Protein AF-0000000086675082 (afdb_homodimer)

Sequence (798 aa):
MERTTNRSVRLRNRSALLSTLFLDGPLTRQDLARGTGLSLPAVSNLMGELIGAGLVVEAGALESDGGRPSMSLRVAPRFALVAGVDVGETRVRVELFDLAMTQLASADYPLDEALPDPETVVRHIAAGLAAVVERAGVRRSDLLGVGVGVSGVVVQDPEAVVYAQTIGWDGVPLERMIRAVVDVPLYIDNGAKTHGQAEMWFGAGRGARHAVFALVGSGVGAAVVTNGVTFRGAASSAGEWGHTTLVYGGRACRCGADGCLEAYVGAEAVIERYREARRGRAVPGADEESRIAALLAAADRTPTARRVLDETAGYLGAGVANLINLFNPERVVVGGWAGQLLGPRLLPQIRESAERHALRKPFEQTTIELGRLGVDAVALGAATLPVARLLAAGGTVNLMERTTNRSVRLRNRSALLSTLFLDGPLTRQDLARGTGLSLPAVSNLMGELIGAGLVVEAGALESDGGRPSMSLRVAPRFALVAGVDVGETRVRVELFDLAMTQLASADYPLDEALPDPETVVRHIAAGLAAVVERAGVRRSDLLGVGVGVSGVVVQDPEAVVYAQTIGWDGVPLERMIRAVVDVPLYIDNGAKTHGQAEMWFGAGRGARHAVFALVGSGVGAAVVTNGVTFRGAASSAGEWGHTTLVYGGRACRCGADGCLEAYVGAEAVIERYREARRGRAVPGADEESRIAALLAAADRTPTARRVLDETAGYLGAGVANLINLFNPERVVVGGWAGQLLGPRLLPQIRESAERHALRKPFEQTTIELGRLGVDAVALGAATLPVARLLAAGGTVNL

Foldseek 3Di:
DDDCDPVNVLLVLLLQLQLCQLQPDQDFLVRSCVVSVHDSVSSVVSVVVCVVVQQKDWDDFDDDPPDDTTITMHTRQQQAKFKFWEADQFKIKIWIGTSSLDTQFIDMDTQPDNARDLLVNLVRVLVGVVVSCVSNVHDLVRHLEYFYAHAAFWFPPPHTFGDHLLRPRDGHRSRVSNVVRRPHHYHYAHLQQLLVQLCCRPKDVDPWQWEKEWAAELATWIWTGHRNHTDQPPRRRPTRLQQDAPDQVAPAGSNGDHRGLSCQQHLVNLLVQLCVLVVNDHQDDDDSLRSLVSLVVCLVPDVSSVVSLLSNLLSLLLSVLVCLQPRLTQEYEYAHQSCVSSVVPSVVSSLVNSCVNHDPVSNVNYYYYYIDPHNCSSRSSRRCVSVSVCSSSSNDSPD/DDDCDPVNVLLVLLLQLQLCQLQPDQDFLVRSCVVSVHDSVSSVVSVVVCVVVQQKDWDDFDDDPPDDTTITMHTRQQQAKFKFWEADQFKIKIWIGTSSLHTQFIDMDTDPDNAGDLLVNLVRVLVGVVVSCVSNVHDLVRHLEYFYAHAAFWFPPPHTFGDHLLRPRDGHRNRVSNVVRRPHHYHYAHLQQLLVQLCCRPKDVDPWQWEKEWAAELATWIWTGHRNHTDQPPGRRPTRLQQDAPDQVAPAGSNGDHRGLSCQQHLVNLLVQLCVLVVNDHQDDDDSLRSLVSLVVCLVPDVSSVVSLLVNLLSLLLSVLVCLQPRLTQEYEYAHQSCVSSVVPSVVSSLVNSCVNHDPVSNVNYYYYYIDPHNCSSRSSRRCVSVSVCSSSSNDSPD

Structure (mmCIF, N/CA/C/O backbone):
data_AF-0000000086675082-model_v1
#
loop_
_entity.id
_entity.type
_entity.pdbx_description
1 polymer 'Sugar kinase'
#
loop_
_atom_site.group_PDB
_atom_site.id
_atom_site.type_symbol
_atom_site.label_atom_id
_atom_site.label_alt_id
_atom_site.label_comp_id
_atom_site.label_asym_id
_atom_site.label_entity_id
_atom_site.label_seq_id
_atom_site.pdbx_PDB_ins_code
_atom_site.Cartn_x
_atom_site.Cartn_y
_atom_site.Cartn_z
_atom_site.occupancy
_atom_site.B_iso_or_equiv
_atom_site.auth_seq_id
_atom_site.auth_comp_id
_atom_site.auth_asym_id
_atom_site.auth_atom_id
_atom_site.pdbx_PDB_model_num
ATOM 1 N N . MET A 1 1 ? -22.766 10.398 -2.004 1 28.94 1 MET A N 1
ATOM 2 C CA . MET A 1 1 ? -23.078 9.922 -0.661 1 28.94 1 MET A CA 1
ATOM 3 C C . MET A 1 1 ? -24.5 9.359 -0.596 1 28.94 1 MET A C 1
ATOM 5 O O . MET A 1 1 ? -25.469 10.117 -0.676 1 28.94 1 MET A O 1
ATOM 9 N N . GLU A 1 2 ? -24.672 8.227 -1.07 1 39.62 2 GLU A N 1
ATOM 10 C CA . GLU A 1 2 ? -26 7.656 -1.335 1 39.62 2 GLU A CA 1
ATOM 11 C C . GLU A 1 2 ? -26.844 7.629 -0.07 1 39.62 2 GLU A C 1
ATOM 13 O O . GLU A 1 2 ? -26.359 7.273 1.006 1 39.62 2 GLU A O 1
ATOM 18 N N . ARG A 1 3 ? -27.75 8.289 -0.081 1 42.94 3 ARG A N 1
ATOM 19 C CA . ARG A 1 3 ? -28.828 8.234 0.896 1 42.94 3 ARG A CA 1
ATOM 20 C C . ARG A 1 3 ? -29.062 6.812 1.389 1 42.94 3 ARG A C 1
ATOM 22 O O . ARG A 1 3 ? -29.406 5.93 0.606 1 42.94 3 ARG A O 1
ATOM 29 N N . THR A 1 4 ? -28.406 6.578 2.48 1 55.06 4 THR A N 1
ATOM 30 C CA . THR A 1 4 ? -28.703 5.25 3.008 1 55.06 4 THR A CA 1
ATOM 31 C C . THR A 1 4 ? -30.203 5.07 3.191 1 55.06 4 THR A C 1
ATOM 33 O O . THR A 1 4 ? -30.812 5.738 4.027 1 55.06 4 THR A O 1
ATOM 36 N N . THR A 1 5 ? -30.828 4.746 2.152 1 63.97 5 THR A N 1
ATOM 37 C CA . THR A 1 5 ? -32.25 4.387 2.186 1 63.97 5 THR A CA 1
ATOM 38 C C . THR A 1 5 ? -32.438 3.062 2.912 1 63.97 5 THR A C 1
ATOM 40 O O . THR A 1 5 ? -31.484 2.334 3.168 1 63.97 5 THR A O 1
ATOM 43 N N . ASN A 1 6 ? -33.531 2.947 3.553 1 68.75 6 ASN A N 1
ATOM 44 C CA . ASN A 1 6 ? -33.906 1.694 4.199 1 68.75 6 ASN A CA 1
ATOM 45 C C . ASN A 1 6 ? -33.5 0.486 3.359 1 68.75 6 ASN A C 1
ATOM 47 O O . ASN A 1 6 ? -33.062 -0.525 3.896 1 68.75 6 ASN A O 1
ATOM 51 N N . ARG A 1 7 ? -33.594 0.593 2.164 1 78.19 7 ARG A N 1
ATOM 52 C CA . ARG A 1 7 ? -33.25 -0.486 1.246 1 78.19 7 ARG A CA 1
ATOM 53 C C . ARG A 1 7 ? -31.75 -0.768 1.278 1 78.19 7 ARG A C 1
ATOM 55 O O . ARG A 1 7 ? -31.328 -1.924 1.206 1 78.19 7 ARG A O 1
ATOM 62 N N . SER A 1 8 ? -31.125 0.271 1.462 1 83.5 8 SER A N 1
ATOM 63 C CA . SER A 1 8 ? -29.672 0.137 1.479 1 83.5 8 SER A CA 1
ATOM 64 C C . SER A 1 8 ? -29.188 -0.562 2.748 1 83.5 8 SER A C 1
ATOM 66 O O . SER A 1 8 ? -28.281 -1.395 2.703 1 83.5 8 SER A O 1
ATOM 68 N N . VAL A 1 9 ? -29.906 -0.369 3.773 1 85.69 9 VAL A N 1
ATOM 69 C CA . VAL A 1 9 ? -29.547 -0.988 5.043 1 85.69 9 VAL A CA 1
ATOM 70 C C . VAL A 1 9 ? -29.859 -2.48 5 1 85.69 9 VAL A C 1
ATOM 72 O O . VAL A 1 9 ? -29.062 -3.305 5.445 1 85.69 9 VAL A O 1
ATOM 75 N N . ARG A 1 10 ? -31.016 -2.832 4.457 1 89.56 10 ARG A N 1
ATOM 76 C CA . ARG A 1 10 ? -31.422 -4.23 4.34 1 89.56 10 ARG A CA 1
ATOM 77 C C . ARG A 1 10 ? -30.438 -5.016 3.479 1 89.56 10 ARG A C 1
ATOM 79 O O . ARG A 1 10 ? -30.062 -6.141 3.816 1 89.56 10 ARG A O 1
ATOM 86 N N . LEU A 1 11 ? -30.078 -4.477 2.412 1 92.88 11 LEU A N 1
ATOM 87 C CA . LEU A 1 11 ? -29.109 -5.117 1.524 1 92.88 11 LEU A CA 1
ATOM 88 C C . LEU A 1 11 ? -27.781 -5.348 2.24 1 92.88 11 LEU A C 1
ATOM 90 O O . LEU A 1 11 ? -27.188 -6.418 2.119 1 92.88 11 LEU A O 1
ATOM 94 N N . ARG A 1 12 ? -27.438 -4.41 2.967 1 92.75 12 ARG A N 1
ATOM 95 C CA . ARG A 1 12 ? -26.172 -4.516 3.697 1 92.75 12 ARG A CA 1
ATOM 96 C C . ARG A 1 12 ? -26.234 -5.637 4.73 1 92.75 12 ARG A C 1
ATOM 98 O O . ARG A 1 12 ? -25.281 -6.406 4.871 1 92.75 12 ARG A O 1
ATOM 105 N N . ASN A 1 13 ? -27.312 -5.688 5.418 1 93.88 13 ASN A N 1
ATOM 106 C CA . ASN A 1 13 ? -27.484 -6.727 6.426 1 93.88 13 ASN A CA 1
ATOM 107 C C . ASN A 1 13 ? -27.531 -8.117 5.801 1 93.88 13 ASN A C 1
ATOM 109 O O . ASN A 1 13 ? -26.906 -9.047 6.305 1 93.88 13 ASN A O 1
ATOM 113 N N . ARG A 1 14 ? -28.266 -8.188 4.719 1 95.19 14 ARG A N 1
ATOM 114 C CA . ARG A 1 14 ? -28.359 -9.453 4.004 1 95.19 14 ARG A CA 1
ATOM 115 C C . ARG A 1 14 ? -26.984 -9.906 3.504 1 95.19 14 ARG A C 1
ATOM 117 O O . ARG A 1 14 ? -26.625 -11.078 3.627 1 95.19 14 ARG A O 1
ATOM 124 N N . SER A 1 15 ? -26.266 -9.016 2.982 1 96.25 15 SER A N 1
ATOM 125 C CA . SER A 1 15 ? -24.922 -9.281 2.494 1 96.25 15 SER A CA 1
ATOM 126 C C . SER A 1 15 ? -24 -9.758 3.623 1 96.25 15 SER A C 1
ATOM 128 O O . SER A 1 15 ? -23.281 -10.734 3.469 1 96.25 15 SER A O 1
ATOM 130 N N . ALA A 1 16 ? -24.094 -9.102 4.703 1 95.75 16 ALA A N 1
ATOM 131 C CA . ALA A 1 16 ? -23.25 -9.445 5.844 1 95.75 16 ALA A CA 1
ATOM 132 C C . ALA A 1 16 ? -23.578 -10.836 6.367 1 95.75 16 ALA A C 1
ATOM 134 O O . ALA A 1 16 ? -22.672 -11.633 6.629 1 95.75 16 ALA A O 1
ATOM 135 N N . LEU A 1 17 ? -24.812 -11.156 6.531 1 96.56 17 LEU A N 1
ATOM 136 C CA . LEU A 1 17 ? -25.25 -12.453 7.027 1 96.56 17 LEU A CA 1
ATOM 137 C C . LEU A 1 17 ? -24.828 -13.57 6.074 1 96.56 17 LEU A C 1
ATOM 139 O O . LEU A 1 17 ? -24.281 -14.594 6.5 1 96.56 17 LEU A O 1
ATOM 143 N N . LEU A 1 18 ? -25.078 -13.32 4.82 1 96.69 18 LEU A N 1
ATOM 144 C CA . LEU A 1 18 ? -24.766 -14.328 3.812 1 96.69 18 LEU A CA 1
ATOM 145 C C . LEU A 1 18 ? -23.25 -14.562 3.732 1 96.69 18 LEU A C 1
ATOM 147 O O . LEU A 1 18 ? -22.812 -15.703 3.613 1 96.69 18 LEU A O 1
ATOM 151 N N . SER A 1 19 ? -22.484 -13.523 3.781 1 96.81 19 SER A N 1
ATOM 152 C CA . SER A 1 19 ? -21.031 -13.641 3.746 1 96.81 19 SER A CA 1
ATOM 153 C C . SER A 1 19 ? -20.516 -14.43 4.945 1 96.81 19 SER A C 1
ATOM 155 O O . SER A 1 19 ? -19.656 -15.305 4.797 1 96.81 19 SER A O 1
ATOM 157 N N . THR A 1 20 ? -21.078 -14.102 6.109 1 96.5 20 THR A N 1
ATOM 158 C CA . THR A 1 20 ? -20.672 -14.812 7.316 1 96.5 20 THR A CA 1
ATOM 159 C C . THR A 1 20 ? -21 -16.297 7.207 1 96.5 20 THR A C 1
ATOM 161 O O . THR A 1 20 ? -20.172 -17.141 7.535 1 96.5 20 THR A O 1
ATOM 164 N N . LEU A 1 21 ? -22.141 -16.578 6.758 1 96.69 21 LEU A N 1
ATOM 165 C CA . LEU A 1 21 ? -22.562 -17.969 6.613 1 96.69 21 LEU A CA 1
ATOM 166 C C . LEU A 1 21 ? -21.719 -18.688 5.57 1 96.69 21 LEU A C 1
ATOM 168 O O . LEU A 1 21 ? -21.328 -19.844 5.766 1 96.69 21 LEU A O 1
ATOM 172 N N . PHE A 1 22 ? -21.438 -18.047 4.488 1 97.12 22 PHE A N 1
ATOM 173 C CA . PHE A 1 22 ? -20.641 -18.609 3.414 1 97.12 22 PHE A CA 1
ATOM 174 C C . PHE A 1 22 ? -19.234 -18.969 3.912 1 97.12 22 PHE A C 1
ATOM 176 O O . PHE A 1 22 ? -18.719 -20.047 3.617 1 97.12 22 PHE A O 1
ATOM 183 N N . LEU A 1 23 ? -18.625 -18.109 4.652 1 96.38 23 LEU A N 1
ATOM 184 C CA . LEU A 1 23 ? -17.219 -18.25 5.031 1 96.38 23 LEU A CA 1
ATOM 185 C C . LEU A 1 23 ? -17.078 -19.125 6.266 1 96.38 23 LEU A C 1
ATOM 187 O O . LEU A 1 23 ? -16.078 -19.859 6.402 1 96.38 23 LEU A O 1
ATOM 191 N N . ASP A 1 24 ? -18.125 -19.125 7.137 1 95.06 24 ASP A N 1
ATOM 192 C CA . ASP A 1 24 ? -17.906 -19.734 8.453 1 95.06 24 ASP A CA 1
ATOM 193 C C . ASP A 1 24 ? -18.969 -20.797 8.75 1 95.06 24 ASP A C 1
ATOM 195 O O . ASP A 1 24 ? -18.984 -21.359 9.844 1 95.06 24 ASP A O 1
ATOM 199 N N . GLY A 1 25 ? -19.875 -21.031 7.891 1 93.88 25 GLY A N 1
ATOM 200 C CA . GLY A 1 25 ? -20.922 -22 8.141 1 93.88 25 GLY A CA 1
ATOM 201 C C . GLY A 1 25 ? -20.406 -23.422 8.25 1 93.88 25 GLY A C 1
ATOM 202 O O . GLY A 1 25 ? -19.297 -23.719 7.82 1 93.88 25 GLY A O 1
ATOM 203 N N . PRO A 1 26 ? -21.188 -24.203 8.773 1 95.62 26 PRO A N 1
ATOM 204 C CA . PRO A 1 26 ? -22.547 -24 9.289 1 95.62 26 PRO A CA 1
ATOM 205 C C . PRO A 1 26 ? -22.578 -23.219 10.602 1 95.62 26 PRO A C 1
ATOM 207 O O . PRO A 1 26 ? -21.641 -23.312 11.398 1 95.62 26 PRO A O 1
ATOM 210 N N . LEU A 1 27 ? -23.609 -22.406 10.734 1 96.62 27 LEU A N 1
ATOM 211 C CA . LEU A 1 27 ? -23.766 -21.562 11.914 1 96.62 27 LEU A CA 1
ATOM 212 C C . LEU A 1 27 ? -25.234 -21.547 12.352 1 96.62 27 LEU A C 1
ATOM 214 O O . LEU A 1 27 ? -26.141 -21.688 11.531 1 96.62 27 LEU A O 1
ATOM 218 N N . THR A 1 28 ? -25.469 -21.375 13.695 1 96.06 28 THR A N 1
ATOM 219 C CA . THR A 1 28 ? -26.828 -21.156 14.195 1 96.06 28 THR A CA 1
ATOM 220 C C . THR A 1 28 ? -27.234 -19.703 14.023 1 96.06 28 THR A C 1
ATOM 222 O O . THR A 1 28 ? -26.391 -18.828 13.773 1 96.06 28 THR A O 1
ATOM 225 N N . ARG A 1 29 ? -28.562 -19.453 14.086 1 95.75 29 ARG A N 1
ATOM 226 C CA . ARG A 1 29 ? -29.047 -18.078 14.055 1 95.75 29 ARG A CA 1
ATOM 227 C C . ARG A 1 29 ? -28.438 -17.25 15.18 1 95.75 29 ARG A C 1
ATOM 229 O O . ARG A 1 29 ? -28.172 -16.062 15 1 95.75 29 ARG A O 1
ATOM 236 N N . GLN A 1 30 ? -28.156 -17.922 16.266 1 95.12 30 GLN A N 1
ATOM 237 C CA . GLN A 1 30 ? -27.516 -17.25 17.391 1 95.12 30 GLN A CA 1
ATOM 238 C C . GLN A 1 30 ? -26.094 -16.844 17.047 1 95.12 30 GLN A C 1
ATOM 240 O O . GLN A 1 30 ? -25.656 -15.727 17.375 1 95.12 30 GLN A O 1
ATOM 245 N N . ASP A 1 31 ? -25.391 -17.766 16.422 1 95.75 31 ASP A N 1
ATOM 246 C CA . ASP A 1 31 ? -24.047 -17.453 15.969 1 95.75 31 ASP A CA 1
ATOM 247 C C . ASP A 1 31 ? -24.031 -16.25 15.023 1 95.75 31 ASP A C 1
ATOM 249 O O . ASP A 1 31 ? -23.188 -15.367 15.141 1 95.75 31 ASP A O 1
ATOM 253 N N . LEU A 1 32 ? -24.938 -16.203 14.141 1 96.69 32 LEU A N 1
ATOM 254 C CA . LEU A 1 32 ? -25.031 -15.148 13.141 1 96.69 32 LEU A CA 1
ATOM 255 C C . LEU A 1 32 ? -25.344 -13.805 13.789 1 96.69 32 LEU A C 1
ATOM 257 O O . LEU A 1 32 ? -24.781 -12.781 13.406 1 96.69 32 LEU A O 1
ATOM 261 N N . ALA A 1 33 ? -26.234 -13.859 14.719 1 95.81 33 ALA A N 1
ATOM 262 C CA . ALA A 1 33 ? -26.562 -12.633 15.445 1 95.81 33 ALA A CA 1
ATOM 263 C C . ALA A 1 33 ? -25.344 -12.078 16.156 1 95.81 33 ALA A C 1
ATOM 265 O O . ALA A 1 33 ? -25.062 -10.883 16.078 1 95.81 33 ALA A O 1
ATOM 266 N N . ARG A 1 34 ? -24.672 -12.906 16.859 1 94.31 34 ARG A N 1
ATOM 267 C CA . ARG A 1 34 ? -23.469 -12.516 17.578 1 94.31 34 ARG A CA 1
ATOM 268 C C . ARG A 1 34 ? -22.422 -11.969 16.625 1 94.31 34 ARG A C 1
ATOM 270 O O . ARG A 1 34 ? -21.797 -10.945 16.906 1 94.31 34 ARG A O 1
ATOM 277 N N . GLY A 1 35 ? -22.266 -12.602 15.516 1 92.69 35 GLY A N 1
ATOM 278 C CA . GLY A 1 35 ? -21.219 -12.25 14.57 1 92.69 35 GLY A CA 1
ATOM 279 C C . GLY A 1 35 ? -21.5 -10.977 13.805 1 92.69 35 GLY A C 1
ATOM 280 O O . GLY A 1 35 ? -20.578 -10.273 13.383 1 92.69 35 GLY A O 1
ATOM 281 N N . THR A 1 36 ? -22.75 -10.625 13.617 1 92.88 36 THR A N 1
ATOM 282 C CA . THR A 1 36 ? -23.078 -9.484 12.781 1 92.88 36 THR A CA 1
ATOM 283 C C . THR A 1 36 ? -23.578 -8.312 13.625 1 92.88 36 THR A C 1
ATOM 285 O O . THR A 1 36 ? -23.672 -7.184 13.141 1 92.88 36 THR A O 1
ATOM 288 N N . GLY A 1 37 ? -23.922 -8.633 14.82 1 92.94 37 GLY A N 1
ATOM 289 C CA . GLY A 1 37 ? -24.469 -7.602 15.695 1 92.94 37 GLY A CA 1
ATOM 290 C C . GLY A 1 37 ? -25.938 -7.324 15.445 1 92.94 37 GLY A C 1
ATOM 291 O O . GLY A 1 37 ? -26.5 -6.371 16 1 92.94 37 GLY A O 1
ATOM 292 N N . LEU A 1 38 ? -26.562 -8.117 14.656 1 93.88 38 LEU A N 1
ATOM 293 C CA . LEU A 1 38 ? -27.984 -7.965 14.367 1 93.88 38 LEU A CA 1
ATOM 294 C C . LEU A 1 38 ? -28.828 -8.641 15.438 1 93.88 38 LEU A C 1
ATOM 296 O O . LEU A 1 38 ? -28.359 -9.547 16.125 1 93.88 38 LEU A O 1
ATOM 300 N N . SER A 1 39 ? -30.062 -8.148 15.539 1 94.81 39 SER A N 1
ATOM 301 C CA . SER A 1 39 ? -31 -8.789 16.469 1 94.81 39 SER A CA 1
ATOM 302 C C . SER A 1 39 ? -31.438 -10.156 15.961 1 94.81 39 SER A C 1
ATOM 304 O O . SER A 1 39 ? -31.453 -10.398 14.75 1 94.81 39 SER A O 1
ATOM 306 N N . LEU A 1 40 ? -31.781 -11.055 16.906 1 95.5 40 LEU A N 1
ATOM 307 C CA . LEU A 1 40 ? -32.219 -12.398 16.547 1 95.5 40 LEU A CA 1
ATOM 308 C C . LEU A 1 40 ? -33.438 -12.367 15.641 1 95.5 40 LEU A C 1
ATOM 310 O O . LEU A 1 40 ? -33.5 -13.102 14.656 1 95.5 40 LEU A O 1
ATOM 314 N N . PRO A 1 41 ? -34.438 -11.531 15.852 1 96.12 41 PRO A N 1
ATOM 315 C CA . PRO A 1 41 ? -35.562 -11.461 14.938 1 96.12 41 PRO A CA 1
ATOM 316 C C . PRO A 1 41 ? -35.156 -11.016 13.531 1 96.12 41 PRO A C 1
ATOM 318 O O . PRO A 1 41 ? -35.688 -11.539 12.539 1 96.12 41 PRO A O 1
ATOM 321 N N . ALA A 1 42 ? -34.25 -10.07 13.453 1 95.25 42 ALA A N 1
ATOM 322 C CA . ALA A 1 42 ? -33.75 -9.625 12.156 1 95.25 42 ALA A CA 1
ATOM 323 C C . ALA A 1 42 ? -33.062 -10.75 11.406 1 95.25 42 ALA A C 1
ATOM 325 O O . ALA A 1 42 ? -33.281 -10.953 10.211 1 95.25 42 ALA A O 1
ATOM 326 N N . VAL A 1 43 ? -32.219 -11.477 12.148 1 97.31 43 VAL A N 1
ATOM 327 C CA . VAL A 1 43 ? -31.5 -12.609 11.555 1 97.31 43 VAL A CA 1
ATOM 328 C C . VAL A 1 43 ? -32.5 -13.664 11.086 1 97.31 43 VAL A C 1
ATOM 330 O O . VAL A 1 43 ? -32.406 -14.164 9.961 1 97.31 43 VAL A O 1
ATOM 333 N N . SER A 1 44 ? -33.469 -13.93 11.914 1 96.38 44 SER A N 1
ATOM 334 C CA . SER A 1 44 ? -34.469 -14.938 11.578 1 96.38 44 SER A CA 1
ATOM 335 C C . SER A 1 44 ? -35.25 -14.555 10.328 1 96.38 44 SER A C 1
ATOM 337 O O . SER A 1 44 ? -35.469 -15.391 9.453 1 96.38 44 SER A O 1
ATOM 339 N N . ASN A 1 45 ? -35.562 -13.336 10.234 1 96.81 45 ASN A N 1
ATOM 340 C CA . ASN A 1 45 ? -36.312 -12.852 9.078 1 96.81 45 ASN A CA 1
ATOM 341 C C . ASN A 1 45 ? -35.5 -12.938 7.797 1 96.81 45 ASN A C 1
ATOM 343 O O . ASN A 1 45 ? -35.969 -13.477 6.789 1 96.81 45 ASN A O 1
ATOM 347 N N . LEU A 1 46 ? -34.375 -12.445 7.855 1 96.38 46 LEU A N 1
ATOM 348 C CA . LEU A 1 46 ? -33.5 -12.398 6.676 1 96.38 46 LEU A CA 1
ATOM 349 C C . LEU A 1 46 ? -33.094 -13.805 6.25 1 96.38 46 LEU A C 1
ATOM 351 O O . LEU A 1 46 ? -33.062 -14.109 5.055 1 96.38 46 LEU A O 1
ATOM 355 N N . MET A 1 47 ? -32.812 -14.648 7.258 1 96 47 MET A N 1
ATOM 356 C CA . MET A 1 47 ? -32.469 -16.031 6.934 1 96 47 MET A CA 1
ATOM 357 C C . MET A 1 47 ? -33.656 -16.766 6.344 1 96 47 MET A C 1
ATOM 359 O O . MET A 1 47 ? -33.469 -17.625 5.465 1 96 47 MET A O 1
ATOM 363 N N . GLY A 1 48 ? -34.781 -16.453 6.883 1 96.25 48 GLY A N 1
ATOM 364 C CA . GLY A 1 48 ? -35.969 -17.031 6.297 1 96.25 48 GLY A CA 1
ATOM 365 C C . GLY A 1 48 ? -36.125 -16.703 4.82 1 96.25 48 GLY A C 1
ATOM 366 O O . GLY A 1 48 ? -36.469 -17.578 4.023 1 96.25 48 GLY A O 1
ATOM 367 N N . GLU A 1 49 ? -35.844 -15.523 4.441 1 95.94 49 GLU A N 1
ATOM 368 C CA . GLU A 1 49 ? -35.875 -15.109 3.045 1 95.94 49 GLU A CA 1
ATOM 369 C C . GLU A 1 49 ? -34.875 -15.867 2.203 1 95.94 49 GLU A C 1
ATOM 371 O O . GLU A 1 49 ? -35.156 -16.281 1.079 1 95.94 49 GLU A O 1
ATOM 376 N N . LEU A 1 50 ? -33.719 -16.078 2.748 1 96.56 50 LEU A N 1
ATOM 377 C CA . LEU A 1 50 ? -32.625 -16.75 2.025 1 96.56 50 LEU A CA 1
ATOM 378 C C . LEU A 1 50 ? -32.938 -18.234 1.879 1 96.56 50 LEU A C 1
ATOM 380 O O . LEU A 1 50 ? -32.594 -18.844 0.862 1 96.56 50 LEU A O 1
ATOM 384 N N . ILE A 1 51 ? -33.562 -18.797 2.877 1 96.38 51 ILE A N 1
ATOM 385 C CA . ILE A 1 51 ? -34.031 -20.172 2.797 1 96.38 51 ILE A CA 1
ATOM 386 C C . ILE A 1 51 ? -35.125 -20.297 1.738 1 96.38 51 ILE A C 1
ATOM 388 O O . ILE A 1 51 ? -35.094 -21.219 0.917 1 96.38 51 ILE A O 1
ATOM 392 N N . GLY A 1 52 ? -36 -19.375 1.764 1 96 52 GLY A N 1
ATOM 393 C CA . GLY A 1 52 ? -37.062 -19.344 0.766 1 96 52 GLY A CA 1
ATOM 394 C C . GLY A 1 52 ? -36.562 -19.25 -0.655 1 96 52 GLY A C 1
ATOM 395 O O . GLY A 1 52 ? -37.125 -19.844 -1.574 1 96 52 GLY A O 1
ATOM 396 N N . ALA A 1 53 ? -35.469 -18.547 -0.784 1 94.94 53 ALA A N 1
ATOM 397 C CA . ALA A 1 53 ? -34.875 -18.344 -2.1 1 94.94 53 ALA A CA 1
ATOM 398 C C . ALA A 1 53 ? -34 -19.531 -2.488 1 94.94 53 ALA A C 1
ATOM 400 O O . ALA A 1 53 ? -33.5 -19.609 -3.613 1 94.94 53 ALA A O 1
ATOM 401 N N . GLY A 1 54 ? -33.75 -20.531 -1.545 1 95.5 54 GLY A N 1
ATOM 402 C CA . GLY A 1 54 ? -33 -21.734 -1.833 1 95.5 54 GLY A CA 1
ATOM 403 C C . GLY A 1 54 ? -31.484 -21.547 -1.651 1 95.5 54 GLY A C 1
ATOM 404 O O . GLY A 1 54 ? -30.703 -22.453 -1.953 1 95.5 54 GLY A O 1
ATOM 405 N N . LEU A 1 55 ? -31.047 -20.422 -1.155 1 96.81 55 LEU A N 1
ATOM 406 C CA . LEU A 1 55 ? -29.641 -20.078 -1.012 1 96.81 55 LEU A CA 1
ATOM 407 C C . LEU A 1 55 ? -29.078 -20.672 0.276 1 96.81 55 LEU A C 1
ATOM 409 O O . LEU A 1 55 ? -27.875 -20.922 0.369 1 96.81 55 LEU A O 1
ATOM 413 N N . VAL A 1 56 ? -29.891 -20.797 1.252 1 97.25 56 VAL A N 1
ATOM 414 C CA . VAL A 1 56 ? -29.5 -21.312 2.559 1 97.25 56 VAL A CA 1
ATOM 415 C C . VAL A 1 56 ? -30.344 -22.531 2.908 1 97.25 56 VAL A C 1
ATOM 417 O O . VAL A 1 56 ? -31.531 -22.594 2.574 1 97.25 56 VAL A O 1
ATOM 420 N N . VAL A 1 57 ? -29.766 -23.453 3.535 1 96.69 57 VAL A N 1
ATOM 421 C CA . VAL A 1 57 ? -30.484 -24.656 3.941 1 96.69 57 VAL A CA 1
ATOM 422 C C . VAL A 1 57 ? -30.125 -25.016 5.383 1 96.69 57 VAL A C 1
ATOM 424 O O . VAL A 1 57 ? -29.109 -24.547 5.906 1 96.69 57 VAL A O 1
ATOM 427 N N . GLU A 1 58 ? -30.906 -25.797 5.945 1 93.94 58 GLU A N 1
ATOM 428 C CA . GLU A 1 58 ? -30.625 -26.328 7.277 1 93.94 58 GLU A CA 1
ATOM 429 C C . GLU A 1 58 ? -29.578 -27.438 7.223 1 93.94 58 GLU A C 1
ATOM 431 O O . GLU A 1 58 ? -29.594 -28.25 6.297 1 93.94 58 GLU A O 1
ATOM 436 N N . ALA A 1 59 ? -28.562 -27.391 8.133 1 90.81 59 ALA A N 1
ATOM 437 C CA . ALA A 1 59 ? -27.453 -28.344 8.117 1 90.81 59 ALA A CA 1
ATOM 438 C C . ALA A 1 59 ? -27.5 -29.266 9.336 1 90.81 59 ALA A C 1
ATOM 440 O O . ALA A 1 59 ? -26.5 -29.906 9.688 1 90.81 59 ALA A O 1
ATOM 441 N N . GLY A 1 60 ? -28.547 -29.391 10.016 1 83.94 60 GLY A N 1
ATOM 442 C CA . GLY A 1 60 ? -28.688 -30.297 11.141 1 83.94 60 GLY A CA 1
ATOM 443 C C . GLY A 1 60 ? -28.484 -29.625 12.484 1 83.94 60 GLY A C 1
ATOM 444 O O . GLY A 1 60 ? -28.109 -28.453 12.539 1 83.94 60 GLY A O 1
ATOM 445 N N . ALA A 1 61 ? -28.781 -30.391 13.562 1 80.06 61 ALA A N 1
ATOM 446 C CA . ALA A 1 61 ? -28.688 -29.875 14.93 1 80.06 61 ALA A CA 1
ATOM 447 C C . ALA A 1 61 ? -27.266 -29.922 15.453 1 80.06 61 ALA A C 1
ATOM 449 O O . ALA A 1 61 ? -26.547 -30.891 15.211 1 80.06 61 ALA A O 1
ATOM 450 N N . LEU A 1 62 ? -26.75 -28.719 15.781 1 71.44 62 LEU A N 1
ATOM 451 C CA . LEU A 1 62 ? -25.453 -28.703 16.453 1 71.44 62 LEU A CA 1
ATOM 452 C C . LEU A 1 62 ? -25.609 -28.984 17.938 1 71.44 62 LEU A C 1
ATOM 454 O O . LEU A 1 62 ? -26.594 -28.562 18.562 1 71.44 62 LEU A O 1
ATOM 458 N N . GLU A 1 63 ? -24.859 -30 18.453 1 62.75 63 GLU A N 1
ATOM 459 C CA . GLU A 1 63 ? -24.938 -30.406 19.859 1 62.75 63 GLU A CA 1
ATOM 460 C C . GLU A 1 63 ? -24.656 -29.234 20.781 1 62.75 63 GLU A C 1
ATOM 462 O O . GLU A 1 63 ? -23.766 -28.422 20.531 1 62.75 63 GLU A O 1
ATOM 467 N N . SER A 1 64 ? -25.719 -28.766 21.359 1 59.72 64 SER A N 1
ATOM 468 C CA . SER A 1 64 ? -25.5 -27.719 22.359 1 59.72 64 SER A CA 1
ATOM 469 C C . SER A 1 64 ? -25.109 -28.328 23.703 1 59.72 64 SER A C 1
ATOM 471 O O . SER A 1 64 ? -25.484 -29.453 24.016 1 59.72 64 SER A O 1
ATOM 473 N N . ASP A 1 65 ? -24 -27.781 24.219 1 53.5 65 ASP A N 1
ATOM 474 C CA . ASP A 1 65 ? -23.734 -28.094 25.609 1 53.5 65 ASP A CA 1
ATOM 475 C C . ASP A 1 65 ? -24.906 -27.688 26.5 1 53.5 65 ASP A C 1
ATOM 477 O O . ASP A 1 65 ? -24.938 -26.562 27.031 1 53.5 65 ASP A O 1
ATOM 481 N N . GLY A 1 66 ? -25.891 -28.578 26.734 1 59.84 66 GLY A N 1
ATOM 482 C CA . GLY A 1 66 ? -26.891 -28.516 27.781 1 59.84 66 GLY A CA 1
ATOM 483 C C . GLY A 1 66 ? -28.234 -28.016 27.281 1 59.84 66 GLY A C 1
ATOM 484 O O . GLY A 1 66 ? -29.25 -28.125 27.984 1 59.84 66 GLY A O 1
ATOM 485 N N . GLY A 1 67 ? -28.234 -27.094 26.328 1 61.38 67 GLY A N 1
ATOM 486 C CA . GLY A 1 67 ? -29.516 -26.531 25.953 1 61.38 67 GLY A CA 1
ATOM 487 C C . GLY A 1 67 ? -30.156 -27.234 24.766 1 61.38 67 GLY A C 1
ATOM 488 O O . GLY A 1 67 ? -29.641 -28.25 24.297 1 61.38 67 GLY A O 1
ATOM 489 N N . ARG A 1 68 ? -31.328 -26.812 24.391 1 61.16 68 ARG A N 1
ATOM 490 C CA . ARG A 1 68 ? -32.031 -27.312 23.219 1 61.16 68 ARG A CA 1
ATOM 491 C C . ARG A 1 68 ? -31.141 -27.25 21.984 1 61.16 68 ARG A C 1
ATOM 493 O O . ARG A 1 68 ? -30.469 -26.234 21.734 1 61.16 68 ARG A O 1
ATOM 500 N N . PRO A 1 69 ? -30.969 -28.344 21.422 1 72.06 69 PRO A N 1
ATOM 501 C CA . PRO A 1 69 ? -30.156 -28.344 20.188 1 72.06 69 PRO A CA 1
ATOM 502 C C . PRO A 1 69 ? -30.594 -27.281 19.188 1 72.06 69 PRO A C 1
ATOM 504 O O . PRO A 1 69 ? -31.797 -27.047 19.016 1 72.06 69 PRO A O 1
ATOM 507 N N . SER A 1 70 ? -29.703 -26.344 18.844 1 82.69 70 SER A N 1
ATOM 508 C CA . SER A 1 70 ? -30.062 -25.312 17.891 1 82.69 70 SER A CA 1
ATOM 509 C C . SER A 1 70 ? -29.719 -25.75 16.469 1 82.69 70 SER A C 1
ATOM 511 O O . SER A 1 70 ? -28.719 -26.406 16.234 1 82.69 70 SER A O 1
ATOM 513 N N . MET A 1 71 ? -30.641 -25.484 15.508 1 90.31 71 MET A N 1
ATOM 514 C CA . MET A 1 71 ? -30.5 -25.812 14.094 1 90.31 71 MET A CA 1
ATOM 515 C C . MET A 1 71 ? -29.438 -24.953 13.43 1 90.31 71 MET A C 1
ATOM 517 O O . MET A 1 71 ? -29.438 -23.734 13.609 1 90.31 71 MET A O 1
ATOM 521 N N . SER A 1 72 ? -28.469 -25.641 12.805 1 95.69 72 SER A N 1
ATOM 522 C CA . SER A 1 72 ? -27.453 -24.891 12.086 1 95.69 72 SER A CA 1
ATOM 523 C C . SER A 1 72 ? -27.859 -24.656 10.633 1 95.69 72 SER A C 1
ATOM 525 O O . SER A 1 72 ? -28.734 -25.359 10.102 1 95.69 72 SER A O 1
ATOM 527 N N . LEU A 1 73 ? -27.391 -23.594 10.062 1 96.94 73 LEU A N 1
ATOM 528 C CA . LEU A 1 73 ? -27.641 -23.203 8.68 1 96.94 73 LEU A CA 1
ATOM 529 C C . LEU A 1 73 ? -26.344 -23.219 7.875 1 96.94 73 LEU A C 1
ATOM 531 O O . LEU A 1 73 ? -25.266 -23 8.43 1 96.94 73 LEU A O 1
ATOM 535 N N . ARG A 1 74 ? -26.422 -23.484 6.602 1 97.19 74 ARG A N 1
ATOM 536 C CA . ARG A 1 74 ? -25.312 -23.375 5.652 1 97.19 74 ARG A CA 1
ATOM 537 C C . ARG A 1 74 ? -25.812 -22.938 4.281 1 97.19 74 ARG A C 1
ATOM 539 O O . ARG A 1 74 ? -27.016 -23.016 3.998 1 97.19 74 ARG A O 1
ATOM 546 N N . VAL A 1 75 ? -24.906 -22.469 3.506 1 97.38 75 VAL A N 1
ATOM 547 C CA . VAL A 1 75 ? -25.281 -22.172 2.129 1 97.38 75 VAL A CA 1
ATOM 548 C C . VAL A 1 75 ? -25.625 -23.469 1.398 1 97.38 75 VAL A C 1
ATOM 550 O O . VAL A 1 75 ? -25.047 -24.531 1.674 1 97.38 75 VAL A O 1
ATOM 553 N N . ALA A 1 76 ? -26.594 -23.375 0.479 1 96.81 76 ALA A N 1
ATOM 554 C CA . ALA A 1 76 ? -26.984 -24.531 -0.318 1 96.81 76 ALA A CA 1
ATOM 555 C C . ALA A 1 76 ? -25.969 -24.812 -1.422 1 96.81 76 ALA A C 1
ATOM 557 O O . ALA A 1 76 ? -25.875 -24.047 -2.387 1 96.81 76 ALA A O 1
ATOM 558 N N . PRO A 1 77 ? -25.234 -25.906 -1.329 1 95.62 77 PRO A N 1
ATOM 559 C CA . PRO A 1 77 ? -24.156 -26.172 -2.279 1 95.62 77 PRO A CA 1
ATOM 560 C C . PRO A 1 77 ? -24.625 -26.156 -3.73 1 95.62 77 PRO A C 1
ATOM 562 O O . PRO A 1 77 ? -23.922 -25.656 -4.609 1 95.62 77 PRO A O 1
ATOM 565 N N . ARG A 1 78 ? -25.828 -26.578 -3.994 1 92.69 78 ARG A N 1
ATOM 566 C CA . ARG A 1 78 ? -26.266 -26.766 -5.371 1 92.69 78 ARG A CA 1
ATOM 567 C C . ARG A 1 78 ? -27.062 -25.562 -5.867 1 92.69 78 ARG A C 1
ATOM 569 O O . ARG A 1 78 ? -27.641 -25.609 -6.949 1 92.69 78 ARG A O 1
ATOM 576 N N . PHE A 1 79 ? -27.109 -24.562 -4.965 1 94.69 79 PHE A N 1
ATOM 577 C CA . PHE A 1 79 ? -27.797 -23.344 -5.402 1 94.69 79 PHE A CA 1
ATOM 578 C C . PHE A 1 79 ? -27.156 -22.797 -6.68 1 94.69 79 PHE A C 1
ATOM 580 O O . PHE A 1 79 ? -27.859 -22.297 -7.559 1 94.69 79 PHE A O 1
ATOM 587 N N . ALA A 1 80 ? -25.875 -22.906 -6.758 1 94.38 80 ALA A N 1
ATOM 588 C CA . ALA A 1 80 ? -25.141 -22.422 -7.926 1 94.38 80 ALA A CA 1
ATOM 589 C C . ALA A 1 80 ? -23.797 -23.109 -8.07 1 94.38 80 ALA A C 1
ATOM 591 O O . ALA A 1 80 ? -23.266 -23.672 -7.105 1 94.38 80 ALA A O 1
ATOM 592 N N . LEU A 1 81 ? -23.359 -23.125 -9.281 1 98 81 LEU A N 1
ATOM 593 C CA . LEU A 1 81 ? -22.016 -23.594 -9.594 1 98 81 LEU A CA 1
ATOM 594 C C . LEU A 1 81 ? -21.141 -22.438 -10.055 1 98 81 LEU A C 1
ATOM 596 O O . LEU A 1 81 ? -21.625 -21.469 -10.633 1 98 81 LEU A O 1
ATOM 600 N N . VAL A 1 82 ? -19.891 -22.547 -9.75 1 98.62 82 VAL A N 1
ATOM 601 C CA . VAL A 1 82 ? -18.938 -21.531 -10.18 1 98.62 82 VAL A CA 1
ATOM 602 C C . VAL A 1 82 ? -17.672 -22.188 -10.719 1 98.62 82 VAL A C 1
ATOM 604 O O . VAL A 1 82 ? -17.266 -23.25 -10.227 1 98.62 82 VAL A O 1
ATOM 607 N N . ALA A 1 83 ? -17.094 -21.609 -11.711 1 98.75 83 ALA A N 1
ATOM 608 C CA . ALA A 1 83 ? -15.828 -22.109 -12.266 1 98.75 83 ALA A CA 1
ATOM 609 C C . ALA A 1 83 ? -14.711 -21.078 -12.094 1 98.75 83 ALA A C 1
ATOM 611 O O . ALA A 1 83 ? -14.961 -19.875 -12.148 1 98.75 83 ALA A O 1
ATOM 612 N N . GLY A 1 84 ? -13.57 -21.531 -11.758 1 98.81 84 GLY A N 1
ATOM 613 C CA . GLY A 1 84 ? -12.352 -20.734 -11.703 1 98.81 84 GLY A CA 1
ATOM 614 C C . GLY A 1 84 ? -11.297 -21.188 -12.695 1 98.81 84 GLY A C 1
ATOM 615 O O . GLY A 1 84 ? -11.07 -22.391 -12.867 1 98.81 84 GLY A O 1
ATOM 616 N N . VAL A 1 85 ? -10.711 -20.25 -13.367 1 98.81 85 VAL A N 1
ATOM 617 C CA . VAL A 1 85 ? -9.672 -20.516 -14.352 1 98.81 85 VAL A CA 1
ATOM 618 C C . VAL A 1 85 ? -8.367 -19.844 -13.93 1 98.81 85 VAL A C 1
ATOM 620 O O . VAL A 1 85 ? -8.352 -18.641 -13.641 1 98.81 85 VAL A O 1
ATOM 623 N N . ASP A 1 86 ? -7.316 -20.547 -13.828 1 98.25 86 ASP A N 1
ATOM 624 C CA . ASP A 1 86 ? -5.957 -20.047 -13.648 1 98.25 86 ASP A CA 1
ATOM 625 C C . ASP A 1 86 ? -5.207 -20.016 -14.977 1 98.25 86 ASP A C 1
ATOM 627 O O . ASP A 1 86 ? -4.844 -21.062 -15.523 1 98.25 86 ASP A O 1
ATOM 631 N N . VAL A 1 87 ? -5.027 -18.859 -15.477 1 96.75 87 VAL A N 1
ATOM 632 C CA . VAL A 1 87 ? -4.23 -18.672 -16.688 1 96.75 87 VAL A CA 1
ATOM 633 C C . VAL A 1 87 ? -2.799 -18.297 -16.312 1 96.75 87 VAL A C 1
ATOM 635 O O . VAL A 1 87 ? -2.465 -17.109 -16.203 1 96.75 87 VAL A O 1
ATOM 638 N N . GLY A 1 88 ? -2.01 -19.297 -16.125 1 91.88 88 GLY A N 1
ATOM 639 C CA . GLY A 1 88 ? -0.604 -19.094 -15.828 1 91.88 88 GLY A CA 1
ATOM 640 C C . GLY A 1 88 ? 0.262 -18.969 -17.062 1 91.88 88 GLY A C 1
ATOM 641 O O . GLY A 1 88 ? -0.252 -18.828 -18.172 1 91.88 88 GLY A O 1
ATOM 642 N N . GLU A 1 89 ? 1.551 -18.984 -16.797 1 87.19 89 GLU A N 1
ATOM 643 C CA . GLU A 1 89 ? 2.492 -18.844 -17.891 1 87.19 89 GLU A CA 1
ATOM 644 C C . GLU A 1 89 ? 2.766 -20.188 -18.578 1 87.19 89 GLU A C 1
ATOM 646 O O . GLU A 1 89 ? 3.141 -20.234 -19.75 1 87.19 89 GLU A O 1
ATOM 651 N N . THR A 1 90 ? 2.463 -21.281 -17.828 1 87.88 90 THR A N 1
ATOM 652 C CA . THR A 1 90 ? 2.842 -22.578 -18.391 1 87.88 90 THR A CA 1
ATOM 653 C C . THR A 1 90 ? 1.624 -23.484 -18.547 1 87.88 90 THR A C 1
ATOM 655 O O . THR A 1 90 ? 1.715 -24.562 -19.125 1 87.88 90 THR A O 1
ATOM 658 N N . ARG A 1 91 ? 0.494 -23.031 -18.047 1 92.56 91 ARG A N 1
ATOM 659 C CA . ARG A 1 91 ? -0.688 -23.875 -18.141 1 92.56 91 ARG A CA 1
ATOM 660 C C . ARG A 1 91 ? -1.961 -23.078 -17.891 1 92.56 91 ARG A C 1
ATOM 662 O O . ARG A 1 91 ? -1.92 -22 -17.297 1 92.56 91 ARG A O 1
ATOM 669 N N . VAL A 1 92 ? -3.025 -23.609 -18.406 1 96.69 92 VAL A N 1
ATOM 670 C CA . VAL A 1 92 ? -4.375 -23.172 -18.062 1 96.69 92 VAL A CA 1
ATOM 671 C C . VAL A 1 92 ? -5.082 -24.25 -17.25 1 96.69 92 VAL A C 1
ATOM 673 O O . VAL A 1 92 ? -5.199 -25.391 -17.703 1 96.69 92 VAL A O 1
ATOM 676 N N . ARG A 1 93 ? -5.496 -23.875 -16.062 1 97.38 93 ARG A N 1
ATOM 677 C CA . ARG A 1 93 ? -6.227 -24.797 -15.203 1 97.38 93 ARG A CA 1
ATOM 678 C C . ARG A 1 93 ? -7.656 -24.328 -14.977 1 97.38 93 ARG A C 1
ATOM 680 O O . ARG A 1 93 ? -7.883 -23.156 -14.664 1 97.38 93 ARG A O 1
ATOM 687 N N . VAL A 1 94 ? -8.586 -25.219 -15.18 1 98.62 94 VAL A N 1
ATOM 688 C CA . VAL A 1 94 ? -10 -24.922 -15 1 98.62 94 VAL A CA 1
ATOM 689 C C . VAL A 1 94 ? -10.594 -25.828 -13.922 1 98.62 94 VAL A C 1
ATOM 691 O O . VAL A 1 94 ? -10.398 -27.047 -13.953 1 98.62 94 VAL A O 1
ATOM 694 N N . GLU A 1 95 ? -11.266 -25.188 -12.977 1 98.75 95 GLU A N 1
ATOM 695 C CA . GLU A 1 95 ? -11.883 -25.953 -11.898 1 98.75 95 GLU A CA 1
ATOM 696 C C . GLU A 1 95 ? -13.344 -25.547 -11.703 1 98.75 95 GLU A C 1
ATOM 698 O O . GLU A 1 95 ? -13.688 -24.375 -11.828 1 98.75 95 GLU A O 1
ATOM 703 N N . LEU A 1 96 ? -14.148 -26.547 -11.43 1 98.75 96 LEU A N 1
ATOM 704 C CA . LEU A 1 96 ? -15.57 -26.344 -11.172 1 98.75 96 LEU A CA 1
ATOM 705 C C . LEU A 1 96 ? -15.898 -26.625 -9.703 1 98.75 96 LEU A C 1
ATOM 707 O O . LEU A 1 96 ? -15.445 -27.609 -9.141 1 98.75 96 LEU A O 1
ATOM 711 N N . PHE A 1 97 ? -16.672 -25.688 -9.109 1 98.62 97 PHE A N 1
ATOM 712 C CA . PHE A 1 97 ? -17.047 -25.797 -7.707 1 98.62 97 PHE A CA 1
ATOM 713 C C . PHE A 1 97 ? -18.547 -25.641 -7.531 1 98.62 97 PHE A C 1
ATOM 715 O O . PHE A 1 97 ? -19.219 -25.016 -8.359 1 98.62 97 PHE A O 1
ATOM 722 N N . ASP A 1 98 ? -19.047 -26.25 -6.469 1 98.06 98 ASP A N 1
ATOM 723 C CA . ASP A 1 98 ? -20.391 -25.859 -6.027 1 98.06 98 ASP A CA 1
ATOM 724 C C . ASP A 1 98 ? -20.328 -24.625 -5.125 1 98.06 98 ASP A C 1
ATOM 726 O O . ASP A 1 98 ? -19.266 -24.047 -4.926 1 98.06 98 ASP A O 1
ATOM 730 N N . LEU A 1 99 ? -21.406 -24.188 -4.547 1 96.88 99 LEU A N 1
ATOM 731 C CA . LEU A 1 99 ? -21.453 -22.922 -3.805 1 96.88 99 LEU A CA 1
ATOM 732 C C . LEU A 1 99 ? -20.766 -23.078 -2.447 1 96.88 99 LEU A C 1
ATOM 734 O O . LEU A 1 99 ? -20.406 -22.078 -1.813 1 96.88 99 LEU A O 1
ATOM 738 N N . ALA A 1 100 ? -20.641 -24.297 -1.932 1 96.56 100 ALA A N 1
ATOM 739 C CA . ALA A 1 100 ? -19.875 -24.547 -0.712 1 96.56 100 ALA A CA 1
ATOM 740 C C . ALA A 1 100 ? -18.391 -24.656 -1.012 1 96.56 100 ALA A C 1
ATOM 742 O O . ALA A 1 100 ? -17.594 -24.969 -0.122 1 96.56 100 ALA A O 1
ATOM 743 N N . MET A 1 101 ? -17.969 -24.531 -2.314 1 97.69 101 MET A N 1
ATOM 744 C CA . MET A 1 101 ? -16.609 -24.484 -2.824 1 97.69 101 MET A CA 1
ATOM 745 C C . MET A 1 101 ? -15.953 -25.859 -2.777 1 97.69 101 MET A C 1
ATOM 747 O O . MET A 1 101 ? -14.742 -25.984 -2.604 1 97.69 101 MET A O 1
ATOM 751 N N . THR A 1 102 ? -16.797 -26.844 -2.809 1 97.19 102 THR A N 1
ATOM 752 C CA . THR A 1 102 ? -16.297 -28.203 -3.061 1 97.19 102 THR A CA 1
ATOM 753 C C . THR A 1 102 ? -15.953 -28.375 -4.535 1 97.19 102 THR A C 1
ATOM 755 O O . THR A 1 102 ? -16.781 -28.109 -5.41 1 97.19 102 THR A O 1
ATOM 758 N N . GLN A 1 103 ? -14.75 -28.844 -4.832 1 98 103 GLN A N 1
ATOM 759 C CA . GLN A 1 103 ? -14.352 -29.047 -6.223 1 98 103 GLN A CA 1
ATOM 760 C C . GLN A 1 103 ? -15.086 -30.234 -6.84 1 98 103 GLN A C 1
ATOM 762 O O . GLN A 1 103 ? -15.117 -31.312 -6.262 1 98 103 GLN A O 1
ATOM 767 N N . LEU A 1 104 ? -15.656 -30.062 -7.977 1 98.31 104 LEU A N 1
ATOM 768 C CA . LEU A 1 104 ? -16.438 -31.094 -8.641 1 98.31 104 LEU A CA 1
ATOM 769 C C . LEU A 1 104 ? -15.656 -31.719 -9.797 1 98.31 104 LEU A C 1
ATOM 771 O O . LEU A 1 104 ? -15.812 -32.906 -10.086 1 98.31 104 LEU A O 1
ATOM 775 N N . ALA A 1 105 ? -14.875 -30.922 -10.43 1 98.5 105 ALA A N 1
ATOM 776 C CA . ALA A 1 105 ? -14.086 -31.359 -11.57 1 98.5 105 ALA A CA 1
ATOM 777 C C . ALA A 1 105 ? -12.945 -30.391 -11.859 1 98.5 105 ALA A C 1
ATOM 779 O O . ALA A 1 105 ? -12.984 -29.234 -11.422 1 98.5 105 ALA A O 1
ATOM 780 N N . SER A 1 106 ? -11.945 -30.844 -12.531 1 98.25 106 SER A N 1
ATOM 781 C CA . SER A 1 106 ? -10.82 -30 -12.961 1 98.25 106 SER A CA 1
ATOM 782 C C . SER A 1 106 ? -10.281 -30.453 -14.312 1 98.25 106 SER A C 1
ATOM 784 O O . SER A 1 106 ? -10.516 -31.594 -14.727 1 98.25 106 SER A O 1
ATOM 786 N N . ALA A 1 107 ? -9.656 -29.578 -15.008 1 98 107 ALA A N 1
ATOM 787 C CA . ALA A 1 107 ? -8.977 -29.828 -16.281 1 98 107 ALA A CA 1
ATOM 788 C C . ALA A 1 107 ? -7.73 -28.953 -16.406 1 98 107 ALA A C 1
ATOM 790 O O . ALA A 1 107 ? -7.723 -27.797 -15.977 1 98 107 ALA A O 1
ATOM 791 N N . ASP A 1 108 ? -6.711 -29.5 -17.031 1 95.62 108 ASP A N 1
ATOM 792 C CA . ASP A 1 108 ? -5.438 -28.812 -17.203 1 95.62 108 ASP A CA 1
ATOM 793 C C . ASP A 1 108 ? -4.98 -28.859 -18.656 1 95.62 108 ASP A C 1
ATOM 795 O O . ASP A 1 108 ? -5.066 -29.906 -19.312 1 95.62 108 ASP A O 1
ATOM 799 N N . TYR A 1 109 ? -4.504 -27.766 -19.156 1 95.75 109 TYR A N 1
ATOM 800 C CA . TYR A 1 109 ? -3.979 -27.672 -20.5 1 95.75 109 TYR A CA 1
ATOM 801 C C . TYR A 1 109 ? -2.611 -27 -20.516 1 95.75 109 TYR A C 1
ATOM 803 O O . TYR A 1 109 ? -2.486 -25.828 -20.141 1 95.75 109 TYR A O 1
ATOM 811 N N . PRO A 1 110 ? -1.58 -27.641 -20.906 1 93.06 110 PRO A N 1
ATOM 812 C CA . PRO A 1 110 ? -0.245 -27.047 -20.953 1 93.06 110 PRO A CA 1
ATOM 813 C C . PRO A 1 110 ? -0.125 -25.953 -22.016 1 93.06 110 PRO A C 1
ATOM 815 O O . PRO A 1 110 ? -0.825 -25.984 -23.031 1 93.06 110 PRO A O 1
ATOM 818 N N . LEU A 1 111 ? 0.66 -24.953 -21.625 1 90.69 111 LEU A N 1
ATOM 819 C CA . LEU A 1 111 ? 1.074 -23.922 -22.578 1 90.69 111 LEU A CA 1
ATOM 820 C C . LEU A 1 111 ? 2.529 -24.125 -23 1 90.69 111 LEU A C 1
ATOM 822 O O . LEU A 1 111 ? 3.434 -24.031 -22.156 1 90.69 111 LEU A O 1
ATOM 826 N N . ASP A 1 112 ? 2.82 -24.578 -24.078 1 76.69 112 ASP A N 1
ATOM 827 C CA . ASP A 1 112 ? 4.145 -25.031 -24.516 1 76.69 112 ASP A CA 1
ATOM 828 C C . ASP A 1 112 ? 4.992 -23.844 -24.984 1 76.69 112 ASP A C 1
ATOM 830 O O . ASP A 1 112 ? 6.219 -23.938 -25.016 1 76.69 112 ASP A O 1
ATOM 834 N N . GL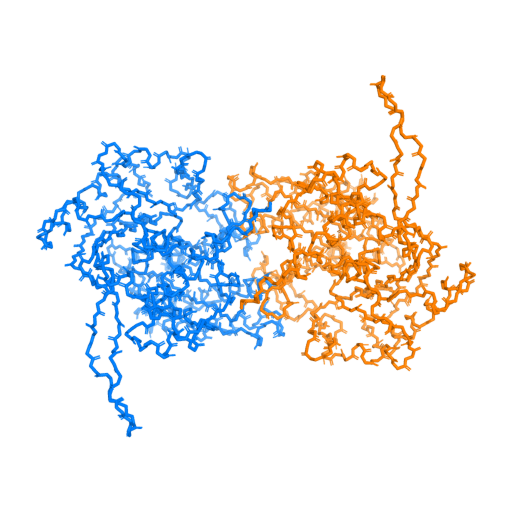U A 1 113 ? 4.395 -22.859 -25.312 1 72.38 113 GLU A N 1
ATOM 835 C CA . GLU A 1 113 ? 5.156 -21.734 -25.859 1 72.38 113 GLU A CA 1
ATOM 836 C C . GLU A 1 113 ? 5.559 -20.75 -24.75 1 72.38 113 GLU A C 1
ATOM 838 O O . GLU A 1 113 ? 4.836 -20.578 -23.766 1 72.38 113 GLU A O 1
ATOM 843 N N . ALA A 1 114 ? 6.781 -20.234 -24.969 1 70.06 114 ALA A N 1
ATOM 844 C CA . ALA A 1 114 ? 7.301 -19.234 -24.047 1 70.06 114 ALA A CA 1
ATOM 845 C C . ALA A 1 114 ? 6.387 -18 -24.016 1 70.06 114 ALA A C 1
ATOM 847 O O . ALA A 1 114 ? 6.246 -17.359 -22.969 1 70.06 114 ALA A O 1
ATOM 848 N N . LEU A 1 115 ? 5.824 -17.719 -25.078 1 82.94 115 LEU A N 1
ATOM 849 C CA . LEU A 1 115 ? 4.863 -16.625 -25.203 1 82.94 115 LEU A CA 1
ATOM 850 C C . LEU A 1 115 ? 3.498 -17.141 -25.641 1 82.94 115 LEU A C 1
ATOM 852 O O . LEU A 1 115 ? 3.268 -17.375 -26.828 1 82.94 115 LEU A O 1
ATOM 856 N N . PRO A 1 116 ? 2.682 -17.281 -24.609 1 87.94 116 PRO A N 1
ATOM 857 C CA . PRO A 1 116 ? 1.382 -17.859 -24.953 1 87.94 116 PRO A CA 1
ATOM 858 C C . PRO A 1 116 ? 0.545 -16.953 -25.859 1 87.94 116 PRO A C 1
ATOM 860 O O . PRO A 1 116 ? 0.437 -15.758 -25.594 1 87.94 116 PRO A O 1
ATOM 863 N N . ASP A 1 117 ? -0.053 -17.562 -26.859 1 93.44 117 ASP A N 1
ATOM 864 C CA . ASP A 1 117 ? -0.99 -16.875 -27.75 1 93.44 117 ASP A CA 1
ATOM 865 C C . ASP A 1 117 ? -2.352 -16.703 -27.078 1 93.44 117 ASP A C 1
ATOM 867 O O . ASP A 1 117 ? -2.938 -17.672 -26.594 1 93.44 117 ASP A O 1
ATOM 871 N N . PRO A 1 118 ? -2.85 -15.445 -27.109 1 96.5 118 PRO A N 1
ATOM 872 C CA . PRO A 1 118 ? -4.148 -15.227 -26.469 1 96.5 118 PRO A CA 1
ATOM 873 C C . PRO A 1 118 ? -5.238 -16.141 -27.016 1 96.5 118 PRO A C 1
ATOM 875 O O . PRO A 1 118 ? -6.098 -16.609 -26.266 1 96.5 118 PRO A O 1
ATOM 878 N N . GLU A 1 119 ? -5.199 -16.406 -28.281 1 96.81 119 GLU A N 1
ATOM 879 C CA . GLU A 1 119 ? -6.195 -17.281 -28.891 1 96.81 119 GLU A CA 1
ATOM 880 C C . GLU A 1 119 ? -6.109 -18.703 -28.344 1 96.81 119 GLU A C 1
ATOM 882 O O . GLU A 1 119 ? -7.133 -19.344 -28.109 1 96.81 119 GLU A O 1
ATOM 887 N N . THR A 1 120 ? -4.91 -19.141 -28.172 1 96.69 120 THR A N 1
ATOM 888 C CA . THR A 1 120 ? -4.707 -20.469 -27.609 1 96.69 120 THR A CA 1
ATOM 889 C C . THR A 1 120 ? -5.246 -20.516 -26.172 1 96.69 120 THR A C 1
ATOM 891 O O . THR A 1 120 ? -5.887 -21.5 -25.781 1 96.69 120 THR A O 1
ATOM 894 N N . VAL A 1 121 ? -4.961 -19.516 -25.422 1 97.38 121 VAL A N 1
ATOM 895 C CA . VAL A 1 121 ? -5.434 -19.422 -24.047 1 97.38 121 VAL A CA 1
ATOM 896 C C . VAL A 1 121 ? -6.961 -19.484 -24.016 1 97.38 121 VAL A C 1
ATOM 898 O O . VAL A 1 121 ? -7.547 -20.25 -23.25 1 97.38 121 VAL A O 1
ATOM 901 N N . VAL A 1 122 ? -7.598 -18.734 -24.906 1 98.19 122 VAL A N 1
ATOM 902 C CA . VAL A 1 122 ? -9.055 -18.688 -24.969 1 98.19 122 VAL A CA 1
ATOM 903 C C . VAL A 1 122 ? -9.602 -20.062 -25.344 1 98.19 122 VAL A C 1
ATOM 905 O O . VAL A 1 122 ? -10.594 -20.516 -24.781 1 98.19 122 VAL A O 1
ATOM 908 N N . ARG A 1 123 ? -8.953 -20.703 -26.281 1 97.81 123 ARG A N 1
ATOM 909 C CA . ARG A 1 123 ? -9.352 -22.047 -26.672 1 97.81 123 ARG A CA 1
ATOM 910 C C . ARG A 1 123 ? -9.266 -23.016 -25.5 1 97.81 123 ARG A C 1
ATOM 912 O O . ARG A 1 123 ? -10.164 -23.844 -25.312 1 97.81 123 ARG A O 1
ATOM 919 N N . HIS A 1 124 ? -8.211 -22.891 -24.766 1 97.94 124 HIS A N 1
ATOM 920 C CA . HIS A 1 124 ? -8.023 -23.766 -23.609 1 97.94 124 HIS A CA 1
ATOM 921 C C . HIS A 1 124 ? -9.07 -23.5 -22.531 1 97.94 124 HIS A C 1
ATOM 923 O O . HIS A 1 124 ? -9.555 -24.422 -21.875 1 97.94 124 HIS A O 1
ATOM 929 N N . ILE A 1 125 ? -9.375 -22.25 -22.328 1 98.44 125 ILE A N 1
ATOM 930 C CA . ILE A 1 125 ? -10.406 -21.891 -21.375 1 98.44 125 ILE A CA 1
ATOM 931 C C . ILE A 1 125 ? -11.734 -22.531 -21.781 1 98.44 125 ILE A C 1
ATOM 933 O O . ILE A 1 125 ? -12.398 -23.172 -20.969 1 98.44 125 ILE A O 1
ATOM 937 N N . ALA A 1 126 ? -12.094 -22.391 -23.047 1 98.19 126 ALA A N 1
ATOM 938 C CA . ALA A 1 126 ? -13.352 -22.922 -23.562 1 98.19 126 ALA A CA 1
ATOM 939 C C . ALA A 1 126 ? -13.383 -24.453 -23.453 1 98.19 126 ALA A C 1
ATOM 941 O O . ALA A 1 126 ? -14.375 -25.016 -23 1 98.19 126 ALA A O 1
ATOM 942 N N . ALA A 1 127 ? -12.305 -25.047 -23.844 1 98.25 127 ALA A N 1
ATOM 943 C CA . ALA A 1 127 ? -12.203 -26.5 -23.781 1 98.25 127 ALA A CA 1
ATOM 944 C C . ALA A 1 127 ? -12.273 -26.984 -22.344 1 98.25 127 ALA A C 1
ATOM 946 O O . ALA A 1 127 ? -12.922 -28 -22.047 1 98.25 127 ALA A O 1
ATOM 947 N N . GLY A 1 128 ? -11.586 -26.266 -21.5 1 98.44 128 GLY A N 1
ATOM 948 C CA . GLY A 1 128 ? -11.586 -26.625 -20.094 1 98.44 128 GLY A CA 1
ATOM 949 C C . GLY A 1 128 ? -12.953 -26.516 -19.438 1 98.44 128 GLY A C 1
ATOM 950 O O . GLY A 1 128 ? -13.367 -27.391 -18.672 1 98.44 128 GLY A O 1
ATOM 951 N N . LEU A 1 129 ? -13.633 -25.438 -19.75 1 98.31 129 LEU A N 1
ATOM 952 C CA . LEU A 1 129 ? -14.977 -25.25 -19.219 1 98.31 129 LEU A CA 1
ATOM 953 C C . LEU A 1 129 ? -15.914 -26.359 -19.703 1 98.31 129 LEU A C 1
ATOM 955 O O . LEU A 1 129 ? -16.688 -26.906 -18.922 1 98.31 129 LEU A O 1
ATOM 959 N N . ALA A 1 130 ? -15.828 -26.719 -20.969 1 97.81 130 ALA A N 1
ATOM 960 C CA . ALA A 1 130 ? -16.625 -27.812 -21.516 1 97.81 130 ALA A CA 1
ATOM 961 C C . ALA A 1 130 ? -16.312 -29.125 -20.812 1 97.81 130 ALA A C 1
ATOM 963 O O . ALA A 1 130 ? -17.234 -29.875 -20.453 1 97.81 130 ALA A O 1
ATOM 964 N N . ALA A 1 131 ? -15.062 -29.328 -20.531 1 98.5 131 ALA A N 1
ATOM 965 C CA . ALA A 1 131 ? -14.609 -30.578 -19.938 1 98.5 131 ALA A CA 1
ATOM 966 C C . ALA A 1 131 ? -15.133 -30.719 -18.5 1 98.5 131 ALA A C 1
ATOM 968 O O . ALA A 1 131 ? -15.633 -31.766 -18.109 1 98.5 131 ALA A O 1
ATOM 969 N N . VAL A 1 132 ? -15.031 -29.656 -17.734 1 98.44 132 VAL A N 1
ATOM 970 C CA . VAL A 1 132 ? -15.391 -29.766 -16.312 1 98.44 132 VAL A CA 1
ATOM 971 C C . VAL A 1 132 ? -16.906 -29.859 -16.172 1 98.44 132 VAL A C 1
ATOM 973 O O . VAL A 1 132 ? -17.406 -30.547 -15.281 1 98.44 132 VAL A O 1
ATOM 976 N N . VAL A 1 133 ? -17.609 -29.219 -17.031 1 97.5 133 VAL A N 1
ATOM 977 C CA . VAL A 1 133 ? -19.078 -29.281 -17.031 1 97.5 133 VAL A CA 1
ATOM 978 C C . VAL A 1 133 ? -19.516 -30.703 -17.391 1 97.5 133 VAL A C 1
ATOM 980 O O . VAL A 1 133 ? -20.391 -31.266 -16.719 1 97.5 133 VAL A O 1
ATOM 983 N N . GLU A 1 134 ? -18.922 -31.266 -18.359 1 98 134 GLU A N 1
ATOM 984 C CA . GLU A 1 134 ? -19.234 -32.625 -18.797 1 98 134 GLU A CA 1
ATOM 985 C C . GLU A 1 134 ? -18.906 -33.625 -17.719 1 98 134 GLU A C 1
ATOM 987 O O . GLU A 1 134 ? -19.719 -34.5 -17.391 1 98 134 GLU A O 1
ATOM 992 N N . ARG A 1 135 ? -17.766 -33.5 -17.141 1 98.06 135 ARG A N 1
ATOM 993 C CA . ARG A 1 135 ? -17.297 -34.438 -16.125 1 98.06 135 ARG A CA 1
ATOM 994 C C . ARG A 1 135 ? -18.188 -34.406 -14.898 1 98.06 135 ARG A C 1
ATOM 996 O O . ARG A 1 135 ? -18.406 -35.438 -14.258 1 98.06 135 ARG A O 1
ATOM 1003 N N . ALA A 1 136 ? -18.672 -33.219 -14.586 1 97.5 136 ALA A N 1
ATOM 1004 C CA . ALA A 1 136 ? -19.484 -33.062 -13.391 1 97.5 136 ALA A CA 1
ATOM 1005 C C . ALA A 1 136 ? -20.938 -33.438 -13.672 1 97.5 136 ALA A C 1
ATOM 1007 O O . ALA A 1 136 ? -21.75 -33.531 -12.75 1 97.5 136 ALA A O 1
ATOM 1008 N N . GLY A 1 137 ? -21.312 -33.562 -14.906 1 97.38 137 GLY A N 1
ATOM 1009 C CA . GLY A 1 137 ? -22.672 -33.906 -15.281 1 97.38 137 GLY A CA 1
ATOM 1010 C C . GLY A 1 137 ? -23.656 -32.781 -15.039 1 97.38 137 GLY A C 1
ATOM 1011 O O . GLY A 1 137 ? -24.781 -33.031 -14.609 1 97.38 137 GLY A O 1
ATOM 1012 N N . VAL A 1 138 ? -23.188 -31.562 -15.195 1 96.12 138 VAL A N 1
ATOM 1013 C CA . VAL A 1 138 ? -24.047 -30.391 -15 1 96.12 138 VAL A CA 1
ATOM 1014 C C . VAL A 1 138 ? -24.203 -29.641 -16.312 1 96.12 138 VAL A C 1
ATOM 1016 O O . VAL A 1 138 ? -23.703 -30.078 -17.359 1 96.12 138 VAL A O 1
ATOM 1019 N N . ARG A 1 139 ? -25.141 -28.562 -16.312 1 92.38 139 ARG A N 1
ATOM 1020 C CA . ARG A 1 139 ? -25.328 -27.719 -17.484 1 92.38 139 ARG A CA 1
ATOM 1021 C C . ARG A 1 139 ? -24.594 -26.391 -17.328 1 92.38 139 ARG A C 1
ATOM 1023 O O . ARG A 1 139 ? -24.484 -25.859 -16.219 1 92.38 139 ARG A O 1
ATOM 1030 N N . ARG A 1 140 ? -24.078 -25.891 -18.422 1 91.5 140 ARG A N 1
ATOM 1031 C CA . ARG A 1 140 ? -23.422 -24.594 -18.422 1 91.5 140 ARG A CA 1
ATOM 1032 C C . ARG A 1 140 ? -24.328 -23.516 -17.828 1 91.5 140 ARG A C 1
ATOM 1034 O O . ARG A 1 140 ? -23.844 -22.578 -17.188 1 91.5 140 ARG A O 1
ATOM 1041 N N . SER A 1 141 ? -25.562 -23.656 -18.047 1 89.38 141 SER A N 1
ATOM 1042 C CA . SER A 1 141 ? -26.547 -22.688 -17.562 1 89.38 141 SER A CA 1
ATOM 1043 C C . SER A 1 141 ? -26.641 -22.719 -16.031 1 89.38 141 SER A C 1
ATOM 1045 O O . SER A 1 141 ? -27.203 -21.797 -15.43 1 89.38 141 SER A O 1
ATOM 1047 N N . ASP A 1 142 ? -26.078 -23.734 -15.469 1 92 142 ASP A N 1
ATOM 1048 C CA . ASP A 1 142 ? -26.078 -23.844 -14.008 1 92 142 ASP A CA 1
ATOM 1049 C C . ASP A 1 142 ? -24.969 -22.969 -13.398 1 92 142 ASP A C 1
ATOM 1051 O O . ASP A 1 142 ? -24.953 -22.734 -12.195 1 92 142 ASP A O 1
ATOM 1055 N N . LEU A 1 143 ? -24.141 -22.469 -14.281 1 96.06 143 LEU A N 1
ATOM 1056 C CA . LEU A 1 143 ? -23.016 -21.672 -13.805 1 96.06 143 LEU A CA 1
ATOM 1057 C C . LEU A 1 143 ? -23.484 -20.266 -13.445 1 96.06 143 LEU A C 1
ATOM 1059 O O . LEU A 1 143 ? -24.031 -19.547 -14.289 1 96.06 143 LEU A O 1
ATOM 1063 N N . LEU A 1 144 ? -23.266 -19.922 -12.172 1 97 144 LEU A N 1
ATOM 1064 C CA . LEU A 1 144 ? -23.469 -18.547 -11.742 1 97 144 LEU A CA 1
ATOM 1065 C C . LEU A 1 144 ? -22.516 -17.594 -12.469 1 97 144 LEU A C 1
ATOM 1067 O O . LEU A 1 144 ? -22.875 -16.453 -12.758 1 97 144 LEU A O 1
ATOM 1071 N N . GLY A 1 145 ? -21.312 -18.109 -12.734 1 98 145 GLY A N 1
ATOM 1072 C CA . GLY A 1 145 ? -20.297 -17.344 -13.43 1 98 145 GLY A CA 1
ATOM 1073 C C . GLY A 1 145 ? -18.938 -18.031 -13.453 1 98 145 GLY A C 1
ATOM 1074 O O . GLY A 1 145 ? -18.75 -19.047 -12.797 1 98 145 GLY A O 1
ATOM 1075 N N . VAL A 1 146 ? -18.078 -17.469 -14.258 1 98.62 146 VAL A N 1
ATOM 1076 C CA . VAL A 1 146 ? -16.703 -17.922 -14.406 1 98.62 146 VAL A CA 1
ATOM 1077 C C . VAL A 1 146 ? -15.734 -16.797 -14.016 1 98.62 146 VAL A C 1
ATOM 1079 O O . VAL A 1 146 ? -15.883 -15.664 -14.461 1 98.62 146 VAL A O 1
ATOM 1082 N N . GLY A 1 147 ? -14.859 -17.125 -13.102 1 98.81 147 GLY A N 1
ATOM 1083 C CA . GLY A 1 147 ? -13.75 -16.234 -12.797 1 98.81 147 GLY A CA 1
ATOM 1084 C C . GLY A 1 147 ? -12.445 -16.656 -13.445 1 98.81 147 GLY A C 1
ATOM 1085 O O . GLY A 1 147 ? -12.148 -17.859 -13.531 1 98.81 147 GLY A O 1
ATOM 1086 N N . VAL A 1 148 ? -11.648 -15.695 -13.867 1 98.81 148 VAL A N 1
ATOM 1087 C CA . VAL A 1 148 ? -10.359 -15.961 -14.492 1 98.81 148 VAL A CA 1
ATOM 1088 C C . VAL A 1 148 ? -9.266 -15.18 -13.758 1 98.81 148 VAL A C 1
ATOM 1090 O O . VAL A 1 148 ? -9.352 -13.961 -13.625 1 98.81 148 VAL A O 1
ATOM 1093 N N . GLY A 1 149 ? -8.32 -15.859 -13.156 1 98.38 149 GLY A N 1
ATOM 1094 C CA . GLY A 1 149 ? -7.07 -15.273 -12.711 1 98.38 149 GLY A CA 1
ATOM 1095 C C . GLY A 1 149 ? -5.969 -15.344 -13.75 1 98.38 149 GLY A C 1
ATOM 1096 O O . GLY A 1 149 ? -5.582 -16.438 -14.172 1 98.38 149 GLY A O 1
ATOM 1097 N N . VAL A 1 150 ? -5.516 -14.211 -14.18 1 97.5 150 VAL A N 1
ATOM 1098 C CA . VAL A 1 150 ? -4.566 -14.195 -15.289 1 97.5 150 VAL A CA 1
ATOM 1099 C C . VAL A 1 150 ? -3.307 -13.43 -14.875 1 97.5 150 VAL A C 1
ATOM 1101 O O . VAL A 1 150 ? -3.375 -12.492 -14.086 1 97.5 150 VAL A O 1
ATOM 1104 N N . SER A 1 151 ? -2.189 -13.836 -15.422 1 93.06 151 SER A N 1
ATOM 1105 C CA . SER A 1 151 ? -0.939 -13.117 -15.203 1 93.06 151 SER A CA 1
ATOM 1106 C C . SER A 1 151 ? -0.957 -11.75 -15.891 1 93.06 151 SER A C 1
ATOM 1108 O O . SER A 1 151 ? -1.444 -11.625 -17.016 1 93.06 151 SER A O 1
ATOM 1110 N N . GLY A 1 152 ? -0.509 -10.742 -15.164 1 94.06 152 GLY A N 1
ATOM 1111 C CA . GLY A 1 152 ? -0.407 -9.422 -15.766 1 94.06 152 GLY A CA 1
ATOM 1112 C C . GLY A 1 152 ? -1.322 -8.398 -15.125 1 94.06 152 GLY A C 1
ATOM 1113 O O . GLY A 1 152 ? -2.078 -8.727 -14.203 1 94.06 152 GLY A O 1
ATOM 1114 N N . VAL A 1 153 ? -1.253 -7.199 -15.617 1 96.38 153 VAL A N 1
ATOM 1115 C CA . VAL A 1 153 ? -2.098 -6.086 -15.195 1 96.38 153 VAL A CA 1
ATOM 1116 C C . VAL A 1 153 ? -3.447 -6.164 -15.906 1 96.38 153 VAL A C 1
ATOM 1118 O O . VAL A 1 153 ? -3.504 -6.23 -17.141 1 96.38 153 VAL A O 1
ATOM 1121 N N . VAL A 1 154 ? -4.512 -6.172 -15.141 1 97.38 154 VAL A N 1
ATOM 1122 C CA . VAL A 1 154 ? -5.855 -6.23 -15.711 1 97.38 154 VAL A CA 1
ATOM 1123 C C . VAL A 1 154 ? -6.539 -4.875 -15.562 1 97.38 154 VAL A C 1
ATOM 1125 O O . VAL A 1 154 ? -6.867 -4.457 -14.445 1 97.38 154 VAL A O 1
ATOM 1128 N N . VAL A 1 155 ? -6.758 -4.254 -16.641 1 94.31 155 VAL A N 1
ATOM 1129 C CA . VAL A 1 155 ? -7.523 -3.012 -16.656 1 94.31 155 VAL A CA 1
ATOM 1130 C C . VAL A 1 155 ? -9 -3.322 -16.875 1 94.31 155 VAL A C 1
ATOM 1132 O O . VAL A 1 155 ? -9.367 -3.975 -17.859 1 94.31 155 VAL A O 1
ATOM 1135 N N . GLN A 1 156 ? -9.898 -2.939 -16.016 1 91.19 156 GLN A N 1
ATOM 1136 C CA . GLN A 1 156 ? -11.273 -3.418 -15.961 1 91.19 156 GLN A CA 1
ATOM 1137 C C . GLN A 1 156 ? -12.195 -2.551 -16.812 1 91.19 156 GLN A C 1
ATOM 1139 O O . GLN A 1 156 ? -13.188 -3.039 -17.359 1 91.19 156 GLN A O 1
ATOM 1144 N N . ASP A 1 157 ? -12.094 -1.288 -16.906 1 84.31 157 ASP A N 1
ATOM 1145 C CA . ASP A 1 157 ? -13.078 -0.386 -17.5 1 84.31 157 ASP A CA 1
ATOM 1146 C C . ASP A 1 157 ? -12.555 0.2 -18.812 1 84.31 157 ASP A C 1
ATOM 1148 O O . ASP A 1 157 ? -11.453 0.744 -18.859 1 84.31 157 ASP A O 1
ATOM 1152 N N . PRO A 1 158 ? -13.5 -0.176 -19.812 1 87.56 158 PRO A N 1
ATOM 1153 C CA . PRO A 1 158 ? -14.883 -0.646 -19.922 1 87.56 158 PRO A CA 1
ATOM 1154 C C . PRO A 1 158 ? -14.984 -2.17 -19.953 1 87.56 158 PRO A C 1
ATOM 1156 O O . PRO A 1 158 ? -16.062 -2.723 -19.719 1 87.56 158 PRO A O 1
ATOM 1159 N N . GLU A 1 159 ? -13.969 -2.84 -20.391 1 92.69 159 GLU A N 1
ATOM 1160 C CA . GLU A 1 159 ? -13.812 -4.289 -20.359 1 92.69 159 GLU A CA 1
ATOM 1161 C C . GLU A 1 159 ? -12.453 -4.688 -19.797 1 92.69 159 GLU A C 1
ATOM 1163 O O . GLU A 1 159 ? -11.57 -3.84 -19.641 1 92.69 159 GLU A O 1
ATOM 1168 N N . ALA A 1 160 ? -12.375 -5.953 -19.469 1 95.69 160 ALA A N 1
ATOM 1169 C CA . ALA A 1 160 ? -11.078 -6.398 -18.953 1 95.69 160 ALA A CA 1
ATOM 1170 C C . ALA A 1 160 ? -10.055 -6.516 -20.078 1 95.69 160 ALA A C 1
ATOM 1172 O O . ALA A 1 160 ? -10.234 -7.297 -21.016 1 95.69 160 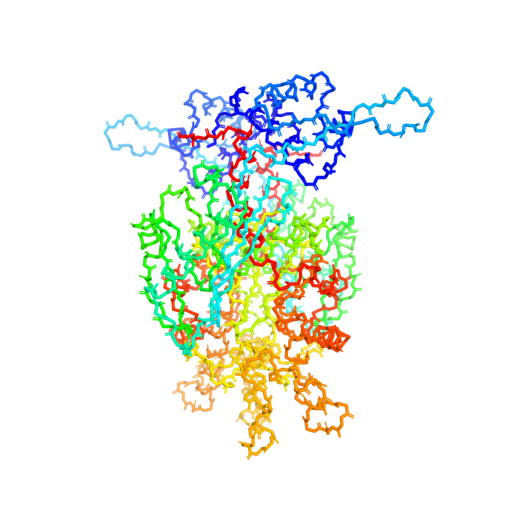ALA A O 1
ATOM 1173 N N . VAL A 1 161 ? -9.047 -5.746 -20.047 1 97.62 161 VAL A N 1
ATOM 1174 C CA . VAL A 1 161 ? -7.906 -5.758 -20.969 1 97.62 161 VAL A CA 1
ATOM 1175 C C . VAL A 1 161 ? -6.637 -6.098 -20.188 1 97.62 161 VAL A C 1
ATOM 1177 O O . VAL A 1 161 ? -6.391 -5.559 -19.109 1 97.62 161 VAL A O 1
ATOM 1180 N N . VAL A 1 162 ? -5.844 -7.004 -20.766 1 97.69 162 VAL A N 1
ATOM 1181 C CA . VAL A 1 162 ? -4.719 -7.551 -20 1 97.69 162 VAL A CA 1
ATOM 1182 C C . VAL A 1 162 ? -3.404 -7.066 -20.625 1 97.69 162 VAL A C 1
ATOM 1184 O O . VAL A 1 162 ? -3.195 -7.184 -21.828 1 97.69 162 VAL A O 1
ATOM 1187 N N . TYR A 1 163 ? -2.586 -6.496 -19.828 1 96.94 163 TYR A N 1
ATOM 1188 C CA . TYR A 1 163 ? -1.201 -6.164 -20.156 1 96.94 163 TYR A CA 1
ATOM 1189 C C . TYR A 1 163 ? -0.234 -7.074 -19.406 1 96.94 163 TYR A C 1
ATOM 1191 O O . TYR A 1 163 ? -0.085 -6.961 -18.188 1 96.94 163 TYR A O 1
ATOM 1199 N N . ALA A 1 164 ? 0.339 -8.008 -20.062 1 95.12 164 ALA A N 1
ATOM 1200 C CA . ALA A 1 164 ? 1.324 -8.93 -19.5 1 95.12 164 ALA A CA 1
ATOM 1201 C C . ALA A 1 164 ? 2.666 -8.805 -20.219 1 95.12 164 ALA A C 1
ATOM 1203 O O . ALA A 1 164 ? 2.984 -9.594 -21.109 1 95.12 164 ALA A O 1
ATOM 1204 N N . GLN A 1 165 ? 3.438 -7.949 -19.75 1 91.94 165 GLN A N 1
ATOM 1205 C CA . GLN A 1 165 ? 4.668 -7.52 -20.406 1 91.94 165 GLN A CA 1
ATOM 1206 C C . GLN A 1 165 ? 5.652 -8.68 -20.531 1 91.94 165 GLN A C 1
ATOM 1208 O O . GLN A 1 165 ? 6.367 -8.781 -21.531 1 91.94 165 GLN A O 1
ATOM 1213 N N . THR A 1 166 ? 5.656 -9.562 -19.609 1 91.62 166 THR A N 1
ATOM 1214 C CA . THR A 1 166 ? 6.641 -10.641 -19.562 1 91.62 166 THR A CA 1
ATOM 1215 C C . THR A 1 166 ? 6.32 -11.703 -20.609 1 91.62 166 THR A C 1
ATOM 1217 O O . THR A 1 166 ? 7.191 -12.492 -20.984 1 91.62 166 THR A O 1
ATOM 1220 N N . ILE A 1 167 ? 5.047 -11.742 -21.062 1 91.25 167 ILE A N 1
ATOM 1221 C CA . ILE A 1 167 ? 4.68 -12.773 -22.031 1 91.25 167 ILE A CA 1
ATOM 1222 C C . ILE A 1 167 ? 4.188 -12.125 -23.312 1 91.25 167 ILE A C 1
ATOM 1224 O O . ILE A 1 167 ? 3.496 -12.758 -24.125 1 91.25 167 ILE A O 1
ATOM 1228 N N . GLY A 1 168 ? 4.387 -10.828 -23.406 1 91.94 168 GLY A N 1
ATOM 1229 C CA . GLY A 1 168 ? 4.199 -10.125 -24.672 1 91.94 168 GLY A CA 1
ATOM 1230 C C . GLY A 1 168 ? 2.771 -9.664 -24.891 1 91.94 168 GLY A C 1
ATOM 1231 O O . GLY A 1 168 ? 2.404 -9.281 -26.016 1 91.94 168 GLY A O 1
ATOM 1232 N N . TRP A 1 169 ? 1.852 -9.789 -23.938 1 95.69 169 TRP A N 1
ATOM 1233 C CA . TRP A 1 169 ? 0.481 -9.305 -24.078 1 95.69 169 TRP A CA 1
ATOM 1234 C C . TRP A 1 169 ? 0.417 -7.789 -23.891 1 95.69 169 TRP A C 1
ATOM 1236 O O . TRP A 1 169 ? 0.749 -7.273 -22.828 1 95.69 169 TRP A O 1
ATOM 1246 N N . ASP A 1 170 ? 0.058 -7.098 -24.906 1 95.75 170 ASP A N 1
ATOM 1247 C CA . ASP A 1 170 ? -0.052 -5.641 -24.875 1 95.75 170 ASP A CA 1
ATOM 1248 C C . ASP A 1 170 ? -1.484 -5.195 -25.156 1 95.75 170 ASP A C 1
ATOM 1250 O O . ASP A 1 170 ? -1.821 -4.859 -26.297 1 95.75 170 ASP A O 1
ATOM 1254 N N . GLY A 1 171 ? -2.236 -5.199 -24.156 1 96.5 171 GLY A N 1
ATOM 1255 C CA . GLY A 1 171 ? -3.619 -4.766 -24.297 1 96.5 171 GLY A CA 1
ATOM 1256 C C . GLY A 1 171 ? -4.508 -5.805 -24.953 1 96.5 171 GLY A C 1
ATOM 1257 O O . GLY A 1 171 ? -5.219 -5.5 -25.922 1 96.5 171 GLY A O 1
ATOM 1258 N N . VAL A 1 172 ? -4.438 -7.02 -24.453 1 97.56 172 VAL A N 1
ATOM 1259 C CA . VAL A 1 172 ? -5.25 -8.117 -24.969 1 97.56 172 VAL A CA 1
ATOM 1260 C C . VAL A 1 172 ? -6.676 -8.008 -24.438 1 97.56 172 VAL A C 1
ATOM 1262 O O . VAL A 1 172 ? -6.891 -8.016 -23.219 1 97.56 172 VAL A O 1
ATOM 1265 N N . PRO A 1 173 ? -7.648 -7.848 -25.281 1 98.06 173 PRO A N 1
ATOM 1266 C CA . PRO A 1 173 ? -9.039 -7.789 -24.812 1 98.06 173 PRO A CA 1
ATOM 1267 C C . PRO A 1 173 ? -9.594 -9.156 -24.438 1 98.06 173 PRO A C 1
ATOM 1269 O O . PRO A 1 173 ? -10.523 -9.648 -25.078 1 98.06 173 PRO A O 1
ATOM 1272 N N . LEU A 1 174 ? -9.055 -9.719 -23.406 1 98.06 174 LEU A N 1
ATOM 1273 C CA . LEU A 1 174 ? -9.289 -11.109 -23.016 1 98.06 174 LEU A CA 1
ATOM 1274 C C . LEU A 1 174 ? -10.766 -11.352 -22.719 1 98.06 174 LEU A C 1
ATOM 1276 O O . LEU A 1 174 ? -11.312 -12.391 -23.094 1 98.06 174 LEU A O 1
ATOM 1280 N N . GLU A 1 175 ? -11.422 -10.406 -22.078 1 98.25 175 GLU A N 1
ATOM 1281 C CA . GLU A 1 175 ? -12.844 -10.57 -21.766 1 98.25 175 GLU A CA 1
ATOM 1282 C C . GLU A 1 175 ? -13.664 -10.75 -23.047 1 98.25 175 GLU A C 1
ATOM 1284 O O . GLU A 1 175 ? -14.461 -11.688 -23.156 1 98.25 175 GLU A O 1
ATOM 1289 N N . ARG A 1 176 ? -13.438 -9.82 -23.938 1 98.06 176 ARG A N 1
ATOM 1290 C CA . ARG A 1 176 ? -14.172 -9.883 -25.188 1 98.06 176 ARG A CA 1
ATOM 1291 C C . ARG A 1 176 ? -13.883 -11.188 -25.922 1 98.06 176 ARG A C 1
ATOM 1293 O O . ARG A 1 176 ? -14.789 -11.789 -26.516 1 98.06 176 ARG A O 1
ATOM 1300 N N . MET A 1 177 ? -12.664 -11.586 -25.953 1 98.44 177 MET A N 1
ATOM 1301 C CA . MET A 1 177 ? -12.258 -12.812 -26.625 1 98.44 177 MET A CA 1
ATOM 1302 C C . MET A 1 177 ? -12.938 -14.031 -26.016 1 98.44 177 MET A C 1
ATOM 1304 O O . MET A 1 177 ? -13.422 -14.906 -26.734 1 98.44 177 MET A O 1
ATOM 1308 N N . ILE A 1 178 ? -13.016 -14.117 -24.688 1 98.44 178 ILE A N 1
ATOM 1309 C CA . ILE A 1 178 ? -13.633 -15.25 -24.016 1 98.44 178 ILE A CA 1
ATOM 1310 C C . ILE A 1 178 ? -15.141 -15.219 -24.219 1 98.44 178 ILE A C 1
ATOM 1312 O O . ILE A 1 178 ? -15.766 -16.25 -24.484 1 98.44 178 ILE A O 1
ATOM 1316 N N . ARG A 1 179 ? -15.758 -14.055 -24.156 1 97.38 179 ARG A N 1
ATOM 1317 C CA . ARG A 1 179 ? -17.203 -13.898 -24.266 1 97.38 179 ARG A CA 1
ATOM 1318 C C . ARG A 1 179 ? -17.688 -14.328 -25.641 1 97.38 179 ARG A C 1
ATOM 1320 O O . ARG A 1 179 ? -18.859 -14.711 -25.812 1 97.38 179 ARG A O 1
ATOM 1327 N N . ALA A 1 180 ? -16.859 -14.289 -26.578 1 97.69 180 ALA A N 1
ATOM 1328 C CA . ALA A 1 180 ? -17.219 -14.711 -27.938 1 97.69 180 ALA A CA 1
ATOM 1329 C C . ALA A 1 180 ? -17.484 -16.219 -27.984 1 97.69 180 ALA A C 1
ATOM 1331 O O . ALA A 1 180 ? -18.172 -16.688 -28.891 1 97.69 180 ALA A O 1
ATOM 1332 N N . VAL A 1 181 ? -17 -16.953 -26.984 1 96.69 181 VAL A N 1
ATOM 1333 C CA . VAL A 1 181 ? -17.109 -18.391 -27.094 1 96.69 181 VAL A CA 1
ATOM 1334 C C . VAL A 1 181 ? -17.719 -18.969 -25.812 1 96.69 181 VAL A C 1
ATOM 1336 O O . VAL A 1 181 ? -18.078 -20.141 -25.766 1 96.69 181 VAL A O 1
ATOM 1339 N N . VAL A 1 182 ? -17.859 -18.156 -24.828 1 94.5 182 VAL A N 1
ATOM 1340 C CA . VAL A 1 182 ? -18.422 -18.562 -23.547 1 94.5 182 VAL A CA 1
ATOM 1341 C C . VAL A 1 182 ? -19.594 -17.656 -23.172 1 94.5 182 VAL A C 1
ATOM 1343 O O . VAL A 1 182 ? -19.422 -16.438 -23.047 1 94.5 182 VAL A O 1
ATOM 1346 N N . ASP A 1 183 ? -20.75 -18.203 -22.922 1 93.31 183 ASP A N 1
ATOM 1347 C CA . ASP A 1 183 ? -21.969 -17.422 -22.703 1 93.31 183 ASP A CA 1
ATOM 1348 C C . ASP A 1 183 ? -22.391 -17.469 -21.234 1 93.31 183 ASP A C 1
ATOM 1350 O O . ASP A 1 183 ? -23.531 -17.844 -20.922 1 93.31 183 ASP A O 1
ATOM 1354 N N . VAL A 1 184 ? -21.547 -17.266 -20.344 1 95.12 184 VAL A N 1
ATOM 1355 C CA . VAL A 1 184 ? -21.812 -17.156 -18.922 1 95.12 184 VAL A CA 1
ATOM 1356 C C . VAL A 1 184 ? -21.172 -15.891 -18.359 1 95.12 184 VAL A C 1
ATOM 1358 O O . VAL A 1 184 ? -20.25 -15.352 -18.953 1 95.12 184 VAL A O 1
ATOM 1361 N N . PRO A 1 185 ? -21.75 -15.328 -17.281 1 96.69 185 PRO A N 1
ATOM 1362 C CA . PRO A 1 185 ? -21.094 -14.172 -16.688 1 96.69 185 PRO A CA 1
ATOM 1363 C C . PRO A 1 185 ? -19.594 -14.414 -16.422 1 96.69 185 PRO A C 1
ATOM 1365 O O . PRO A 1 185 ? -19.219 -15.492 -15.977 1 96.69 185 PRO A O 1
ATOM 1368 N N . LEU A 1 186 ? -18.828 -13.43 -16.812 1 97.75 186 LEU A N 1
ATOM 1369 C CA . LEU A 1 186 ? -17.375 -13.57 -16.797 1 97.75 186 LEU A CA 1
ATOM 1370 C C . LEU A 1 186 ? -16.734 -12.477 -15.961 1 97.75 186 LEU A C 1
ATOM 1372 O O . LEU A 1 186 ? -17.094 -11.305 -16.078 1 97.75 186 LEU A O 1
ATOM 1376 N N . TYR A 1 187 ? -15.828 -12.898 -15.102 1 97.81 187 TYR A N 1
ATOM 1377 C CA . TYR A 1 187 ? -15.047 -11.984 -14.273 1 97.81 187 TYR A CA 1
ATOM 1378 C C . TYR A 1 187 ? -13.555 -12.281 -14.406 1 97.81 187 TYR A C 1
ATOM 1380 O O . TYR A 1 187 ? -13.125 -13.43 -14.273 1 97.81 187 TYR A O 1
ATOM 1388 N N . ILE A 1 188 ? -12.781 -11.273 -14.719 1 98.31 188 ILE A N 1
ATOM 1389 C CA . ILE A 1 188 ? -11.352 -11.453 -14.938 1 98.31 188 ILE A CA 1
ATOM 1390 C C . ILE A 1 188 ? -10.562 -10.578 -13.969 1 98.31 188 ILE A C 1
ATOM 1392 O O . ILE A 1 188 ? -10.891 -9.398 -13.773 1 98.31 188 ILE A O 1
ATOM 1396 N N . ASP A 1 189 ? -9.602 -11.117 -13.312 1 98 189 ASP A N 1
ATOM 1397 C CA . ASP A 1 189 ? -8.719 -10.398 -12.406 1 98 189 ASP A CA 1
ATOM 1398 C C . ASP A 1 189 ? -7.289 -10.93 -12.492 1 98 189 ASP A C 1
ATOM 1400 O O . ASP A 1 189 ? -7.02 -11.883 -13.227 1 98 189 ASP A O 1
ATOM 1404 N N . ASN A 1 190 ? -6.395 -10.266 -11.82 1 97.56 190 ASN A N 1
ATOM 1405 C CA . ASN A 1 190 ? -5.004 -10.688 -11.719 1 97.56 190 ASN A CA 1
ATOM 1406 C C . ASN A 1 190 ? -4.859 -11.961 -10.891 1 97.56 190 ASN A C 1
ATOM 1408 O O . ASN A 1 190 ? -5.543 -12.133 -9.883 1 97.56 190 ASN A O 1
ATOM 1412 N N . GLY A 1 191 ? -3.988 -12.82 -11.336 1 97.81 191 GLY A N 1
ATOM 1413 C CA . GLY A 1 191 ? -3.791 -14.102 -10.688 1 97.81 191 GLY A CA 1
ATOM 1414 C C . GLY A 1 191 ? -3.342 -13.984 -9.242 1 97.81 191 GLY A C 1
ATOM 1415 O O . GLY A 1 191 ? -3.775 -14.75 -8.383 1 97.81 191 GLY A O 1
ATOM 1416 N N . ALA A 1 192 ? -2.447 -13.047 -8.984 1 97.88 192 ALA A N 1
ATOM 1417 C CA . ALA A 1 192 ? -2.006 -12.844 -7.605 1 97.88 192 ALA A CA 1
ATOM 1418 C C . ALA A 1 192 ? -3.164 -12.398 -6.719 1 97.88 192 ALA A C 1
ATOM 1420 O O . ALA A 1 192 ? -3.256 -12.805 -5.555 1 97.88 192 ALA A O 1
ATOM 1421 N N . LYS A 1 193 ? -4.031 -11.602 -7.242 1 98.19 193 LYS A N 1
ATOM 1422 C CA . LYS A 1 193 ? -5.176 -11.117 -6.473 1 98.19 193 LYS A CA 1
ATOM 1423 C C . LYS A 1 193 ? -6.164 -12.25 -6.195 1 98.19 193 LYS A C 1
ATOM 1425 O O . LYS A 1 193 ? -6.68 -12.375 -5.082 1 98.19 193 LYS A O 1
ATOM 1430 N N . THR A 1 194 ? -6.422 -13.094 -7.223 1 98.44 194 THR A N 1
ATOM 1431 C CA . THR A 1 194 ? -7.316 -14.227 -6.973 1 98.44 194 THR A CA 1
ATOM 1432 C C . THR A 1 194 ? -6.676 -15.219 -6.008 1 98.44 194 THR A C 1
ATOM 1434 O O . THR A 1 194 ? -7.359 -15.789 -5.156 1 98.44 194 THR A O 1
ATOM 1437 N N . HIS A 1 195 ? -5.352 -15.391 -6.152 1 98.31 195 HIS A N 1
ATOM 1438 C CA . HIS A 1 195 ? -4.602 -16.188 -5.184 1 98.31 195 HIS A CA 1
ATOM 1439 C C . HIS A 1 195 ? -4.797 -15.648 -3.77 1 98.31 195 HIS A C 1
ATOM 1441 O O . HIS A 1 195 ? -5.109 -16.406 -2.85 1 98.31 195 HIS A O 1
ATOM 1447 N N . GLY A 1 196 ? -4.586 -14.391 -3.594 1 98.25 196 GLY A N 1
ATOM 1448 C CA . GLY A 1 196 ? -4.75 -13.758 -2.297 1 98.25 196 GLY A CA 1
ATOM 1449 C C . GLY A 1 196 ? -6.156 -13.883 -1.741 1 98.25 196 GLY A C 1
ATOM 1450 O O . GLY A 1 196 ? -6.336 -14.141 -0.548 1 98.25 196 GLY A O 1
ATOM 1451 N N . GLN A 1 197 ? -7.117 -13.719 -2.586 1 97.88 197 GLN A N 1
ATOM 1452 C CA . GLN A 1 197 ? -8.508 -13.836 -2.156 1 97.88 197 GLN A CA 1
ATOM 1453 C C . GLN A 1 197 ? -8.797 -15.242 -1.628 1 97.88 197 GLN A C 1
ATOM 1455 O O . GLN A 1 197 ? -9.469 -15.398 -0.606 1 97.88 197 GLN A O 1
ATOM 1460 N N . ALA A 1 198 ? -8.312 -16.234 -2.332 1 98.44 198 ALA A N 1
ATOM 1461 C CA . ALA A 1 198 ? -8.5 -17.609 -1.883 1 98.44 198 ALA A CA 1
ATOM 1462 C C . ALA A 1 198 ? -7.914 -17.812 -0.488 1 98.44 198 ALA A C 1
ATOM 1464 O O . ALA A 1 198 ? -8.578 -18.375 0.393 1 98.44 198 ALA A O 1
ATOM 1465 N N . GLU A 1 199 ? -6.695 -17.344 -0.341 1 98.25 199 GLU A N 1
ATOM 1466 C CA . GLU A 1 199 ? -6.023 -17.531 0.942 1 98.25 199 GLU A CA 1
ATOM 1467 C C . GLU A 1 199 ? -6.715 -16.734 2.045 1 98.25 199 GLU A C 1
ATOM 1469 O O . GLU A 1 199 ? -6.75 -17.156 3.199 1 98.25 199 GLU A O 1
ATOM 1474 N N . MET A 1 200 ? -7.238 -15.555 1.72 1 97.44 200 MET A N 1
ATOM 1475 C CA . MET A 1 200 ? -7.973 -14.742 2.688 1 97.44 200 MET A CA 1
ATOM 1476 C C . MET A 1 200 ? -9.242 -15.453 3.143 1 97.44 200 MET A C 1
ATOM 1478 O O . MET A 1 200 ? -9.602 -15.391 4.32 1 97.44 200 MET A O 1
ATOM 1482 N N . TRP A 1 201 ? -9.875 -16.094 2.219 1 97.19 201 TRP A N 1
ATOM 1483 C CA . TRP A 1 201 ? -11.188 -16.656 2.506 1 97.19 201 TRP A CA 1
ATOM 1484 C C . TRP A 1 201 ? -11.055 -18.062 3.096 1 97.19 201 TRP A C 1
ATOM 1486 O O . TRP A 1 201 ? -11.828 -18.453 3.975 1 97.19 201 TRP A O 1
ATOM 1496 N N . PHE A 1 202 ? -10.055 -18.859 2.635 1 97.56 202 PHE A N 1
ATOM 1497 C CA . PHE A 1 202 ? -10.078 -20.281 2.947 1 97.56 202 PHE A CA 1
ATOM 1498 C C . PHE A 1 202 ? -8.727 -20.75 3.486 1 97.56 202 PHE A C 1
ATOM 1500 O O . PHE A 1 202 ? -8.586 -21.891 3.926 1 97.56 202 PHE A O 1
ATOM 1507 N N . GLY A 1 203 ? -7.746 -19.906 3.465 1 97.88 203 GLY A N 1
ATOM 1508 C CA . GLY A 1 203 ? -6.398 -20.375 3.748 1 97.88 203 GLY A CA 1
ATOM 1509 C C . GLY A 1 203 ? -5.715 -19.594 4.852 1 97.88 203 GLY A C 1
ATOM 1510 O O . GLY A 1 203 ? -6.32 -19.312 5.887 1 97.88 203 GLY A O 1
ATOM 1511 N N . ALA A 1 204 ? -4.453 -19.281 4.648 1 98 204 ALA A N 1
ATOM 1512 C CA . ALA A 1 204 ? -3.561 -18.766 5.68 1 98 204 ALA A CA 1
ATOM 1513 C C . ALA A 1 204 ? -3.896 -17.312 6.012 1 98 204 ALA A C 1
ATOM 1515 O O . ALA A 1 204 ? -3.439 -16.781 7.027 1 98 204 ALA A O 1
ATOM 1516 N N . GLY A 1 205 ? -4.633 -16.641 5.215 1 97.75 205 GLY A N 1
ATOM 1517 C CA . GLY A 1 205 ? -4.996 -15.25 5.449 1 97.75 205 GLY A CA 1
ATOM 1518 C C . GLY A 1 205 ? -6.188 -15.094 6.371 1 97.75 205 GLY A C 1
ATOM 1519 O O . GLY A 1 205 ? -6.512 -13.977 6.793 1 97.75 205 GLY A O 1
ATOM 1520 N N . ARG A 1 206 ? -6.883 -16.188 6.68 1 97.12 206 ARG A N 1
ATOM 1521 C CA . ARG A 1 206 ? -8.094 -16.125 7.492 1 97.12 206 ARG A CA 1
ATOM 1522 C C . ARG A 1 206 ? -7.809 -15.469 8.844 1 97.12 206 ARG A C 1
ATOM 1524 O O . ARG A 1 206 ? -6.801 -15.773 9.484 1 97.12 206 ARG A O 1
ATOM 1531 N N . GLY A 1 207 ? -8.727 -14.539 9.195 1 95.25 207 GLY A N 1
ATOM 1532 C CA . GLY A 1 207 ? -8.609 -13.867 10.484 1 95.25 207 GLY A CA 1
ATOM 1533 C C . GLY A 1 207 ? -7.801 -12.586 10.414 1 95.25 207 GLY A C 1
ATOM 1534 O O . GLY A 1 207 ? -7.855 -11.758 11.328 1 95.25 207 GLY A O 1
ATOM 1535 N N . ALA A 1 208 ? -7.02 -12.383 9.344 1 97.12 208 ALA A N 1
ATOM 1536 C CA . ALA A 1 208 ? -6.227 -11.164 9.203 1 97.12 208 ALA A CA 1
ATOM 1537 C C . ALA A 1 208 ? -7.047 -10.055 8.555 1 97.12 208 ALA A C 1
ATOM 1539 O O . ALA A 1 208 ? -7.957 -10.32 7.77 1 97.12 208 ALA A O 1
ATOM 1540 N N . ARG A 1 209 ? -6.762 -8.836 8.852 1 97.06 209 ARG A N 1
ATOM 1541 C CA . ARG A 1 209 ? -7.371 -7.672 8.227 1 97.06 209 ARG A CA 1
ATOM 1542 C C . ARG A 1 209 ? -6.402 -6.996 7.266 1 97.06 209 ARG A C 1
ATOM 1544 O O . ARG A 1 209 ? -6.824 -6.312 6.328 1 97.06 209 ARG A O 1
ATOM 1551 N N . HIS A 1 210 ? -5.113 -7.086 7.598 1 98.19 210 HIS A N 1
ATOM 1552 C CA . HIS A 1 210 ? -4.02 -6.562 6.793 1 98.19 210 HIS A CA 1
ATOM 1553 C C . HIS A 1 210 ? -3.014 -7.656 6.449 1 98.19 210 HIS A C 1
ATOM 1555 O O . HIS A 1 210 ? -2.283 -8.133 7.32 1 98.19 210 HIS A O 1
ATOM 1561 N N . ALA A 1 211 ? -3.002 -8.07 5.184 1 98.75 211 ALA A N 1
ATOM 1562 C CA . ALA A 1 211 ? -2.139 -9.18 4.781 1 98.75 211 ALA A CA 1
ATOM 1563 C C . ALA A 1 211 ? -1.584 -8.961 3.375 1 98.75 211 ALA A C 1
ATOM 1565 O O . ALA A 1 211 ? -2.145 -8.188 2.594 1 98.75 211 ALA A O 1
ATOM 1566 N N . VAL A 1 212 ? -0.469 -9.539 3.141 1 98.88 212 VAL A N 1
ATOM 1567 C CA . VAL A 1 212 ? 0.112 -9.57 1.804 1 98.88 212 VAL A CA 1
ATOM 1568 C C . VAL A 1 212 ? 0.305 -11.023 1.361 1 98.88 212 VAL A C 1
ATOM 1570 O O . VAL A 1 212 ? 0.831 -11.844 2.117 1 98.88 212 VAL A O 1
ATOM 1573 N N . PHE A 1 213 ? -0.151 -11.32 0.221 1 98.81 213 PHE A N 1
ATOM 1574 C CA . PHE A 1 213 ? -0.014 -12.648 -0.364 1 98.81 213 PHE A CA 1
ATOM 1575 C C . PHE A 1 213 ? 0.973 -12.625 -1.525 1 98.81 213 PHE A C 1
ATOM 1577 O O . PHE A 1 213 ? 0.688 -12.055 -2.578 1 98.81 213 PHE A O 1
ATOM 1584 N N . ALA A 1 214 ? 2.08 -13.25 -1.302 1 98.62 214 ALA A N 1
ATOM 1585 C CA . ALA A 1 214 ? 3.162 -13.32 -2.281 1 98.62 214 ALA A CA 1
ATOM 1586 C C . ALA A 1 214 ? 3.027 -14.57 -3.148 1 98.62 214 ALA A C 1
ATOM 1588 O O . ALA A 1 214 ? 3.156 -15.695 -2.656 1 98.62 214 ALA A O 1
ATOM 1589 N N . LEU A 1 215 ? 2.779 -14.352 -4.371 1 98.12 215 LEU A N 1
ATOM 1590 C CA . LEU A 1 215 ? 2.666 -15.445 -5.332 1 98.12 215 LEU A CA 1
ATOM 1591 C C . LEU A 1 215 ? 3.979 -15.648 -6.086 1 98.12 215 LEU A C 1
ATOM 1593 O O . LEU A 1 215 ? 4.418 -14.758 -6.816 1 98.12 215 LEU A O 1
ATOM 1597 N N . VAL A 1 216 ? 4.586 -16.828 -5.93 1 97.69 216 VAL A N 1
ATOM 1598 C CA . VAL A 1 216 ? 5.84 -17.156 -6.602 1 97.69 216 VAL A CA 1
ATOM 1599 C C . VAL A 1 216 ? 5.621 -18.328 -7.555 1 97.69 216 VAL A C 1
ATOM 1601 O O . VAL A 1 216 ? 5.305 -19.438 -7.125 1 97.69 216 VAL A O 1
ATOM 1604 N N . GLY A 1 217 ? 5.656 -18.172 -8.734 1 95.88 217 GLY A N 1
ATOM 1605 C CA . GLY A 1 217 ? 5.664 -19.125 -9.828 1 95.88 217 GLY A CA 1
ATOM 1606 C C . GLY A 1 217 ? 6.75 -18.844 -10.852 1 95.88 217 GLY A C 1
ATOM 1607 O O . GLY A 1 217 ? 7.883 -18.516 -10.492 1 95.88 217 GLY A O 1
ATOM 1608 N N . SER A 1 218 ? 6.383 -19.078 -12.172 1 93.31 218 SER A N 1
ATOM 1609 C CA . SER A 1 218 ? 7.293 -18.562 -13.195 1 93.31 218 SER A CA 1
ATOM 1610 C C . SER A 1 218 ? 7.5 -17.062 -13.039 1 93.31 218 SER A C 1
ATOM 1612 O O . SER A 1 218 ? 8.625 -16.562 -13.148 1 93.31 218 SER A O 1
ATOM 1614 N N . GLY A 1 219 ? 6.398 -16.391 -12.852 1 93.81 219 GLY A N 1
ATOM 1615 C CA . GLY A 1 219 ? 6.422 -14.992 -12.461 1 93.81 219 GLY A CA 1
ATOM 1616 C C . GLY A 1 219 ? 6.184 -14.773 -10.977 1 93.81 219 GLY A C 1
ATOM 1617 O O . GLY A 1 219 ? 5.918 -15.734 -10.242 1 93.81 219 GLY A O 1
ATOM 1618 N N . VAL A 1 220 ? 6.359 -13.578 -10.523 1 97.25 220 VAL A N 1
ATOM 1619 C CA . VAL A 1 220 ? 6.23 -13.227 -9.117 1 97.25 220 VAL A CA 1
ATOM 1620 C C . VAL A 1 220 ? 5.297 -12.023 -8.969 1 97.25 220 VAL A C 1
ATOM 1622 O O . VAL A 1 220 ? 5.402 -11.055 -9.719 1 97.25 220 VAL A O 1
ATOM 1625 N N . GLY A 1 221 ? 4.301 -12.078 -8.102 1 97.5 221 GLY A N 1
ATOM 1626 C CA . GLY A 1 221 ? 3.377 -10.992 -7.805 1 97.5 221 GLY A CA 1
ATOM 1627 C C . GLY A 1 221 ? 2.881 -11.008 -6.371 1 97.5 221 GLY A C 1
ATOM 1628 O O . GLY A 1 221 ? 3.285 -11.859 -5.578 1 97.5 221 GLY A O 1
ATOM 1629 N N . ALA A 1 222 ? 2.057 -10.031 -6.066 1 98.56 222 ALA A N 1
ATOM 1630 C CA . ALA A 1 222 ? 1.504 -9.992 -4.715 1 98.56 222 ALA A CA 1
ATOM 1631 C C . ALA A 1 222 ? 0.102 -9.391 -4.711 1 98.56 222 ALA A C 1
ATOM 1633 O O . ALA A 1 222 ? -0.251 -8.625 -5.609 1 98.56 222 ALA A O 1
ATOM 1634 N N . ALA A 1 223 ? -0.675 -9.828 -3.85 1 98.62 223 ALA A N 1
ATOM 1635 C CA . ALA A 1 223 ? -1.935 -9.18 -3.49 1 98.62 223 ALA A CA 1
ATOM 1636 C C . ALA A 1 223 ? -1.854 -8.562 -2.1 1 98.62 223 ALA A C 1
ATOM 1638 O O . ALA A 1 223 ? -1.339 -9.18 -1.165 1 98.62 223 ALA A O 1
ATOM 1639 N N . VAL A 1 224 ? -2.283 -7.367 -2.016 1 98.44 224 VAL A N 1
ATOM 1640 C CA . VAL A 1 224 ? -2.309 -6.664 -0.738 1 98.44 224 VAL A CA 1
ATOM 1641 C C . VAL A 1 224 ? -3.75 -6.5 -0.265 1 98.44 224 VAL A C 1
ATOM 1643 O O . VAL A 1 224 ? -4.613 -6.059 -1.027 1 98.44 224 VAL A O 1
ATOM 1646 N N . VAL A 1 225 ? -3.988 -6.941 0.929 1 97.94 225 VAL A N 1
ATOM 1647 C CA . VAL A 1 225 ? -5.301 -6.793 1.551 1 97.94 225 VAL A CA 1
ATOM 1648 C C . VAL A 1 225 ? -5.211 -5.812 2.719 1 97.94 225 VAL A C 1
ATOM 1650 O O . VAL A 1 225 ? -4.359 -5.961 3.6 1 97.94 225 VAL A O 1
ATOM 1653 N N . THR A 1 226 ? -6.027 -4.828 2.697 1 96.38 226 THR A N 1
ATOM 1654 C CA . THR A 1 226 ? -6.121 -3.822 3.75 1 96.38 226 THR A CA 1
ATOM 1655 C C . THR A 1 226 ? -7.551 -3.721 4.277 1 96.38 226 THR A C 1
ATOM 1657 O O . THR A 1 226 ? -8.492 -3.531 3.504 1 96.38 226 THR A O 1
ATOM 1660 N N . ASN A 1 227 ? -7.68 -3.82 5.535 1 94.44 227 ASN A N 1
ATOM 1661 C CA . ASN A 1 227 ? -8.992 -3.82 6.176 1 94.44 227 ASN A CA 1
ATOM 1662 C C . ASN A 1 227 ? -9.93 -4.844 5.539 1 94.44 227 ASN A C 1
ATOM 1664 O O . ASN A 1 227 ? -11.094 -4.543 5.27 1 94.44 227 ASN A O 1
ATOM 1668 N N . GLY A 1 228 ? -9.383 -5.906 5.141 1 93.38 228 GLY A N 1
ATOM 1669 C CA . GLY A 1 228 ? -10.148 -7.031 4.633 1 93.38 228 GLY A CA 1
ATOM 1670 C C . GLY A 1 228 ? -10.484 -6.906 3.158 1 93.38 228 GLY A C 1
ATOM 1671 O O . GLY A 1 228 ? -11.156 -7.777 2.596 1 93.38 228 GLY A O 1
ATOM 1672 N N . VAL A 1 229 ? -10.008 -5.871 2.533 1 93.88 229 VAL A N 1
ATOM 1673 C CA . VAL A 1 229 ? -10.344 -5.621 1.137 1 93.88 229 VAL A CA 1
ATOM 1674 C C . VAL A 1 229 ? -9.07 -5.582 0.295 1 93.88 229 VAL A C 1
ATOM 1676 O O . VAL A 1 229 ? -8.047 -5.059 0.734 1 93.88 229 VAL A O 1
ATOM 1679 N N . THR A 1 230 ? -9.156 -6.137 -0.879 1 96.62 230 THR A N 1
ATOM 1680 C CA . THR A 1 230 ? -8.008 -6.145 -1.779 1 96.62 230 THR A CA 1
ATOM 1681 C C . THR A 1 230 ? -7.645 -4.723 -2.197 1 96.62 230 THR A C 1
ATOM 1683 O O . THR A 1 230 ? -8.508 -3.957 -2.637 1 96.62 230 THR A O 1
ATOM 1686 N N . PHE A 1 231 ? -6.434 -4.402 -1.993 1 96.81 231 PHE A N 1
ATOM 1687 C CA . PHE A 1 231 ? -5.887 -3.125 -2.432 1 96.81 231 PHE A CA 1
ATOM 1688 C C . PHE A 1 231 ? -5.617 -3.139 -3.932 1 96.81 231 PHE A C 1
ATOM 1690 O O . PHE A 1 231 ? -4.824 -3.949 -4.418 1 96.81 231 PHE A O 1
ATOM 1697 N N . ARG A 1 232 ? -6.195 -2.186 -4.66 1 95.5 232 ARG A N 1
ATOM 1698 C CA . ARG A 1 232 ? -6.117 -2.291 -6.113 1 95.5 232 ARG A CA 1
ATOM 1699 C C . ARG A 1 232 ? -5.332 -1.127 -6.707 1 95.5 232 ARG A C 1
ATOM 1701 O O . ARG A 1 232 ? -4.852 -1.209 -7.84 1 95.5 232 ARG A O 1
ATOM 1708 N N . GLY A 1 233 ? -5.191 0.03 -5.992 1 95.62 233 GLY A N 1
ATOM 1709 C CA . GLY A 1 233 ? -4.582 1.232 -6.539 1 95.62 233 GLY A CA 1
ATOM 1710 C C . GLY A 1 233 ? -5.512 2.012 -7.449 1 95.62 233 GLY A C 1
ATOM 1711 O O . GLY A 1 233 ? -6.727 1.816 -7.418 1 95.62 233 GLY A O 1
ATOM 1712 N N . ALA A 1 234 ? -4.98 2.957 -8.234 1 94.94 234 ALA A N 1
ATOM 1713 C CA . ALA A 1 234 ? -5.75 3.91 -9.031 1 94.94 234 ALA A CA 1
ATOM 1714 C C . ALA A 1 234 ? -6.402 3.229 -10.227 1 94.94 234 ALA A C 1
ATOM 1716 O O . ALA A 1 234 ? -7.492 3.613 -10.648 1 94.94 234 ALA A O 1
ATOM 1717 N N . ALA A 1 235 ? -5.719 2.186 -10.719 1 93.19 235 ALA A N 1
ATOM 1718 C CA . ALA A 1 235 ? -6.195 1.56 -11.953 1 93.19 235 ALA A CA 1
ATOM 1719 C C . ALA A 1 235 ? -6.113 0.039 -11.859 1 93.19 235 ALA A C 1
ATOM 1721 O O . ALA A 1 235 ? -5.871 -0.638 -12.867 1 93.19 235 ALA A O 1
ATOM 1722 N N . SER A 1 236 ? -6.125 -0.454 -10.641 1 92.31 236 SER A N 1
ATOM 1723 C CA . SER A 1 236 ? -6.203 -1.882 -10.344 1 92.31 236 SER A CA 1
ATOM 1724 C C . SER A 1 236 ? -4.914 -2.598 -10.734 1 92.31 236 SER A C 1
ATOM 1726 O O . SER A 1 236 ? -4.941 -3.768 -11.125 1 92.31 236 SER A O 1
ATOM 1728 N N . SER A 1 237 ? -3.791 -1.928 -10.648 1 93.94 237 SER A N 1
ATOM 1729 C CA . SER A 1 237 ? -2.527 -2.545 -11.039 1 93.94 237 SER A CA 1
ATOM 1730 C C . SER A 1 237 ? -1.575 -2.652 -9.852 1 93.94 237 SER A C 1
ATOM 1732 O O . SER A 1 237 ? -0.385 -2.924 -10.023 1 93.94 237 SER A O 1
ATOM 1734 N N . ALA A 1 238 ? -2.096 -2.445 -8.664 1 96.56 238 ALA A N 1
ATOM 1735 C CA . ALA A 1 238 ? -1.23 -2.52 -7.488 1 96.56 238 ALA A CA 1
ATOM 1736 C C . ALA A 1 238 ? -0.762 -3.949 -7.242 1 96.56 238 ALA A C 1
ATOM 1738 O O . ALA A 1 238 ? -1.457 -4.906 -7.594 1 96.56 238 ALA A O 1
ATOM 1739 N N . GLY A 1 239 ? 0.454 -4.07 -6.676 1 97.5 239 GLY A N 1
ATOM 1740 C CA . GLY A 1 239 ? 0.908 -5.371 -6.203 1 97.5 239 GLY A CA 1
ATOM 1741 C C . GLY A 1 239 ? 1.875 -6.047 -7.156 1 97.5 239 GLY A C 1
ATOM 1742 O O . GLY A 1 239 ? 2.105 -7.254 -7.062 1 97.5 239 GLY A O 1
ATOM 1743 N N . GLU A 1 240 ? 2.428 -5.277 -8.094 1 98.12 240 GLU A N 1
ATOM 1744 C CA . GLU A 1 240 ? 3.398 -5.84 -9.023 1 98.12 240 GLU A CA 1
ATOM 1745 C C . GLU A 1 240 ? 4.773 -5.984 -8.375 1 98.12 240 GLU A C 1
ATOM 1747 O O . GLU A 1 240 ? 5.758 -5.422 -8.859 1 98.12 240 GLU A O 1
ATOM 1752 N N . TRP A 1 241 ? 4.797 -6.789 -7.379 1 98.62 241 TRP A N 1
ATOM 1753 C CA . TRP A 1 241 ? 5.914 -6.992 -6.465 1 98.62 241 TRP A CA 1
ATOM 1754 C C . TRP A 1 241 ? 7.113 -7.594 -7.195 1 98.62 241 TRP A C 1
ATOM 1756 O O . TRP A 1 241 ? 8.258 -7.188 -6.969 1 98.62 241 TRP A O 1
ATOM 1766 N N . GLY A 1 242 ? 6.914 -8.492 -8.078 1 98.62 242 GLY A N 1
ATOM 1767 C CA . GLY A 1 242 ? 7.984 -9.156 -8.805 1 98.62 242 GLY A CA 1
ATOM 1768 C C . GLY A 1 242 ? 8.82 -8.203 -9.641 1 98.62 242 GLY A C 1
ATOM 1769 O O . GLY A 1 242 ? 9.969 -8.5 -9.977 1 98.62 242 GLY A O 1
ATOM 1770 N N . HIS A 1 243 ? 8.258 -7.066 -9.93 1 98.62 243 HIS A N 1
ATOM 1771 C CA . HIS A 1 243 ? 8.938 -6.129 -10.828 1 98.62 243 HIS A CA 1
ATOM 1772 C C . HIS A 1 243 ? 9.422 -4.898 -10.07 1 98.62 243 HIS A C 1
ATOM 1774 O O . HIS A 1 243 ? 9.578 -3.826 -10.656 1 98.62 243 HIS A O 1
ATOM 1780 N N . THR A 1 244 ? 9.609 -5.078 -8.805 1 98.81 244 THR A N 1
ATOM 1781 C CA . THR A 1 244 ? 10.359 -4.098 -8.031 1 98.81 244 THR A CA 1
ATOM 1782 C C . THR A 1 244 ? 11.852 -4.379 -8.102 1 98.81 244 THR A C 1
ATOM 1784 O O . THR A 1 244 ? 12.273 -5.535 -8.133 1 98.81 244 THR A O 1
ATOM 1787 N N . THR A 1 245 ? 12.594 -3.332 -8.148 1 98.94 245 THR A N 1
ATOM 1788 C CA . THR A 1 245 ? 14.047 -3.453 -8.227 1 98.94 245 THR A CA 1
ATOM 1789 C C . THR A 1 245 ? 14.625 -3.928 -6.891 1 98.94 245 THR A C 1
ATOM 1791 O O . THR A 1 245 ? 14.375 -3.316 -5.852 1 98.94 245 THR A O 1
ATOM 1794 N N . LEU A 1 246 ? 15.406 -5.004 -6.902 1 98.88 246 LEU A N 1
ATOM 1795 C CA . LEU A 1 246 ? 16.062 -5.551 -5.723 1 98.88 246 LEU A CA 1
ATOM 1796 C C . LEU A 1 246 ? 17.578 -5.41 -5.824 1 98.88 246 LEU A C 1
ATOM 1798 O O . LEU A 1 246 ? 18.266 -5.348 -4.809 1 98.88 246 LEU A O 1
ATOM 1802 N N . VAL A 1 247 ? 18.047 -5.445 -7.059 1 98.88 247 VAL A N 1
ATOM 1803 C CA . VAL A 1 247 ? 19.453 -5.23 -7.363 1 98.88 247 VAL A CA 1
ATOM 1804 C C . VAL A 1 247 ? 19.594 -4.211 -8.492 1 98.88 247 VAL A C 1
ATOM 1806 O O . VAL A 1 247 ? 19.625 -4.582 -9.672 1 98.88 247 VAL A O 1
ATOM 1809 N N . TYR A 1 248 ? 19.75 -2.951 -8.148 1 98.81 248 TYR A N 1
ATOM 1810 C CA . TYR A 1 248 ? 19.891 -1.899 -9.148 1 98.81 248 TYR A CA 1
ATOM 1811 C C . TYR A 1 248 ? 21.031 -2.217 -10.109 1 98.81 248 TYR A C 1
ATOM 1813 O O . TYR A 1 248 ? 22.172 -2.439 -9.688 1 98.81 248 TYR A O 1
ATOM 1821 N N . GLY A 1 249 ? 20.703 -2.291 -11.398 1 98.38 249 GLY A N 1
ATOM 1822 C CA . GLY A 1 249 ? 21.688 -2.66 -12.406 1 98.38 249 GLY A CA 1
ATOM 1823 C C . GLY A 1 249 ? 21.953 -4.152 -12.445 1 98.38 249 GLY A C 1
ATOM 1824 O O . GLY A 1 249 ? 22.969 -4.582 -13 1 98.38 249 GLY A O 1
ATOM 1825 N N . GLY A 1 250 ? 21.094 -4.98 -11.828 1 98.62 250 GLY A N 1
ATOM 1826 C CA . GLY A 1 250 ? 21.297 -6.414 -11.727 1 98.62 250 GLY A CA 1
ATOM 1827 C C . GLY A 1 250 ? 20.828 -7.176 -12.953 1 98.62 250 GLY A C 1
ATOM 1828 O O . GLY A 1 250 ? 20.969 -6.695 -14.078 1 98.62 250 GLY A O 1
ATOM 1829 N N . ARG A 1 251 ? 20.328 -8.352 -12.734 1 98.31 251 ARG A N 1
ATOM 1830 C CA . ARG A 1 251 ? 19.953 -9.289 -13.797 1 98.31 251 ARG A CA 1
ATOM 1831 C C . ARG A 1 251 ? 18.828 -8.719 -14.656 1 98.31 251 ARG A C 1
ATOM 1833 O O . ARG A 1 251 ? 17.922 -8.062 -14.141 1 98.31 251 ARG A O 1
ATOM 1840 N N . ALA A 1 252 ? 18.875 -9.031 -15.93 1 98.12 252 ALA A N 1
ATOM 1841 C CA . ALA A 1 252 ? 17.781 -8.656 -16.828 1 98.12 252 ALA A CA 1
ATOM 1842 C C . ALA A 1 252 ? 16.516 -9.43 -16.484 1 98.12 252 ALA A C 1
ATOM 1844 O O . ALA A 1 252 ? 16.562 -10.617 -16.172 1 98.12 252 ALA A O 1
ATOM 1845 N N . CYS A 1 253 ? 15.469 -8.758 -16.547 1 97.75 253 CYS A N 1
ATOM 1846 C CA . CYS A 1 253 ? 14.156 -9.359 -16.328 1 97.75 253 CYS A CA 1
ATOM 1847 C C . CYS A 1 253 ? 13.391 -9.492 -17.641 1 97.75 253 CYS A C 1
ATOM 1849 O O . CYS A 1 253 ? 13.594 -8.703 -18.562 1 97.75 253 CYS A O 1
ATOM 1851 N N . ARG A 1 254 ? 12.484 -10.422 -17.719 1 93.94 254 ARG A N 1
ATOM 1852 C CA . ARG A 1 254 ? 11.672 -10.633 -18.906 1 93.94 254 ARG A CA 1
ATOM 1853 C C . ARG A 1 254 ? 10.812 -9.406 -19.219 1 93.94 254 ARG A C 1
ATOM 1855 O O . ARG A 1 254 ? 10.32 -9.25 -20.328 1 93.94 254 ARG A O 1
ATOM 1862 N N . CYS A 1 255 ? 10.594 -8.555 -18.234 1 96.12 255 CYS A N 1
ATOM 1863 C CA . CYS A 1 255 ? 9.758 -7.383 -18.438 1 96.12 255 CYS A CA 1
ATOM 1864 C C . CYS A 1 255 ? 10.531 -6.277 -19.156 1 96.12 255 CYS A C 1
ATOM 1866 O O . CYS A 1 255 ? 9.953 -5.281 -19.578 1 96.12 255 CYS A O 1
ATOM 1868 N N . GLY A 1 256 ? 11.836 -6.395 -19.25 1 96.94 256 GLY A N 1
ATOM 1869 C CA . GLY A 1 256 ? 12.672 -5.418 -19.922 1 96.94 256 GLY A CA 1
ATOM 1870 C C . GLY A 1 256 ? 13.5 -4.582 -18.969 1 96.94 256 GLY A C 1
ATOM 1871 O O . GLY A 1 256 ? 14.469 -3.93 -19.375 1 96.94 256 GLY A O 1
ATOM 1872 N N . ALA A 1 257 ? 13.219 -4.59 -17.703 1 98.12 257 ALA A N 1
ATOM 1873 C CA . ALA A 1 257 ? 13.984 -3.85 -16.703 1 98.12 257 ALA A CA 1
ATOM 1874 C C . ALA A 1 257 ? 15.133 -4.688 -16.172 1 98.12 257 ALA A C 1
ATOM 1876 O O . ALA A 1 257 ? 15.234 -5.883 -16.469 1 98.12 257 ALA A O 1
ATOM 1877 N N . ASP A 1 258 ? 15.977 -4.062 -15.414 1 98.31 258 ASP A N 1
ATOM 1878 C CA . ASP A 1 258 ? 17.078 -4.754 -14.758 1 98.31 258 ASP A CA 1
ATOM 1879 C C . ASP A 1 258 ? 16.875 -4.777 -13.242 1 98.31 258 ASP A C 1
ATOM 1881 O O . ASP A 1 258 ? 16.469 -3.775 -12.648 1 98.31 258 ASP A O 1
ATOM 1885 N N . GLY A 1 259 ? 17.156 -5.953 -12.695 1 98.75 259 GLY A N 1
ATOM 1886 C CA . GLY A 1 259 ? 17.297 -6.027 -11.25 1 98.75 259 GLY A CA 1
ATOM 1887 C C . GLY A 1 259 ? 15.992 -6.348 -10.547 1 98.75 259 GLY A C 1
ATOM 1888 O O . GLY A 1 259 ? 15.922 -6.309 -9.312 1 98.75 259 GLY A O 1
ATOM 1889 N N . CYS A 1 260 ? 14.93 -6.691 -11.305 1 98.88 260 CYS A N 1
ATOM 1890 C CA . CYS A 1 260 ? 13.648 -7.027 -10.703 1 98.88 260 CYS A CA 1
ATOM 1891 C C . CYS A 1 260 ? 13.781 -8.227 -9.773 1 98.88 260 CYS A C 1
ATOM 1893 O O . CYS A 1 260 ? 14.57 -9.141 -10.039 1 98.88 260 CYS A O 1
ATOM 1895 N N . LEU A 1 261 ? 13.008 -8.25 -8.766 1 98.88 261 LEU A N 1
ATOM 1896 C CA . LEU A 1 261 ? 12.938 -9.398 -7.859 1 98.88 261 LEU A CA 1
ATOM 1897 C C . LEU A 1 261 ? 12.688 -10.688 -8.633 1 98.88 261 LEU A C 1
ATOM 1899 O O . LEU A 1 261 ? 13.344 -11.703 -8.375 1 98.88 261 LEU A O 1
ATOM 1903 N N . GLU A 1 262 ? 11.789 -10.68 -9.602 1 98.56 262 GLU A N 1
ATOM 1904 C CA . GLU A 1 262 ? 11.414 -11.859 -10.375 1 98.56 262 GLU A CA 1
ATOM 1905 C C . GLU A 1 262 ? 12.617 -12.469 -11.086 1 98.56 262 GLU A C 1
ATOM 1907 O O . GLU A 1 262 ? 12.703 -13.688 -11.242 1 98.56 262 GLU A O 1
ATOM 1912 N N . ALA A 1 263 ? 13.578 -11.633 -11.477 1 98.62 263 ALA A N 1
ATOM 1913 C CA . ALA A 1 263 ? 14.766 -12.094 -12.195 1 98.62 263 ALA A CA 1
ATOM 1914 C C . ALA A 1 263 ? 15.672 -12.914 -11.281 1 98.62 263 ALA A C 1
ATOM 1916 O O . ALA A 1 263 ? 16.656 -13.492 -11.734 1 98.62 263 ALA A O 1
ATOM 1917 N N . TYR A 1 264 ? 15.344 -13.016 -10.039 1 98.81 264 TYR A N 1
ATOM 1918 C CA . TYR A 1 264 ? 16.172 -13.734 -9.078 1 98.81 264 TYR A CA 1
ATOM 1919 C C . TYR A 1 264 ? 15.398 -14.875 -8.438 1 98.81 264 TYR A C 1
ATOM 1921 O O . TYR A 1 264 ? 15.977 -15.906 -8.078 1 98.81 264 TYR A O 1
ATOM 1929 N N . VAL A 1 265 ? 14.062 -14.68 -8.305 1 98.69 265 VAL A N 1
ATOM 1930 C CA . VAL A 1 265 ? 13.383 -15.641 -7.445 1 98.69 265 VAL A CA 1
ATOM 1931 C C . VAL A 1 265 ? 12.273 -16.344 -8.234 1 98.69 265 VAL A C 1
ATOM 1933 O O . VAL A 1 265 ? 11.711 -17.344 -7.77 1 98.69 265 VAL A O 1
ATOM 1936 N N . GLY A 1 266 ? 11.852 -15.812 -9.398 1 97.94 266 GLY A N 1
ATOM 1937 C CA . GLY A 1 266 ? 10.953 -16.594 -10.234 1 97.94 266 GLY A CA 1
ATOM 1938 C C . GLY A 1 266 ? 11.5 -17.969 -10.578 1 97.94 266 GLY A C 1
ATOM 1939 O O . GLY A 1 266 ? 12.711 -18.156 -10.672 1 97.94 266 GLY A O 1
ATOM 1940 N N . ALA A 1 267 ? 10.602 -18.906 -10.828 1 96.69 267 ALA A N 1
ATOM 1941 C CA . ALA A 1 267 ? 11.039 -20.281 -11.055 1 96.69 267 ALA A CA 1
ATOM 1942 C C . ALA A 1 267 ? 12.016 -20.359 -12.227 1 96.69 267 ALA A C 1
ATOM 1944 O O . ALA A 1 267 ? 13.062 -21 -12.125 1 96.69 267 ALA A O 1
ATOM 1945 N N . GLU A 1 268 ? 11.695 -19.734 -13.266 1 94.19 268 GLU A N 1
ATOM 1946 C CA . GLU A 1 268 ? 12.578 -19.734 -14.43 1 94.19 268 GLU A CA 1
ATOM 1947 C C . GLU A 1 268 ? 13.938 -19.125 -14.086 1 94.19 268 GLU A C 1
ATOM 1949 O O . GLU A 1 268 ? 14.977 -19.625 -14.523 1 94.19 268 GLU A O 1
ATOM 1954 N N . ALA A 1 269 ? 13.922 -18.031 -13.414 1 97.69 269 ALA A N 1
ATOM 1955 C CA . ALA A 1 269 ? 15.156 -17.359 -13.023 1 97.69 269 ALA A CA 1
ATOM 1956 C C . ALA A 1 269 ? 16 -18.234 -12.102 1 97.69 269 ALA A C 1
ATOM 1958 O O . ALA A 1 269 ? 17.219 -18.281 -12.227 1 97.69 269 ALA A O 1
ATOM 1959 N N . VAL A 1 270 ? 15.367 -18.922 -11.148 1 98.31 270 VAL A N 1
ATOM 1960 C CA . VAL A 1 270 ? 16.078 -19.812 -10.234 1 98.31 270 VAL A CA 1
ATOM 1961 C C . VAL A 1 270 ? 16.734 -20.953 -11.016 1 98.31 270 VAL A C 1
ATOM 1963 O O . VAL A 1 270 ? 17.891 -21.281 -10.781 1 98.31 270 VAL A O 1
ATOM 1966 N N . ILE A 1 271 ? 15.992 -21.547 -11.961 1 97.81 271 ILE A N 1
ATOM 1967 C CA . ILE A 1 271 ? 16.5 -22.625 -12.797 1 97.81 271 ILE A CA 1
ATOM 1968 C C . ILE A 1 271 ? 17.703 -22.125 -13.617 1 97.81 271 ILE A C 1
ATOM 1970 O O . ILE A 1 271 ? 18.719 -22.812 -13.703 1 97.81 271 ILE A O 1
ATOM 1974 N N . GLU A 1 272 ? 17.578 -20.938 -14.172 1 97.88 272 GLU A N 1
ATOM 1975 C CA . GLU A 1 272 ? 18.656 -20.359 -14.977 1 97.88 272 GLU A CA 1
ATOM 1976 C C . GLU A 1 272 ? 19.906 -20.094 -14.125 1 97.88 272 GLU A C 1
ATOM 1978 O O . GLU A 1 272 ? 21.031 -20.375 -14.555 1 97.88 272 GLU A O 1
ATOM 1983 N N . ARG A 1 273 ? 19.719 -19.547 -12.984 1 98.19 273 ARG A N 1
ATOM 1984 C CA . ARG A 1 273 ? 20.844 -19.297 -12.094 1 98.19 273 ARG A CA 1
ATOM 1985 C C . ARG A 1 273 ? 21.531 -20.609 -11.719 1 98.19 273 ARG A C 1
ATOM 1987 O O . ARG A 1 273 ? 22.766 -20.656 -11.617 1 98.19 273 ARG A O 1
ATOM 1994 N N . TYR A 1 274 ? 20.781 -21.688 -11.508 1 98.38 274 TYR A N 1
ATOM 1995 C CA . TYR A 1 274 ? 21.359 -22.984 -11.227 1 98.38 274 TYR A CA 1
ATOM 1996 C C . TYR A 1 274 ? 22.141 -23.5 -12.422 1 98.38 274 TYR A C 1
ATOM 1998 O O . TYR A 1 274 ? 23.266 -24.016 -12.266 1 98.38 274 TYR A O 1
ATOM 2006 N N . ARG A 1 275 ? 21.547 -23.359 -13.578 1 98.25 275 ARG A N 1
ATOM 2007 C CA . ARG A 1 275 ? 22.25 -23.766 -14.797 1 98.25 275 ARG A CA 1
ATOM 2008 C C . ARG A 1 275 ? 23.578 -23.031 -14.93 1 98.25 275 ARG A C 1
ATOM 2010 O O . ARG A 1 275 ? 24.609 -23.641 -15.234 1 98.25 275 ARG A O 1
ATOM 2017 N N . GLU A 1 276 ? 23.516 -21.688 -14.703 1 98 276 GLU A N 1
ATOM 2018 C CA . GLU A 1 276 ? 24.734 -20.891 -14.75 1 98 276 GLU A CA 1
ATOM 2019 C C . GLU A 1 276 ? 25.75 -21.359 -13.734 1 98 276 GLU A C 1
ATOM 2021 O O . GLU A 1 276 ? 26.953 -21.453 -14.039 1 98 276 GLU A O 1
ATOM 2026 N N . ALA A 1 277 ? 25.281 -21.703 -12.57 1 97.06 277 ALA A N 1
ATOM 2027 C CA . ALA A 1 277 ? 26.156 -22.156 -11.5 1 97.06 277 ALA A CA 1
ATOM 2028 C C . ALA A 1 277 ? 26.797 -23.5 -11.852 1 97.06 277 ALA A C 1
ATOM 2030 O O . ALA A 1 277 ? 27.875 -23.828 -11.359 1 97.06 277 ALA A O 1
ATOM 2031 N N . ARG A 1 278 ? 26.125 -24.25 -12.688 1 96.44 278 ARG A N 1
ATOM 2032 C CA . ARG A 1 278 ? 26.609 -25.547 -13.141 1 96.44 278 ARG A CA 1
ATOM 2033 C C . ARG A 1 278 ? 27.422 -25.391 -14.43 1 96.44 278 ARG A C 1
ATOM 2035 O O . ARG A 1 278 ? 27.578 -26.359 -15.188 1 96.44 278 ARG A O 1
ATOM 2042 N N . ARG A 1 279 ? 27.797 -24.141 -14.766 1 96.75 279 ARG A N 1
ATOM 2043 C CA . ARG A 1 279 ? 28.625 -23.859 -15.93 1 96.75 279 ARG A CA 1
ATOM 2044 C C . ARG A 1 279 ? 27.891 -24.203 -17.219 1 96.75 279 ARG A C 1
ATOM 2046 O O . ARG A 1 279 ? 28.469 -24.812 -18.125 1 96.75 279 ARG A O 1
ATOM 2053 N N . GLY A 1 280 ? 26.547 -24.062 -17.156 1 96 280 GLY A N 1
ATOM 2054 C CA . GLY A 1 280 ? 25.75 -24.188 -18.375 1 96 280 GLY A CA 1
ATOM 2055 C C . GLY A 1 280 ? 25.125 -25.562 -18.547 1 96 280 GLY A C 1
ATOM 2056 O O . GLY A 1 280 ? 24.359 -25.797 -19.484 1 96 280 GLY A O 1
ATOM 2057 N N . ARG A 1 281 ? 25.422 -26.516 -17.656 1 95.69 281 ARG A N 1
ATOM 2058 C CA . ARG A 1 281 ? 24.844 -27.859 -17.75 1 95.69 281 ARG A CA 1
ATOM 2059 C C . ARG A 1 281 ? 23.344 -27.828 -17.5 1 95.69 281 ARG A C 1
ATOM 2061 O O . ARG A 1 281 ? 22.875 -27.125 -16.609 1 95.69 281 ARG A O 1
ATOM 2068 N N . ALA A 1 282 ? 22.719 -28.641 -18.188 1 94.75 282 ALA A N 1
ATOM 2069 C CA . ALA A 1 282 ? 21.25 -28.656 -18.125 1 94.75 282 ALA A CA 1
ATOM 2070 C C . ALA A 1 282 ? 20.781 -29.094 -16.75 1 94.75 282 ALA A C 1
ATOM 2072 O O . ALA A 1 282 ? 21.406 -29.938 -16.094 1 94.75 282 ALA A O 1
ATOM 2073 N N . VAL A 1 283 ? 19.703 -28.516 -16.344 1 95.5 283 VAL A N 1
ATOM 2074 C CA . VAL A 1 283 ? 19.031 -28.922 -15.109 1 95.5 283 VAL A CA 1
ATOM 2075 C C . VAL A 1 283 ? 18.062 -30.062 -15.406 1 95.5 283 VAL A C 1
ATOM 2077 O O . VAL A 1 283 ? 17.203 -29.953 -16.281 1 95.5 283 VAL A O 1
ATOM 2080 N N . PRO A 1 284 ? 18.141 -31.141 -14.727 1 94.81 284 PRO A N 1
ATOM 2081 C CA . PRO A 1 284 ? 17.234 -32.25 -15 1 94.81 284 PRO A CA 1
ATOM 2082 C C . PRO A 1 284 ? 15.766 -31.875 -14.789 1 94.81 284 PRO A C 1
ATOM 2084 O O . PRO A 1 284 ? 15.445 -31.109 -13.883 1 94.81 284 PRO A O 1
ATOM 2087 N N . GLY A 1 285 ? 14.867 -32.5 -15.602 1 94.31 285 GLY A N 1
ATOM 2088 C CA . GLY A 1 285 ? 13.438 -32.25 -15.523 1 94.31 285 GLY A CA 1
ATOM 2089 C C . GLY A 1 285 ? 12.844 -31.812 -16.844 1 94.31 285 GLY A C 1
ATOM 2090 O O . GLY A 1 285 ? 13.539 -31.219 -17.688 1 94.31 285 GLY A O 1
ATOM 2091 N N . ALA A 1 286 ? 11.547 -31.969 -17.031 1 91.75 286 ALA A N 1
ATOM 2092 C CA . ALA A 1 286 ? 10.883 -31.719 -18.297 1 91.75 286 ALA A CA 1
ATOM 2093 C C . ALA A 1 286 ? 10.203 -30.359 -18.312 1 91.75 286 ALA A C 1
ATOM 2095 O O . ALA A 1 286 ? 9.914 -29.812 -19.391 1 91.75 286 ALA A O 1
ATOM 2096 N N . ASP A 1 287 ? 9.906 -29.859 -17.188 1 92.19 287 ASP A N 1
ATOM 2097 C CA . ASP A 1 287 ? 9.234 -28.562 -17.047 1 92.19 287 ASP A CA 1
ATOM 2098 C C . ASP A 1 287 ? 9.734 -27.812 -15.812 1 92.19 287 ASP A C 1
ATOM 2100 O O . ASP A 1 287 ? 10.641 -28.281 -15.125 1 92.19 287 ASP A O 1
ATOM 2104 N N . GLU A 1 288 ? 9.258 -26.672 -15.586 1 93.19 288 GLU A N 1
ATOM 2105 C CA . GLU A 1 288 ? 9.742 -25.828 -14.492 1 93.19 288 GLU A CA 1
ATOM 2106 C C . GLU A 1 288 ? 9.602 -26.547 -13.148 1 93.19 288 GLU A C 1
ATOM 2108 O O . GLU A 1 288 ? 10.523 -26.531 -12.336 1 93.19 288 GLU A O 1
ATOM 2113 N N . GLU A 1 289 ? 8.453 -27.188 -12.938 1 93.81 289 GLU A N 1
ATOM 2114 C CA . GLU A 1 289 ? 8.188 -27.828 -11.656 1 93.81 289 GLU A CA 1
ATOM 2115 C C . GLU A 1 289 ? 9.18 -28.953 -11.383 1 93.81 289 GLU A C 1
ATOM 2117 O O . GLU A 1 289 ? 9.75 -29.031 -10.297 1 93.81 289 GLU A O 1
ATOM 2122 N N . SER A 1 290 ? 9.383 -29.828 -12.391 1 95.75 290 SER A N 1
ATOM 2123 C CA . SER A 1 290 ? 10.305 -30.938 -12.211 1 95.75 290 SER A CA 1
ATOM 2124 C C . SER A 1 290 ? 11.75 -30.453 -12.094 1 95.75 290 SER A C 1
ATOM 2126 O O . SER A 1 290 ? 12.555 -31.062 -11.383 1 95.75 290 SER A O 1
ATOM 2128 N N . ARG A 1 291 ? 12.078 -29.359 -12.719 1 97.12 291 ARG A N 1
ATOM 2129 C CA . ARG A 1 291 ? 13.43 -28.812 -12.633 1 97.12 291 ARG A CA 1
ATOM 2130 C C . ARG A 1 291 ? 13.695 -28.219 -11.25 1 97.12 291 ARG A C 1
ATOM 2132 O O . ARG A 1 291 ? 14.781 -28.375 -10.695 1 97.12 291 ARG A O 1
ATOM 2139 N N . ILE A 1 292 ? 12.711 -27.531 -10.695 1 97.25 292 ILE A N 1
ATOM 2140 C CA . ILE A 1 292 ? 12.844 -27.016 -9.336 1 97.25 292 ILE A CA 1
ATOM 2141 C C . ILE A 1 292 ? 12.961 -28.172 -8.352 1 97.25 292 ILE A C 1
ATOM 2143 O O . ILE A 1 292 ? 13.773 -28.125 -7.43 1 97.25 292 ILE A O 1
ATOM 2147 N N . ALA A 1 293 ? 12.164 -29.203 -8.578 1 96.5 293 ALA A N 1
ATOM 2148 C CA . ALA A 1 293 ? 12.234 -30.391 -7.719 1 96.5 293 ALA A CA 1
ATOM 2149 C C . ALA A 1 293 ? 13.625 -31.016 -7.777 1 96.5 293 ALA A C 1
ATOM 2151 O O . ALA A 1 293 ? 14.156 -31.469 -6.758 1 96.5 293 ALA A O 1
ATOM 2152 N N . ALA A 1 294 ? 14.156 -31.047 -8.977 1 96.94 294 ALA A N 1
ATOM 2153 C CA . ALA A 1 294 ? 15.5 -31.594 -9.148 1 96.94 294 ALA A CA 1
ATOM 2154 C C . ALA A 1 294 ? 16.531 -30.766 -8.383 1 96.94 294 ALA A C 1
ATOM 2156 O O . ALA A 1 294 ? 17.438 -31.312 -7.758 1 96.94 294 ALA A O 1
ATOM 2157 N N . LEU A 1 295 ? 16.422 -29.469 -8.484 1 97.88 295 LEU A N 1
ATOM 2158 C CA . LEU A 1 295 ? 17.312 -28.578 -7.75 1 97.88 295 LEU A CA 1
ATOM 2159 C C . LEU A 1 295 ? 17.203 -28.828 -6.246 1 97.88 295 LEU A C 1
ATOM 2161 O O . LEU A 1 295 ? 18.234 -28.922 -5.562 1 97.88 295 LEU A O 1
ATOM 2165 N N . LEU A 1 296 ? 16.031 -28.984 -5.727 1 97.5 296 LEU A N 1
ATOM 2166 C CA . LEU A 1 296 ? 15.789 -29.25 -4.309 1 97.5 296 LEU A CA 1
ATOM 2167 C C . LEU A 1 296 ? 16.438 -30.562 -3.879 1 97.5 296 LEU A C 1
ATOM 2169 O O . LEU A 1 296 ? 17.109 -30.609 -2.84 1 97.5 296 LEU A O 1
ATOM 2173 N N . ALA A 1 297 ? 16.266 -31.484 -4.723 1 96.06 297 ALA A N 1
ATOM 2174 C CA . ALA A 1 297 ? 16.844 -32.781 -4.422 1 96.06 297 ALA A CA 1
ATOM 2175 C C . ALA A 1 297 ? 18.375 -32.719 -4.418 1 96.06 297 ALA A C 1
ATOM 2177 O O . ALA A 1 297 ? 19.031 -33.406 -3.615 1 96.06 297 ALA A O 1
ATOM 2178 N N . ALA A 1 298 ? 18.891 -31.969 -5.242 1 96.88 298 ALA A N 1
ATOM 2179 C CA . ALA A 1 298 ? 20.344 -31.875 -5.402 1 96.88 298 ALA A CA 1
ATOM 2180 C C . ALA A 1 298 ? 20.969 -31.094 -4.25 1 96.88 298 ALA A C 1
ATOM 2182 O O . ALA A 1 298 ? 22.156 -31.219 -3.984 1 96.88 298 ALA A O 1
ATOM 2183 N N . ALA A 1 299 ? 20.203 -30.25 -3.645 1 95.38 299 ALA A N 1
ATOM 2184 C CA . ALA A 1 299 ? 20.719 -29.344 -2.625 1 95.38 299 ALA A CA 1
ATOM 2185 C C . ALA A 1 299 ? 21.297 -30.125 -1.444 1 95.38 299 ALA A C 1
ATOM 2187 O O . ALA A 1 299 ? 22.188 -29.641 -0.747 1 95.38 299 ALA A O 1
ATOM 2188 N N . ASP A 1 300 ? 20.859 -31.312 -1.236 1 92.38 300 ASP A N 1
ATOM 2189 C CA . ASP A 1 300 ? 21.375 -32.156 -0.153 1 92.38 300 ASP A CA 1
ATOM 2190 C C . ASP A 1 300 ? 22.672 -32.844 -0.559 1 92.38 300 ASP A C 1
ATOM 2192 O O . ASP A 1 300 ? 23.406 -33.344 0.294 1 92.38 300 ASP A O 1
ATOM 2196 N N . ARG A 1 301 ? 22.953 -32.75 -1.806 1 94.69 301 ARG A N 1
ATOM 2197 C CA . ARG A 1 301 ? 24.062 -33.531 -2.301 1 94.69 301 ARG A CA 1
ATOM 2198 C C . ARG A 1 301 ? 25.188 -32.656 -2.842 1 94.69 301 ARG A C 1
ATOM 2200 O O . ARG A 1 301 ? 26.344 -33.062 -2.891 1 94.69 301 ARG A O 1
ATOM 2207 N N . THR A 1 302 ? 24.859 -31.484 -3.334 1 95.62 302 THR A N 1
ATOM 2208 C CA . THR A 1 302 ? 25.859 -30.672 -4.004 1 95.62 302 THR A CA 1
ATOM 2209 C C . THR A 1 302 ? 25.859 -29.25 -3.436 1 95.62 302 THR A C 1
ATOM 2211 O O . THR A 1 302 ? 24.812 -28.609 -3.324 1 95.62 302 THR A O 1
ATOM 2214 N N . PRO A 1 303 ? 26.984 -28.719 -3.184 1 96.94 303 PRO A N 1
ATOM 2215 C CA . PRO A 1 303 ? 27.094 -27.359 -2.664 1 96.94 303 PRO A CA 1
ATOM 2216 C C . PRO A 1 303 ? 26.562 -26.312 -3.637 1 96.94 303 PRO A C 1
ATOM 2218 O O . PRO A 1 303 ? 26.016 -25.281 -3.211 1 96.94 303 PRO A O 1
ATOM 2221 N N . THR A 1 304 ? 26.703 -26.594 -4.879 1 97.38 304 THR A N 1
ATOM 2222 C CA . THR A 1 304 ? 26.234 -25.656 -5.902 1 97.38 304 THR A CA 1
ATOM 2223 C C . THR A 1 304 ? 24.734 -25.453 -5.801 1 97.38 304 THR A C 1
ATOM 2225 O O . THR A 1 304 ? 24.25 -24.328 -5.797 1 97.38 304 THR A O 1
ATOM 2228 N N . ALA A 1 305 ? 24 -26.531 -5.699 1 97.88 305 ALA A N 1
ATOM 2229 C CA . ALA A 1 305 ? 22.562 -26.453 -5.562 1 97.88 305 ALA A CA 1
ATOM 2230 C C . ALA A 1 305 ? 22.156 -25.766 -4.262 1 97.88 305 ALA A C 1
ATOM 2232 O O . ALA A 1 305 ? 21.25 -24.922 -4.246 1 97.88 305 ALA A O 1
ATOM 2233 N N . ARG A 1 306 ? 22.859 -26.078 -3.207 1 98.06 306 ARG A N 1
ATOM 2234 C CA . ARG A 1 306 ? 22.578 -25.469 -1.909 1 98.06 306 ARG A CA 1
ATOM 2235 C C . ARG A 1 306 ? 22.781 -23.953 -1.959 1 98.06 306 ARG A C 1
ATOM 2237 O O . ARG A 1 306 ? 21.969 -23.203 -1.408 1 98.06 306 ARG A O 1
ATOM 2244 N N . ARG A 1 307 ? 23.812 -23.547 -2.578 1 98.12 307 ARG A N 1
ATOM 2245 C CA . ARG A 1 307 ? 24.109 -22.125 -2.684 1 98.12 307 ARG A CA 1
ATOM 2246 C C . ARG A 1 307 ? 23.016 -21.375 -3.436 1 98.12 307 ARG A C 1
ATOM 2248 O O . ARG A 1 307 ? 22.609 -20.297 -3.033 1 98.12 307 ARG A O 1
ATOM 2255 N N . VAL A 1 308 ? 22.531 -21.953 -4.504 1 98.5 308 VAL A N 1
ATOM 2256 C CA . VAL A 1 308 ? 21.484 -21.312 -5.305 1 98.5 308 VAL A CA 1
ATOM 2257 C C . VAL A 1 308 ? 20.219 -21.188 -4.473 1 98.5 308 VAL A C 1
ATOM 2259 O O . VAL A 1 308 ? 19.547 -20.156 -4.512 1 98.5 308 VAL A O 1
ATOM 2262 N N . LEU A 1 309 ? 19.891 -22.219 -3.693 1 98.62 309 LEU A N 1
ATOM 2263 C CA . LEU A 1 309 ? 18.688 -22.172 -2.854 1 98.62 309 LEU A CA 1
ATOM 2264 C C . LEU A 1 309 ? 18.859 -21.156 -1.73 1 98.62 309 LEU A C 1
ATOM 2266 O O . LEU A 1 309 ? 17.922 -20.406 -1.423 1 98.62 309 LEU A O 1
ATOM 2270 N N . ASP A 1 310 ? 20.078 -21.141 -1.154 1 98.44 310 ASP A N 1
ATOM 2271 C CA . ASP A 1 310 ? 20.359 -20.172 -0.1 1 98.44 310 ASP A CA 1
ATOM 2272 C C . ASP A 1 310 ? 20.219 -18.75 -0.622 1 98.44 310 ASP A C 1
ATOM 2274 O O . ASP A 1 310 ? 19.625 -17.891 0.035 1 98.44 310 ASP A O 1
ATOM 2278 N N . GLU A 1 311 ? 20.781 -18.516 -1.782 1 98.62 311 GLU A N 1
ATOM 2279 C CA . GLU A 1 311 ? 20.672 -17.203 -2.412 1 98.62 311 GLU A CA 1
ATOM 2280 C C . GLU A 1 311 ? 19.219 -16.859 -2.709 1 98.62 311 GLU A C 1
ATOM 2282 O O . GLU A 1 311 ? 18.797 -15.711 -2.516 1 98.62 311 GLU A O 1
ATOM 2287 N N . THR A 1 312 ? 18.484 -17.844 -3.205 1 98.81 312 THR A N 1
ATOM 2288 C CA . THR A 1 312 ? 17.062 -17.641 -3.498 1 98.81 312 THR A CA 1
ATOM 2289 C C . THR A 1 312 ? 16.312 -17.219 -2.242 1 98.81 312 THR A C 1
ATOM 2291 O O . THR A 1 312 ? 15.523 -16.266 -2.275 1 98.81 312 THR A O 1
ATOM 2294 N N . ALA A 1 313 ? 16.594 -17.875 -1.119 1 98.81 313 ALA A N 1
ATOM 2295 C CA . ALA A 1 313 ? 15.953 -17.516 0.153 1 98.81 313 ALA A CA 1
ATOM 2296 C C . ALA A 1 313 ? 16.328 -16.094 0.578 1 98.81 313 ALA A C 1
ATOM 2298 O O . ALA A 1 313 ? 15.484 -15.359 1.091 1 98.81 313 ALA A O 1
ATOM 2299 N N . GLY A 1 314 ? 17.578 -15.789 0.359 1 98.88 314 GLY A N 1
ATOM 2300 C CA . GLY A 1 314 ? 18.031 -14.445 0.667 1 98.88 314 GLY A CA 1
ATOM 2301 C C . GLY A 1 314 ? 17.297 -13.375 -0.106 1 98.88 314 GLY A C 1
ATOM 2302 O O . GLY A 1 314 ? 16.797 -12.406 0.479 1 98.88 314 GLY A O 1
ATOM 2303 N N . TYR A 1 315 ? 17.188 -13.578 -1.453 1 98.88 315 TYR A N 1
ATOM 2304 C CA . TYR A 1 315 ? 16.469 -12.633 -2.309 1 98.88 315 TYR A CA 1
ATOM 2305 C C . TYR A 1 315 ? 15.008 -12.539 -1.921 1 98.88 315 TYR A C 1
ATOM 2307 O O . TYR A 1 315 ? 14.461 -11.438 -1.794 1 98.88 315 TYR A O 1
ATOM 2315 N N . LEU A 1 316 ? 14.352 -13.656 -1.727 1 98.88 316 LEU A N 1
ATOM 2316 C CA . LEU A 1 316 ? 12.938 -13.688 -1.366 1 98.88 316 LEU A CA 1
ATOM 2317 C C . LEU A 1 316 ? 12.703 -12.984 -0.034 1 98.88 316 LEU A C 1
ATOM 2319 O O . LEU A 1 316 ? 11.75 -12.219 0.104 1 98.88 316 LEU A O 1
ATOM 2323 N N . GLY A 1 317 ? 13.602 -13.281 0.937 1 98.94 317 GLY A N 1
ATOM 2324 C CA . GLY A 1 317 ? 13.484 -12.648 2.238 1 98.94 317 GLY A CA 1
ATOM 2325 C C . GLY A 1 317 ? 13.594 -11.133 2.172 1 98.94 317 GLY A C 1
ATOM 2326 O O . GLY A 1 317 ? 12.828 -10.422 2.818 1 98.94 317 GLY A O 1
ATOM 2327 N N . ALA A 1 318 ? 14.555 -10.625 1.391 1 98.94 318 ALA A N 1
ATOM 2328 C CA . ALA A 1 318 ? 14.695 -9.188 1.197 1 98.94 318 ALA A CA 1
ATOM 2329 C C . ALA A 1 318 ? 13.453 -8.602 0.533 1 98.94 318 ALA A C 1
ATOM 2331 O O . ALA A 1 318 ? 13.008 -7.508 0.895 1 98.94 318 ALA A O 1
ATOM 2332 N N . GLY A 1 319 ? 12.938 -9.344 -0.472 1 98.94 319 GLY A N 1
ATOM 2333 C CA . GLY A 1 319 ? 11.68 -8.93 -1.084 1 98.94 319 GLY A CA 1
ATOM 2334 C C . GLY A 1 319 ? 10.531 -8.852 -0.097 1 98.94 319 GLY A C 1
ATOM 2335 O O . GLY A 1 319 ? 9.75 -7.902 -0.124 1 98.94 319 GLY A O 1
ATOM 2336 N N . VAL A 1 320 ? 10.406 -9.836 0.767 1 98.94 320 VAL A N 1
ATOM 2337 C CA . VAL A 1 320 ? 9.367 -9.875 1.794 1 98.94 320 VAL A CA 1
ATOM 2338 C C . VAL A 1 320 ? 9.562 -8.711 2.768 1 98.94 320 VAL A C 1
ATOM 2340 O O . VAL A 1 320 ? 8.586 -8.078 3.178 1 98.94 320 VAL A O 1
ATOM 2343 N N . ALA A 1 321 ? 10.812 -8.438 3.109 1 98.94 321 ALA A N 1
ATOM 2344 C CA . ALA A 1 321 ? 11.109 -7.297 3.977 1 98.94 321 ALA A CA 1
ATOM 2345 C C . ALA A 1 321 ? 10.578 -5.996 3.377 1 98.94 321 ALA A C 1
ATOM 2347 O O . ALA A 1 321 ? 10.055 -5.145 4.094 1 98.94 321 ALA A O 1
ATOM 2348 N N . ASN A 1 322 ? 10.742 -5.844 2.064 1 98.94 322 ASN A N 1
ATOM 2349 C CA . ASN A 1 322 ? 10.219 -4.66 1.388 1 98.94 322 ASN A CA 1
ATOM 2350 C C . ASN A 1 322 ? 8.703 -4.543 1.546 1 98.94 322 ASN A C 1
ATOM 2352 O O . ASN A 1 322 ? 8.188 -3.447 1.771 1 98.94 322 ASN A O 1
ATOM 2356 N N . LEU A 1 323 ? 7.984 -5.676 1.461 1 98.94 323 LEU A N 1
ATOM 2357 C CA . LEU A 1 323 ? 6.543 -5.68 1.66 1 98.94 323 LEU A CA 1
ATOM 2358 C C . LEU A 1 323 ? 6.188 -5.289 3.092 1 98.94 323 LEU A C 1
ATOM 2360 O O . LEU A 1 323 ? 5.246 -4.531 3.32 1 98.94 323 LEU A O 1
ATOM 2364 N N . ILE A 1 324 ? 6.938 -5.785 4.039 1 98.88 324 ILE A N 1
ATOM 2365 C CA . ILE A 1 324 ? 6.715 -5.488 5.449 1 98.88 324 ILE A CA 1
ATOM 2366 C C . ILE A 1 324 ? 6.891 -3.992 5.695 1 98.88 324 ILE A C 1
ATOM 2368 O O . ILE A 1 324 ? 6.027 -3.348 6.293 1 98.88 324 ILE A O 1
ATOM 2372 N N . ASN A 1 325 ? 7.953 -3.467 5.164 1 98.69 325 ASN A N 1
ATOM 2373 C CA . ASN A 1 325 ? 8.281 -2.064 5.398 1 98.69 325 ASN A CA 1
ATOM 2374 C C . ASN A 1 325 ? 7.297 -1.134 4.691 1 98.69 325 ASN A C 1
ATOM 2376 O O . ASN A 1 325 ? 6.973 -0.061 5.203 1 98.69 325 ASN A O 1
ATOM 2380 N N . LEU A 1 326 ? 6.805 -1.51 3.574 1 98.75 326 LEU A N 1
ATOM 2381 C CA . LEU A 1 326 ? 5.969 -0.622 2.771 1 98.75 326 LEU A CA 1
ATOM 2382 C C . LEU A 1 326 ? 4.504 -0.738 3.18 1 98.75 326 LEU A C 1
ATOM 2384 O O . LEU A 1 326 ? 3.771 0.255 3.17 1 98.75 326 LEU A O 1
ATOM 2388 N N . PHE A 1 327 ? 4.074 -1.983 3.615 1 98.62 327 PHE A N 1
ATOM 2389 C CA . PHE A 1 327 ? 2.639 -2.186 3.766 1 98.62 327 PHE A CA 1
ATOM 2390 C C . PHE A 1 327 ? 2.279 -2.439 5.227 1 98.62 327 PHE A C 1
ATOM 2392 O O . PHE A 1 327 ? 1.108 -2.363 5.605 1 98.62 327 PHE A O 1
ATOM 2399 N N . ASN A 1 328 ? 3.211 -2.805 6.086 1 98.25 328 ASN A N 1
ATOM 2400 C CA . ASN A 1 328 ? 2.963 -3.105 7.492 1 98.25 328 ASN A CA 1
ATOM 2401 C C . ASN A 1 328 ? 1.79 -4.066 7.66 1 98.25 328 ASN A C 1
ATOM 2403 O O . ASN A 1 328 ? 0.808 -3.744 8.328 1 98.25 328 ASN A O 1
ATOM 2407 N N . PRO A 1 329 ? 1.935 -5.27 7.102 1 98.69 329 PRO A N 1
ATOM 2408 C CA . PRO A 1 329 ? 0.875 -6.27 7.254 1 98.69 329 PRO A CA 1
ATOM 2409 C C . PRO A 1 329 ? 0.957 -7.02 8.578 1 98.69 329 PRO A C 1
ATOM 2411 O O . PRO A 1 329 ? 1.986 -6.973 9.258 1 98.69 329 PRO A O 1
ATOM 2414 N N . GLU A 1 330 ? -0.13 -7.66 8.93 1 98.44 330 GLU A N 1
ATOM 2415 C CA . GLU A 1 330 ? -0.105 -8.625 10.023 1 98.44 330 GLU A CA 1
ATOM 2416 C C . GLU A 1 330 ? 0.609 -9.906 9.617 1 98.44 330 GLU A C 1
ATOM 2418 O O . GLU A 1 330 ? 1.238 -10.562 10.445 1 98.44 330 GLU A O 1
ATOM 2423 N N . ARG A 1 331 ? 0.412 -10.195 8.312 1 98.44 331 ARG A N 1
ATOM 2424 C CA . ARG A 1 331 ? 0.899 -11.469 7.797 1 98.44 331 ARG A CA 1
ATOM 2425 C C . ARG A 1 331 ? 1.344 -11.336 6.344 1 98.44 331 ARG A C 1
ATOM 2427 O O . ARG A 1 331 ? 0.695 -10.648 5.551 1 98.44 331 ARG A O 1
ATOM 2434 N N . VAL A 1 332 ? 2.455 -11.953 6.105 1 98.88 332 VAL A N 1
ATOM 2435 C CA . VAL A 1 332 ? 2.861 -12.219 4.727 1 98.88 332 VAL A CA 1
ATOM 2436 C C . VAL A 1 332 ? 2.766 -13.719 4.441 1 98.88 332 VAL A C 1
ATOM 2438 O O . VAL A 1 332 ? 3.357 -14.531 5.152 1 98.88 332 VAL A O 1
ATOM 2441 N N . VAL A 1 333 ? 2.002 -14.07 3.453 1 98.81 333 VAL A N 1
ATOM 2442 C CA . VAL A 1 333 ? 1.806 -15.469 3.08 1 98.81 333 VAL A CA 1
ATOM 2443 C C . VAL A 1 333 ? 2.494 -15.75 1.745 1 98.81 333 VAL A C 1
ATOM 2445 O O . VAL A 1 333 ? 2.186 -15.109 0.735 1 98.81 333 VAL A O 1
ATOM 2448 N N . VAL A 1 334 ? 3.438 -16.656 1.736 1 98.56 334 VAL A N 1
ATOM 2449 C CA . VAL A 1 334 ? 4.145 -17.047 0.52 1 98.56 334 VAL A CA 1
ATOM 2450 C C . VAL A 1 334 ? 3.451 -18.25 -0.121 1 98.56 334 VAL A C 1
ATOM 2452 O O . VAL A 1 334 ? 3.273 -19.281 0.521 1 98.56 334 VAL A O 1
ATOM 2455 N N . GLY A 1 335 ? 3.041 -17.984 -1.315 1 97.69 335 GLY A N 1
ATOM 2456 C CA . GLY A 1 335 ? 2.359 -19.047 -2.035 1 97.69 335 GLY A CA 1
ATOM 2457 C C . GLY A 1 335 ? 2.768 -19.141 -3.494 1 97.69 335 GLY A C 1
ATOM 2458 O O . GLY A 1 335 ? 3.869 -18.719 -3.863 1 97.69 335 GLY A O 1
ATOM 2459 N N . GLY A 1 336 ? 1.905 -19.75 -4.328 1 96.25 336 GLY A N 1
ATOM 2460 C CA . GLY A 1 336 ? 2.26 -20.125 -5.688 1 96.25 336 GLY A CA 1
ATOM 2461 C C . GLY A 1 336 ? 2.936 -21.484 -5.777 1 96.25 336 GLY A C 1
ATOM 2462 O O . GLY A 1 336 ? 3.434 -22 -4.773 1 96.25 336 GLY A O 1
ATOM 2463 N N . TRP A 1 337 ? 2.922 -22.031 -6.984 1 94.62 337 TRP A N 1
ATOM 2464 C CA . TRP A 1 337 ? 3.42 -23.391 -7.102 1 94.62 337 TRP A CA 1
ATOM 2465 C C . TRP A 1 337 ? 4.902 -23.469 -6.742 1 94.62 337 TRP A C 1
ATOM 2467 O O . TRP A 1 337 ? 5.34 -24.406 -6.074 1 94.62 337 TRP A O 1
ATOM 2477 N N . ALA A 1 338 ? 5.66 -22.516 -7.137 1 96.44 338 ALA A N 1
ATOM 2478 C CA . ALA A 1 338 ? 7.078 -22.516 -6.789 1 96.44 338 ALA A CA 1
ATOM 2479 C C . ALA A 1 338 ? 7.281 -22.219 -5.305 1 96.44 338 ALA A C 1
ATOM 2481 O O . ALA A 1 338 ? 8.156 -22.812 -4.664 1 96.44 338 ALA A O 1
ATOM 2482 N N . GLY A 1 339 ? 6.438 -21.25 -4.797 1 96.69 339 GLY A N 1
ATOM 2483 C CA . GLY A 1 339 ? 6.492 -20.969 -3.369 1 96.69 339 GLY A CA 1
ATOM 2484 C C . GLY A 1 339 ? 6.191 -22.188 -2.514 1 96.69 339 GLY A C 1
ATOM 2485 O O . GLY A 1 339 ? 6.848 -22.422 -1.495 1 96.69 339 GLY A O 1
ATOM 2486 N N . GLN A 1 340 ? 5.277 -22.938 -2.973 1 95.06 340 GLN A N 1
ATOM 2487 C CA . GLN A 1 340 ? 4.871 -24.125 -2.23 1 95.06 340 GLN A CA 1
ATOM 2488 C C . GLN A 1 340 ? 5.938 -25.219 -2.311 1 95.06 340 GLN A C 1
ATOM 2490 O O . GLN A 1 340 ? 6.113 -25.984 -1.367 1 95.06 340 GLN A O 1
ATOM 2495 N N . LEU A 1 341 ? 6.621 -25.281 -3.395 1 95.69 341 LEU A N 1
ATOM 2496 C CA . LEU A 1 341 ? 7.668 -26.281 -3.566 1 95.69 341 LEU A CA 1
ATOM 2497 C C . LEU A 1 341 ? 8.914 -25.906 -2.775 1 95.69 341 LEU A C 1
ATOM 2499 O O . LEU A 1 341 ? 9.516 -26.766 -2.117 1 95.69 341 LEU A O 1
ATOM 2503 N N . LEU A 1 342 ? 9.297 -24.672 -2.791 1 97.06 342 LEU A N 1
ATOM 2504 C CA . LEU A 1 342 ? 10.523 -24.188 -2.18 1 97.06 342 LEU A CA 1
ATOM 2505 C C . LEU A 1 342 ? 10.32 -23.891 -0.7 1 97.06 342 LEU A C 1
ATOM 2507 O O . LEU A 1 342 ? 11.242 -24.031 0.103 1 97.06 342 LEU A O 1
ATOM 2511 N N . GLY A 1 343 ? 9.125 -23.5 -0.368 1 96.06 343 GLY A N 1
ATOM 2512 C CA . GLY A 1 343 ? 8.781 -22.891 0.907 1 96.06 343 GLY A CA 1
ATOM 2513 C C . GLY A 1 343 ? 9.109 -23.781 2.096 1 96.06 343 GLY A C 1
ATOM 2514 O O . GLY A 1 343 ? 9.766 -23.344 3.039 1 96.06 343 GLY A O 1
ATOM 2515 N N . PRO A 1 344 ? 8.641 -25.016 2.088 1 96 344 PRO A N 1
ATOM 2516 C CA . PRO A 1 344 ? 8.883 -25.875 3.242 1 96 344 PRO A CA 1
ATOM 2517 C C . PRO A 1 344 ? 10.359 -25.938 3.635 1 96 344 PRO A C 1
ATOM 2519 O O . PRO A 1 344 ? 10.688 -25.969 4.824 1 96 344 PRO A O 1
ATOM 2522 N N . ARG A 1 345 ? 11.188 -25.891 2.713 1 96.94 345 ARG A N 1
ATOM 2523 C CA . ARG A 1 345 ? 12.617 -25.953 3.002 1 96.94 345 ARG A CA 1
ATOM 2524 C C . ARG A 1 345 ? 13.18 -24.562 3.305 1 96.94 345 ARG A C 1
ATOM 2526 O O . ARG A 1 345 ? 14.023 -24.422 4.195 1 96.94 345 ARG A O 1
ATOM 2533 N N . LEU A 1 346 ? 12.742 -23.547 2.627 1 98.31 346 LEU A N 1
ATOM 2534 C CA . LEU A 1 346 ? 13.461 -22.281 2.596 1 98.31 346 LEU A CA 1
ATOM 2535 C C . LEU A 1 346 ? 12.844 -21.281 3.572 1 98.31 346 LEU A C 1
ATOM 2537 O O . LEU A 1 346 ? 13.43 -20.234 3.85 1 98.31 346 LEU A O 1
ATOM 2541 N N . LEU A 1 347 ? 11.695 -21.531 4.137 1 98.56 347 LEU A N 1
ATOM 2542 C CA . LEU A 1 347 ? 10.945 -20.547 4.902 1 98.56 347 LEU A CA 1
ATOM 2543 C C . LEU A 1 347 ? 11.773 -20.031 6.078 1 98.56 347 LEU A C 1
ATOM 2545 O O . LEU A 1 347 ? 11.789 -18.828 6.348 1 98.56 347 LEU A O 1
ATOM 2549 N N . PRO A 1 348 ? 12.492 -20.891 6.852 1 98.56 348 PRO A N 1
ATOM 2550 C CA . PRO A 1 348 ? 13.312 -20.344 7.938 1 98.56 348 PRO A CA 1
ATOM 2551 C C . PRO A 1 348 ? 14.352 -19.328 7.449 1 98.56 348 PRO A C 1
ATOM 2553 O O . PRO A 1 348 ? 14.523 -18.281 8.062 1 98.56 348 PRO A O 1
ATOM 2556 N N . GLN A 1 349 ? 14.984 -19.641 6.324 1 98.75 349 GLN A N 1
ATOM 2557 C CA . GLN A 1 349 ? 15.992 -18.734 5.773 1 98.75 349 GLN A CA 1
ATOM 2558 C C . GLN A 1 349 ? 15.352 -17.469 5.219 1 98.75 349 GLN A C 1
ATOM 2560 O O . GLN A 1 349 ? 15.938 -16.391 5.281 1 98.75 349 GLN A O 1
ATOM 2565 N N . ILE A 1 350 ? 14.195 -17.641 4.629 1 98.88 350 ILE A N 1
ATOM 2566 C CA . ILE A 1 350 ? 13.453 -16.469 4.145 1 98.88 350 ILE A CA 1
ATOM 2567 C C . ILE A 1 350 ? 13.141 -15.547 5.312 1 98.88 350 ILE A C 1
ATOM 2569 O O . ILE A 1 350 ? 13.336 -14.328 5.219 1 98.88 350 ILE A O 1
ATOM 2573 N N . ARG A 1 351 ? 12.68 -16.078 6.43 1 98.81 351 ARG A N 1
ATOM 2574 C CA . ARG A 1 351 ? 12.375 -15.305 7.625 1 98.81 351 ARG A CA 1
ATOM 2575 C C . ARG A 1 351 ? 13.625 -14.594 8.148 1 98.81 351 ARG A C 1
ATOM 2577 O O . ARG A 1 351 ? 13.562 -13.414 8.516 1 98.81 351 ARG A O 1
ATOM 2584 N N . GLU A 1 352 ? 14.695 -15.297 8.148 1 98.75 352 GLU A N 1
ATOM 2585 C CA . GLU A 1 352 ? 15.953 -14.719 8.609 1 98.75 352 GLU A CA 1
ATOM 2586 C C . GLU A 1 352 ? 16.375 -13.547 7.734 1 98.75 352 GLU A C 1
ATOM 2588 O O . GLU A 1 352 ? 16.781 -12.5 8.242 1 98.75 352 GLU A O 1
ATOM 2593 N N . SER A 1 353 ? 16.281 -13.766 6.461 1 98.88 353 SER A N 1
ATOM 2594 C CA . SER A 1 353 ? 16.641 -12.703 5.531 1 98.88 353 SER A CA 1
ATOM 2595 C C . SER A 1 353 ? 15.703 -11.508 5.672 1 98.88 353 SER A C 1
ATOM 2597 O O . SER A 1 353 ? 16.141 -10.359 5.633 1 98.88 353 SER A O 1
ATOM 2599 N N . ALA A 1 354 ? 14.422 -11.773 5.812 1 98.94 354 ALA A N 1
ATOM 2600 C CA . ALA A 1 354 ? 13.453 -10.703 6.027 1 98.94 354 ALA A CA 1
ATOM 2601 C C . ALA A 1 354 ? 13.781 -9.922 7.297 1 98.94 354 ALA A C 1
ATOM 2603 O O . ALA A 1 354 ? 13.703 -8.688 7.312 1 98.94 354 ALA A O 1
ATOM 2604 N N . GLU A 1 355 ? 14.125 -10.602 8.312 1 98.81 355 GLU A N 1
ATOM 2605 C CA . GLU A 1 355 ? 14.5 -9.969 9.578 1 98.81 355 GLU A CA 1
ATOM 2606 C C . GLU A 1 355 ? 15.703 -9.047 9.398 1 98.81 355 GLU A C 1
ATOM 2608 O O . GLU A 1 355 ? 15.734 -7.949 9.969 1 98.81 355 GLU A O 1
ATOM 2613 N N . ARG A 1 356 ? 16.656 -9.453 8.609 1 98.62 356 ARG A N 1
ATOM 2614 C CA . ARG A 1 356 ? 17.891 -8.695 8.391 1 98.62 356 ARG A CA 1
ATOM 2615 C C . ARG A 1 356 ? 17.609 -7.438 7.574 1 98.62 356 ARG A C 1
ATOM 2617 O O . ARG A 1 356 ? 18.344 -6.445 7.691 1 98.62 356 ARG A O 1
ATOM 2624 N N . HIS A 1 357 ? 16.562 -7.461 6.781 1 98.81 357 HIS A N 1
ATOM 2625 C CA . HIS A 1 357 ? 16.406 -6.391 5.801 1 98.81 357 HIS A CA 1
ATOM 2626 C C . HIS A 1 357 ? 15.242 -5.477 6.168 1 98.81 357 HIS A C 1
ATOM 2628 O O . HIS A 1 357 ? 15.133 -4.367 5.645 1 98.81 357 HIS A O 1
ATOM 2634 N N . ALA A 1 358 ? 14.328 -5.898 7.055 1 98.69 358 ALA A N 1
ATOM 2635 C CA . ALA A 1 358 ? 13.211 -5.062 7.48 1 98.69 358 ALA A CA 1
ATOM 2636 C C . ALA A 1 358 ? 13.578 -4.25 8.719 1 98.69 358 ALA A C 1
ATOM 2638 O O . ALA A 1 358 ? 14.5 -4.609 9.453 1 98.69 358 ALA A O 1
ATOM 2639 N N . LEU A 1 359 ? 12.898 -3.119 8.898 1 98.25 359 LEU A N 1
ATOM 2640 C CA . LEU A 1 359 ? 12.984 -2.439 10.188 1 98.25 359 LEU A CA 1
ATOM 2641 C C . LEU A 1 359 ? 12.484 -3.342 11.312 1 98.25 359 LEU A C 1
ATOM 2643 O O . LEU A 1 359 ? 11.523 -4.094 11.133 1 98.25 359 LEU A O 1
ATOM 2647 N N . ARG A 1 360 ? 13.07 -3.207 12.445 1 97.75 360 ARG A N 1
ATOM 2648 C CA . ARG A 1 360 ? 12.828 -4.125 13.555 1 97.75 360 ARG A CA 1
ATOM 2649 C C . ARG A 1 360 ? 11.359 -4.098 13.977 1 97.75 360 ARG A C 1
ATOM 2651 O O . ARG A 1 360 ? 10.719 -5.145 14.086 1 97.75 360 ARG A O 1
ATOM 2658 N N . LYS A 1 361 ? 10.789 -2.934 14.18 1 96.81 361 LYS A N 1
ATOM 2659 C CA . LYS A 1 361 ? 9.453 -2.826 14.75 1 96.81 361 LYS A CA 1
ATOM 2660 C C . LYS A 1 361 ? 8.398 -3.365 13.789 1 96.81 361 LYS A C 1
ATOM 2662 O O . LYS A 1 361 ? 7.566 -4.191 14.172 1 96.81 361 LYS A O 1
ATOM 2667 N N . PRO A 1 362 ? 8.453 -2.938 12.516 1 96.62 362 PRO A N 1
ATOM 2668 C CA . PRO A 1 362 ? 7.504 -3.533 11.57 1 96.62 362 PRO A CA 1
ATOM 2669 C C . PRO A 1 362 ? 7.648 -5.051 11.469 1 96.62 362 PRO A C 1
ATOM 2671 O O . PRO A 1 362 ? 6.645 -5.762 11.367 1 96.62 362 PRO A O 1
ATOM 2674 N N . PHE A 1 363 ? 8.852 -5.57 11.492 1 98.44 363 PHE A N 1
ATOM 2675 C CA . PHE A 1 363 ? 9.07 -7.008 11.398 1 98.44 363 PHE A CA 1
ATOM 2676 C C . PHE A 1 363 ? 8.445 -7.734 12.578 1 98.44 363 PHE A C 1
ATOM 2678 O O . PHE A 1 363 ? 7.793 -8.766 12.406 1 98.44 363 PHE A O 1
ATOM 2685 N N . GLU A 1 364 ? 8.586 -7.121 13.742 1 97.44 364 GLU A N 1
ATOM 2686 C CA . GLU A 1 364 ? 8.055 -7.719 14.961 1 97.44 364 GLU A CA 1
ATOM 2687 C C . GLU A 1 364 ? 6.531 -7.82 14.906 1 97.44 364 GLU A C 1
ATOM 2689 O O . GLU A 1 364 ? 5.934 -8.633 15.617 1 97.44 364 GLU A O 1
ATOM 2694 N N . GLN A 1 365 ? 5.93 -7.066 14.094 1 95.38 365 GLN A N 1
ATOM 2695 C CA . GLN A 1 365 ? 4.473 -6.973 14.031 1 95.38 365 GLN A CA 1
ATOM 2696 C C . GLN A 1 365 ? 3.912 -7.859 12.922 1 95.38 365 GLN A C 1
ATOM 2698 O O . GLN A 1 365 ? 2.703 -7.875 12.688 1 95.38 365 GLN A O 1
ATOM 2703 N N . THR A 1 366 ? 4.789 -8.625 12.227 1 98.25 366 THR A N 1
ATOM 2704 C CA . THR A 1 366 ? 4.375 -9.367 11.047 1 98.25 366 THR A CA 1
ATOM 2705 C C . THR A 1 366 ? 4.766 -10.836 11.164 1 98.25 366 THR A C 1
ATOM 2707 O O . THR A 1 366 ? 5.879 -11.156 11.586 1 98.25 366 THR A O 1
ATOM 2710 N N . THR A 1 367 ? 3.879 -11.727 10.836 1 98.62 367 THR A N 1
ATOM 2711 C CA . THR A 1 367 ? 4.234 -13.133 10.68 1 98.62 367 THR A CA 1
ATOM 2712 C C . THR A 1 367 ? 4.434 -13.477 9.211 1 98.62 367 THR A C 1
ATOM 2714 O O . THR A 1 367 ? 3.836 -12.852 8.336 1 98.62 367 THR A O 1
ATOM 2717 N N . ILE A 1 368 ? 5.344 -14.383 8.898 1 98.81 368 ILE A N 1
ATOM 2718 C CA . ILE A 1 368 ? 5.613 -14.891 7.555 1 98.81 368 ILE A CA 1
ATOM 2719 C C . ILE A 1 368 ? 5.293 -16.391 7.5 1 98.81 368 ILE A C 1
ATOM 2721 O O . ILE A 1 368 ? 5.91 -17.188 8.211 1 98.81 368 ILE A O 1
ATOM 2725 N N . GLU A 1 369 ? 4.344 -16.734 6.645 1 98.19 369 GLU A N 1
ATOM 2726 C CA . GLU A 1 369 ? 3.871 -18.125 6.602 1 98.19 369 GLU A CA 1
ATOM 2727 C C . GLU A 1 369 ? 3.693 -18.594 5.164 1 98.19 369 GLU A C 1
ATOM 2729 O O . GLU A 1 369 ? 3.74 -17.797 4.227 1 98.19 369 GLU A O 1
ATOM 2734 N N . LEU A 1 370 ? 3.574 -19.938 5.02 1 98.12 370 LEU A N 1
ATOM 2735 C CA . LEU A 1 370 ? 3.268 -20.516 3.715 1 98.12 370 LEU A CA 1
ATOM 2736 C C . LEU A 1 370 ? 1.762 -20.578 3.486 1 98.12 370 LEU A C 1
ATOM 2738 O O . LEU A 1 370 ? 0.991 -20.734 4.438 1 98.12 370 LEU A O 1
ATOM 2742 N N . GLY A 1 371 ? 1.391 -20.422 2.232 1 98 371 GLY A N 1
ATOM 2743 C CA . GLY A 1 371 ? -0.003 -20.641 1.881 1 98 371 GLY A CA 1
ATOM 2744 C C . GLY A 1 371 ? -0.493 -22.031 2.232 1 98 371 GLY A C 1
ATOM 2745 O O . GLY A 1 371 ? 0.306 -22.953 2.375 1 98 371 GLY A O 1
ATOM 2746 N N . ARG A 1 372 ? -1.782 -22.188 2.312 1 97.38 372 ARG A N 1
ATOM 2747 C CA . ARG A 1 372 ? -2.336 -23.453 2.766 1 97.38 372 ARG A CA 1
ATOM 2748 C C . ARG A 1 372 ? -3.1 -24.156 1.645 1 97.38 372 ARG A C 1
ATOM 2750 O O . ARG A 1 372 ? -3.457 -25.328 1.764 1 97.38 372 ARG A O 1
ATOM 2757 N N . LEU A 1 373 ? -3.314 -23.438 0.532 1 96.06 373 LEU A N 1
ATOM 2758 C CA . LEU A 1 373 ? -4.246 -23.953 -0.468 1 96.06 373 LEU A CA 1
ATOM 2759 C C . LEU A 1 373 ? -3.496 -24.594 -1.626 1 96.06 373 LEU A C 1
ATOM 2761 O O . LEU A 1 373 ? -4.105 -25.25 -2.475 1 96.06 373 LEU A O 1
ATOM 2765 N N . GLY A 1 374 ? -2.23 -24.406 -1.689 1 89.38 374 GLY A N 1
ATOM 2766 C CA . GLY A 1 374 ? -1.409 -25.094 -2.674 1 89.38 374 GLY A CA 1
ATOM 2767 C C . GLY A 1 374 ? -1.574 -24.531 -4.078 1 89.38 374 GLY A C 1
ATOM 2768 O O . GLY A 1 374 ? -1.777 -23.328 -4.258 1 89.38 374 GLY A O 1
ATOM 2769 N N . VAL A 1 375 ? -1.437 -25.391 -5.09 1 83.44 375 VAL A N 1
ATOM 2770 C CA . VAL A 1 375 ? -1.345 -24.984 -6.492 1 83.44 375 VAL A CA 1
ATOM 2771 C C . VAL A 1 375 ? -2.727 -24.594 -7.008 1 83.44 375 VAL A C 1
ATOM 2773 O O . VAL A 1 375 ? -2.844 -23.922 -8.039 1 83.44 375 VAL A O 1
ATOM 2776 N N . ASP A 1 376 ? -3.785 -24.906 -6.258 1 89.31 376 ASP A N 1
ATOM 2777 C CA . ASP A 1 376 ? -5.16 -24.688 -6.699 1 89.31 376 ASP A CA 1
ATOM 2778 C C . ASP A 1 376 ? -5.66 -23.312 -6.25 1 89.31 376 ASP A C 1
ATOM 2780 O O . ASP A 1 376 ? -6.773 -22.906 -6.594 1 89.31 376 ASP A O 1
ATOM 2784 N N . ALA A 1 377 ? -4.809 -22.578 -5.617 1 96.06 377 ALA A N 1
ATOM 2785 C CA . ALA A 1 377 ? -5.266 -21.359 -4.945 1 96.06 377 ALA A CA 1
ATOM 2786 C C . ALA A 1 377 ? -5.77 -20.344 -5.957 1 96.06 377 ALA A C 1
ATOM 2788 O O . ALA A 1 377 ? -6.785 -19.688 -5.727 1 96.06 377 ALA A O 1
ATOM 2789 N N . VAL A 1 378 ? -5.137 -20.234 -7.109 1 98.25 378 VAL A N 1
ATOM 2790 C CA . VAL A 1 378 ? -5.496 -19.203 -8.078 1 98.25 378 VAL A CA 1
ATOM 2791 C C . VAL A 1 378 ? -6.855 -19.516 -8.695 1 98.25 378 VAL A C 1
ATOM 2793 O O . VAL A 1 378 ? -7.742 -18.656 -8.734 1 98.25 378 VAL A O 1
ATOM 2796 N N . ALA A 1 379 ? -7.078 -20.766 -9.133 1 98.56 379 ALA A N 1
ATOM 2797 C CA . ALA A 1 379 ? -8.359 -21.156 -9.711 1 98.56 379 ALA A CA 1
ATOM 2798 C C . ALA A 1 379 ? -9.484 -21.062 -8.672 1 98.56 379 ALA A C 1
ATOM 2800 O O . ALA A 1 379 ? -10.578 -20.578 -8.977 1 98.56 379 ALA A O 1
ATOM 2801 N N . LEU A 1 380 ? -9.148 -21.5 -7.48 1 98.62 380 LEU A N 1
ATOM 2802 C CA . LEU A 1 380 ? -10.117 -21.391 -6.395 1 98.62 380 LEU A CA 1
ATOM 2803 C C . LEU A 1 380 ? -10.492 -19.938 -6.145 1 98.62 380 LEU A C 1
ATOM 2805 O O . LEU A 1 380 ? -11.68 -19.609 -6.043 1 98.62 380 LEU A O 1
ATOM 2809 N N . GLY A 1 381 ? -9.477 -19.078 -6.062 1 98.81 381 GLY A N 1
ATOM 2810 C CA . GLY A 1 381 ? -9.727 -17.656 -5.891 1 98.81 381 GLY A CA 1
ATOM 2811 C C . GLY A 1 381 ? -10.531 -17.047 -7.027 1 98.81 381 GLY A C 1
ATOM 2812 O O . GLY A 1 381 ? -11.414 -16.219 -6.801 1 98.81 381 GLY A O 1
ATOM 2813 N N . ALA A 1 382 ? -10.188 -17.422 -8.242 1 98.81 382 ALA A N 1
ATOM 2814 C CA . ALA A 1 382 ? -10.93 -16.953 -9.398 1 98.81 382 ALA A CA 1
ATOM 2815 C C . ALA A 1 382 ? -12.398 -17.344 -9.312 1 98.81 382 ALA A C 1
ATOM 2817 O O . ALA A 1 382 ? -13.289 -16.547 -9.617 1 98.81 382 ALA A O 1
ATOM 2818 N N . ALA A 1 383 ? -12.672 -18.547 -8.844 1 98.75 383 ALA A N 1
ATOM 2819 C CA . ALA A 1 383 ? -14.039 -19.047 -8.734 1 98.75 383 ALA A CA 1
ATOM 2820 C C . ALA A 1 383 ?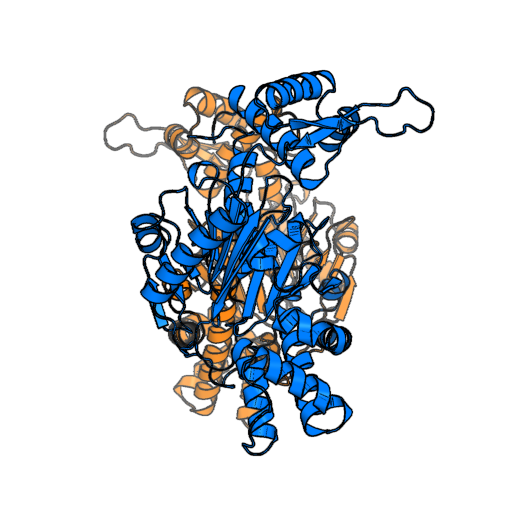 -14.836 -18.234 -7.723 1 98.75 383 ALA A C 1
ATOM 2822 O O . ALA A 1 383 ? -16.078 -18.25 -7.742 1 98.75 383 ALA A O 1
ATOM 2823 N N . THR A 1 384 ? -14.141 -17.516 -6.84 1 98.38 384 THR A N 1
ATOM 2824 C CA . THR A 1 384 ? -14.844 -16.75 -5.824 1 98.38 384 THR A CA 1
ATOM 2825 C C . THR A 1 384 ? -15.32 -15.406 -6.387 1 98.38 384 THR A C 1
ATOM 2827 O O . THR A 1 384 ? -16.109 -14.711 -5.758 1 98.38 384 THR A O 1
ATOM 2830 N N . LEU A 1 385 ? -14.859 -14.992 -7.559 1 98.31 385 LEU A N 1
ATOM 2831 C CA . LEU A 1 385 ? -15.227 -13.688 -8.094 1 98.31 385 LEU A CA 1
ATOM 2832 C C . LEU A 1 385 ? -16.734 -13.586 -8.312 1 98.31 385 LEU A C 1
ATOM 2834 O O . LEU A 1 385 ? -17.375 -12.648 -7.828 1 98.31 385 LEU A O 1
ATOM 2838 N N . PRO A 1 386 ? -17.391 -14.578 -8.977 1 97.94 386 PRO A N 1
ATOM 2839 C CA . PRO A 1 386 ? -18.859 -14.516 -9.07 1 97.94 386 PRO A CA 1
ATOM 2840 C C . PRO A 1 386 ? -19.531 -14.656 -7.711 1 97.94 386 PRO A C 1
ATOM 2842 O O . PRO A 1 386 ? -20.594 -14.07 -7.492 1 97.94 386 PRO A O 1
ATOM 2845 N N . VAL A 1 387 ? -18.938 -15.406 -6.816 1 98 387 VAL A N 1
ATOM 2846 C CA . VAL A 1 387 ? -19.5 -15.602 -5.484 1 98 387 VAL A CA 1
ATOM 2847 C C . VAL A 1 387 ? -19.516 -14.273 -4.73 1 98 387 VAL A C 1
ATOM 2849 O O . VAL A 1 387 ? -20.516 -13.914 -4.098 1 98 387 VAL A O 1
ATOM 2852 N N . ALA A 1 388 ? -18.422 -13.594 -4.84 1 97.19 388 ALA A N 1
ATOM 2853 C CA . ALA A 1 388 ? -18.312 -12.297 -4.172 1 97.19 388 ALA A CA 1
ATOM 2854 C C . ALA A 1 388 ? -19.406 -11.344 -4.641 1 97.19 388 ALA A C 1
ATOM 2856 O O . ALA A 1 388 ? -19.953 -10.586 -3.84 1 97.19 388 ALA A O 1
ATOM 2857 N N . ARG A 1 389 ? -19.688 -11.359 -5.883 1 96.5 389 ARG A N 1
ATOM 2858 C CA . ARG A 1 389 ? -20.75 -10.523 -6.422 1 96.5 389 ARG A CA 1
ATOM 2859 C C . ARG A 1 389 ? -22.109 -10.938 -5.863 1 96.5 389 ARG A C 1
ATOM 2861 O O . ARG A 1 389 ? -22.938 -10.086 -5.527 1 96.5 389 ARG A O 1
ATOM 2868 N N . LEU A 1 390 ? -22.359 -12.211 -5.785 1 96.75 390 LEU A N 1
ATOM 2869 C CA . LEU A 1 390 ? -23.594 -12.742 -5.219 1 96.75 390 LEU A CA 1
ATOM 2870 C C . LEU A 1 390 ? -23.766 -12.305 -3.77 1 96.75 390 LEU A C 1
ATOM 2872 O O . LEU A 1 390 ? -24.844 -11.867 -3.371 1 96.75 390 LEU A O 1
ATOM 2876 N N . LEU A 1 391 ? -22.672 -12.406 -3.014 1 96.62 391 LEU A N 1
ATOM 2877 C CA . LEU A 1 391 ? -22.703 -12.031 -1.604 1 96.62 391 LEU A CA 1
ATOM 2878 C C . LEU A 1 391 ? -22.984 -10.539 -1.442 1 96.62 391 LEU A C 1
ATOM 2880 O O . LEU A 1 391 ? -23.797 -10.141 -0.616 1 96.62 391 LEU A O 1
ATOM 2884 N N . ALA A 1 392 ? -22.328 -9.781 -2.271 1 95 392 ALA A N 1
ATOM 2885 C CA . ALA A 1 392 ? -22.484 -8.328 -2.207 1 95 392 ALA A CA 1
ATOM 2886 C C . ALA A 1 392 ? -23.906 -7.918 -2.553 1 95 392 ALA A C 1
ATOM 2888 O O . ALA A 1 392 ? -24.422 -6.93 -2.021 1 95 392 ALA A O 1
ATOM 2889 N N . ALA A 1 393 ? -24.516 -8.734 -3.35 1 95 393 ALA A N 1
ATOM 2890 C CA . ALA A 1 393 ? -25.875 -8.438 -3.793 1 95 393 ALA A CA 1
ATOM 2891 C C . ALA A 1 393 ? -26.906 -9.023 -2.832 1 95 393 ALA A C 1
ATOM 2893 O O . ALA A 1 393 ? -28.109 -9.023 -3.119 1 95 393 ALA A O 1
ATOM 2894 N N . GLY A 1 394 ? -26.453 -9.547 -1.768 1 94.5 394 GLY A N 1
ATOM 2895 C CA . GLY A 1 394 ? -27.359 -10.109 -0.784 1 94.5 394 GLY A CA 1
ATOM 2896 C C . GLY A 1 394 ? -28.078 -11.359 -1.276 1 94.5 394 GLY A C 1
ATOM 2897 O O . GLY A 1 394 ? -29.203 -11.633 -0.875 1 94.5 394 GLY A O 1
ATOM 2898 N N . GLY A 1 395 ? -27.453 -11.977 -2.229 1 93.69 395 GLY A N 1
ATOM 2899 C CA . GLY A 1 395 ? -28.016 -13.227 -2.715 1 93.69 395 GLY A CA 1
ATOM 2900 C C . GLY A 1 395 ? -28.891 -13.055 -3.941 1 93.69 395 GLY A C 1
ATOM 2901 O O . GLY A 1 395 ? -29.469 -14.023 -4.434 1 93.69 395 GLY A O 1
ATOM 2902 N N . THR A 1 396 ? -29.016 -11.852 -4.383 1 89 396 THR A N 1
ATOM 2903 C CA . THR A 1 396 ? -29.812 -11.625 -5.582 1 89 396 THR A CA 1
ATOM 2904 C C . THR A 1 396 ? -29.016 -11.945 -6.84 1 89 396 THR A C 1
ATOM 2906 O O . THR A 1 396 ? -27.875 -11.484 -6.988 1 89 396 THR A O 1
ATOM 2909 N N . VAL A 1 397 ? -29.484 -12.844 -7.574 1 79.94 397 VAL A N 1
ATOM 2910 C CA . VAL A 1 397 ? -28.812 -13.211 -8.82 1 79.94 397 VAL A CA 1
ATOM 2911 C C . VAL A 1 397 ? -29.375 -12.375 -9.969 1 79.94 397 VAL A C 1
ATOM 2913 O O . VAL A 1 397 ? -30.594 -12.258 -10.125 1 79.94 397 VAL A O 1
ATOM 2916 N N . ASN A 1 398 ? -28.719 -11.266 -10.305 1 59.53 398 ASN A N 1
ATOM 2917 C CA . ASN A 1 398 ? -29.219 -10.578 -11.5 1 59.53 398 ASN A CA 1
ATOM 2918 C C . ASN A 1 398 ? -29.156 -11.484 -12.727 1 59.53 398 ASN A C 1
ATOM 2920 O O . ASN A 1 398 ? -28.078 -11.883 -13.164 1 59.53 398 ASN A O 1
ATOM 2924 N N . LEU A 1 399 ? -30.172 -12.336 -12.875 1 44.69 399 LEU A N 1
ATOM 2925 C CA . LEU A 1 399 ? -30.25 -13.102 -14.117 1 44.69 399 LEU A CA 1
ATOM 2926 C C . LEU A 1 399 ? -30.422 -12.18 -15.312 1 44.69 399 LEU A C 1
ATOM 2928 O O . LEU A 1 399 ? -31.078 -11.141 -15.211 1 44.69 399 LEU A O 1
ATOM 2932 N N . MET B 1 1 ? -20.891 -2.135 13.312 1 29.12 1 MET B N 1
ATOM 2933 C CA . MET B 1 1 ? -21.672 -1.44 12.281 1 29.12 1 MET B CA 1
ATOM 2934 C C . MET B 1 1 ? -22.625 -0.426 12.906 1 29.12 1 MET B C 1
ATOM 2936 O O . MET B 1 1 ? -23.594 -0.802 13.555 1 29.12 1 MET B O 1
ATOM 2940 N N . GLU B 1 2 ? -22.125 0.635 13.289 1 39.38 2 GLU B N 1
ATOM 2941 C CA . GLU B 1 2 ? -22.844 1.604 14.102 1 39.38 2 GLU B CA 1
ATOM 2942 C C . GLU B 1 2 ? -24.141 2.039 13.414 1 39.38 2 GLU B C 1
ATOM 2944 O O . GLU B 1 2 ? -24.156 2.301 12.211 1 39.38 2 GLU B O 1
ATOM 2949 N N . ARG B 1 3 ? -25.094 1.776 13.977 1 43.78 3 ARG B N 1
ATOM 2950 C CA . ARG B 1 3 ? -26.422 2.281 13.648 1 43.78 3 ARG B CA 1
ATOM 2951 C C . ARG B 1 3 ? -26.359 3.734 13.188 1 43.78 3 ARG B C 1
ATOM 2953 O O . ARG B 1 3 ? -25.922 4.609 13.945 1 43.78 3 ARG B O 1
ATOM 2960 N N . THR B 1 4 ? -26.312 3.82 11.883 1 55.59 4 THR B N 1
ATOM 2961 C CA . THR B 1 4 ? -26.359 5.207 11.438 1 55.59 4 THR B CA 1
ATOM 2962 C C . THR B 1 4 ? -27.578 5.914 12.016 1 55.59 4 THR B C 1
ATOM 2964 O O . THR B 1 4 ? -28.719 5.566 11.688 1 55.59 4 THR B O 1
ATOM 2967 N N . THR B 1 5 ? -27.453 6.375 13.188 1 63.75 5 THR B N 1
ATOM 2968 C CA . THR B 1 5 ? -28.469 7.207 13.82 1 63.75 5 THR B CA 1
ATOM 2969 C C . THR B 1 5 ? -28.531 8.586 13.172 1 63.75 5 THR B C 1
ATOM 2971 O O . THR B 1 5 ? -27.625 8.961 12.422 1 63.75 5 THR B O 1
ATOM 2974 N N . ASN B 1 6 ? -29.672 9.148 13.148 1 68.38 6 ASN B N 1
ATOM 2975 C CA . ASN B 1 6 ? -29.844 10.508 12.656 1 68.38 6 ASN B CA 1
ATOM 2976 C C . ASN B 1 6 ? -28.688 11.414 13.078 1 68.38 6 ASN B C 1
ATOM 2978 O O . ASN B 1 6 ? -28.219 12.242 12.289 1 68.38 6 ASN B O 1
ATOM 2982 N N . ARG B 1 7 ? -28.203 11.242 14.188 1 78.06 7 ARG B N 1
ATOM 2983 C CA . ARG B 1 7 ? -27.094 12.031 14.711 1 78.06 7 ARG B CA 1
ATOM 2984 C C . ARG B 1 7 ? -25.812 11.758 13.93 1 78.06 7 ARG B C 1
ATOM 2986 O O . ARG B 1 7 ? -25.031 12.672 13.672 1 78.06 7 ARG B O 1
ATOM 2993 N N . SER B 1 8 ? -25.766 10.578 13.57 1 83.31 8 SER B N 1
ATOM 2994 C CA . SER B 1 8 ? -24.578 10.188 12.828 1 83.31 8 SER B CA 1
ATOM 2995 C C . SER B 1 8 ? -24.562 10.789 11.43 1 83.31 8 SER B C 1
ATOM 2997 O O . SER B 1 8 ? -23.516 11.234 10.945 1 83.31 8 SER B O 1
ATOM 2999 N N . VAL B 1 9 ? -25.703 10.961 10.898 1 85.56 9 VAL B N 1
ATOM 3000 C CA . VAL B 1 9 ? -25.812 11.531 9.562 1 85.56 9 VAL B CA 1
ATOM 3001 C C . VAL B 1 9 ? -25.516 13.023 9.609 1 85.56 9 VAL B C 1
ATOM 3003 O O . VAL B 1 9 ? -24.797 13.547 8.758 1 85.56 9 VAL B O 1
ATOM 3006 N N . ARG B 1 10 ? -26.031 13.719 10.609 1 89.56 10 ARG B N 1
ATOM 3007 C CA . ARG B 1 10 ? -25.812 15.148 10.773 1 89.56 10 ARG B CA 1
ATOM 3008 C C . ARG B 1 10 ? -24.328 15.445 10.969 1 89.56 10 ARG B C 1
ATOM 3010 O O . ARG B 1 10 ? -23.797 16.391 10.391 1 89.56 10 ARG B O 1
ATOM 3017 N N . LEU B 1 11 ? -23.703 14.719 11.773 1 92.88 11 LEU B N 1
ATOM 3018 C CA . LEU B 1 11 ? -22.281 14.875 12.008 1 92.88 11 LEU B CA 1
ATOM 3019 C C . LEU B 1 11 ? -21.484 14.688 10.719 1 92.88 11 LEU B C 1
ATOM 3021 O O . LEU B 1 11 ? -20.562 15.453 10.438 1 92.88 11 LEU B O 1
ATOM 3025 N N . ARG B 1 12 ? -21.891 13.758 10.008 1 92.81 12 ARG B N 1
ATOM 3026 C CA . ARG B 1 12 ? -21.203 13.477 8.75 1 92.81 12 ARG B CA 1
ATOM 3027 C C . ARG B 1 12 ? -21.359 14.641 7.773 1 92.81 12 ARG B C 1
ATOM 3029 O O . ARG B 1 12 ? -20.391 15.031 7.113 1 92.81 12 ARG B O 1
ATOM 3036 N N . ASN B 1 13 ? -22.531 15.148 7.699 1 93.88 13 ASN B N 1
ATOM 3037 C CA . ASN B 1 13 ? -22.797 16.266 6.809 1 93.88 13 ASN B CA 1
ATOM 3038 C C . ASN B 1 13 ? -22.031 17.516 7.238 1 93.88 13 ASN B C 1
ATOM 3040 O O . ASN B 1 13 ? -21.438 18.219 6.406 1 93.88 13 ASN B O 1
ATOM 3044 N N . ARG B 1 14 ? -22.062 17.734 8.523 1 95.19 14 ARG B N 1
ATOM 3045 C CA . ARG B 1 14 ? -21.344 18.875 9.07 1 95.19 14 ARG B CA 1
ATOM 3046 C C . ARG B 1 14 ? -19.844 18.766 8.789 1 95.19 14 ARG B C 1
ATOM 3048 O O . ARG B 1 14 ? -19.203 19.734 8.406 1 95.19 14 ARG B O 1
ATOM 3055 N N . SER B 1 15 ? -19.328 17.625 8.984 1 96.25 15 SER B N 1
ATOM 3056 C CA . SER B 1 15 ? -17.922 17.344 8.727 1 96.25 15 SER B CA 1
ATOM 3057 C C . SER B 1 15 ? -17.578 17.578 7.262 1 96.25 15 SER B C 1
ATOM 3059 O O . SER B 1 15 ? -16.562 18.203 6.945 1 96.25 15 SER B O 1
ATOM 3061 N N . ALA B 1 16 ? -18.406 17.094 6.422 1 95.75 16 ALA B N 1
ATOM 3062 C CA . ALA B 1 16 ? -18.172 17.234 4.988 1 95.75 16 ALA B CA 1
ATOM 3063 C C . ALA B 1 16 ? -18.188 18.688 4.555 1 95.75 16 ALA B C 1
ATOM 3065 O O . ALA B 1 16 ? -17.312 19.141 3.809 1 95.75 16 ALA B O 1
ATOM 3066 N N . LEU B 1 17 ? -19.141 19.438 4.988 1 96.56 17 LEU B N 1
ATOM 3067 C CA . LEU B 1 17 ? -19.266 20.859 4.645 1 96.56 17 LEU B CA 1
ATOM 3068 C C . LEU B 1 17 ? -18.078 21.656 5.164 1 96.56 17 LEU B C 1
ATOM 3070 O O . LEU B 1 17 ? -17.484 22.453 4.43 1 96.56 17 LEU B O 1
ATOM 3074 N N . LEU B 1 18 ? -17.75 21.375 6.398 1 96.69 18 LEU B N 1
ATOM 3075 C CA . LEU B 1 18 ? -16.641 22.109 7.02 1 96.69 18 LEU B CA 1
ATOM 3076 C C . LEU B 1 18 ? -15.32 21.781 6.336 1 96.69 18 LEU B C 1
ATOM 3078 O O . LEU B 1 18 ? -14.492 22.672 6.113 1 96.69 18 LEU B O 1
ATOM 3082 N N . SER B 1 19 ? -15.102 20.547 6.016 1 96.81 19 SER B N 1
ATOM 3083 C CA . SER B 1 19 ? -13.883 20.141 5.328 1 96.81 19 SER B CA 1
ATOM 3084 C C . SER B 1 19 ? -13.766 20.797 3.959 1 96.81 19 SER B C 1
ATOM 3086 O O . SER B 1 19 ? -12.703 21.297 3.588 1 96.81 19 SER B O 1
ATOM 3088 N N . THR B 1 20 ? -14.906 20.812 3.252 1 96.44 20 THR B N 1
ATOM 3089 C CA . THR B 1 20 ? -14.922 21.438 1.938 1 96.44 20 THR B CA 1
ATOM 3090 C C . THR B 1 20 ? -14.602 22.922 2.051 1 96.44 20 THR B C 1
ATOM 3092 O O . THR B 1 20 ? -13.797 23.453 1.277 1 96.44 20 THR B O 1
ATOM 3095 N N . LEU B 1 21 ? -15.195 23.562 2.977 1 96.62 21 LEU B N 1
ATOM 3096 C CA . LEU B 1 21 ? -14.961 24.984 3.176 1 96.62 21 LEU B CA 1
ATOM 3097 C C . LEU B 1 21 ? -13.523 25.25 3.598 1 96.62 21 LEU B C 1
ATOM 3099 O O . LEU B 1 21 ? -12.898 26.203 3.131 1 96.62 21 LEU B O 1
ATOM 3103 N N . PHE B 1 22 ? -13 24.438 4.465 1 97.12 22 PHE B N 1
ATOM 3104 C CA . PHE B 1 22 ? -11.633 24.578 4.953 1 97.12 22 PHE B CA 1
ATOM 3105 C C . PHE B 1 22 ? -10.641 24.469 3.805 1 97.12 22 PHE B C 1
ATOM 3107 O O . PHE B 1 22 ? -9.695 25.25 3.705 1 97.12 22 PHE B O 1
ATOM 3114 N N . LEU B 1 23 ? -10.812 23.531 2.941 1 96.38 23 LEU B N 1
ATOM 3115 C CA . LEU B 1 23 ? -9.828 23.203 1.917 1 96.38 23 LEU B CA 1
ATOM 3116 C C . LEU B 1 23 ? -10 24.094 0.69 1 96.38 23 LEU B C 1
ATOM 3118 O O . LEU B 1 23 ? -9.023 24.422 0.02 1 96.38 23 LEU B O 1
ATOM 3122 N N . ASP B 1 24 ? -11.273 24.547 0.452 1 95.06 24 ASP B N 1
ATOM 3123 C CA . ASP B 1 24 ? -11.523 25.156 -0.852 1 95.06 24 ASP B CA 1
ATOM 3124 C C . ASP B 1 24 ? -12.133 26.547 -0.701 1 95.06 24 ASP B C 1
ATOM 3126 O O . ASP B 1 24 ? -12.477 27.188 -1.694 1 95.06 24 ASP B O 1
ATOM 3130 N N . GLY B 1 25 ? -12.359 27.016 0.459 1 94 25 GLY B N 1
ATOM 3131 C CA . GLY B 1 25 ? -12.977 28.312 0.665 1 94 25 GLY B CA 1
ATOM 3132 C C . GLY B 1 25 ? -12.117 29.469 0.181 1 94 25 GLY B C 1
ATOM 3133 O O . GLY B 1 25 ? -10.906 29.312 -0.015 1 94 25 GLY B O 1
ATOM 3134 N N . PRO B 1 26 ? -12.703 30.5 0.027 1 95.62 26 PRO B N 1
ATOM 3135 C CA . PRO B 1 26 ? -14.109 30.844 0.268 1 95.62 26 PRO B CA 1
ATOM 3136 C C . PRO B 1 26 ? -15.047 30.266 -0.782 1 95.62 26 PRO B C 1
ATOM 3138 O O . PRO B 1 26 ? -14.656 30.094 -1.94 1 95.62 26 PRO B O 1
ATOM 3141 N N . LEU B 1 27 ? -16.234 29.875 -0.312 1 96.62 27 LEU B N 1
ATOM 3142 C CA . LEU B 1 27 ? -17.234 29.281 -1.175 1 96.62 27 LEU B CA 1
ATOM 3143 C C . LEU B 1 27 ? -18.625 29.812 -0.839 1 96.62 27 LEU B C 1
ATOM 3145 O O . LEU B 1 27 ? -18.891 30.188 0.304 1 96.62 27 LEU B O 1
ATOM 3149 N N . THR B 1 28 ? -19.531 29.875 -1.872 1 96.12 28 THR B N 1
ATOM 3150 C CA . THR B 1 28 ? -20.938 30.203 -1.621 1 96.12 28 THR B CA 1
ATOM 3151 C C . THR B 1 28 ? -21.688 28.969 -1.136 1 96.12 28 THR B C 1
ATOM 3153 O O . THR B 1 28 ? -21.203 27.844 -1.251 1 96.12 28 THR B O 1
ATOM 3156 N N . ARG B 1 29 ? -22.859 29.234 -0.525 1 95.75 29 ARG B N 1
ATOM 3157 C CA . ARG B 1 29 ? -23.719 28.125 -0.125 1 95.75 29 ARG B CA 1
ATOM 3158 C C . ARG B 1 29 ? -24.078 27.234 -1.32 1 95.75 29 ARG B C 1
ATOM 3160 O O . ARG B 1 29 ? -24.203 26.016 -1.186 1 95.75 29 ARG B O 1
ATOM 3167 N N . GLN B 1 30 ? -24.141 27.875 -2.465 1 95.12 30 GLN B N 1
ATOM 3168 C CA . GLN B 1 30 ? -24.422 27.125 -3.688 1 95.12 30 GLN B CA 1
ATOM 3169 C C . GLN B 1 30 ? -23.266 26.203 -4.051 1 95.12 30 GLN B C 1
ATOM 3171 O O . GLN B 1 30 ? -23.484 25.047 -4.441 1 95.12 30 GLN B O 1
ATOM 3176 N N . ASP B 1 31 ? -22.078 26.75 -3.938 1 95.81 31 ASP B N 1
ATOM 3177 C CA . ASP B 1 31 ? -20.891 25.938 -4.18 1 95.81 31 ASP B CA 1
ATOM 3178 C C . ASP B 1 31 ? -20.844 24.734 -3.25 1 95.81 31 ASP B C 1
ATOM 3180 O O . ASP B 1 31 ? -20.547 23.625 -3.682 1 95.81 31 ASP B O 1
ATOM 3184 N N . LEU B 1 32 ? -21.156 24.922 -2.037 1 96.69 32 LEU B N 1
ATOM 3185 C CA . LEU B 1 32 ? -21.109 23.875 -1.021 1 96.69 32 LEU B CA 1
ATOM 3186 C C . LEU B 1 32 ? -22.156 22.797 -1.308 1 96.69 32 LEU B C 1
ATOM 3188 O O . LEU B 1 32 ? -21.875 21.609 -1.149 1 96.69 32 LEU B O 1
ATOM 3192 N N . ALA B 1 33 ? -23.297 23.266 -1.674 1 95.81 33 ALA B N 1
ATOM 3193 C CA . ALA B 1 33 ? -24.359 22.312 -2.025 1 95.81 33 ALA B CA 1
ATOM 3194 C C . ALA B 1 33 ? -23.938 21.438 -3.193 1 95.81 33 ALA B C 1
ATOM 3196 O O . ALA B 1 33 ? -24.094 20.203 -3.148 1 95.81 33 ALA B O 1
ATOM 3197 N N . ARG B 1 34 ? -23.453 22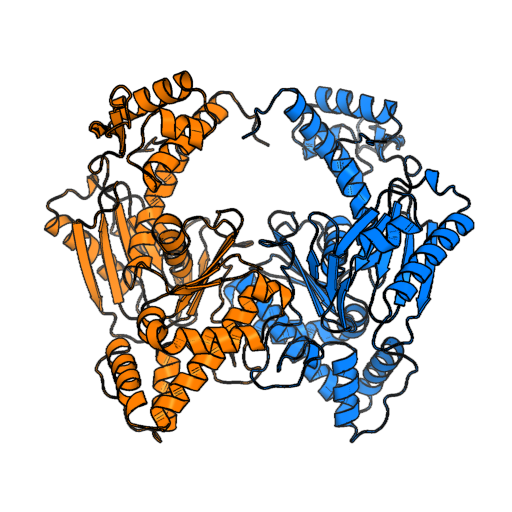.031 -4.188 1 94.44 34 ARG B N 1
ATOM 3198 C CA . ARG B 1 34 ? -22.984 21.312 -5.367 1 94.44 34 ARG B CA 1
ATOM 3199 C C . ARG B 1 34 ? -21.875 20.344 -5.008 1 94.44 34 ARG B C 1
ATOM 3201 O O . ARG B 1 34 ? -21.875 19.188 -5.461 1 94.44 34 ARG B O 1
ATOM 3208 N N . GLY B 1 35 ? -20.984 20.75 -4.191 1 92.75 35 GLY B N 1
ATOM 3209 C CA . GLY B 1 35 ? -19.812 19.953 -3.854 1 92.75 35 GLY B CA 1
ATOM 3210 C C . GLY B 1 35 ? -20.125 18.812 -2.92 1 92.75 35 GLY B C 1
ATOM 3211 O O . GLY B 1 35 ? -19.422 17.781 -2.938 1 92.75 35 GLY B O 1
ATOM 3212 N N . THR B 1 36 ? -21.141 18.906 -2.129 1 92.94 36 THR B N 1
ATOM 3213 C CA . THR B 1 36 ? -21.406 17.891 -1.122 1 92.94 36 THR B CA 1
ATOM 3214 C C . THR B 1 36 ? -22.625 17.047 -1.503 1 92.94 36 THR B C 1
ATOM 3216 O O . THR B 1 36 ? -22.859 15.992 -0.922 1 92.94 36 THR B O 1
ATOM 3219 N N . GLY B 1 37 ? -23.391 17.594 -2.393 1 93.06 37 GLY B N 1
ATOM 3220 C CA . GLY B 1 37 ? -24.609 16.906 -2.785 1 93.06 37 GLY B CA 1
ATOM 3221 C C . GLY B 1 37 ? -25.75 17.141 -1.826 1 93.06 37 GLY B C 1
ATOM 3222 O O . GLY B 1 37 ? -26.812 16.516 -1.944 1 93.06 37 GLY B O 1
ATOM 3223 N N . LEU B 1 38 ? -25.578 18.031 -0.914 1 94 38 LEU B N 1
ATOM 3224 C CA . LEU B 1 38 ? -26.625 18.359 0.047 1 94 38 LEU B CA 1
ATOM 3225 C C . LEU B 1 38 ? -27.578 19.406 -0.53 1 94 38 LEU B C 1
ATOM 3227 O O . LEU B 1 38 ? -27.219 20.141 -1.45 1 94 38 LEU B O 1
ATOM 3231 N N . SER B 1 39 ? -28.797 19.391 0.034 1 94.81 39 SER B N 1
ATOM 3232 C CA . SER B 1 39 ? -29.766 20.406 -0.381 1 94.81 39 SER B CA 1
ATOM 3233 C C . SER B 1 39 ? -29.375 21.781 0.145 1 94.81 39 SER B C 1
ATOM 3235 O O . SER B 1 39 ? -28.703 21.891 1.18 1 94.81 39 SER B O 1
ATOM 3237 N N . LEU B 1 40 ? -29.797 22.828 -0.582 1 95.5 40 LEU B N 1
ATOM 3238 C CA . LEU B 1 40 ? -29.484 24.203 -0.195 1 95.5 40 LEU B CA 1
ATOM 3239 C C . LEU B 1 40 ? -30.031 24.516 1.191 1 95.5 40 LEU B C 1
ATOM 3241 O O . LEU B 1 40 ? -29.344 25.141 2.01 1 95.5 40 LEU B O 1
ATOM 3245 N N . PRO B 1 41 ? -31.219 24.125 1.565 1 96.12 41 PRO B N 1
ATOM 3246 C CA . PRO B 1 41 ? -31.703 24.359 2.926 1 96.12 41 PRO B CA 1
ATOM 3247 C C . PRO B 1 41 ? -30.859 23.672 3.99 1 96.12 41 PRO B C 1
ATOM 3249 O O . PRO B 1 41 ? -30.594 24.25 5.051 1 96.12 41 PRO B O 1
ATOM 3252 N N . ALA B 1 42 ? -30.422 22.453 3.688 1 95.31 42 ALA B N 1
ATOM 3253 C CA . ALA B 1 42 ? -29.562 21.734 4.625 1 95.31 42 ALA B CA 1
ATOM 3254 C C . ALA B 1 42 ? -28.234 22.469 4.82 1 95.31 42 ALA B C 1
ATOM 3256 O O . ALA B 1 42 ? -27.766 22.609 5.949 1 95.31 42 ALA B O 1
ATOM 3257 N N . VAL B 1 43 ? -27.672 22.906 3.705 1 97.31 43 VAL B N 1
ATOM 3258 C CA . VAL B 1 43 ? -26.406 23.656 3.76 1 97.31 43 VAL B CA 1
ATOM 3259 C C . VAL B 1 43 ? -26.594 24.938 4.555 1 97.31 43 VAL B C 1
ATOM 3261 O O . VAL B 1 43 ? -25.797 25.266 5.426 1 97.31 43 VAL B O 1
ATOM 3264 N N . SER B 1 44 ? -27.672 25.609 4.285 1 96.31 44 SER B N 1
ATOM 3265 C CA . SER B 1 44 ? -27.953 26.875 4.965 1 96.31 44 SER B CA 1
ATOM 3266 C C . SER B 1 44 ? -28.109 26.672 6.469 1 96.31 44 SER B C 1
ATOM 3268 O O . SER B 1 44 ? -27.578 27.453 7.262 1 96.31 44 SER B O 1
ATOM 3270 N N . ASN B 1 45 ? -28.75 25.656 6.824 1 96.81 45 ASN B N 1
ATOM 3271 C CA . ASN B 1 45 ? -28.953 25.359 8.242 1 96.81 45 ASN B CA 1
ATOM 3272 C C . ASN B 1 45 ? -27.641 25.016 8.938 1 96.81 45 ASN B C 1
ATOM 3274 O O . ASN B 1 45 ? -27.328 25.578 9.992 1 96.81 45 ASN B O 1
ATOM 3278 N N . LEU B 1 46 ? -26.953 24.156 8.383 1 96.38 46 LEU B N 1
ATOM 3279 C CA . LEU B 1 46 ? -25.703 23.703 8.992 1 96.38 46 LEU B CA 1
ATOM 3280 C C . LEU B 1 46 ? -24.672 24.828 9.031 1 96.38 46 LEU B C 1
ATOM 3282 O O . LEU B 1 46 ? -23.953 24.984 10.023 1 96.38 46 LEU B O 1
ATOM 3286 N N . MET B 1 47 ? -24.625 25.609 7.926 1 95.94 47 MET B N 1
ATOM 3287 C CA . MET B 1 47 ? -23.703 26.734 7.906 1 95.94 47 MET B CA 1
ATOM 3288 C C . MET B 1 47 ? -24.094 27.781 8.93 1 95.94 47 MET B C 1
ATOM 3290 O O . MET B 1 47 ? -23.234 28.438 9.531 1 95.94 47 MET B O 1
ATOM 3294 N N . GLY B 1 48 ? -25.375 27.938 9.047 1 96.19 48 GLY B N 1
ATOM 3295 C CA . GLY B 1 48 ? -25.844 28.828 10.094 1 96.19 48 GLY B CA 1
ATOM 3296 C C . GLY B 1 48 ? -25.359 28.453 11.477 1 96.19 48 GLY B C 1
ATOM 3297 O O . GLY B 1 48 ? -24.953 29.312 12.258 1 96.19 48 GLY B O 1
ATOM 3298 N N . GLU B 1 49 ? -25.359 27.203 11.766 1 95.88 49 GLU B N 1
ATOM 3299 C CA . GLU B 1 49 ? -24.875 26.703 13.047 1 95.88 49 GLU B CA 1
ATOM 3300 C C . GLU B 1 49 ? -23.375 26.969 13.211 1 95.88 49 GLU B C 1
ATOM 3302 O O . GLU B 1 49 ? -22.922 27.344 14.289 1 95.88 49 GLU B O 1
ATOM 3307 N N . LEU B 1 50 ? -22.656 26.812 12.156 1 96.56 50 LEU B N 1
ATOM 3308 C CA . LEU B 1 50 ? -21.203 26.984 12.195 1 96.56 50 LEU B CA 1
ATOM 3309 C C . LEU B 1 50 ? -20.844 28.453 12.32 1 96.56 50 LEU B C 1
ATOM 3311 O O . LEU B 1 50 ? -19.844 28.797 12.977 1 96.56 50 LEU B O 1
ATOM 3315 N N . ILE B 1 51 ? -21.625 29.297 11.719 1 96.31 51 ILE B N 1
ATOM 3316 C CA . ILE B 1 51 ? -21.469 30.75 11.875 1 96.31 51 ILE B CA 1
ATOM 3317 C C . ILE B 1 51 ? -21.781 31.141 13.32 1 96.31 51 ILE B C 1
ATOM 3319 O O . ILE B 1 51 ? -21.031 31.906 13.93 1 96.31 51 ILE B O 1
ATOM 3323 N N . GLY B 1 52 ? -22.812 30.609 13.812 1 96 52 GLY B N 1
ATOM 3324 C CA . GLY B 1 52 ? -23.188 30.859 15.203 1 96 52 GLY B CA 1
ATOM 3325 C C . GLY B 1 52 ? -22.109 30.438 16.188 1 96 52 GLY B C 1
ATOM 3326 O O . GLY B 1 52 ? -21.906 31.109 17.203 1 96 52 GLY B O 1
ATOM 3327 N N . ALA B 1 53 ? -21.438 29.391 15.844 1 94.94 53 ALA B N 1
ATOM 3328 C CA . ALA B 1 53 ? -20.391 28.875 16.703 1 94.94 53 ALA B CA 1
ATOM 3329 C C . ALA B 1 53 ? -19.078 29.625 16.516 1 94.94 53 ALA B C 1
ATOM 3331 O O . ALA B 1 53 ? -18.109 29.406 17.234 1 94.94 53 ALA B O 1
ATOM 3332 N N . GLY B 1 54 ? -18.984 30.562 15.469 1 95.44 54 GLY B N 1
ATOM 3333 C CA . GLY B 1 54 ? -17.812 31.375 15.227 1 95.44 54 GLY B CA 1
ATOM 3334 C C . GLY B 1 54 ? -16.781 30.688 14.359 1 95.44 54 GLY B C 1
ATOM 3335 O O . GLY B 1 54 ? -15.688 31.234 14.141 1 95.44 54 GLY B O 1
ATOM 3336 N N . LEU B 1 55 ? -17.062 29.531 13.828 1 96.81 55 LEU B N 1
ATOM 3337 C CA . LEU B 1 55 ? -16.125 28.734 13.039 1 96.81 55 LEU B CA 1
ATOM 3338 C C . LEU B 1 55 ? -16.094 29.203 11.594 1 96.81 55 LEU B C 1
ATOM 3340 O O . LEU B 1 55 ? -15.086 29.016 10.898 1 96.81 55 LEU B O 1
ATOM 3344 N N . VAL B 1 56 ? -17.172 29.703 11.133 1 97.19 56 VAL B N 1
ATOM 3345 C CA . VAL B 1 56 ? -17.328 30.172 9.758 1 97.19 56 VAL B CA 1
ATOM 3346 C C . VAL B 1 56 ? -17.734 31.641 9.758 1 97.19 56 VAL B C 1
ATOM 3348 O O . VAL B 1 56 ? -18.484 32.094 10.617 1 97.19 56 VAL B O 1
ATOM 3351 N N . VAL B 1 57 ? -17.25 32.344 8.844 1 96.62 57 VAL B N 1
ATOM 3352 C CA . VAL B 1 57 ? -17.594 33.75 8.719 1 96.62 57 VAL B CA 1
ATOM 3353 C C . VAL B 1 57 ? -17.875 34.094 7.262 1 96.62 57 VAL B C 1
ATOM 3355 O O . VAL B 1 57 ? -17.484 33.344 6.355 1 96.62 57 VAL B O 1
ATOM 3358 N N . GLU B 1 58 ? -18.5 35.188 7.074 1 93.88 58 GLU B N 1
ATOM 3359 C CA . GLU B 1 58 ? -18.734 35.688 5.727 1 93.88 58 GLU B CA 1
ATOM 3360 C C . GLU B 1 58 ? -17.469 36.344 5.16 1 93.88 58 GLU B C 1
ATOM 3362 O O . GLU B 1 58 ? -16.719 37 5.883 1 93.88 58 GLU B O 1
ATOM 3367 N N . ALA B 1 59 ? -17.125 36.031 3.879 1 90.75 59 ALA B N 1
ATOM 3368 C CA . ALA B 1 59 ? -15.898 36.5 3.248 1 90.75 59 ALA B CA 1
ATOM 3369 C C . ALA B 1 59 ? -16.203 37.5 2.141 1 90.75 59 ALA B C 1
ATOM 3371 O O . ALA B 1 59 ? -15.344 37.781 1.3 1 90.75 59 ALA B O 1
ATOM 3372 N N . GLY B 1 60 ? -17.312 38.062 2.049 1 83.62 60 GLY B N 1
ATOM 3373 C CA . GLY B 1 60 ? -17.656 39.062 1.061 1 83.62 60 GLY B CA 1
ATOM 3374 C C . GLY B 1 60 ? -18.391 38.5 -0.14 1 83.62 60 GLY B C 1
ATOM 3375 O O . GLY B 1 60 ? -18.531 37.281 -0.272 1 83.62 60 GLY B O 1
ATOM 3376 N N . ALA B 1 61 ? -18.859 39.438 -1.001 1 79.19 61 ALA B N 1
ATOM 3377 C CA . ALA B 1 61 ? -19.656 39.062 -2.174 1 79.19 61 ALA B CA 1
ATOM 3378 C C . ALA B 1 61 ? -18.75 38.656 -3.33 1 79.19 61 ALA B C 1
ATOM 3380 O O . ALA B 1 61 ? -17.719 39.25 -3.57 1 79.19 61 ALA B O 1
ATOM 3381 N N . LEU B 1 62 ? -18.938 37.375 -3.746 1 70.75 62 LEU B N 1
ATOM 3382 C CA . LEU B 1 62 ? -18.234 36.969 -4.957 1 70.75 62 LEU B CA 1
ATOM 3383 C C . LEU B 1 62 ? -19 37.438 -6.203 1 70.75 62 LEU B C 1
ATOM 3385 O O . LEU B 1 62 ? -20.219 37.438 -6.215 1 70.75 62 LEU B O 1
ATOM 3389 N N . GLU B 1 63 ? -18.297 38.156 -7.109 1 61.84 63 GLU B N 1
ATOM 3390 C CA . GLU B 1 63 ? -18.891 38.688 -8.328 1 61.84 63 GLU B CA 1
ATOM 3391 C C . GLU B 1 63 ? -19.531 37.594 -9.164 1 61.84 63 GLU B C 1
ATOM 3393 O O . GLU B 1 63 ? -18.969 36.5 -9.305 1 61.84 63 GLU B O 1
ATOM 3398 N N . SER B 1 64 ? -20.812 37.594 -9.094 1 58.97 64 SER B N 1
ATOM 3399 C CA . SER B 1 64 ? -21.5 36.625 -9.969 1 58.97 64 SER B CA 1
ATOM 3400 C C . SER B 1 64 ? -21.641 37.188 -11.383 1 58.97 64 SER B C 1
ATOM 3402 O O . SER B 1 64 ? -21.703 38.406 -11.562 1 58.97 64 SER B O 1
ATOM 3404 N N . ASP B 1 65 ? -21.203 36.344 -12.312 1 53.12 65 ASP B N 1
ATOM 3405 C CA . ASP B 1 65 ? -21.578 36.688 -13.688 1 53.12 65 ASP B CA 1
ATOM 3406 C C . ASP B 1 65 ? -23.094 36.812 -13.836 1 53.12 65 ASP B C 1
ATOM 3408 O O . ASP B 1 65 ? -23.75 35.812 -14.18 1 53.12 65 ASP B O 1
ATOM 3412 N N . GLY B 1 66 ? -23.656 38 -13.648 1 59 66 GLY B N 1
ATOM 3413 C CA . GLY B 1 66 ? -25 38.406 -14.055 1 59 66 GLY B CA 1
ATOM 3414 C C . GLY B 1 66 ? -26 38.375 -12.914 1 59 66 GLY B C 1
ATOM 3415 O O . GLY B 1 66 ? -27.125 38.875 -13.047 1 59 66 GLY B O 1
ATOM 3416 N N . GLY B 1 67 ? -25.828 37.375 -12 1 60.88 67 GLY B N 1
ATOM 3417 C CA . GLY B 1 67 ? -26.875 37.281 -11 1 60.88 67 GLY B CA 1
ATOM 3418 C C . GLY B 1 67 ? -26.562 38.031 -9.719 1 60.88 67 GLY B C 1
ATOM 3419 O O . GLY B 1 67 ? -25.578 38.781 -9.656 1 60.88 67 GLY B O 1
ATOM 3420 N N . ARG B 1 68 ? -27.469 38.062 -8.797 1 60.91 68 ARG B N 1
ATOM 3421 C CA . ARG B 1 68 ? -27.297 38.656 -7.473 1 60.91 68 ARG B CA 1
ATOM 3422 C C . ARG B 1 68 ? -26 38.188 -6.824 1 60.91 68 ARG B C 1
ATOM 3424 O O . ARG B 1 68 ? -25.703 36.969 -6.844 1 60.91 68 ARG B O 1
ATOM 3431 N N . PRO B 1 69 ? -25.219 39.062 -6.516 1 71.31 69 PRO B N 1
ATOM 3432 C CA . PRO B 1 69 ? -23.969 38.656 -5.852 1 71.31 69 PRO B CA 1
ATOM 3433 C C . PRO B 1 69 ? -24.203 37.719 -4.668 1 71.31 69 PRO B C 1
ATOM 3435 O O . PRO B 1 69 ? -25.156 37.906 -3.906 1 71.31 69 PRO B O 1
ATOM 3438 N N . SER B 1 70 ? -23.672 36.5 -4.738 1 82 70 SER B N 1
ATOM 3439 C CA . SER B 1 70 ? -23.844 35.562 -3.627 1 82 70 SER B CA 1
ATOM 3440 C C . SER B 1 70 ? -22.719 35.719 -2.607 1 82 70 SER B C 1
ATOM 3442 O O . SER B 1 70 ? -21.578 35.938 -2.977 1 82 70 SER B O 1
ATOM 3444 N N . MET B 1 71 ? -23.078 35.719 -1.3 1 90.25 71 MET B N 1
ATOM 3445 C CA . MET B 1 71 ? -22.156 35.844 -0.175 1 90.25 71 MET B CA 1
ATOM 3446 C C . MET B 1 71 ? -21.297 34.594 -0.033 1 90.25 71 MET B C 1
ATOM 3448 O O . MET B 1 71 ? -21.812 33.469 -0.062 1 90.25 71 MET B O 1
ATOM 3452 N N . SER B 1 72 ? -19.969 34.812 -0.053 1 95.62 72 SER B N 1
ATOM 3453 C CA . SER B 1 72 ? -19.078 33.688 0.152 1 95.62 72 SER B CA 1
ATOM 3454 C C . SER B 1 72 ? -18.781 33.469 1.634 1 95.62 72 SER B C 1
ATOM 3456 O O . SER B 1 72 ? -18.953 34.375 2.443 1 95.62 72 SER B O 1
ATOM 3458 N N . LEU B 1 73 ? -18.5 32.281 2.002 1 96.94 73 LEU B N 1
ATOM 3459 C CA . LEU B 1 73 ? -18.156 31.859 3.363 1 96.94 73 LEU B CA 1
ATOM 3460 C C . LEU B 1 73 ? -16.734 31.328 3.432 1 96.94 73 LEU B C 1
ATOM 3462 O O . LEU B 1 73 ? -16.219 30.812 2.443 1 96.94 73 LEU B O 1
ATOM 3466 N N . ARG B 1 74 ? -16.078 31.484 4.539 1 97.19 74 ARG B N 1
ATOM 3467 C CA . ARG B 1 74 ? -14.773 30.891 4.836 1 97.19 74 ARG B CA 1
ATOM 3468 C C . ARG B 1 74 ? -14.656 30.531 6.312 1 97.19 74 ARG B C 1
ATOM 3470 O O . ARG B 1 74 ? -15.438 31 7.137 1 97.19 74 ARG B O 1
ATOM 3477 N N . VAL B 1 75 ? -13.703 29.703 6.578 1 97.38 75 VAL B N 1
ATOM 3478 C CA . VAL B 1 75 ? -13.438 29.438 7.988 1 97.38 75 VAL B CA 1
ATOM 3479 C C . VAL B 1 75 ? -12.898 30.688 8.664 1 97.38 75 VAL B C 1
ATOM 3481 O O . VAL B 1 75 ? -12.188 31.484 8.039 1 97.38 75 VAL B O 1
ATOM 3484 N N . ALA B 1 76 ? -13.25 30.859 9.938 1 96.81 76 ALA B N 1
ATOM 3485 C CA . ALA B 1 76 ? -12.766 32 10.711 1 96.81 76 ALA B CA 1
ATOM 3486 C C . ALA B 1 76 ? -11.312 31.797 11.148 1 96.81 76 ALA B C 1
ATOM 3488 O O . ALA B 1 76 ? -11.031 30.953 12.008 1 96.81 76 ALA B O 1
ATOM 3489 N N . PRO B 1 77 ? -10.383 32.562 10.602 1 95.62 77 PRO B N 1
ATOM 3490 C CA . PRO B 1 77 ? -8.961 32.312 10.867 1 95.62 77 PRO B CA 1
ATOM 3491 C C . PRO B 1 77 ? -8.633 32.344 12.359 1 95.62 77 PRO B C 1
ATOM 3493 O O . PRO B 1 77 ? -7.82 31.531 12.828 1 95.62 77 PRO B O 1
ATOM 3496 N N . ARG B 1 78 ? -9.305 33.125 13.133 1 92.69 78 ARG B N 1
ATOM 3497 C CA . ARG B 1 78 ? -8.914 33.344 14.523 1 92.69 78 ARG B CA 1
ATOM 3498 C C . ARG B 1 78 ? -9.734 32.469 15.461 1 92.69 78 ARG B C 1
ATOM 3500 O O . ARG B 1 78 ? -9.656 32.594 16.688 1 92.69 78 ARG B O 1
ATOM 3507 N N . PHE B 1 79 ? -10.578 31.609 14.805 1 94.75 79 PHE B N 1
ATOM 3508 C CA . PHE B 1 79 ? -11.344 30.703 15.641 1 94.75 79 PHE B CA 1
ATOM 3509 C C . PHE B 1 79 ? -10.414 29.844 16.5 1 94.75 79 PHE B C 1
ATOM 3511 O O . PHE B 1 79 ? -10.727 29.547 17.656 1 94.75 79 PHE B O 1
ATOM 3518 N N . ALA B 1 80 ? -9.297 29.469 15.93 1 94.38 80 ALA B N 1
ATOM 3519 C CA . ALA B 1 80 ? -8.32 28.656 16.641 1 94.38 80 ALA B CA 1
ATOM 3520 C C . ALA B 1 80 ? -6.93 28.797 16.031 1 94.38 80 ALA B C 1
ATOM 3522 O O . ALA B 1 80 ? -6.789 29.219 14.883 1 94.38 80 ALA B O 1
ATOM 3523 N N . LEU B 1 81 ? -5.992 28.531 16.875 1 98 81 LEU B N 1
ATOM 3524 C CA . LEU B 1 81 ? -4.605 28.453 16.422 1 98 81 LEU B CA 1
ATOM 3525 C C . LEU B 1 81 ? -4.098 27.016 16.516 1 98 81 LEU B C 1
ATOM 3527 O O . LEU B 1 81 ? -4.562 26.234 17.344 1 98 81 LEU B O 1
ATOM 3531 N N . VAL B 1 82 ? -3.215 26.703 15.625 1 98.62 82 VAL B N 1
ATOM 3532 C CA . VAL B 1 82 ? -2.613 25.375 15.633 1 98.62 82 VAL B CA 1
ATOM 3533 C C . VAL B 1 82 ? -1.104 25.484 15.422 1 98.62 82 VAL B C 1
ATOM 3535 O O . VAL B 1 82 ? -0.641 26.359 14.688 1 98.62 82 VAL B O 1
ATOM 3538 N N . ALA B 1 83 ? -0.361 24.641 16.047 1 98.75 83 ALA B N 1
ATOM 3539 C CA . ALA B 1 83 ? 1.088 24.594 15.867 1 98.75 83 ALA B CA 1
ATOM 3540 C C . ALA B 1 83 ? 1.525 23.266 15.273 1 98.75 83 ALA B C 1
ATOM 3542 O O . ALA B 1 83 ? 0.927 22.219 15.562 1 98.75 83 ALA B O 1
ATOM 3543 N N . GLY B 1 84 ? 2.443 23.312 14.383 1 98.81 84 GLY B N 1
ATOM 3544 C CA . GLY B 1 84 ? 3.096 22.141 13.82 1 98.81 84 GLY B CA 1
ATOM 3545 C C . GLY B 1 84 ? 4.582 22.078 14.117 1 98.81 84 GLY B C 1
ATOM 3546 O O . GLY B 1 84 ? 5.277 23.094 14.047 1 98.81 84 GLY B O 1
ATOM 3547 N N . VAL B 1 85 ? 5.039 20.938 14.508 1 98.81 85 VAL B N 1
ATOM 3548 C CA . VAL B 1 85 ? 6.449 20.719 14.828 1 98.81 85 VAL B CA 1
ATOM 3549 C C . VAL B 1 85 ? 7.035 19.672 13.891 1 98.81 85 VAL B C 1
ATOM 3551 O O . VAL B 1 85 ? 6.48 18.578 13.758 1 98.81 85 VAL B O 1
ATOM 3554 N N . ASP B 1 86 ? 8.07 19.969 13.211 1 98.25 86 ASP B N 1
ATOM 3555 C CA . ASP B 1 86 ? 8.891 19.031 12.445 1 98.25 86 ASP B CA 1
ATOM 3556 C C . ASP B 1 86 ? 10.125 18.594 13.234 1 98.25 86 ASP B C 1
ATOM 3558 O O . ASP B 1 86 ? 11.055 19.391 13.422 1 98.25 86 ASP B O 1
ATOM 3562 N N . VAL B 1 87 ? 10.094 17.406 13.68 1 96.75 87 VAL B N 1
ATOM 3563 C CA . VAL B 1 87 ? 11.25 16.828 14.359 1 96.75 87 VAL B CA 1
ATOM 3564 C C . VAL B 1 87 ? 12.07 16.016 13.367 1 96.75 87 VAL B C 1
ATOM 3566 O O . VAL B 1 87 ? 11.875 14.805 13.242 1 96.75 87 VAL B O 1
ATOM 3569 N N . GLY B 1 88 ? 12.969 16.672 12.734 1 91.69 88 GLY B N 1
ATOM 3570 C CA . GLY B 1 88 ? 13.867 16.016 11.812 1 91.69 88 GLY B CA 1
ATOM 3571 C C . GLY B 1 88 ? 15.117 15.469 12.477 1 91.69 88 GLY B C 1
ATOM 3572 O O . GLY B 1 88 ? 15.211 15.438 13.703 1 91.69 88 GLY B O 1
ATOM 3573 N N . GLU B 1 89 ? 16.031 15.055 11.609 1 86.75 89 GLU B N 1
ATOM 3574 C CA . GLU B 1 89 ? 17.266 14.469 12.117 1 86.75 89 GLU B CA 1
ATOM 3575 C C . GLU B 1 89 ? 18.281 15.555 12.438 1 86.75 89 GLU B C 1
ATOM 3577 O O . GLU B 1 89 ? 19.172 15.352 13.266 1 86.75 89 GLU B O 1
ATOM 3582 N N . THR B 1 90 ? 18.078 16.75 11.836 1 87.69 90 THR B N 1
ATOM 3583 C CA . THR B 1 90 ? 19.109 17.766 12.008 1 87.69 90 THR B CA 1
ATOM 3584 C C . THR B 1 90 ? 18.547 19.031 12.641 1 87.69 90 THR B C 1
ATOM 3586 O O . THR B 1 90 ? 19.281 19.938 13 1 87.69 90 THR B O 1
ATOM 3589 N N . ARG B 1 91 ? 17.234 19.062 12.812 1 92.56 91 ARG B N 1
ATOM 3590 C CA . ARG B 1 91 ? 16.641 20.266 13.383 1 92.56 91 ARG B CA 1
ATOM 3591 C C . ARG B 1 91 ? 15.227 20 13.875 1 92.56 91 ARG B C 1
ATOM 3593 O O . ARG B 1 91 ? 14.578 19.047 13.445 1 92.56 91 ARG B O 1
ATOM 3600 N N . VAL B 1 92 ? 14.82 20.828 14.789 1 96.75 92 VAL B N 1
ATOM 3601 C CA . VAL B 1 92 ? 13.43 20.938 15.203 1 96.75 92 VAL B CA 1
ATOM 3602 C C . VAL B 1 92 ? 12.852 22.266 14.734 1 96.75 92 VAL B C 1
ATOM 3604 O O . VAL B 1 92 ? 13.383 23.328 15.07 1 96.75 92 VAL B O 1
ATOM 3607 N N . ARG B 1 93 ? 11.812 22.188 13.945 1 97.38 93 ARG B N 1
ATOM 3608 C CA . ARG B 1 93 ? 11.133 23.391 13.461 1 97.38 93 ARG B CA 1
ATOM 3609 C C . ARG B 1 93 ? 9.719 23.469 14.008 1 97.38 93 ARG B C 1
ATOM 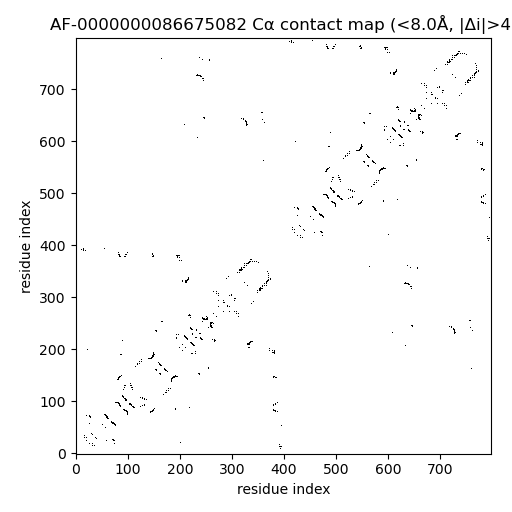3611 O O . ARG B 1 93 ? 8.961 22.5 13.953 1 97.38 93 ARG B O 1
ATOM 3618 N N . VAL B 1 94 ? 9.398 24.625 14.562 1 98.62 94 VAL B N 1
ATOM 3619 C CA . VAL B 1 94 ? 8.078 24.859 15.125 1 98.62 94 VAL B CA 1
ATOM 3620 C C . VAL B 1 94 ? 7.406 26.016 14.391 1 98.62 94 VAL B C 1
ATOM 3622 O O . VAL B 1 94 ? 8.008 27.078 14.211 1 98.62 94 VAL B O 1
ATOM 3625 N N . GLU B 1 95 ? 6.18 25.766 13.953 1 98.75 95 GLU B N 1
ATOM 3626 C CA . GLU B 1 95 ? 5.43 26.797 13.242 1 98.75 95 GLU B CA 1
ATOM 3627 C C . GLU B 1 95 ? 4.031 26.969 13.828 1 98.75 95 GLU B C 1
ATOM 3629 O O . GLU B 1 95 ? 3.398 25.984 14.227 1 98.75 95 GLU B O 1
ATOM 3634 N N . LEU B 1 96 ? 3.615 28.203 13.891 1 98.75 96 LEU B N 1
ATOM 3635 C CA . LEU B 1 96 ? 2.287 28.547 14.383 1 98.75 96 LEU B CA 1
ATOM 3636 C C . LEU B 1 96 ? 1.409 29.062 13.25 1 98.75 96 LEU B C 1
ATOM 3638 O O . LEU B 1 96 ? 1.851 29.891 12.438 1 98.75 96 LEU B O 1
ATOM 3642 N N . PHE B 1 97 ? 0.167 28.531 13.203 1 98.62 97 PHE B N 1
ATOM 3643 C CA . PHE B 1 97 ? -0.774 28.906 12.148 1 98.62 97 PHE B CA 1
ATOM 3644 C C . PHE B 1 97 ? -2.115 29.328 12.75 1 98.62 97 PHE B C 1
ATOM 3646 O O . PHE B 1 97 ? -2.469 28.891 13.852 1 98.62 97 PHE B O 1
ATOM 3653 N N . ASP B 1 98 ? -2.816 30.172 12 1 98.12 98 ASP B N 1
ATOM 3654 C CA . ASP B 1 98 ? -4.234 30.328 12.312 1 98.12 98 ASP B CA 1
ATOM 3655 C C . ASP B 1 98 ? -5.07 29.25 11.617 1 98.12 98 ASP B C 1
ATOM 3657 O O . ASP B 1 98 ? -4.523 28.344 10.984 1 98.12 98 ASP B O 1
ATOM 3661 N N . LEU B 1 99 ? -6.379 29.266 11.688 1 96.88 99 LEU B N 1
ATOM 3662 C CA . LEU B 1 99 ? -7.215 28.188 11.188 1 96.88 99 LEU B CA 1
ATOM 3663 C C . LEU B 1 99 ? -7.285 28.219 9.664 1 96.88 99 LEU B C 1
ATOM 3665 O O . LEU B 1 99 ? -7.672 27.234 9.039 1 96.88 99 LEU B O 1
ATOM 3669 N N . ALA B 1 100 ? -6.996 29.359 9.039 1 96.5 100 ALA B N 1
ATOM 3670 C CA . ALA B 1 100 ? -6.895 29.438 7.586 1 96.5 100 ALA B CA 1
ATOM 3671 C C . ALA B 1 100 ? -5.523 28.969 7.105 1 96.5 100 ALA B C 1
ATOM 3673 O O . ALA B 1 100 ? -5.215 29.062 5.914 1 96.5 100 ALA B O 1
ATOM 3674 N N . MET B 1 101 ? -4.598 28.594 8.047 1 97.69 101 MET B N 1
ATOM 3675 C CA . MET B 1 101 ? -3.281 28 7.828 1 97.69 101 MET B CA 1
ATOM 3676 C C . MET B 1 101 ? -2.291 29.047 7.336 1 97.69 101 MET B C 1
ATOM 3678 O O . MET B 1 101 ? -1.362 28.734 6.59 1 97.69 101 MET B O 1
ATOM 3682 N N . THR B 1 102 ? -2.594 30.266 7.676 1 97.19 102 THR B N 1
ATOM 3683 C CA . THR B 1 102 ? -1.586 31.312 7.516 1 97.19 102 THR B CA 1
ATOM 3684 C C . THR B 1 102 ? -0.528 31.219 8.609 1 97.19 102 THR B C 1
ATOM 3686 O O . THR B 1 102 ? -0.857 31.188 9.797 1 97.19 102 THR B O 1
ATOM 3689 N N . GLN B 1 103 ? 0.739 31.188 8.234 1 98 103 GLN B N 1
ATOM 3690 C CA . GLN B 1 103 ? 1.807 31.094 9.227 1 98 103 GLN B CA 1
ATOM 3691 C C . GLN B 1 103 ? 1.942 32.406 10.008 1 98 103 GLN B C 1
ATOM 3693 O O . GLN B 1 103 ? 2.018 33.469 9.414 1 98 103 GLN B O 1
ATOM 3698 N N . LEU B 1 104 ? 1.986 32.344 11.289 1 98.31 104 LEU B N 1
ATOM 3699 C CA . LEU B 1 104 ? 2.057 33.531 12.148 1 98.31 104 LEU B CA 1
ATOM 3700 C C . LEU B 1 104 ? 3.463 33.688 12.711 1 98.31 104 LEU B C 1
ATOM 3702 O O . LEU B 1 104 ? 3.908 34.844 12.922 1 98.31 104 LEU B O 1
ATOM 3706 N N . ALA B 1 105 ? 4.105 32.625 12.953 1 98.56 105 ALA B N 1
ATOM 3707 C CA . ALA B 1 105 ? 5.453 32.656 13.508 1 98.56 105 ALA B CA 1
ATOM 3708 C C . ALA B 1 105 ? 6.148 31.297 13.305 1 98.56 105 ALA B C 1
ATOM 3710 O O . ALA B 1 105 ? 5.492 30.281 13.055 1 98.56 105 ALA B O 1
ATOM 3711 N N . SER B 1 106 ? 7.438 31.297 13.359 1 98.31 106 SER B N 1
ATOM 3712 C CA . SER B 1 106 ? 8.242 30.078 13.266 1 98.31 106 SER B CA 1
ATOM 3713 C C . SER B 1 106 ? 9.492 30.188 14.133 1 98.31 106 SER B C 1
ATOM 3715 O O . SER B 1 106 ? 9.922 31.281 14.492 1 98.31 106 SER B O 1
ATOM 3717 N N . ALA B 1 107 ? 10.016 29.078 14.5 1 98 107 ALA B N 1
ATOM 3718 C CA . ALA B 1 107 ? 11.266 28.938 15.25 1 98 107 ALA B CA 1
ATOM 3719 C C . ALA B 1 107 ? 12.008 27.672 14.836 1 98 107 ALA B C 1
ATOM 3721 O O . ALA B 1 107 ? 11.391 26.641 14.562 1 98 107 ALA B O 1
ATOM 3722 N N . ASP B 1 108 ? 13.32 27.75 14.828 1 95.56 108 ASP B N 1
ATOM 3723 C CA . ASP B 1 108 ? 14.172 26.625 14.422 1 95.56 108 ASP B CA 1
ATOM 3724 C C . ASP B 1 108 ? 15.266 26.375 15.453 1 95.56 108 ASP B C 1
ATOM 3726 O O . ASP B 1 108 ? 15.891 27.312 15.953 1 95.56 108 ASP B O 1
ATOM 3730 N N . TYR B 1 109 ? 15.492 25.156 15.75 1 95.81 109 TYR B N 1
ATOM 3731 C CA . TYR B 1 109 ? 16.547 24.734 16.672 1 95.81 109 TYR B CA 1
ATOM 3732 C C . TYR B 1 109 ? 17.391 23.625 16.078 1 95.81 109 TYR B C 1
ATOM 3734 O O . TYR B 1 109 ? 16.891 22.516 15.805 1 95.81 109 TYR B O 1
ATOM 3742 N N . PRO B 1 110 ? 18.641 23.812 15.859 1 93 110 PRO B N 1
ATOM 3743 C CA . PRO B 1 110 ? 19.5 22.766 15.305 1 93 110 PRO B CA 1
ATOM 3744 C C . PRO B 1 110 ? 19.719 21.609 16.281 1 93 110 PRO B C 1
ATOM 3746 O O . PRO B 1 110 ? 19.672 21.797 17.5 1 93 110 PRO B O 1
ATOM 3749 N N . LEU B 1 111 ? 19.828 20.438 15.648 1 90.69 111 LEU B N 1
ATOM 3750 C CA . LEU B 1 111 ? 20.25 19.25 16.375 1 90.69 111 LEU B CA 1
ATOM 3751 C C . LEU B 1 111 ? 21.688 18.875 16 1 90.69 111 LEU B C 1
ATOM 3753 O O . LEU B 1 111 ? 21.953 18.531 14.852 1 90.69 111 LEU B O 1
ATOM 3757 N N . ASP B 1 112 ? 22.609 19.078 16.797 1 77 112 ASP B N 1
ATOM 3758 C CA . ASP B 1 112 ? 24.031 18.984 16.469 1 77 112 ASP B CA 1
ATOM 3759 C C . ASP B 1 112 ? 24.516 17.547 16.594 1 77 112 ASP B C 1
ATOM 3761 O O . ASP B 1 112 ? 25.562 17.188 16.031 1 77 112 ASP B O 1
ATOM 3765 N N . GLU B 1 113 ? 23.828 16.781 17.219 1 72.94 113 GLU B N 1
ATOM 3766 C CA . GLU B 1 113 ? 24.297 15.414 17.422 1 72.94 113 GLU B CA 1
ATOM 3767 C C . GLU B 1 113 ? 23.734 14.469 16.359 1 72.94 113 GLU B C 1
ATOM 3769 O O . GLU B 1 113 ? 22.625 14.672 15.867 1 72.94 113 GLU B O 1
ATOM 3774 N N . ALA B 1 114 ? 24.625 13.539 16.016 1 70.5 114 ALA B N 1
ATOM 3775 C CA . ALA B 1 114 ? 24.234 12.5 15.062 1 70.5 114 ALA B CA 1
ATOM 3776 C C . ALA B 1 114 ? 23.047 11.695 15.586 1 70.5 114 ALA B C 1
ATOM 3778 O O . ALA B 1 114 ? 22.188 11.258 14.812 1 70.5 114 ALA B O 1
ATOM 3779 N N . LEU B 1 115 ? 23.031 11.531 16.812 1 83.19 115 LEU B N 1
ATOM 3780 C CA . LEU B 1 115 ? 21.922 10.852 17.5 1 83.19 115 LEU B CA 1
ATOM 3781 C C . LEU B 1 115 ? 21.25 11.781 18.484 1 83.19 115 LEU B C 1
ATOM 3783 O O . LEU B 1 115 ? 21.719 11.961 19.609 1 83.19 115 LEU B O 1
ATOM 3787 N N . PRO B 1 116 ? 20.141 12.289 18 1 87.94 116 PRO B N 1
ATOM 3788 C CA . PRO B 1 116 ? 19.484 13.266 18.875 1 87.94 116 PRO B CA 1
ATOM 3789 C C . PRO B 1 116 ? 18.922 12.633 20.156 1 87.94 116 PRO B C 1
ATOM 3791 O O . PRO B 1 116 ? 18.281 11.586 20.094 1 87.94 116 PRO B O 1
ATOM 3794 N N . ASP B 1 117 ? 19.156 13.312 21.266 1 93.5 117 ASP B N 1
ATOM 3795 C CA . ASP B 1 117 ? 18.609 12.922 22.562 1 93.5 117 ASP B CA 1
ATOM 3796 C C . ASP B 1 117 ? 17.125 13.32 22.656 1 93.5 117 ASP B C 1
ATOM 3798 O O . ASP B 1 117 ? 16.781 14.477 22.438 1 93.5 117 ASP B O 1
ATOM 3802 N N . PRO B 1 118 ? 16.281 12.32 23.047 1 96.56 118 PRO B N 1
ATOM 3803 C CA . PRO B 1 118 ? 14.859 12.648 23.156 1 96.56 118 PRO B CA 1
ATOM 3804 C C . PRO B 1 118 ? 14.586 13.836 24.062 1 96.56 118 PRO B C 1
ATOM 3806 O O . PRO B 1 118 ? 13.711 14.656 23.781 1 96.56 118 PRO B O 1
ATOM 3809 N N . GLU B 1 119 ? 15.328 13.945 25.125 1 96.88 119 GLU B N 1
ATOM 3810 C CA . GLU B 1 119 ? 15.141 15.055 26.047 1 96.88 119 GLU B CA 1
ATOM 3811 C C . GLU B 1 119 ? 15.445 16.391 25.391 1 96.88 119 GLU B C 1
ATOM 3813 O O . GLU B 1 119 ? 14.75 17.375 25.625 1 96.88 119 GLU B O 1
ATOM 3818 N N . THR B 1 120 ? 16.484 16.391 24.625 1 96.75 120 THR B N 1
ATOM 3819 C CA . THR B 1 120 ? 16.844 17.594 23.906 1 96.75 120 THR B CA 1
ATOM 3820 C C . THR B 1 120 ? 15.742 17.984 22.922 1 96.75 120 THR B C 1
ATOM 3822 O O . THR B 1 120 ? 15.398 19.156 22.797 1 96.75 120 THR B O 1
ATOM 3825 N N . VAL B 1 121 ? 15.242 17.016 22.219 1 97.38 121 VAL B N 1
ATOM 3826 C CA . VAL B 1 121 ? 14.172 17.25 21.266 1 97.38 121 VAL B CA 1
ATOM 3827 C C . VAL B 1 121 ? 12.961 17.844 21.984 1 97.38 121 VAL B C 1
ATOM 3829 O O . VAL B 1 121 ? 12.398 18.844 21.531 1 97.38 121 VAL B O 1
ATOM 3832 N N . VAL B 1 122 ? 12.609 17.297 23.125 1 98.19 122 VAL B N 1
ATOM 3833 C CA . VAL B 1 122 ? 11.461 17.766 23.891 1 98.19 122 VAL B CA 1
ATOM 3834 C C . VAL B 1 122 ? 11.703 19.203 24.359 1 98.19 122 VAL B C 1
ATOM 3836 O O . VAL B 1 122 ? 10.797 20.031 24.312 1 98.19 122 VAL B O 1
ATOM 3839 N N . ARG B 1 123 ? 12.898 19.469 24.797 1 97.81 123 ARG B N 1
ATOM 3840 C CA . ARG B 1 123 ? 13.25 20.812 25.219 1 97.81 123 ARG B CA 1
ATOM 3841 C C . ARG B 1 123 ? 13.102 21.797 24.062 1 97.81 123 ARG B C 1
ATOM 3843 O O . ARG B 1 123 ? 12.586 22.906 24.25 1 97.81 123 ARG B O 1
ATOM 3850 N N . HIS B 1 124 ? 13.539 21.391 22.906 1 97.94 124 HIS B N 1
ATOM 3851 C CA . HIS B 1 124 ? 13.438 22.25 21.734 1 97.94 124 HIS B CA 1
ATOM 3852 C C . HIS B 1 124 ? 11.984 22.469 21.328 1 97.94 124 HIS B C 1
ATOM 3854 O O . HIS B 1 124 ? 11.609 23.562 20.906 1 97.94 124 HIS B O 1
ATOM 3860 N N . ILE B 1 125 ? 11.195 21.438 21.438 1 98.44 125 ILE B N 1
ATOM 3861 C CA . ILE B 1 125 ? 9.773 21.562 21.141 1 98.44 125 ILE B CA 1
ATOM 3862 C C . ILE B 1 125 ? 9.148 22.594 22.078 1 98.44 125 ILE B C 1
ATOM 3864 O O . ILE B 1 125 ? 8.461 23.516 21.641 1 98.44 125 ILE B O 1
ATOM 3868 N N . ALA B 1 126 ? 9.422 22.469 23.375 1 98.19 126 ALA B N 1
ATOM 3869 C CA . ALA B 1 126 ? 8.867 23.375 24.391 1 98.19 126 ALA B CA 1
ATOM 3870 C C . ALA B 1 126 ? 9.328 24.797 24.156 1 98.19 126 ALA B C 1
ATOM 3872 O O . ALA B 1 126 ? 8.523 25.734 24.188 1 98.19 126 ALA B O 1
ATOM 3873 N N . ALA B 1 127 ? 10.594 24.938 23.906 1 98.25 127 ALA B N 1
ATOM 3874 C CA . ALA B 1 127 ? 11.164 26.266 23.672 1 98.25 127 ALA B CA 1
ATOM 3875 C C . ALA B 1 127 ? 10.578 26.891 22.391 1 98.25 127 ALA B C 1
ATOM 3877 O O . ALA B 1 127 ? 10.289 28.078 22.359 1 98.25 127 ALA B O 1
ATOM 3878 N N . GLY B 1 128 ? 10.469 26.047 21.391 1 98.44 128 GLY B N 1
ATOM 3879 C CA . GLY B 1 128 ? 9.914 26.531 20.141 1 98.44 128 GLY B CA 1
ATOM 3880 C C . GLY B 1 128 ? 8.461 26.969 20.266 1 98.44 128 GLY B C 1
ATOM 3881 O O . GLY B 1 128 ? 8.078 28 19.719 1 98.44 128 GLY B O 1
ATOM 3882 N N . LEU B 1 129 ? 7.684 26.172 20.969 1 98.31 129 LEU B N 1
ATOM 3883 C CA . LEU B 1 129 ? 6.285 26.531 21.172 1 98.31 129 LEU B CA 1
ATOM 3884 C C . LEU B 1 129 ? 6.172 27.844 21.938 1 98.31 129 LEU B C 1
ATOM 3886 O O . LEU B 1 129 ? 5.367 28.703 21.578 1 98.31 129 LEU B O 1
ATOM 3890 N N . ALA B 1 130 ? 6.988 28.031 22.969 1 97.81 130 ALA B N 1
ATOM 3891 C CA . ALA B 1 130 ? 7.004 29.281 23.719 1 97.81 130 ALA B CA 1
ATOM 3892 C C . ALA B 1 130 ? 7.379 30.453 22.828 1 97.81 130 ALA B C 1
ATOM 3894 O O . ALA B 1 130 ? 6.754 31.516 22.906 1 97.81 130 ALA B O 1
ATOM 3895 N N . ALA B 1 131 ? 8.32 30.219 21.969 1 98.5 131 ALA B N 1
ATOM 3896 C CA . ALA B 1 131 ? 8.828 31.281 21.094 1 98.5 131 ALA B CA 1
ATOM 3897 C C . ALA B 1 131 ? 7.77 31.734 20.094 1 98.5 131 ALA B C 1
ATOM 3899 O O . ALA B 1 131 ? 7.562 32.938 19.891 1 98.5 131 ALA B O 1
ATOM 3900 N N . VAL B 1 132 ? 7.098 30.797 19.484 1 98.5 132 VAL B N 1
ATOM 3901 C CA . VAL B 1 132 ? 6.164 31.172 18.422 1 98.5 132 VAL B CA 1
ATOM 3902 C C . VAL B 1 132 ? 4.918 31.812 19.031 1 98.5 132 VAL B C 1
ATOM 3904 O O . VAL B 1 132 ? 4.328 32.719 18.438 1 98.5 132 VAL B O 1
ATOM 3907 N N . VAL B 1 133 ? 4.551 31.375 20.188 1 97.5 133 VAL B N 1
ATOM 3908 C CA . VAL B 1 133 ? 3.412 31.953 20.875 1 97.5 133 VAL B CA 1
ATOM 3909 C C . VAL B 1 133 ? 3.736 33.406 21.281 1 97.5 133 VAL B C 1
ATOM 3911 O O . VAL B 1 133 ? 2.926 34.312 21.062 1 97.5 133 VAL B O 1
ATOM 3914 N N . GLU B 1 134 ? 4.883 33.594 21.781 1 98 134 GLU B N 1
ATOM 3915 C CA . GLU B 1 134 ? 5.328 34.938 22.172 1 98 134 GLU B CA 1
ATOM 3916 C C . GLU B 1 134 ? 5.426 35.875 20.969 1 98 134 GLU B C 1
ATOM 3918 O O . GLU B 1 134 ? 4.922 37 21.016 1 98 134 GLU B O 1
ATOM 3923 N N . ARG B 1 135 ? 6.016 35.406 19.938 1 98.06 135 ARG B N 1
ATOM 3924 C CA . ARG B 1 135 ? 6.234 36.188 18.734 1 98.06 135 ARG B CA 1
ATOM 3925 C C . ARG B 1 135 ? 4.91 36.625 18.109 1 98.06 135 ARG B C 1
ATOM 3927 O O . ARG B 1 135 ? 4.793 37.719 17.562 1 98.06 135 ARG B O 1
ATOM 3934 N N . ALA B 1 136 ? 3.959 35.719 18.188 1 97.5 136 ALA B N 1
ATOM 3935 C CA . ALA B 1 136 ? 2.664 36 17.562 1 97.5 136 ALA B CA 1
ATOM 3936 C C . ALA B 1 136 ? 1.772 36.812 18.484 1 97.5 136 ALA B C 1
ATOM 3938 O O . ALA B 1 136 ? 0.72 37.312 18.078 1 97.5 136 ALA B O 1
ATOM 3939 N N . GLY B 1 137 ? 2.131 36.938 19.719 1 97.38 137 GLY B N 1
ATOM 3940 C CA . GLY B 1 137 ? 1.351 37.719 20.672 1 97.38 137 GLY B CA 1
ATOM 3941 C C . GLY B 1 137 ? 0.044 37.031 21.062 1 97.38 137 GLY B C 1
ATOM 3942 O O . GLY B 1 137 ? -0.983 37.719 21.203 1 97.38 137 GLY B O 1
ATOM 3943 N N . VAL B 1 138 ? 0.05 35.719 21.078 1 96.19 138 VAL B N 1
ATOM 3944 C CA . VAL B 1 138 ? -1.147 34.969 21.438 1 96.19 138 VAL B CA 1
ATOM 3945 C C . VAL B 1 138 ? -0.907 34.219 22.734 1 96.19 138 VAL B C 1
ATOM 3947 O O . VAL B 1 138 ? 0.158 34.344 23.344 1 96.19 138 VAL B O 1
ATOM 3950 N N . ARG B 1 139 ? -2.045 33.531 23.297 1 92.44 139 ARG B N 1
ATOM 3951 C CA . ARG B 1 139 ? -1.938 32.719 24.484 1 92.44 139 ARG B CA 1
ATOM 3952 C C . ARG B 1 139 ? -1.896 31.234 24.109 1 92.44 139 ARG B C 1
ATOM 3954 O O . ARG B 1 139 ? -2.537 30.812 23.141 1 92.44 139 ARG B O 1
ATOM 3961 N N . ARG B 1 140 ? -1.15 30.469 24.875 1 91.62 140 ARG B N 1
ATOM 3962 C CA . ARG B 1 140 ? -1.085 29.031 24.672 1 91.62 140 ARG B CA 1
ATOM 3963 C C . ARG B 1 140 ? -2.477 28.406 24.703 1 91.62 140 ARG B C 1
ATOM 3965 O O . ARG B 1 140 ? -2.744 27.438 24 1 91.62 140 ARG B O 1
ATOM 3972 N N . SER B 1 141 ? -3.316 28.969 25.469 1 89.5 141 SER B N 1
ATOM 3973 C CA . SER B 1 141 ? -4.68 28.484 25.609 1 89.5 141 SER B CA 1
ATOM 3974 C C . SER B 1 141 ? -5.48 28.672 24.328 1 89.5 141 SER B C 1
ATOM 3976 O O . SER B 1 141 ? -6.543 28.078 24.156 1 89.5 141 SER B O 1
ATOM 3978 N N . ASP B 1 142 ? -4.945 29.469 23.469 1 92.06 142 ASP B N 1
ATOM 3979 C CA . ASP B 1 142 ? -5.602 29.719 22.188 1 92.06 142 ASP B CA 1
ATOM 3980 C C . ASP B 1 142 ? -5.324 28.578 21.203 1 92.06 142 ASP B C 1
ATOM 3982 O O . ASP B 1 142 ? -5.98 28.469 20.172 1 92.06 142 ASP B O 1
ATOM 3986 N N . LEU B 1 143 ? -4.418 27.719 21.625 1 96.12 143 LEU B N 1
ATOM 3987 C CA . LEU B 1 143 ? -4.043 26.625 20.734 1 96.12 143 LEU B CA 1
ATOM 3988 C C . LEU B 1 143 ? -5.082 25.516 20.797 1 96.12 143 LEU B C 1
ATOM 3990 O O . LEU B 1 143 ? -5.355 24.969 21.859 1 96.12 143 LEU B O 1
ATOM 3994 N N . LEU B 1 144 ? -5.648 25.25 19.609 1 97 144 LEU B N 1
ATOM 3995 C CA . LEU B 1 144 ? -6.516 24.078 19.469 1 97 144 LEU B CA 1
ATOM 3996 C C . LEU B 1 144 ? -5.738 22.797 19.734 1 97 144 LEU B C 1
ATOM 3998 O O . LEU B 1 144 ? -6.289 21.828 20.266 1 97 144 LEU B O 1
ATOM 4002 N N . GLY B 1 145 ? -4.48 22.797 19.328 1 98 145 GLY B N 1
ATOM 4003 C CA . GLY B 1 145 ? -3.6 21.656 19.5 1 98 145 GLY B CA 1
ATOM 4004 C C . GLY B 1 145 ? -2.266 21.812 18.797 1 98 145 GLY B C 1
ATOM 4005 O O . GLY B 1 145 ? -2.066 22.766 18.047 1 98 145 GLY B O 1
ATOM 4006 N N . VAL B 1 146 ? -1.381 20.906 19.141 1 98.62 146 VAL B N 1
ATOM 4007 C CA . VAL B 1 146 ? -0.047 20.828 18.547 1 98.62 146 VAL B CA 1
ATOM 4008 C C . VAL B 1 146 ? 0.131 19.469 17.859 1 98.62 146 VAL B C 1
ATOM 4010 O O . VAL B 1 146 ? -0.179 18.422 18.422 1 98.62 146 VAL B O 1
ATOM 4013 N N . GLY B 1 147 ? 0.497 19.547 16.594 1 98.81 147 GLY B N 1
ATOM 4014 C CA . GLY B 1 147 ? 0.911 18.359 15.883 1 98.81 147 GLY B CA 1
ATOM 4015 C C . GLY B 1 147 ? 2.418 18.219 15.766 1 98.81 147 GLY B C 1
ATOM 4016 O O . GLY B 1 147 ? 3.121 19.219 15.578 1 98.81 147 GLY B O 1
ATOM 4017 N N . VAL B 1 148 ? 2.91 17 15.844 1 98.81 148 VAL B N 1
ATOM 4018 C CA . VAL B 1 148 ? 4.336 16.719 15.727 1 98.81 148 VAL B CA 1
ATOM 4019 C C . VAL B 1 148 ? 4.57 15.68 14.633 1 98.81 148 VAL B C 1
ATOM 4021 O O . VAL B 1 148 ? 3.996 14.586 14.672 1 98.81 148 VAL B O 1
ATOM 4024 N N . GLY B 1 149 ? 5.27 16.031 13.586 1 98.38 149 GLY B N 1
ATOM 4025 C CA . GLY B 1 149 ? 5.832 15.078 12.641 1 98.38 149 GLY B CA 1
ATOM 4026 C C . GLY B 1 149 ? 7.246 14.648 13 1 98.38 149 GLY B C 1
ATOM 4027 O O . GLY B 1 149 ? 8.148 15.484 13.07 1 98.38 149 GLY B O 1
ATOM 4028 N N . VAL B 1 150 ? 7.41 13.398 13.266 1 97.5 150 VAL B N 1
ATOM 4029 C CA . VAL B 1 150 ? 8.695 12.93 13.766 1 97.5 150 VAL B CA 1
ATOM 4030 C C . VAL B 1 150 ? 9.219 11.812 12.867 1 97.5 150 VAL B C 1
ATOM 4032 O O . VAL B 1 150 ? 8.438 11.039 12.305 1 97.5 150 VAL B O 1
ATOM 4035 N N . SER B 1 151 ? 10.516 11.719 12.75 1 93 151 SER B N 1
ATOM 4036 C CA . SER B 1 151 ? 11.148 10.625 12.023 1 93 151 SER B CA 1
ATOM 4037 C C . SER B 1 151 ? 10.977 9.305 12.758 1 93 151 SER B C 1
ATOM 4039 O O . SER B 1 151 ? 11.086 9.25 13.984 1 93 151 SER B O 1
ATOM 4041 N N . GLY B 1 152 ? 10.633 8.266 12.008 1 94 152 GLY B N 1
ATOM 4042 C CA . GLY B 1 152 ? 10.531 6.949 12.617 1 94 152 GLY B CA 1
ATOM 4043 C C . GLY B 1 152 ? 9.125 6.387 12.602 1 94 152 GLY B C 1
ATOM 4044 O O . GLY B 1 152 ? 8.195 7.047 12.141 1 94 152 GLY B O 1
ATOM 4045 N N . VAL B 1 153 ? 8.984 5.195 13.117 1 96.31 153 VAL B N 1
ATOM 4046 C CA . VAL B 1 153 ? 7.711 4.508 13.273 1 96.31 153 VAL B CA 1
ATOM 4047 C C . VAL B 1 153 ? 7.012 4.996 14.539 1 96.31 153 VAL B C 1
ATOM 4049 O O . VAL B 1 153 ? 7.586 4.949 15.625 1 96.31 153 VAL B O 1
ATOM 4052 N N . VAL B 1 154 ? 5.801 5.477 14.398 1 97.38 154 VAL B N 1
ATOM 4053 C CA . VAL B 1 154 ? 5.031 5.961 15.539 1 97.38 154 VAL B CA 1
ATOM 4054 C C . VAL B 1 154 ? 3.93 4.961 15.883 1 97.38 154 VAL B C 1
ATOM 4056 O O . VAL B 1 154 ? 2.975 4.797 15.117 1 97.38 154 VAL B O 1
ATOM 4059 N N . VAL B 1 155 ? 4.059 4.363 16.984 1 94.38 155 VAL B N 1
ATOM 4060 C CA . VAL B 1 155 ? 3.016 3.482 17.5 1 94.38 155 VAL B CA 1
ATOM 4061 C C . VAL B 1 155 ? 2.057 4.281 18.391 1 94.38 155 VAL B C 1
ATOM 4063 O O . VAL B 1 155 ? 2.482 4.93 19.344 1 94.38 155 VAL B O 1
ATOM 4066 N N . GLN B 1 156 ? 0.785 4.324 18.109 1 91.12 156 GLN B N 1
ATOM 4067 C CA . GLN B 1 156 ? -0.168 5.27 18.688 1 91.12 156 GLN B CA 1
ATOM 4068 C C . GLN B 1 156 ? -0.792 4.711 19.969 1 91.12 156 GLN B C 1
ATOM 4070 O O . GLN B 1 156 ? -1.141 5.469 20.875 1 91.12 156 GLN B O 1
ATOM 4075 N N . ASP B 1 157 ? -1.113 3.492 20.109 1 84.5 157 ASP B N 1
ATOM 4076 C CA . ASP B 1 157 ? -1.925 2.943 21.203 1 84.5 157 ASP B CA 1
ATOM 4077 C C . ASP B 1 157 ? -1.08 2.084 22.141 1 84.5 157 ASP B C 1
ATOM 4079 O O . ASP B 1 157 ? -0.37 1.182 21.688 1 84.5 157 ASP B O 1
ATOM 4083 N N . PRO B 1 158 ? -1.187 2.656 23.422 1 87.69 158 PRO B N 1
ATOM 4084 C CA . PRO B 1 158 ? -2.068 3.574 24.141 1 87.69 158 PRO B CA 1
ATOM 4085 C C . PRO B 1 158 ? -1.593 5.023 24.078 1 87.69 158 PRO B C 1
ATOM 4087 O O . PRO B 1 158 ? -2.369 5.945 24.344 1 87.69 158 PRO B O 1
ATOM 4090 N N . GLU B 1 159 ? -0.329 5.242 23.891 1 92.69 159 GLU B N 1
ATOM 4091 C CA . GLU B 1 159 ? 0.288 6.539 23.656 1 92.69 159 GLU B CA 1
ATOM 4092 C C . GLU B 1 159 ? 1.24 6.48 22.453 1 92.69 159 GLU B C 1
ATOM 4094 O O . GLU B 1 159 ? 1.571 5.398 21.969 1 92.69 159 GLU B O 1
ATOM 4099 N N . ALA B 1 160 ? 1.592 7.656 22.016 1 95.69 160 ALA B N 1
ATOM 4100 C CA . ALA B 1 160 ? 2.527 7.664 20.891 1 95.69 160 ALA B CA 1
ATOM 4101 C C . ALA B 1 160 ? 3.936 7.297 21.344 1 95.69 160 ALA B C 1
ATOM 4103 O O . ALA B 1 160 ? 4.527 7.992 22.172 1 95.69 160 ALA B O 1
ATOM 4104 N N . VAL B 1 161 ? 4.441 6.234 20.906 1 97.62 161 VAL B N 1
ATOM 4105 C CA . VAL B 1 161 ? 5.797 5.746 21.141 1 97.62 161 VAL B CA 1
ATOM 4106 C C . VAL B 1 161 ? 6.555 5.684 19.812 1 97.62 161 VAL B C 1
ATOM 4108 O O . VAL B 1 161 ? 6.02 5.203 18.812 1 97.62 161 VAL B O 1
ATOM 4111 N N . VAL B 1 162 ? 7.793 6.18 19.828 1 97.69 162 VAL B N 1
ATOM 4112 C CA . VAL B 1 162 ? 8.516 6.352 18.578 1 97.69 162 VAL B CA 1
ATOM 4113 C C . VAL B 1 162 ? 9.688 5.375 18.5 1 97.69 162 VAL B C 1
ATOM 4115 O O . VAL B 1 162 ? 10.484 5.293 19.438 1 97.69 162 VAL B O 1
ATOM 4118 N N . TYR B 1 163 ? 9.742 4.621 17.484 1 97 163 TYR B N 1
ATOM 4119 C CA . TYR B 1 163 ? 10.883 3.789 17.109 1 97 163 TYR B CA 1
ATOM 4120 C C . TYR B 1 163 ? 11.609 4.367 15.906 1 97 163 TYR B C 1
ATOM 4122 O O . TYR B 1 163 ? 11.102 4.32 14.789 1 97 163 TYR B O 1
ATOM 4130 N N . ALA B 1 164 ? 12.719 4.973 16.109 1 95.12 164 ALA B N 1
ATOM 4131 C CA . ALA B 1 164 ? 13.562 5.535 15.055 1 95.12 164 ALA B CA 1
ATOM 4132 C C . ALA B 1 164 ? 14.93 4.863 15.031 1 95.12 164 ALA B C 1
ATOM 4134 O O . ALA B 1 164 ? 15.906 5.402 15.562 1 95.12 164 ALA B O 1
ATOM 4135 N N . GLN B 1 165 ? 15.008 3.848 14.328 1 91.88 165 GLN B N 1
ATOM 4136 C CA . GLN B 1 165 ? 16.156 2.939 14.336 1 91.88 165 GLN B CA 1
ATOM 4137 C C . GLN B 1 165 ? 17.422 3.645 13.859 1 91.88 165 GLN B C 1
ATOM 4139 O O . GLN B 1 165 ? 18.516 3.375 14.367 1 91.88 165 GLN B O 1
ATOM 4144 N N . THR B 1 166 ? 17.281 4.555 12.969 1 91.69 166 THR B N 1
ATOM 4145 C CA . THR B 1 166 ? 18.438 5.199 12.344 1 91.69 166 THR B CA 1
ATOM 4146 C C . THR B 1 166 ? 19.078 6.195 13.305 1 91.69 166 THR B C 1
ATOM 4148 O O . THR B 1 166 ? 20.234 6.586 13.125 1 91.69 166 THR B O 1
ATOM 4151 N N . ILE B 1 167 ? 18.297 6.656 14.32 1 91.25 167 ILE B N 1
ATOM 4152 C CA . ILE B 1 167 ? 18.844 7.648 15.242 1 91.25 167 ILE B CA 1
ATOM 4153 C C . ILE B 1 167 ? 18.844 7.094 16.656 1 91.25 167 ILE B C 1
ATOM 4155 O O . ILE B 1 167 ? 18.906 7.855 17.625 1 91.25 167 ILE B O 1
ATOM 4159 N N . GLY B 1 168 ? 18.594 5.805 16.766 1 91.94 168 GLY B N 1
ATOM 4160 C CA . GLY B 1 168 ? 18.812 5.094 18.016 1 91.94 168 GLY B CA 1
ATOM 4161 C C . GLY B 1 168 ? 17.625 5.16 18.953 1 91.94 168 GLY B C 1
ATOM 4162 O O . GLY B 1 168 ? 17.734 4.816 20.141 1 91.94 168 GLY B O 1
ATOM 4163 N N . TRP B 1 169 ? 16.469 5.703 18.578 1 95.69 169 TRP B N 1
ATOM 4164 C CA . TRP B 1 169 ? 15.266 5.73 19.406 1 95.69 169 TRP B CA 1
ATOM 4165 C C . TRP B 1 169 ? 14.578 4.367 19.422 1 95.69 169 TRP B C 1
ATOM 4167 O O . TRP B 1 169 ? 14.148 3.871 18.375 1 95.69 169 TRP B O 1
ATOM 4177 N N . ASP B 1 170 ? 14.523 3.744 20.516 1 95.81 170 ASP B N 1
ATOM 4178 C CA . ASP B 1 170 ? 13.906 2.436 20.688 1 95.81 170 ASP B CA 1
ATOM 4179 C C . ASP B 1 170 ? 12.742 2.506 21.688 1 95.81 170 ASP B C 1
ATOM 4181 O O . ASP B 1 170 ? 12.906 2.197 22.859 1 95.81 170 ASP B O 1
ATOM 4185 N N . GLY B 1 171 ? 11.664 2.877 21.188 1 96.56 171 GLY B N 1
ATOM 4186 C CA . GLY B 1 171 ? 10.477 2.957 22.016 1 96.56 171 GLY B CA 1
ATOM 4187 C C . GLY B 1 171 ? 10.469 4.176 22.922 1 96.56 171 GLY B C 1
ATOM 4188 O O . GLY B 1 171 ? 10.258 4.055 24.141 1 96.56 171 GLY B O 1
ATOM 4189 N N . VAL B 1 172 ? 10.711 5.332 22.344 1 97.62 172 VAL B N 1
ATOM 4190 C CA . VAL B 1 172 ? 10.711 6.59 23.078 1 97.62 172 VAL B CA 1
ATOM 4191 C C . VAL B 1 172 ? 9.273 7.047 23.328 1 97.62 172 VAL B C 1
ATOM 4193 O O . VAL B 1 172 ? 8.508 7.254 22.375 1 97.62 172 VAL B O 1
ATOM 4196 N N . PRO B 1 173 ? 8.859 7.168 24.562 1 98.06 173 PRO B N 1
ATOM 4197 C CA . PRO B 1 173 ? 7.508 7.652 24.844 1 98.06 173 PRO B CA 1
ATOM 4198 C C . PRO B 1 173 ? 7.367 9.156 24.641 1 98.06 173 PRO B C 1
ATOM 4200 O O . PRO B 1 173 ? 7.109 9.891 25.609 1 98.06 173 PRO B O 1
ATOM 4203 N N . LEU B 1 174 ? 7.492 9.586 23.438 1 98.06 174 LEU B N 1
ATOM 4204 C CA . LEU B 1 174 ? 7.609 10.992 23.062 1 98.06 174 LEU B CA 1
ATOM 4205 C C . LEU B 1 174 ? 6.379 11.781 23.516 1 98.06 174 LEU B C 1
ATOM 4207 O O . LEU B 1 174 ? 6.5 12.906 23.984 1 98.06 174 LEU B O 1
ATOM 4211 N N . GLU B 1 175 ? 5.203 11.195 23.375 1 98.25 175 GLU B N 1
ATOM 4212 C CA . GLU B 1 175 ? 3.982 11.891 23.781 1 98.25 175 GLU B CA 1
ATOM 4213 C C . GLU B 1 175 ? 4.016 12.227 25.281 1 98.25 175 GLU B C 1
ATOM 4215 O O . GLU B 1 175 ? 3.77 13.375 25.656 1 98.25 175 GLU B O 1
ATOM 4220 N N . ARG B 1 176 ? 4.289 11.195 26.016 1 98.06 176 ARG B N 1
ATOM 4221 C CA . ARG B 1 176 ? 4.352 11.391 27.453 1 98.06 176 ARG B CA 1
ATOM 4222 C C . ARG B 1 176 ? 5.406 12.43 27.828 1 98.06 176 ARG B C 1
ATOM 4224 O O . ARG B 1 176 ? 5.191 13.258 28.719 1 98.06 176 ARG B O 1
ATOM 4231 N N . MET B 1 177 ? 6.527 12.359 27.203 1 98.44 177 MET B N 1
ATOM 4232 C CA . MET B 1 177 ? 7.625 13.289 27.469 1 98.44 177 MET B CA 1
ATOM 4233 C C . MET B 1 177 ? 7.219 14.719 27.156 1 98.44 177 MET B C 1
ATOM 4235 O O . MET B 1 177 ? 7.504 15.633 27.938 1 98.44 177 MET B O 1
ATOM 4239 N N . ILE B 1 178 ? 6.543 14.961 26.047 1 98.44 178 ILE B N 1
ATOM 4240 C CA . ILE B 1 178 ? 6.129 16.297 25.641 1 98.44 178 ILE B CA 1
ATOM 4241 C C . ILE B 1 178 ? 5.02 16.797 26.578 1 98.44 178 ILE B C 1
ATOM 4243 O O . ILE B 1 178 ? 5.02 17.953 27 1 98.44 178 ILE B O 1
ATOM 4247 N N . ARG B 1 179 ? 4.066 15.938 26.922 1 97.38 179 ARG B N 1
ATOM 4248 C CA . ARG B 1 179 ? 2.92 16.297 27.75 1 97.38 179 ARG B CA 1
ATOM 4249 C C . ARG B 1 179 ? 3.363 16.734 29.141 1 97.38 179 ARG B C 1
ATOM 4251 O O . ARG B 1 179 ? 2.658 17.484 29.812 1 97.38 179 ARG B O 1
ATOM 4258 N N . ALA B 1 180 ? 4.469 16.312 29.547 1 97.75 180 ALA B N 1
ATOM 4259 C CA . ALA B 1 180 ? 5.004 16.703 30.859 1 97.75 180 ALA B CA 1
ATOM 4260 C C . ALA B 1 180 ? 5.355 18.188 30.891 1 97.75 180 ALA B C 1
ATOM 4262 O O . ALA B 1 180 ? 5.422 18.781 31.969 1 97.75 180 ALA B O 1
ATOM 4263 N N . VAL B 1 181 ? 5.516 18.781 29.703 1 96.69 181 VAL B N 1
ATOM 4264 C CA . VAL B 1 181 ? 6.004 20.156 29.703 1 96.69 181 VAL B CA 1
ATOM 4265 C C . VAL B 1 181 ? 5.09 21.031 28.859 1 96.69 181 VAL B C 1
ATOM 4267 O O . VAL B 1 181 ? 5.207 22.266 28.859 1 96.69 181 VAL B O 1
ATOM 4270 N N . VAL B 1 182 ? 4.203 20.422 28.156 1 94.5 182 VAL B N 1
ATOM 4271 C CA . VAL B 1 182 ? 3.277 21.141 27.266 1 94.5 182 VAL B CA 1
ATOM 4272 C C . VAL B 1 182 ? 1.841 20.75 27.609 1 94.5 182 VAL B C 1
ATOM 4274 O O . VAL B 1 182 ? 1.48 19.562 27.547 1 94.5 182 VAL B O 1
ATOM 4277 N N . ASP B 1 183 ? 0.994 21.719 27.891 1 93.31 183 ASP B N 1
ATOM 4278 C CA . ASP B 1 183 ? -0.362 21.453 28.359 1 93.31 183 ASP B CA 1
ATOM 4279 C C . ASP B 1 183 ? -1.395 21.797 27.297 1 93.31 183 ASP B C 1
ATOM 4281 O O . ASP B 1 183 ? -2.303 22.594 27.531 1 93.31 183 ASP B O 1
ATOM 4285 N N . VAL B 1 184 ? -1.252 21.359 26.156 1 95.06 184 VAL B N 1
ATOM 4286 C CA . VAL B 1 184 ? -2.191 21.5 25.047 1 95.06 184 VAL B CA 1
ATOM 4287 C C . VAL B 1 184 ? -2.412 20.156 24.359 1 95.06 184 VAL B C 1
ATOM 4289 O O . VAL B 1 184 ? -1.58 19.25 24.484 1 95.06 184 VAL B O 1
ATOM 4292 N N . PRO B 1 185 ? -3.6 19.938 23.766 1 96.62 185 PRO B N 1
ATOM 4293 C CA . PRO B 1 185 ? -3.783 18.688 23.031 1 96.62 185 PRO B CA 1
ATOM 4294 C C . PRO B 1 185 ? -2.643 18.406 22.062 1 96.62 185 PRO B C 1
ATOM 4296 O O . PRO B 1 185 ? -2.164 19.312 21.391 1 96.62 185 PRO B O 1
ATOM 4299 N N . LEU B 1 186 ? -2.184 17.188 22.125 1 97.81 186 LEU B N 1
ATOM 4300 C CA . LEU B 1 186 ? -0.979 16.797 21.391 1 97.81 186 LEU B CA 1
ATOM 4301 C C . LEU B 1 186 ? -1.264 15.633 20.453 1 97.81 186 LEU B C 1
ATOM 4303 O O . LEU B 1 186 ? -1.921 14.664 20.844 1 97.81 186 LEU B O 1
ATOM 4307 N N . TYR B 1 187 ? -0.818 15.781 19.219 1 97.81 187 TYR B N 1
ATOM 4308 C CA . TYR B 1 187 ? -0.918 14.734 18.219 1 97.81 187 TYR B CA 1
ATOM 4309 C C . TYR B 1 187 ? 0.44 14.453 17.578 1 97.81 187 TYR B C 1
ATOM 4311 O O . TYR B 1 187 ? 1.131 15.383 17.141 1 97.81 187 TYR B O 1
ATOM 4319 N N . ILE B 1 188 ? 0.842 13.211 17.562 1 98.31 188 ILE B N 1
ATOM 4320 C CA . ILE B 1 188 ? 2.154 12.852 17.047 1 98.31 188 ILE B CA 1
ATOM 4321 C C . ILE B 1 188 ? 1.994 11.844 15.898 1 98.31 188 ILE B C 1
ATOM 4323 O O . ILE B 1 188 ? 1.221 10.891 16 1 98.31 188 ILE B O 1
ATOM 4327 N N . ASP B 1 189 ? 2.627 12.07 14.812 1 97.94 189 ASP B N 1
ATOM 4328 C CA . ASP B 1 189 ? 2.629 11.172 13.664 1 97.94 189 ASP B CA 1
ATOM 4329 C C . ASP B 1 189 ? 3.998 11.141 12.984 1 97.94 189 ASP B C 1
ATOM 4331 O O . ASP B 1 189 ? 4.914 11.859 13.398 1 97.94 189 ASP B O 1
ATOM 4335 N N . ASN B 1 190 ? 4.148 10.273 12.031 1 97.5 190 ASN B N 1
ATOM 4336 C CA . ASN B 1 190 ? 5.355 10.172 11.219 1 97.5 190 ASN B CA 1
ATOM 4337 C C . ASN B 1 190 ? 5.523 11.391 10.312 1 97.5 190 ASN B C 1
ATOM 4339 O O . ASN B 1 190 ? 4.547 11.891 9.75 1 97.5 190 ASN B O 1
ATOM 4343 N N . GLY B 1 191 ? 6.734 11.828 10.188 1 97.81 191 GLY B N 1
ATOM 4344 C CA . GLY B 1 191 ? 7.035 13.016 9.406 1 97.81 191 GLY B CA 1
ATOM 4345 C C . GLY B 1 191 ? 6.648 12.883 7.945 1 97.81 191 GLY B C 1
ATOM 4346 O O . GLY B 1 191 ? 6.16 13.836 7.34 1 97.81 191 GLY B O 1
ATOM 4347 N N . ALA B 1 192 ? 6.902 11.711 7.371 1 97.88 192 ALA B N 1
ATOM 4348 C CA . ALA B 1 192 ? 6.512 11.508 5.98 1 97.88 192 ALA B CA 1
ATOM 4349 C C . ALA B 1 192 ? 5 11.594 5.816 1 97.88 192 ALA B C 1
ATOM 4351 O O . ALA B 1 192 ? 4.508 12.109 4.812 1 97.88 192 ALA B O 1
ATOM 4352 N N . LYS B 1 193 ? 4.281 11.109 6.77 1 98.19 193 LYS B N 1
ATOM 4353 C CA . LYS B 1 193 ? 2.822 11.156 6.703 1 98.19 193 LYS B CA 1
ATOM 4354 C C . LYS B 1 193 ? 2.307 12.586 6.832 1 98.19 193 LYS B C 1
ATOM 4356 O O . LYS B 1 193 ? 1.394 12.984 6.109 1 98.19 193 LYS B O 1
ATOM 4361 N N . THR B 1 194 ? 2.893 13.359 7.773 1 98.44 194 THR B N 1
ATOM 4362 C CA . THR B 1 194 ? 2.465 14.75 7.883 1 98.44 194 THR B CA 1
ATOM 4363 C C . THR B 1 194 ? 2.859 15.539 6.637 1 98.44 194 THR B C 1
ATOM 4365 O O . THR B 1 194 ? 2.105 16.391 6.172 1 98.44 194 THR B O 1
ATOM 4368 N N . HIS B 1 195 ? 4.055 15.219 6.102 1 98.31 195 HIS B N 1
ATOM 4369 C CA . HIS B 1 195 ? 4.465 15.773 4.816 1 98.31 195 HIS B CA 1
ATOM 4370 C C . HIS B 1 195 ? 3.428 15.484 3.734 1 98.31 195 HIS B C 1
ATOM 4372 O O . HIS B 1 195 ? 3.002 16.391 3.018 1 98.31 195 HIS B O 1
ATOM 4378 N N . GLY B 1 196 ? 3.062 14.258 3.609 1 98.25 196 GLY B N 1
ATOM 4379 C CA . GLY B 1 196 ? 2.07 13.852 2.627 1 98.25 196 GLY B CA 1
ATOM 4380 C C . GLY B 1 196 ? 0.728 14.531 2.816 1 98.25 196 GLY B C 1
ATOM 4381 O O . GLY B 1 196 ? 0.092 14.945 1.845 1 98.25 196 GLY B O 1
ATOM 4382 N N . GLN B 1 197 ? 0.312 14.633 4.039 1 97.81 197 GLN B N 1
ATOM 4383 C CA . GLN B 1 197 ? -0.96 15.281 4.332 1 97.81 197 GLN B CA 1
ATOM 4384 C C . GLN B 1 197 ? -0.949 16.734 3.877 1 97.81 197 GLN B C 1
ATOM 4386 O O . GLN B 1 197 ? -1.927 17.234 3.303 1 97.81 197 GLN B O 1
ATOM 4391 N N . ALA B 1 198 ? 0.134 17.422 4.152 1 98.44 198 ALA B N 1
ATOM 4392 C CA . ALA B 1 198 ? 0.256 18.812 3.719 1 98.44 198 ALA B CA 1
ATOM 4393 C C . ALA B 1 198 ? 0.114 18.938 2.203 1 98.44 198 ALA B C 1
ATOM 4395 O O . ALA B 1 198 ? -0.642 19.766 1.707 1 98.44 198 ALA B O 1
ATOM 4396 N N . GLU B 1 199 ? 0.845 18.078 1.528 1 98.25 199 GLU B N 1
ATOM 4397 C CA . GLU B 1 199 ? 0.821 18.125 0.07 1 98.25 199 GLU B CA 1
ATOM 4398 C C . GLU B 1 199 ? -0.549 17.734 -0.475 1 98.25 199 GLU B C 1
ATOM 4400 O O . GLU B 1 199 ? -0.988 18.25 -1.501 1 98.25 199 GLU B O 1
ATOM 4405 N N . MET B 1 200 ? -1.225 16.797 0.182 1 97.44 200 MET B N 1
ATOM 4406 C CA . MET B 1 200 ? -2.568 16.391 -0.223 1 97.44 200 MET B CA 1
ATOM 4407 C C . MET B 1 200 ? -3.553 17.547 -0.068 1 97.44 200 MET B C 1
ATOM 4409 O O . MET B 1 200 ? -4.438 17.734 -0.905 1 97.44 200 MET B O 1
ATOM 4413 N N . TRP B 1 201 ? -3.373 18.281 0.976 1 97.19 201 TRP B N 1
ATOM 4414 C CA . TRP B 1 201 ? -4.355 19.312 1.312 1 97.19 201 TRP B CA 1
ATOM 4415 C C . TRP B 1 201 ? -4.043 20.609 0.597 1 97.19 201 TRP B C 1
ATOM 4417 O O . TRP B 1 201 ? -4.953 21.344 0.177 1 97.19 201 TRP B O 1
ATOM 4427 N N . PHE B 1 202 ? -2.74 20.953 0.434 1 97.62 202 PHE B N 1
ATOM 4428 C CA . PHE B 1 202 ? -2.402 22.328 0.036 1 97.62 202 PHE B CA 1
ATOM 4429 C C . PHE B 1 202 ? -1.43 22.312 -1.136 1 97.62 202 PHE B C 1
ATOM 4431 O O . PHE B 1 202 ? -1.124 23.375 -1.699 1 97.62 202 PHE B O 1
ATOM 4438 N N . GLY B 1 203 ? -0.93 21.188 -1.518 1 97.94 203 GLY B N 1
ATOM 4439 C CA . GLY B 1 203 ? 0.172 21.172 -2.467 1 97.94 203 GLY B CA 1
ATOM 4440 C C . GLY B 1 203 ? -0.098 20.312 -3.682 1 97.94 203 GLY B C 1
ATOM 4441 O O . GLY B 1 203 ? -1.186 20.359 -4.258 1 97.94 203 GLY B O 1
ATOM 4442 N N . ALA B 1 204 ? 0.896 19.547 -4.086 1 98.06 204 ALA B N 1
ATOM 4443 C CA . ALA B 1 204 ? 0.92 18.844 -5.367 1 98.06 204 ALA B CA 1
ATOM 4444 C C . ALA B 1 204 ? -0.027 17.656 -5.352 1 98.06 204 ALA B C 1
ATOM 4446 O O . ALA B 1 204 ? -0.35 17.094 -6.406 1 98.06 204 ALA B O 1
ATOM 4447 N N . GLY B 1 205 ? -0.466 17.219 -4.238 1 97.81 205 GLY B N 1
ATOM 4448 C CA . GLY B 1 205 ? -1.364 16.078 -4.137 1 97.81 205 GLY B CA 1
ATOM 4449 C C . GLY B 1 205 ? -2.822 16.438 -4.336 1 97.81 205 GLY B C 1
ATOM 4450 O O . GLY B 1 205 ? -3.682 15.562 -4.438 1 97.81 205 GLY B O 1
ATOM 4451 N N . ARG B 1 206 ? -3.133 17.75 -4.367 1 97.12 206 ARG B N 1
ATOM 4452 C CA . ARG B 1 206 ? -4.52 18.188 -4.473 1 97.12 206 ARG B CA 1
ATOM 4453 C C . ARG B 1 206 ? -5.184 17.625 -5.719 1 97.12 206 ARG B C 1
ATOM 4455 O O . ARG B 1 206 ? -4.59 17.609 -6.801 1 97.12 206 ARG B O 1
ATOM 4462 N N . GLY B 1 207 ? -6.418 17.109 -5.492 1 95.31 207 GLY B N 1
ATOM 4463 C CA . GLY B 1 207 ? -7.191 16.578 -6.598 1 95.31 207 GLY B CA 1
ATOM 4464 C C . GLY B 1 207 ? -6.977 15.094 -6.809 1 95.31 207 GLY B C 1
ATOM 4465 O O . GLY B 1 207 ? -7.762 14.438 -7.492 1 95.31 207 GLY B O 1
ATOM 4466 N N . ALA B 1 208 ? -5.906 14.516 -6.254 1 97.19 208 ALA B N 1
ATOM 4467 C CA . ALA B 1 208 ? -5.637 13.094 -6.395 1 97.19 208 ALA B CA 1
ATOM 4468 C C . ALA B 1 208 ? -6.379 12.289 -5.328 1 97.19 208 ALA B C 1
ATOM 4470 O O . ALA B 1 208 ? -6.629 12.781 -4.227 1 97.19 208 ALA B O 1
ATOM 4471 N N . ARG B 1 209 ? -6.727 11.094 -5.609 1 97.06 209 ARG B N 1
ATOM 4472 C CA . ARG B 1 209 ? -7.324 10.164 -4.656 1 97.06 209 ARG B CA 1
ATOM 4473 C C . ARG B 1 209 ? -6.324 9.102 -4.223 1 97.06 209 ARG B C 1
ATOM 4475 O O . ARG B 1 209 ? -6.449 8.523 -3.141 1 97.06 209 ARG B O 1
ATOM 4482 N N . HIS B 1 210 ? -5.43 8.742 -5.152 1 98.19 210 HIS B N 1
ATOM 4483 C CA . HIS B 1 210 ? -4.348 7.789 -4.934 1 98.19 210 HIS B CA 1
ATOM 4484 C C . HIS B 1 210 ? -2.99 8.414 -5.23 1 98.19 210 HIS B C 1
ATOM 4486 O O . HIS B 1 210 ? -2.668 8.688 -6.391 1 98.19 210 HIS B O 1
ATOM 4492 N N . ALA B 1 211 ? -2.213 8.664 -4.168 1 98.75 211 ALA B N 1
ATOM 4493 C CA . ALA B 1 211 ? -0.934 9.352 -4.348 1 98.75 211 ALA B CA 1
ATOM 4494 C C . ALA B 1 211 ? 0.114 8.812 -3.377 1 98.75 211 ALA B C 1
ATOM 4496 O O . ALA B 1 211 ? -0.228 8.219 -2.352 1 98.75 211 ALA B O 1
ATOM 4497 N N . VAL B 1 212 ? 1.329 8.922 -3.781 1 98.88 212 VAL B N 1
ATOM 4498 C CA . VAL B 1 212 ? 2.457 8.617 -2.906 1 98.88 212 VAL B CA 1
ATOM 4499 C C . VAL B 1 212 ? 3.344 9.852 -2.76 1 98.88 212 VAL B C 1
ATOM 4501 O O . VAL B 1 212 ? 3.689 10.5 -3.752 1 98.88 212 VAL B O 1
ATOM 4504 N N . PHE B 1 213 ? 3.637 10.195 -1.568 1 98.81 213 PHE B N 1
ATOM 4505 C CA . PHE B 1 213 ? 4.504 11.328 -1.259 1 98.81 213 PHE B CA 1
ATOM 4506 C C . PHE B 1 213 ? 5.852 10.844 -0.729 1 98.81 213 PHE B C 1
ATOM 4508 O O . PHE B 1 213 ? 5.934 10.312 0.381 1 98.81 213 PHE B O 1
ATOM 4515 N N . ALA B 1 214 ? 6.844 11.031 -1.533 1 98.62 214 ALA B N 1
ATOM 4516 C CA . ALA B 1 214 ? 8.211 10.625 -1.219 1 98.62 214 ALA B CA 1
ATOM 4517 C C . ALA B 1 214 ? 8.969 11.75 -0.522 1 98.62 214 ALA B C 1
ATOM 4519 O O . ALA B 1 214 ? 9.234 12.797 -1.121 1 98.62 214 ALA B O 1
ATOM 4520 N N . LEU B 1 215 ? 9.289 11.523 0.682 1 98.12 215 LEU B N 1
ATOM 4521 C CA . LEU B 1 215 ? 10.062 12.484 1.464 1 98.12 215 LEU B CA 1
ATOM 4522 C C . LEU B 1 215 ? 11.547 12.125 1.46 1 98.12 215 LEU B C 1
ATOM 4524 O O . LEU B 1 215 ? 11.938 11.07 1.969 1 98.12 215 LEU B O 1
ATOM 4528 N N . VAL B 1 216 ? 12.375 13.031 0.916 1 97.75 216 VAL B N 1
ATOM 4529 C CA . VAL B 1 216 ? 13.812 12.82 0.856 1 97.75 216 VAL B CA 1
ATOM 4530 C C . VAL B 1 216 ? 14.531 13.898 1.675 1 97.75 216 VAL B C 1
ATOM 4532 O O . VAL B 1 216 ? 14.461 15.086 1.345 1 97.75 216 VAL B O 1
ATOM 4535 N N . GLY B 1 217 ? 15.07 13.609 2.697 1 95.94 217 GLY B N 1
ATOM 4536 C CA . GLY B 1 217 ? 15.961 14.391 3.551 1 95.94 217 GLY B CA 1
ATOM 4537 C C . GLY B 1 217 ? 17.219 13.648 3.93 1 95.94 217 GLY B C 1
ATOM 4538 O O . GLY B 1 217 ? 17.828 12.969 3.096 1 95.94 217 GLY B O 1
ATOM 4539 N N . SER B 1 218 ? 17.672 13.867 5.23 1 93.44 218 SER B N 1
ATOM 4540 C CA . SER B 1 218 ? 18.703 12.961 5.719 1 93.44 218 SER B CA 1
ATOM 4541 C C . SER B 1 218 ? 18.25 11.508 5.629 1 93.44 218 SER B C 1
ATOM 4543 O O . SER B 1 218 ? 19.031 10.633 5.238 1 93.44 218 SER B O 1
ATOM 4545 N N . GLY B 1 219 ? 17.047 11.305 6.062 1 93.75 219 GLY B N 1
ATOM 4546 C CA . GLY B 1 219 ? 16.375 10.039 5.859 1 93.75 219 GLY B CA 1
ATOM 4547 C C . GLY B 1 219 ? 15.383 10.07 4.711 1 93.75 219 GLY B C 1
ATOM 4548 O O . GLY B 1 219 ? 15.156 11.117 4.102 1 93.75 219 GLY B O 1
ATOM 4549 N N . VAL B 1 220 ? 14.867 8.93 4.352 1 97.25 220 VAL B N 1
ATOM 4550 C CA . VAL B 1 220 ? 13.945 8.781 3.229 1 97.25 220 VAL B CA 1
ATOM 4551 C C . VAL B 1 220 ? 12.703 8.008 3.676 1 97.25 220 VAL B C 1
ATOM 4553 O O . VAL B 1 220 ? 12.812 6.996 4.371 1 97.25 220 VAL B O 1
ATOM 4556 N N . GLY B 1 221 ? 11.508 8.5 3.41 1 97.5 221 GLY B N 1
ATOM 4557 C CA . GLY B 1 221 ? 10.242 7.848 3.707 1 97.5 221 GLY B CA 1
ATOM 4558 C C . GLY B 1 221 ? 9.156 8.18 2.705 1 97.5 221 GLY B C 1
ATOM 4559 O O . GLY B 1 221 ? 9.398 8.898 1.732 1 97.5 221 GLY B O 1
ATOM 4560 N N . ALA B 1 222 ? 8 7.605 2.943 1 98.56 222 ALA B N 1
ATOM 4561 C CA . ALA B 1 222 ? 6.887 7.891 2.041 1 98.56 222 ALA B CA 1
ATOM 4562 C C . ALA B 1 222 ? 5.551 7.836 2.781 1 98.56 222 ALA B C 1
ATOM 4564 O O . ALA B 1 222 ? 5.434 7.164 3.809 1 98.56 222 ALA B O 1
ATOM 4565 N N . ALA B 1 223 ? 4.672 8.609 2.367 1 98.69 223 ALA B N 1
ATOM 4566 C CA . ALA B 1 223 ? 3.262 8.492 2.73 1 98.69 223 ALA B CA 1
ATOM 4567 C C . ALA B 1 223 ? 2.426 8.023 1.545 1 98.69 223 ALA B C 1
ATOM 4569 O O . ALA B 1 223 ? 2.605 8.5 0.422 1 98.69 223 ALA B O 1
ATOM 4570 N N . VAL B 1 224 ? 1.61 7.07 1.797 1 98.44 224 VAL B N 1
ATOM 4571 C CA . VAL B 1 224 ? 0.719 6.551 0.766 1 98.44 224 VAL B CA 1
ATOM 4572 C C . VAL B 1 224 ? -0.72 6.957 1.072 1 98.44 224 VAL B C 1
ATOM 4574 O O . VAL B 1 224 ? -1.194 6.785 2.197 1 98.44 224 VAL B O 1
ATOM 4577 N N . VAL B 1 225 ? -1.34 7.574 0.112 1 97.94 225 VAL B N 1
ATOM 4578 C CA . VAL B 1 225 ? -2.742 7.961 0.226 1 97.94 225 VAL B CA 1
ATOM 4579 C C . VAL B 1 225 ? -3.588 7.129 -0.736 1 97.94 225 VAL B C 1
ATOM 4581 O O . VAL B 1 225 ? -3.287 7.055 -1.93 1 97.94 225 VAL B O 1
ATOM 4584 N N . THR B 1 226 ? -4.574 6.492 -0.225 1 96.38 226 THR B N 1
ATOM 4585 C CA . THR B 1 226 ? -5.52 5.691 -0.996 1 96.38 226 THR B CA 1
ATOM 4586 C C . THR B 1 226 ? -6.949 6.16 -0.75 1 96.38 226 THR B C 1
ATOM 4588 O O . THR B 1 226 ? -7.395 6.234 0.396 1 96.38 226 THR B O 1
ATOM 4591 N N . ASN B 1 227 ? -7.629 6.422 -1.791 1 94.38 227 ASN B N 1
ATOM 4592 C CA . ASN B 1 227 ? -8.984 6.953 -1.71 1 94.38 227 ASN B CA 1
ATOM 4593 C C . ASN B 1 227 ? -9.062 8.172 -0.794 1 94.38 227 ASN B C 1
ATOM 4595 O O . ASN B 1 227 ? -9.961 8.273 0.037 1 94.38 227 ASN B O 1
ATOM 4599 N N . GLY B 1 228 ? -8.062 8.93 -0.818 1 93.31 228 GLY B N 1
ATOM 4600 C CA . GLY B 1 228 ? -8.023 10.203 -0.109 1 93.31 228 GLY B CA 1
ATOM 4601 C C . GLY B 1 228 ? -7.621 10.062 1.347 1 93.31 228 GLY B C 1
ATOM 4602 O O . GLY B 1 228 ? -7.566 11.047 2.08 1 93.31 228 GLY B O 1
ATOM 4603 N N . VAL B 1 229 ? -7.309 8.859 1.753 1 93.88 229 VAL B N 1
ATOM 4604 C CA . VAL B 1 229 ? -6.984 8.609 3.154 1 93.88 229 VAL B CA 1
ATOM 4605 C C . VAL B 1 229 ? -5.57 8.039 3.266 1 93.88 229 VAL B C 1
ATOM 4607 O O . VAL B 1 229 ? -5.156 7.23 2.436 1 93.88 229 VAL B O 1
ATOM 4610 N N . THR B 1 230 ? -4.867 8.477 4.277 1 96.56 230 THR B N 1
ATOM 4611 C CA . THR B 1 230 ? -3.512 7.984 4.496 1 96.56 230 THR B CA 1
ATOM 4612 C C . THR B 1 230 ? -3.52 6.492 4.816 1 96.56 230 THR B C 1
ATOM 4614 O O . THR B 1 230 ? -4.266 6.047 5.691 1 96.56 230 THR B O 1
ATOM 4617 N N . PHE B 1 231 ? -2.758 5.793 4.082 1 96.81 231 PHE B N 1
ATOM 4618 C CA . PHE B 1 231 ? -2.564 4.367 4.32 1 96.81 231 PHE B CA 1
ATOM 4619 C C . PHE B 1 231 ? -1.611 4.137 5.488 1 96.81 231 PHE B C 1
ATOM 4621 O O . PHE B 1 231 ? -0.453 4.555 5.441 1 96.81 231 PHE B O 1
ATOM 4628 N N . ARG B 1 232 ? -2.061 3.389 6.5 1 95.5 232 ARG B N 1
ATOM 4629 C CA . ARG B 1 232 ? -1.253 3.318 7.715 1 95.5 232 ARG B CA 1
ATOM 4630 C C . ARG B 1 232 ? -0.751 1.897 7.953 1 95.5 232 ARG B C 1
ATOM 4632 O O . ARG B 1 232 ? 0.216 1.692 8.688 1 95.5 232 ARG B O 1
ATOM 4639 N N . GLY B 1 233 ? -1.396 0.84 7.379 1 95.69 233 GLY B N 1
ATOM 4640 C CA . GLY B 1 233 ? -1.072 -0.548 7.668 1 95.69 233 GLY B CA 1
ATOM 4641 C C . GLY B 1 233 ? -1.652 -1.034 8.984 1 95.69 233 GLY B C 1
ATOM 4642 O O . GLY B 1 233 ? -2.564 -0.414 9.531 1 95.69 233 GLY B O 1
ATOM 4643 N N . ALA B 1 234 ? -1.174 -2.176 9.492 1 94.94 234 ALA B N 1
ATOM 4644 C CA . ALA B 1 234 ? -1.744 -2.867 10.648 1 94.94 234 ALA B CA 1
ATOM 4645 C C . ALA B 1 234 ? -1.439 -2.117 11.938 1 94.94 234 ALA B C 1
ATOM 4647 O O . ALA B 1 234 ? -2.242 -2.131 12.875 1 94.94 234 ALA B O 1
ATOM 4648 N N . ALA B 1 235 ? -0.289 -1.435 11.938 1 93.25 235 ALA B N 1
ATOM 4649 C CA . ALA B 1 235 ? 0.154 -0.809 13.18 1 93.25 235 ALA B CA 1
ATOM 4650 C C . ALA B 1 235 ? 0.728 0.581 12.922 1 93.25 235 ALA B C 1
ATOM 4652 O O . ALA B 1 235 ? 1.648 1.02 13.609 1 93.25 235 ALA B O 1
ATOM 4653 N N . SER B 1 236 ? 0.302 1.171 11.82 1 92.31 236 SER B N 1
ATOM 4654 C CA . SER B 1 236 ? 0.613 2.555 11.469 1 92.31 236 SER B CA 1
ATOM 4655 C C . SER B 1 236 ? 2.086 2.715 11.109 1 92.31 236 SER B C 1
ATOM 4657 O O . SER B 1 236 ? 2.678 3.77 11.352 1 92.31 236 SER B O 1
ATOM 4659 N N . SER B 1 237 ? 2.691 1.696 10.547 1 94.06 237 SER B N 1
ATOM 4660 C CA . SER B 1 237 ? 4.109 1.774 10.203 1 94.06 237 SER B CA 1
ATOM 4661 C C . SER B 1 237 ? 4.32 1.652 8.695 1 94.06 237 SER B C 1
ATOM 4663 O O . SER B 1 237 ? 5.445 1.446 8.242 1 94.06 237 SER B O 1
ATOM 4665 N N . ALA B 1 238 ? 3.252 1.768 7.938 1 96.62 238 ALA B N 1
ATOM 4666 C CA . ALA B 1 238 ? 3.393 1.646 6.488 1 96.62 238 ALA B CA 1
ATOM 4667 C C . ALA B 1 238 ? 4.156 2.834 5.91 1 96.62 238 ALA B C 1
ATOM 4669 O O . ALA B 1 238 ? 4.113 3.936 6.465 1 96.62 238 ALA B O 1
ATOM 4670 N N . GLY B 1 239 ? 4.891 2.572 4.816 1 97.5 239 GLY B N 1
ATOM 4671 C CA . GLY B 1 239 ? 5.484 3.666 4.062 1 97.5 239 GLY B CA 1
ATOM 4672 C C . GLY B 1 239 ? 6.965 3.852 4.352 1 97.5 239 GLY B C 1
ATOM 4673 O O . GLY B 1 239 ? 7.535 4.902 4.051 1 97.5 239 GLY B O 1
ATOM 4674 N N . GLU B 1 240 ? 7.59 2.848 4.965 1 98.06 240 GLU B N 1
ATOM 4675 C CA . GLU B 1 240 ? 9.016 2.928 5.246 1 98.06 240 GLU B CA 1
ATOM 4676 C C . GLU B 1 240 ? 9.844 2.637 3.996 1 98.06 240 GLU B C 1
ATOM 4678 O O . GLU B 1 240 ? 10.664 1.716 3.986 1 98.06 240 GLU B O 1
ATOM 4683 N N . TRP B 1 241 ? 9.672 3.479 3.043 1 98.62 241 TRP B N 1
ATOM 4684 C CA . TRP B 1 241 ? 10.188 3.357 1.684 1 98.62 241 TRP B CA 1
ATOM 4685 C C . TRP B 1 241 ? 11.711 3.414 1.673 1 98.62 241 TRP B C 1
ATOM 4687 O O . TRP B 1 241 ? 12.359 2.652 0.954 1 98.62 241 TRP B O 1
ATOM 4697 N N . GLY B 1 242 ? 12.305 4.234 2.457 1 98.62 242 GLY B N 1
ATOM 4698 C CA . GLY B 1 242 ? 13.75 4.395 2.494 1 98.62 242 GLY B CA 1
ATOM 4699 C C . GLY B 1 242 ? 14.477 3.133 2.906 1 98.62 242 GLY B C 1
ATOM 4700 O O . GLY B 1 242 ? 15.664 2.971 2.609 1 98.62 242 GLY B O 1
ATOM 4701 N N . HIS B 1 243 ? 13.773 2.248 3.543 1 98.62 243 HIS B N 1
ATOM 4702 C CA . HIS B 1 243 ? 14.414 1.054 4.082 1 98.62 243 HIS B CA 1
ATOM 4703 C C . HIS B 1 243 ? 13.992 -0.192 3.307 1 98.62 243 HIS B C 1
ATOM 4705 O O . HIS B 1 243 ? 14.023 -1.301 3.846 1 98.62 243 HIS B O 1
ATOM 4711 N N . THR B 1 244 ? 13.578 0.027 2.104 1 98.81 244 THR B N 1
ATOM 4712 C CA . THR B 1 244 ? 13.453 -1.081 1.162 1 98.81 244 THR B CA 1
ATOM 4713 C C . THR B 1 244 ? 14.781 -1.36 0.468 1 98.81 244 THR B C 1
ATOM 4715 O O . THR B 1 244 ? 15.539 -0.436 0.176 1 98.81 244 THR B O 1
ATOM 4718 N N . THR B 1 245 ? 15.016 -2.596 0.231 1 98.94 245 THR B N 1
ATOM 4719 C CA . THR B 1 245 ? 16.25 -3.01 -0.419 1 98.94 245 THR B CA 1
ATOM 4720 C C . THR B 1 245 ? 16.234 -2.645 -1.9 1 98.94 245 THR B C 1
ATOM 4722 O O . THR B 1 245 ? 15.32 -3.029 -2.629 1 98.94 245 THR B O 1
ATOM 4725 N N . LEU B 1 246 ? 17.234 -1.924 -2.371 1 98.88 246 LEU B N 1
ATOM 4726 C CA . LEU B 1 246 ? 17.375 -1.535 -3.77 1 98.88 246 LEU B CA 1
ATOM 4727 C C . LEU B 1 246 ? 18.594 -2.221 -4.402 1 98.88 246 LEU B C 1
ATOM 4729 O O . LEU B 1 246 ? 18.625 -2.43 -5.617 1 98.88 246 LEU B O 1
ATOM 4733 N N . VAL B 1 247 ? 19.578 -2.469 -3.568 1 98.88 247 VAL B N 1
ATOM 4734 C CA . VAL B 1 247 ? 20.781 -3.203 -3.971 1 98.88 247 VAL B CA 1
ATOM 4735 C C . VAL B 1 247 ? 21.078 -4.305 -2.955 1 98.88 247 VAL B C 1
ATOM 4737 O O . VAL B 1 247 ? 21.797 -4.086 -1.985 1 98.88 247 VAL B O 1
ATOM 4740 N N . TYR B 1 248 ? 20.578 -5.504 -3.211 1 98.81 248 TYR B N 1
ATOM 4741 C CA . TYR B 1 248 ? 20.812 -6.629 -2.312 1 98.81 248 TYR B CA 1
ATOM 4742 C C . TYR B 1 248 ? 22.297 -6.836 -2.064 1 98.81 248 TYR B C 1
ATOM 4744 O O . TYR B 1 248 ? 23.078 -6.996 -3.01 1 98.81 248 TYR B O 1
ATOM 4752 N N . GLY B 1 249 ? 22.688 -6.77 -0.787 1 98.38 249 GLY B N 1
ATOM 4753 C CA . GLY B 1 249 ? 24.094 -6.875 -0.435 1 98.38 249 GLY B CA 1
ATOM 4754 C C . GLY B 1 249 ? 24.859 -5.594 -0.677 1 98.38 249 GLY B C 1
ATOM 4755 O O . GLY B 1 249 ? 26.094 -5.609 -0.731 1 98.38 249 GLY B O 1
ATOM 4756 N N . GLY B 1 250 ? 24.172 -4.457 -0.867 1 98.62 250 GLY B N 1
ATOM 4757 C CA . GLY B 1 250 ? 24.797 -3.189 -1.199 1 98.62 250 GLY B CA 1
ATOM 4758 C C . GLY B 1 250 ? 25.297 -2.434 0.019 1 98.62 250 GLY B C 1
ATOM 4759 O O . GLY B 1 250 ? 25.797 -3.039 0.973 1 98.62 250 GLY B O 1
ATOM 4760 N N . ARG B 1 251 ? 25.219 -1.131 -0.032 1 98.31 251 ARG B N 1
ATOM 4761 C CA . ARG B 1 251 ? 25.766 -0.235 0.979 1 98.31 251 ARG B CA 1
ATOM 4762 C C . ARG B 1 251 ? 25.094 -0.444 2.326 1 98.31 251 ARG B C 1
ATOM 4764 O O . ARG B 1 251 ? 23.875 -0.685 2.387 1 98.31 251 ARG B O 1
ATOM 4771 N N . ALA B 1 252 ? 25.844 -0.3 3.383 1 98.12 252 ALA B N 1
ATOM 4772 C CA . ALA B 1 252 ? 25.281 -0.343 4.73 1 98.12 252 ALA B CA 1
ATOM 4773 C C . ALA B 1 252 ? 24.375 0.854 4.984 1 98.12 252 ALA B C 1
ATOM 4775 O O . ALA B 1 252 ? 24.688 1.975 4.57 1 98.12 252 ALA B O 1
ATOM 4776 N N . CYS B 1 253 ? 23.328 0.596 5.602 1 97.75 253 CYS B N 1
ATOM 4777 C CA . CYS B 1 253 ? 22.391 1.645 5.992 1 97.75 253 CYS B CA 1
ATOM 4778 C C . CYS B 1 253 ? 22.469 1.913 7.488 1 97.75 253 CYS B C 1
ATOM 4780 O O . CYS B 1 253 ? 22.797 1.016 8.273 1 97.75 253 CYS B O 1
ATOM 4782 N N . ARG B 1 254 ? 22.125 3.096 7.922 1 93.88 254 ARG B N 1
ATOM 4783 C CA . ARG B 1 254 ? 22.141 3.463 9.336 1 93.88 254 ARG B CA 1
ATOM 4784 C C . ARG B 1 254 ? 21.156 2.605 10.133 1 93.88 254 ARG B C 1
ATOM 4786 O O . ARG B 1 254 ? 21.25 2.516 11.359 1 93.88 254 ARG B O 1
ATOM 4793 N N . CYS B 1 255 ? 20.203 1.991 9.461 1 96.06 255 CYS B N 1
ATOM 4794 C CA . CYS B 1 255 ? 19.219 1.182 10.172 1 96.06 255 CYS B CA 1
ATOM 4795 C C . CYS B 1 255 ? 19.781 -0.191 10.516 1 96.06 255 CYS B C 1
ATOM 4797 O O . CYS B 1 255 ? 19.172 -0.95 11.266 1 96.06 255 CYS B O 1
ATOM 4799 N N . GLY B 1 256 ? 20.906 -0.558 9.953 1 97 256 GLY B N 1
ATOM 4800 C CA . GLY B 1 256 ? 21.547 -1.833 10.227 1 97 256 GLY B CA 1
ATOM 4801 C C . GLY B 1 256 ? 21.453 -2.812 9.07 1 97 256 GLY B C 1
ATOM 4802 O O . GLY B 1 256 ? 22.188 -3.803 9.023 1 97 256 GLY B O 1
ATOM 4803 N N . ALA B 1 257 ? 20.625 -2.584 8.117 1 98.12 257 ALA B N 1
ATOM 4804 C CA . ALA B 1 257 ? 20.469 -3.447 6.949 1 98.12 257 ALA B CA 1
ATOM 4805 C C . ALA B 1 257 ? 21.438 -3.025 5.836 1 98.12 257 ALA B C 1
ATOM 4807 O O . ALA B 1 257 ? 22.094 -1.988 5.934 1 98.12 257 ALA B O 1
ATOM 4808 N N . ASP B 1 258 ? 21.5 -3.826 4.832 1 98.31 258 ASP B N 1
ATOM 4809 C CA . ASP B 1 258 ? 22.312 -3.516 3.656 1 98.31 258 ASP B CA 1
ATOM 4810 C C . ASP B 1 258 ? 21.422 -3.277 2.434 1 98.31 258 ASP B C 1
ATOM 4812 O O . ASP B 1 258 ? 20.453 -4.004 2.213 1 98.31 258 ASP B O 1
ATOM 4816 N N . GLY B 1 259 ? 21.812 -2.236 1.705 1 98.75 259 GLY B N 1
ATOM 4817 C CA . GLY B 1 259 ? 21.234 -2.078 0.376 1 98.75 259 GLY B CA 1
ATOM 4818 C C . GLY B 1 259 ? 19.969 -1.245 0.367 1 98.75 259 GLY B C 1
ATOM 4819 O O . GLY B 1 259 ? 19.297 -1.135 -0.662 1 98.75 259 GLY B O 1
ATOM 4820 N N . CYS B 1 260 ? 19.609 -0.619 1.517 1 98.88 260 CYS B N 1
ATOM 4821 C CA . CYS B 1 260 ? 18.422 0.211 1.582 1 98.88 260 CYS B CA 1
ATOM 4822 C C . CYS B 1 260 ? 18.5 1.37 0.596 1 98.88 260 CYS B C 1
ATOM 4824 O O . CYS B 1 260 ? 19.578 1.912 0.361 1 98.88 260 CYS B O 1
ATOM 4826 N N . LEU B 1 261 ? 17.406 1.764 0.088 1 98.88 261 LEU B N 1
ATOM 4827 C CA . LEU B 1 261 ? 17.312 2.938 -0.774 1 98.88 261 LEU B CA 1
ATOM 4828 C C . LEU B 1 261 ? 17.953 4.152 -0.11 1 98.88 261 LEU B C 1
ATOM 4830 O O . LEU B 1 261 ? 18.719 4.883 -0.748 1 98.88 261 LEU B O 1
ATOM 4834 N N . GLU B 1 262 ? 17.703 4.375 1.176 1 98.56 262 GLU B N 1
ATOM 4835 C CA . GLU B 1 262 ? 18.203 5.531 1.918 1 98.56 262 GLU B CA 1
ATOM 4836 C C . GLU B 1 262 ? 19.734 5.598 1.884 1 98.56 262 GLU B C 1
ATOM 4838 O O . GLU B 1 262 ? 20.312 6.684 1.864 1 98.56 262 GLU B O 1
ATOM 4843 N N . ALA B 1 263 ? 20.375 4.453 1.834 1 98.62 263 ALA B N 1
ATOM 4844 C CA . ALA B 1 263 ? 21.844 4.387 1.832 1 98.62 263 ALA B CA 1
ATOM 4845 C C . ALA B 1 263 ? 22.406 4.91 0.517 1 98.62 263 ALA B C 1
ATOM 4847 O O . ALA B 1 263 ? 23.625 5.047 0.372 1 98.62 263 ALA B O 1
ATOM 4848 N N . TYR B 1 264 ? 21.578 5.238 -0.404 1 98.81 264 TYR B N 1
ATOM 4849 C CA . TYR B 1 264 ? 22.031 5.707 -1.709 1 98.81 264 TYR B CA 1
ATOM 4850 C C . TYR B 1 264 ? 21.5 7.102 -2.004 1 98.81 264 TYR B C 1
ATOM 4852 O O . TYR B 1 264 ? 22.156 7.887 -2.697 1 98.81 264 TYR B O 1
ATOM 4860 N N . VAL B 1 265 ? 20.312 7.406 -1.451 1 98.69 265 VAL B N 1
ATOM 4861 C CA . VAL B 1 265 ? 19.688 8.625 -1.958 1 98.69 265 VAL B CA 1
ATOM 4862 C C . VAL B 1 265 ? 19.453 9.602 -0.807 1 98.69 265 VAL B C 1
ATOM 4864 O O . VAL B 1 265 ? 19.125 10.773 -1.032 1 98.69 265 VAL B O 1
ATOM 4867 N N . GLY B 1 266 ? 19.5 9.156 0.464 1 97.94 266 GLY B N 1
ATOM 4868 C CA . GLY B 1 266 ? 19.453 10.117 1.555 1 97.94 266 GLY B CA 1
ATOM 4869 C C . GLY B 1 266 ? 20.547 11.164 1.459 1 97.94 266 GLY B C 1
ATOM 4870 O O . GLY B 1 266 ? 21.641 10.891 0.933 1 97.94 266 GLY B O 1
ATOM 4871 N N . ALA B 1 267 ? 20.297 12.32 2.014 1 96.75 267 ALA B N 1
ATOM 4872 C CA . ALA B 1 267 ? 21.25 13.422 1.87 1 96.75 267 ALA B CA 1
ATOM 4873 C C . ALA B 1 267 ? 22.625 13.031 2.406 1 96.75 267 ALA B C 1
ATOM 4875 O O . ALA B 1 267 ? 23.641 13.273 1.751 1 96.75 267 ALA B O 1
ATOM 4876 N N . GLU B 1 268 ? 22.641 12.453 3.525 1 94.19 268 GLU B N 1
ATOM 4877 C CA . GLU B 1 268 ? 23.906 12.023 4.105 1 94.19 268 GLU B CA 1
ATOM 4878 C C . GLU B 1 268 ? 24.609 11.016 3.209 1 94.19 268 GLU B C 1
ATOM 4880 O O . GLU B 1 268 ? 25.828 11.07 3.033 1 94.19 268 GLU B O 1
ATOM 4885 N N . ALA B 1 269 ? 23.891 10.086 2.73 1 97.69 269 ALA B N 1
ATOM 4886 C CA . ALA B 1 269 ? 24.438 9.047 1.861 1 97.69 269 ALA B CA 1
ATOM 4887 C C . ALA B 1 269 ? 24.969 9.648 0.565 1 97.69 269 ALA B C 1
ATOM 4889 O O . ALA B 1 269 ? 26.031 9.242 0.0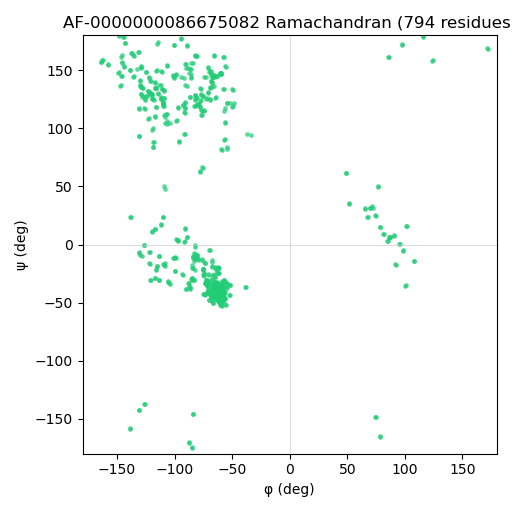76 1 97.69 269 ALA B O 1
ATOM 4890 N N . VAL B 1 270 ? 24.266 10.609 -0.018 1 98.31 270 VAL B N 1
ATOM 4891 C CA . VAL B 1 270 ? 24.688 11.266 -1.244 1 98.31 270 VAL B CA 1
ATOM 4892 C C . VAL B 1 270 ? 26 12.016 -0.995 1 98.31 270 VAL B C 1
ATOM 4894 O O . VAL B 1 270 ? 26.938 11.93 -1.798 1 98.31 270 VAL B O 1
ATOM 4897 N N . ILE B 1 271 ? 26.094 12.742 0.128 1 97.81 271 ILE B N 1
ATOM 4898 C CA . ILE B 1 271 ? 27.297 13.484 0.497 1 97.81 271 ILE B CA 1
ATOM 4899 C C . ILE B 1 271 ? 28.469 12.523 0.676 1 97.81 271 ILE B C 1
ATOM 4901 O O . ILE B 1 271 ? 29.562 12.781 0.191 1 97.81 271 ILE B O 1
ATOM 4905 N N . GLU B 1 272 ? 28.203 11.391 1.321 1 97.88 272 GLU B N 1
ATOM 4906 C CA . GLU B 1 272 ? 29.266 10.406 1.551 1 97.88 272 GLU B CA 1
ATOM 4907 C C . GLU B 1 272 ? 29.734 9.797 0.237 1 97.88 272 GLU B C 1
ATOM 4909 O O . GLU B 1 272 ? 30.938 9.609 0.036 1 97.88 272 GLU B O 1
ATOM 4914 N N . ARG B 1 273 ? 28.844 9.453 -0.606 1 98.19 273 ARG B N 1
ATOM 4915 C CA . ARG B 1 273 ? 29.219 8.914 -1.907 1 98.19 273 ARG B CA 1
ATOM 4916 C C . ARG B 1 273 ? 30.047 9.914 -2.697 1 98.19 273 ARG B C 1
ATOM 4918 O O . ARG B 1 273 ? 31 9.531 -3.387 1 98.19 273 ARG B O 1
ATOM 4925 N N . TYR B 1 274 ? 29.734 11.203 -2.611 1 98.38 274 TYR B N 1
ATOM 4926 C CA . TYR B 1 274 ? 30.531 12.234 -3.27 1 98.38 274 TYR B CA 1
ATOM 4927 C C . TYR B 1 274 ? 31.922 12.32 -2.666 1 98.38 274 TYR B C 1
ATOM 4929 O O . TYR B 1 274 ? 32.906 12.406 -3.393 1 98.38 274 TYR B O 1
ATO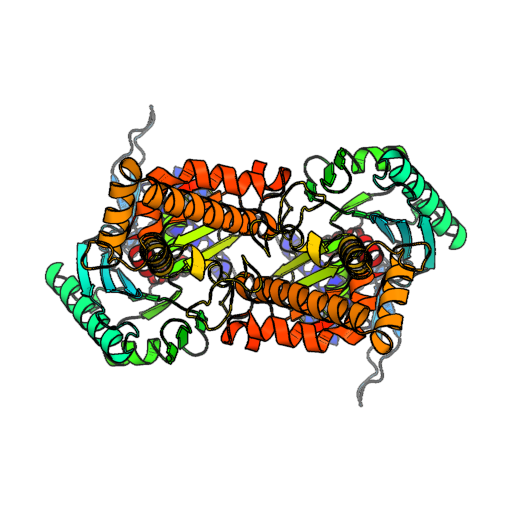M 4937 N N . ARG B 1 275 ? 31.953 12.297 -1.357 1 98.25 275 ARG B N 1
ATOM 4938 C CA . ARG B 1 275 ? 33.25 12.297 -0.675 1 98.25 275 ARG B CA 1
ATOM 4939 C C . ARG B 1 275 ? 34.094 11.133 -1.143 1 98.25 275 ARG B C 1
ATOM 4941 O O . ARG B 1 275 ? 35.281 11.312 -1.441 1 98.25 275 ARG B O 1
ATOM 4948 N N . GLU B 1 276 ? 33.469 9.938 -1.182 1 98 276 GLU B N 1
ATOM 4949 C CA . GLU B 1 276 ? 34.188 8.75 -1.648 1 98 276 GLU B CA 1
ATOM 4950 C C . GLU B 1 276 ? 34.656 8.922 -3.082 1 98 276 GLU B C 1
ATOM 4952 O O . GLU B 1 276 ? 35.781 8.555 -3.406 1 98 276 GLU B O 1
ATOM 4957 N N . ALA B 1 277 ? 33.844 9.508 -3.885 1 97.06 277 ALA B N 1
ATOM 4958 C CA . ALA B 1 277 ? 34.188 9.719 -5.289 1 97.06 277 ALA B CA 1
ATOM 4959 C C . ALA B 1 277 ? 35.344 10.711 -5.426 1 97.06 277 ALA B C 1
ATOM 4961 O O . ALA B 1 277 ? 36.062 10.68 -6.414 1 97.06 277 ALA B O 1
ATOM 4962 N N . ARG B 1 278 ? 35.469 11.57 -4.438 1 96.44 278 ARG B N 1
ATOM 4963 C CA . ARG B 1 278 ? 36.562 12.547 -4.41 1 96.44 278 ARG B CA 1
ATOM 4964 C C . ARG B 1 278 ? 37.781 12 -3.674 1 96.44 278 ARG B C 1
ATOM 4966 O O . ARG B 1 278 ? 38.594 12.766 -3.176 1 96.44 278 ARG B O 1
ATOM 4973 N N . ARG B 1 279 ? 37.781 10.68 -3.449 1 96.75 279 ARG B N 1
ATOM 4974 C CA . ARG B 1 279 ? 38.906 10 -2.807 1 96.75 279 ARG B CA 1
ATOM 4975 C C . ARG B 1 279 ? 39.062 10.461 -1.363 1 96.75 279 ARG B C 1
ATOM 4977 O O . ARG B 1 279 ? 40.188 10.727 -0.916 1 96.75 279 ARG B O 1
ATOM 4984 N N . GLY B 1 280 ? 37.938 10.805 -0.744 1 95.94 280 GLY B N 1
ATOM 4985 C CA . GLY B 1 280 ? 37.938 11.086 0.683 1 95.94 280 GLY B CA 1
ATOM 4986 C C . GLY B 1 280 ? 38 12.562 1 1 95.94 280 GLY B C 1
ATOM 4987 O O . GLY B 1 280 ? 37.938 12.961 2.164 1 95.94 280 GLY B O 1
ATOM 4988 N N . ARG B 1 281 ? 38.156 13.445 0.001 1 95.62 281 ARG B N 1
ATOM 4989 C CA . ARG B 1 281 ? 38.219 14.883 0.239 1 95.62 281 ARG B CA 1
ATOM 4990 C C . ARG B 1 281 ? 36.875 15.422 0.756 1 95.62 281 ARG B C 1
ATOM 4992 O O . ARG B 1 281 ? 35.812 15.023 0.279 1 95.62 281 ARG B O 1
ATOM 4999 N N . ALA B 1 282 ? 37 16.328 1.584 1 94.75 282 ALA B N 1
ATOM 5000 C CA . ALA B 1 282 ? 35.812 16.891 2.23 1 94.75 282 ALA B CA 1
ATOM 5001 C C . ALA B 1 282 ? 34.938 17.594 1.219 1 94.75 282 ALA B C 1
ATOM 5003 O O . ALA B 1 282 ? 35.406 18.219 0.274 1 94.75 282 ALA B O 1
ATOM 5004 N N . VAL B 1 283 ? 33.656 17.469 1.443 1 95.5 283 VAL B N 1
ATOM 5005 C CA . VAL B 1 283 ? 32.688 18.219 0.657 1 95.5 283 VAL B CA 1
ATOM 5006 C C . VAL B 1 283 ? 32.469 19.594 1.275 1 95.5 283 VAL B C 1
ATOM 5008 O O . VAL B 1 283 ? 32.156 19.703 2.469 1 95.5 283 VAL B O 1
ATOM 5011 N N . PRO B 1 284 ? 32.594 20.641 0.548 1 94.81 284 PRO B N 1
ATOM 5012 C CA . PRO B 1 284 ? 32.375 21.969 1.118 1 94.81 284 PRO B CA 1
ATOM 5013 C C . PRO B 1 284 ? 30.984 22.156 1.687 1 94.81 284 PRO B C 1
ATOM 5015 O O . PRO B 1 284 ? 30.016 21.656 1.125 1 94.81 284 PRO B O 1
ATOM 5018 N N . GLY B 1 285 ? 30.891 22.969 2.756 1 94.31 285 GLY B N 1
ATOM 5019 C CA . GLY B 1 285 ? 29.625 23.25 3.416 1 94.31 285 GLY B CA 1
ATOM 5020 C C . GLY B 1 285 ? 29.625 22.922 4.895 1 94.31 285 GLY B C 1
ATOM 5021 O O . GLY B 1 285 ? 30.375 22.047 5.336 1 94.31 285 GLY B O 1
ATOM 5022 N N . ALA B 1 286 ? 28.734 23.531 5.676 1 91.88 286 ALA B N 1
ATOM 5023 C CA . ALA B 1 286 ? 28.75 23.422 7.133 1 91.88 286 ALA B CA 1
ATOM 5024 C C . ALA B 1 286 ? 27.719 22.391 7.609 1 91.88 286 ALA B C 1
ATOM 5026 O O . ALA B 1 286 ? 27.812 21.891 8.734 1 91.88 286 ALA B O 1
ATOM 5027 N N . ASP B 1 287 ? 26.75 22.141 6.82 1 92.25 287 ASP B N 1
ATOM 5028 C CA . ASP B 1 287 ? 25.688 21.203 7.148 1 92.25 287 ASP B CA 1
ATOM 5029 C C . ASP B 1 287 ? 25.219 20.438 5.906 1 92.25 287 ASP B C 1
ATOM 5031 O O . ASP B 1 287 ? 25.781 20.609 4.82 1 92.25 287 ASP B O 1
ATOM 5035 N N . GLU B 1 288 ? 24.328 19.578 6.047 1 93.25 288 GLU B N 1
ATOM 5036 C CA . GLU B 1 288 ? 23.875 18.719 4.949 1 93.25 288 GLU B CA 1
ATOM 5037 C C . GLU B 1 288 ? 23.359 19.562 3.781 1 93.25 288 GLU B C 1
ATOM 5039 O O . GLU B 1 288 ? 23.688 19.297 2.627 1 93.25 288 GLU B O 1
ATOM 5044 N N . GLU B 1 289 ? 22.578 20.594 4.094 1 94 289 GLU B N 1
ATOM 5045 C CA . GLU B 1 289 ? 21.969 21.406 3.047 1 94 289 GLU B CA 1
ATOM 5046 C C . GLU B 1 289 ? 23.031 22.109 2.217 1 94 289 GLU B C 1
ATOM 5048 O O . GLU B 1 289 ? 22.984 22.094 0.986 1 94 289 GLU B O 1
ATOM 5053 N N . SER B 1 290 ? 24 22.75 2.914 1 95.81 290 SER B N 1
ATOM 5054 C CA . SER B 1 290 ? 25.047 23.484 2.201 1 95.81 290 SER B CA 1
ATOM 5055 C C . SER B 1 290 ? 25.953 22.516 1.445 1 95.81 290 SER B C 1
ATOM 5057 O O . SER B 1 290 ? 26.469 22.859 0.38 1 95.81 290 SER B O 1
ATOM 5059 N N . ARG B 1 291 ? 26.141 21.312 1.929 1 97.19 291 ARG B N 1
ATOM 5060 C CA . ARG B 1 291 ? 26.969 20.328 1.249 1 97.19 291 ARG B CA 1
ATOM 5061 C C . ARG B 1 291 ? 26.297 19.812 -0.018 1 97.19 291 ARG B C 1
ATOM 5063 O O . ARG B 1 291 ? 26.953 19.641 -1.048 1 97.19 291 ARG B O 1
ATOM 5070 N N . ILE B 1 292 ? 25 19.594 0.045 1 97.31 292 ILE B N 1
ATOM 5071 C CA . ILE B 1 292 ? 24.25 19.203 -1.146 1 97.31 292 ILE B CA 1
ATOM 5072 C C . ILE B 1 292 ? 24.281 20.328 -2.17 1 97.31 292 ILE B C 1
ATOM 5074 O O . ILE B 1 292 ? 24.469 20.094 -3.365 1 97.31 292 ILE B O 1
ATOM 5078 N N . ALA B 1 293 ? 24.125 21.562 -1.692 1 96.56 293 ALA B N 1
ATOM 5079 C CA . ALA B 1 293 ? 24.188 22.719 -2.584 1 96.56 293 ALA B CA 1
ATOM 5080 C C . ALA B 1 293 ? 25.547 22.797 -3.271 1 96.56 293 ALA B C 1
ATOM 5082 O O . ALA B 1 293 ? 25.625 23.109 -4.461 1 96.56 293 ALA B O 1
ATOM 5083 N N . ALA B 1 294 ? 26.562 22.516 -2.502 1 96.94 294 ALA B N 1
ATOM 5084 C CA . ALA B 1 294 ? 27.922 22.531 -3.061 1 96.94 294 ALA B CA 1
ATOM 5085 C C . ALA B 1 294 ? 28.078 21.453 -4.141 1 96.94 294 ALA B C 1
ATOM 5087 O O . ALA B 1 294 ? 28.688 21.703 -5.18 1 96.94 294 ALA B O 1
ATOM 5088 N N . LEU B 1 295 ? 27.562 20.297 -3.873 1 97.88 295 LEU B N 1
ATOM 5089 C CA . LEU B 1 295 ? 27.594 19.219 -4.855 1 97.88 295 LEU B CA 1
ATOM 5090 C C . LEU B 1 295 ? 26.875 19.625 -6.133 1 97.88 295 LEU B C 1
ATOM 5092 O O . LEU B 1 295 ? 27.391 19.422 -7.234 1 97.88 295 LEU B O 1
ATOM 5096 N N . LEU B 1 296 ? 25.734 20.266 -6.02 1 97.56 296 LEU B N 1
ATOM 5097 C CA . LEU B 1 296 ? 24.938 20.719 -7.16 1 97.56 296 LEU B CA 1
ATOM 5098 C C . LEU B 1 296 ? 25.719 21.734 -7.977 1 97.56 296 LEU B C 1
ATOM 5100 O O . LEU B 1 296 ? 25.766 21.656 -9.211 1 97.56 296 LEU B O 1
ATOM 5104 N N . ALA B 1 297 ? 26.328 22.578 -7.254 1 96.06 297 ALA B N 1
ATOM 5105 C CA . ALA B 1 297 ? 27.109 23.609 -7.922 1 96.06 297 ALA B CA 1
ATOM 5106 C C . ALA B 1 297 ? 28.297 23.016 -8.664 1 96.06 297 ALA B C 1
ATOM 5108 O O . ALA B 1 297 ? 28.656 23.484 -9.742 1 96.06 297 ALA B O 1
ATOM 5109 N N . ALA B 1 298 ? 28.844 22.047 -8.125 1 96.88 298 ALA B N 1
ATOM 5110 C CA . ALA B 1 298 ? 30.047 21.422 -8.688 1 96.88 298 ALA B CA 1
ATOM 5111 C C . ALA B 1 298 ? 29.703 20.578 -9.914 1 96.88 298 ALA B C 1
ATOM 5113 O O . ALA B 1 298 ? 30.578 20.297 -10.742 1 96.88 298 ALA B O 1
ATOM 5114 N N . ALA B 1 299 ? 28.5 20.141 -9.984 1 95.44 299 ALA B N 1
ATOM 5115 C CA . ALA B 1 299 ? 28.109 19.219 -11.039 1 95.44 299 ALA B CA 1
ATOM 5116 C C . ALA B 1 299 ? 28.266 19.844 -12.422 1 95.44 299 ALA B C 1
ATOM 5118 O O . ALA B 1 299 ? 28.469 19.156 -13.414 1 95.44 299 ALA B O 1
ATOM 5119 N N . ASP B 1 300 ? 28.219 21.125 -12.5 1 92.31 300 ASP B N 1
ATOM 5120 C CA . ASP B 1 300 ? 28.406 21.828 -13.766 1 92.31 300 ASP B CA 1
ATOM 5121 C C . ASP B 1 300 ? 29.875 21.969 -14.117 1 92.31 300 ASP B C 1
ATOM 5123 O O . ASP B 1 300 ? 30.234 22.25 -15.266 1 92.31 300 ASP B O 1
ATOM 5127 N N . ARG B 1 301 ? 30.688 21.656 -13.164 1 94.62 301 ARG B N 1
ATOM 5128 C CA . ARG B 1 301 ? 32.094 21.953 -13.352 1 94.62 301 ARG B CA 1
ATOM 5129 C C . ARG B 1 301 ? 32.938 20.672 -13.352 1 94.62 301 ARG B C 1
ATOM 5131 O O . ARG B 1 301 ? 34.031 20.641 -13.914 1 94.62 301 ARG B O 1
ATOM 5138 N N . THR B 1 302 ? 32.469 19.672 -12.641 1 95.62 302 THR B N 1
ATOM 5139 C CA . THR B 1 302 ? 33.312 18.484 -12.477 1 95.62 302 THR B CA 1
ATOM 5140 C C . THR B 1 302 ? 32.531 17.219 -12.836 1 95.62 302 THR B C 1
ATOM 5142 O O . THR B 1 302 ? 31.406 17.016 -12.359 1 95.62 302 THR B O 1
ATOM 5145 N N . PRO B 1 303 ? 33.125 16.344 -13.539 1 96.94 303 PRO B N 1
ATOM 5146 C CA . PRO B 1 303 ? 32.469 15.086 -13.914 1 96.94 303 PRO B CA 1
ATOM 5147 C C . PRO B 1 303 ? 32.156 14.211 -12.711 1 96.94 303 PRO B C 1
ATOM 5149 O O . PRO B 1 303 ? 31.141 13.492 -12.719 1 96.94 303 PRO B O 1
ATOM 5152 N N . THR B 1 304 ? 32.969 14.289 -11.734 1 97.38 304 THR B N 1
ATOM 5153 C CA . THR B 1 304 ? 32.781 13.492 -10.531 1 97.38 304 THR B CA 1
ATOM 5154 C C . THR B 1 304 ? 31.453 13.852 -9.867 1 97.38 304 THR B C 1
ATOM 5156 O O . THR B 1 304 ? 30.656 12.969 -9.523 1 97.38 304 THR B O 1
ATOM 5159 N N . ALA B 1 305 ? 31.203 15.117 -9.703 1 97.88 305 ALA B N 1
ATOM 5160 C CA . ALA B 1 305 ? 29.953 15.578 -9.102 1 97.88 305 ALA B CA 1
ATOM 5161 C C . ALA B 1 305 ? 28.75 15.203 -9.969 1 97.88 305 ALA B C 1
ATOM 5163 O O . ALA B 1 305 ? 27.734 14.75 -9.461 1 97.88 305 ALA B O 1
ATOM 5164 N N . ARG B 1 306 ? 28.906 15.344 -11.25 1 98.06 306 ARG B N 1
ATOM 5165 C CA . ARG B 1 306 ? 27.844 15.008 -12.188 1 98.06 306 ARG B CA 1
ATOM 5166 C C . ARG B 1 306 ? 27.484 13.531 -12.094 1 98.06 306 ARG B C 1
ATOM 5168 O O . ARG B 1 306 ? 26.297 13.172 -12.102 1 98.06 306 ARG B O 1
ATOM 5175 N N . ARG B 1 307 ? 28.453 12.719 -12.023 1 98.12 307 ARG B N 1
ATOM 5176 C CA . ARG B 1 307 ? 28.234 11.281 -11.945 1 98.12 307 ARG B CA 1
ATOM 5177 C C . ARG B 1 307 ? 27.469 10.914 -10.68 1 98.12 307 ARG B C 1
ATOM 5179 O O . ARG B 1 307 ? 26.547 10.086 -10.727 1 98.12 307 ARG B O 1
ATOM 5186 N N . VAL B 1 308 ? 27.812 11.5 -9.578 1 98.5 308 VAL B N 1
ATOM 5187 C CA . VAL B 1 308 ? 27.141 11.211 -8.312 1 98.5 308 VAL B CA 1
ATOM 5188 C C . VAL B 1 308 ? 25.672 11.625 -8.398 1 98.5 308 VAL B C 1
ATOM 5190 O O . VAL B 1 308 ? 24.797 10.891 -7.941 1 98.5 308 VAL B O 1
ATOM 5193 N N . LEU B 1 309 ? 25.406 12.766 -9.016 1 98.62 309 LEU B N 1
ATOM 5194 C CA . LEU B 1 309 ? 24.031 13.234 -9.156 1 98.62 309 LEU B CA 1
ATOM 5195 C C . LEU B 1 309 ? 23.25 12.344 -10.109 1 98.62 309 LEU B C 1
ATOM 5197 O O . LEU B 1 309 ? 22.094 12.008 -9.852 1 98.62 309 LEU B O 1
ATOM 5201 N N . ASP B 1 310 ? 23.938 11.953 -11.211 1 98.44 310 ASP B N 1
ATOM 5202 C CA . ASP B 1 310 ? 23.297 11.062 -12.164 1 98.44 310 ASP B CA 1
ATOM 5203 C C . ASP B 1 310 ? 22.938 9.727 -11.508 1 98.44 310 ASP B C 1
ATOM 5205 O O . ASP B 1 310 ? 21.828 9.211 -11.703 1 98.44 310 ASP B O 1
ATOM 5209 N N . GLU B 1 311 ? 23.859 9.203 -10.758 1 98.62 311 GLU B N 1
ATOM 5210 C CA . GLU B 1 311 ? 23.609 7.961 -10.031 1 98.62 311 GLU B CA 1
ATOM 5211 C C . GLU B 1 311 ? 22.484 8.133 -9.031 1 98.62 311 GLU B C 1
ATOM 5213 O O . GLU B 1 311 ? 21.641 7.238 -8.875 1 98.62 311 GLU B O 1
ATOM 5218 N N . THR B 1 312 ? 22.484 9.25 -8.336 1 98.81 312 THR B N 1
ATOM 5219 C CA . THR B 1 312 ? 21.438 9.539 -7.371 1 98.81 312 THR B CA 1
ATOM 5220 C C . THR B 1 312 ? 20.062 9.539 -8.047 1 98.81 312 THR B C 1
ATOM 5222 O O . THR B 1 312 ? 19.109 8.93 -7.543 1 98.81 312 THR B O 1
ATOM 5225 N N . ALA B 1 313 ? 19.969 10.156 -9.219 1 98.81 313 ALA B N 1
ATOM 5226 C CA . ALA B 1 313 ? 18.719 10.18 -9.977 1 98.81 313 ALA B CA 1
ATOM 5227 C C . ALA B 1 313 ? 18.297 8.773 -10.391 1 98.81 313 ALA B C 1
ATOM 5229 O O . ALA B 1 313 ? 17.109 8.438 -10.359 1 98.81 313 ALA B O 1
ATOM 5230 N N . GLY B 1 314 ? 19.297 8.016 -10.781 1 98.88 314 GLY B N 1
ATOM 5231 C CA . GLY B 1 314 ? 19.031 6.637 -11.141 1 98.88 314 GLY B CA 1
ATOM 5232 C C . GLY B 1 314 ? 18.422 5.832 -10 1 98.88 314 GLY B C 1
ATOM 5233 O O . GLY B 1 314 ? 17.406 5.164 -10.18 1 98.88 314 GLY B O 1
ATOM 5234 N N . TYR B 1 315 ? 19.062 5.934 -8.805 1 98.88 315 TYR B N 1
ATOM 5235 C CA . TYR B 1 315 ? 18.594 5.223 -7.629 1 98.88 315 TYR B CA 1
ATOM 5236 C C . TYR B 1 315 ? 17.188 5.695 -7.234 1 98.88 315 TYR B C 1
ATOM 5238 O O . TYR B 1 315 ? 16.312 4.883 -6.973 1 98.88 315 TYR B O 1
ATOM 5246 N N . LEU B 1 316 ? 16.984 6.992 -7.191 1 98.88 316 LEU B N 1
ATOM 5247 C CA . LEU B 1 316 ? 15.703 7.562 -6.812 1 98.88 316 LEU B CA 1
ATOM 5248 C C . LEU B 1 316 ? 14.609 7.125 -7.781 1 98.88 316 LEU B C 1
ATOM 5250 O O . LEU B 1 316 ? 13.508 6.762 -7.359 1 98.88 316 LEU B O 1
ATOM 5254 N N . GLY B 1 317 ? 14.953 7.172 -9.094 1 98.94 317 GLY B N 1
ATOM 5255 C CA . GLY B 1 317 ? 13.992 6.75 -10.102 1 98.94 317 GLY B CA 1
ATOM 5256 C C . GLY B 1 317 ? 13.57 5.301 -9.953 1 98.94 317 GLY B C 1
ATOM 5257 O O . GLY B 1 317 ? 12.391 4.977 -10.07 1 98.94 317 GLY B O 1
ATOM 5258 N N . ALA B 1 318 ? 14.539 4.414 -9.695 1 98.94 318 ALA B N 1
ATOM 5259 C CA . ALA B 1 318 ? 14.234 3.008 -9.461 1 98.94 318 ALA B CA 1
ATOM 5260 C C . ALA B 1 318 ? 13.359 2.84 -8.219 1 98.94 318 ALA B C 1
ATOM 5262 O O . ALA B 1 318 ? 12.438 2.021 -8.211 1 98.94 318 ALA B O 1
ATOM 5263 N N . GLY B 1 319 ? 13.695 3.611 -7.164 1 98.94 319 GLY B N 1
ATOM 5264 C CA . GLY B 1 319 ? 12.844 3.615 -5.98 1 98.94 319 GLY B CA 1
ATOM 5265 C C . GLY B 1 319 ? 11.422 4.051 -6.273 1 98.94 319 GLY B C 1
ATOM 5266 O O . GLY B 1 319 ? 10.469 3.451 -5.773 1 98.94 319 GLY B O 1
ATOM 5267 N N . VAL B 1 320 ? 11.25 5.094 -7.055 1 98.94 320 VAL B N 1
ATOM 5268 C CA . VAL B 1 320 ? 9.938 5.602 -7.445 1 98.94 320 VAL B CA 1
ATOM 5269 C C . VAL B 1 320 ? 9.203 4.551 -8.273 1 98.94 320 VAL B C 1
ATOM 5271 O O . VAL B 1 320 ? 8 4.34 -8.094 1 98.94 320 VAL B O 1
ATOM 5274 N N . ALA B 1 321 ? 9.93 3.875 -9.156 1 98.94 321 ALA B N 1
ATOM 5275 C CA . ALA B 1 321 ? 9.336 2.797 -9.938 1 98.94 321 ALA B CA 1
ATOM 5276 C C . ALA B 1 321 ? 8.75 1.72 -9.039 1 98.94 321 ALA B C 1
ATOM 5278 O O . ALA B 1 321 ? 7.676 1.183 -9.32 1 98.94 321 ALA B O 1
ATOM 5279 N N . ASN B 1 322 ? 9.461 1.394 -7.961 1 98.94 322 ASN B N 1
ATOM 5280 C CA . ASN B 1 322 ? 8.953 0.414 -7.008 1 98.94 322 ASN B CA 1
ATOM 5281 C C . ASN B 1 322 ? 7.625 0.861 -6.395 1 98.94 322 ASN B C 1
ATOM 5283 O O . ASN B 1 322 ? 6.711 0.054 -6.23 1 98.94 322 ASN B O 1
ATOM 5287 N N . LEU B 1 323 ? 7.504 2.166 -6.07 1 98.94 323 LEU B N 1
ATOM 5288 C CA . LEU B 1 323 ? 6.254 2.703 -5.543 1 98.94 323 LEU B CA 1
ATOM 5289 C C . LEU B 1 323 ? 5.137 2.605 -6.574 1 98.94 323 LEU B C 1
ATOM 5291 O O . LEU B 1 323 ? 4.004 2.26 -6.238 1 98.94 323 LEU B O 1
ATOM 5295 N N . ILE B 1 324 ? 5.453 2.887 -7.812 1 98.88 324 ILE B N 1
ATOM 5296 C CA . ILE B 1 324 ? 4.48 2.828 -8.898 1 98.88 324 ILE B CA 1
ATOM 5297 C C . ILE B 1 324 ? 3.967 1.399 -9.047 1 98.88 324 ILE B C 1
ATOM 5299 O O . ILE B 1 324 ? 2.756 1.169 -9.086 1 98.88 324 ILE B O 1
ATOM 5303 N N . ASN B 1 325 ? 4.879 0.478 -9.055 1 98.69 325 ASN B N 1
ATOM 5304 C CA . ASN B 1 325 ? 4.523 -0.918 -9.281 1 98.69 325 ASN B CA 1
ATOM 5305 C C . ASN B 1 325 ? 3.752 -1.499 -8.102 1 98.69 325 ASN B C 1
ATOM 5307 O O . ASN B 1 325 ? 2.863 -2.332 -8.281 1 98.69 325 ASN B O 1
ATOM 5311 N N . LEU B 1 326 ? 4.039 -1.085 -6.93 1 98.75 326 LEU B N 1
ATOM 5312 C CA . LEU B 1 326 ? 3.449 -1.689 -5.738 1 98.75 326 LEU B CA 1
ATOM 5313 C C . LEU B 1 326 ? 2.125 -1.02 -5.387 1 98.75 326 LEU B C 1
ATOM 5315 O O . LEU B 1 326 ? 1.192 -1.682 -4.926 1 98.75 326 LEU B O 1
ATOM 5319 N N . PHE B 1 327 ? 2.016 0.337 -5.672 1 98.62 327 PHE B N 1
ATOM 5320 C CA . PHE B 1 327 ? 0.871 1.053 -5.121 1 98.62 327 PHE B CA 1
ATOM 5321 C C . PHE B 1 327 ? -0.04 1.555 -6.234 1 98.62 327 PHE B C 1
ATOM 5323 O O . PHE B 1 327 ? -1.184 1.938 -5.984 1 98.62 327 PHE B O 1
ATOM 5330 N N . ASN B 1 328 ? 0.416 1.643 -7.48 1 98.25 328 ASN B N 1
ATOM 5331 C CA . ASN B 1 328 ? -0.364 2.145 -8.609 1 98.25 328 ASN B CA 1
ATOM 5332 C C . ASN B 1 328 ? -1.036 3.475 -8.273 1 98.25 328 ASN B C 1
ATOM 5334 O O . ASN B 1 328 ? -2.26 3.59 -8.344 1 98.25 328 ASN B O 1
ATOM 5338 N N . PRO B 1 329 ? -0.218 4.492 -7.98 1 98.69 329 PRO B N 1
ATOM 5339 C CA . PRO B 1 329 ? -0.777 5.812 -7.691 1 98.69 329 PRO B CA 1
ATOM 5340 C C . PRO B 1 329 ? -1.091 6.609 -8.953 1 98.69 329 PRO B C 1
ATOM 5342 O O . PRO B 1 329 ? -0.616 6.266 -10.039 1 98.69 329 PRO B O 1
ATOM 5345 N N . GLU B 1 330 ? -1.904 7.621 -8.789 1 98.44 330 GLU B N 1
ATOM 5346 C CA . GLU B 1 330 ? -2.074 8.617 -9.844 1 98.44 330 GLU B CA 1
ATOM 5347 C C . GLU B 1 330 ? -0.845 9.516 -9.961 1 98.44 330 GLU B C 1
ATOM 5349 O O . GLU B 1 330 ? -0.511 9.977 -11.055 1 98.44 330 GLU B O 1
ATOM 5354 N N . ARG B 1 331 ? -0.263 9.727 -8.758 1 98.5 331 ARG B N 1
ATOM 5355 C CA . ARG B 1 331 ? 0.832 10.688 -8.672 1 98.5 331 ARG B CA 1
ATOM 5356 C C . ARG B 1 331 ? 1.849 10.266 -7.613 1 98.5 331 ARG B C 1
ATOM 5358 O O . ARG B 1 331 ? 1.475 9.781 -6.547 1 98.5 331 ARG B O 1
ATOM 5365 N N . VAL B 1 332 ? 3.072 10.414 -8.016 1 98.88 332 VAL B N 1
ATOM 5366 C CA . VAL B 1 332 ? 4.16 10.383 -7.047 1 98.88 332 VAL B CA 1
ATOM 5367 C C . VAL B 1 332 ? 4.762 11.781 -6.895 1 98.88 332 VAL B C 1
ATOM 5369 O O . VAL B 1 332 ? 5.172 12.398 -7.879 1 98.88 332 VAL B O 1
ATOM 5372 N N . VAL B 1 333 ? 4.758 12.297 -5.699 1 98.81 333 VAL B N 1
ATOM 5373 C CA . VAL B 1 333 ? 5.281 13.625 -5.414 1 98.81 333 VAL B CA 1
ATOM 5374 C C . VAL B 1 333 ? 6.578 13.508 -4.617 1 98.81 333 VAL B C 1
ATOM 5376 O O . VAL B 1 333 ? 6.602 12.93 -3.531 1 98.81 333 VAL B O 1
ATOM 5379 N N . VAL B 1 334 ? 7.66 14.008 -5.156 1 98.62 334 VAL B N 1
ATOM 5380 C CA . VAL B 1 334 ? 8.953 14 -4.484 1 98.62 334 VAL B CA 1
ATOM 5381 C C . VAL B 1 334 ? 9.141 15.305 -3.707 1 98.62 334 VAL B C 1
ATOM 5383 O O . VAL B 1 334 ? 9.055 16.391 -4.277 1 98.62 334 VAL B O 1
ATOM 5386 N N . GLY B 1 335 ? 9.305 15.102 -2.441 1 97.75 335 GLY B N 1
ATOM 5387 C CA . GLY B 1 335 ? 9.492 16.266 -1.587 1 97.75 335 GLY B CA 1
ATOM 5388 C C . GLY B 1 335 ? 10.555 16.062 -0.529 1 97.75 335 GLY B C 1
ATOM 5389 O O . GLY B 1 335 ? 11.461 15.234 -0.701 1 97.75 335 GLY B O 1
ATOM 5390 N N . GLY B 1 336 ? 10.5 16.859 0.55 1 96.31 336 GLY B N 1
ATOM 5391 C CA . GLY B 1 336 ? 11.578 16.953 1.52 1 96.31 336 GLY B CA 1
ATOM 5392 C C . GLY B 1 336 ? 12.648 17.953 1.135 1 96.31 336 GLY B C 1
ATOM 5393 O O . GLY B 1 336 ? 12.742 18.359 -0.028 1 96.31 336 GLY B O 1
ATOM 5394 N N . TRP B 1 337 ? 13.422 18.359 2.135 1 94.69 337 TRP B N 1
ATOM 5395 C CA . TRP B 1 337 ? 14.367 19.438 1.857 1 94.69 337 TRP B CA 1
ATOM 5396 C C . TRP B 1 337 ? 15.391 19 0.818 1 94.69 337 TRP B C 1
ATOM 5398 O O . TRP B 1 337 ? 15.758 19.781 -0.065 1 94.69 337 TRP B O 1
ATOM 5408 N N . ALA B 1 338 ? 15.852 17.797 0.881 1 96.44 338 ALA B N 1
ATOM 5409 C CA . ALA B 1 338 ? 16.812 17.328 -0.11 1 96.44 338 ALA B CA 1
ATOM 5410 C C . ALA B 1 338 ? 16.156 17.141 -1.47 1 96.44 338 ALA B C 1
ATOM 5412 O O . ALA B 1 338 ? 16.75 17.438 -2.508 1 96.44 338 ALA B O 1
ATOM 5413 N N . GLY B 1 339 ? 14.875 16.578 -1.401 1 96.81 339 GLY B N 1
ATOM 5414 C CA . GLY B 1 339 ? 14.125 16.438 -2.641 1 96.81 339 GLY B CA 1
ATOM 5415 C C . GLY B 1 339 ? 13.906 17.766 -3.354 1 96.81 339 GLY B C 1
ATOM 5416 O O . GLY B 1 339 ? 14.023 17.844 -4.578 1 96.81 339 GLY B O 1
ATOM 5417 N N . GLN B 1 340 ? 13.672 18.734 -2.586 1 95.19 340 GLN B N 1
ATOM 5418 C CA . GLN B 1 340 ? 13.414 20.062 -3.148 1 95.19 340 GLN B CA 1
ATOM 5419 C C . GLN B 1 340 ? 14.695 20.672 -3.705 1 95.19 340 GLN B C 1
ATOM 5421 O O . GLN B 1 340 ? 14.648 21.422 -4.684 1 95.19 340 GLN B O 1
ATOM 5426 N N . LEU B 1 341 ? 15.797 20.406 -3.1 1 95.75 341 LEU B N 1
ATOM 5427 C CA . LEU B 1 341 ? 17.078 20.938 -3.561 1 95.75 341 LEU B CA 1
ATOM 5428 C C . LEU B 1 341 ? 17.547 20.219 -4.816 1 95.75 341 LEU B C 1
ATOM 5430 O O . LEU B 1 341 ? 18 20.844 -5.766 1 95.75 341 LEU B O 1
ATOM 5434 N N . LEU B 1 342 ? 17.406 18.922 -4.863 1 97.12 342 LEU B N 1
ATOM 5435 C CA . LEU B 1 342 ? 17.922 18.094 -5.949 1 97.12 342 LEU B CA 1
ATOM 5436 C C . LEU B 1 342 ? 16.922 18.031 -7.105 1 97.12 342 LEU B C 1
ATOM 5438 O O . LEU B 1 342 ? 17.312 17.922 -8.266 1 97.12 342 LEU B O 1
ATOM 5442 N N . GLY B 1 343 ? 15.672 18.141 -6.773 1 96.19 343 GLY B N 1
ATOM 5443 C CA . GLY B 1 343 ? 14.562 17.812 -7.652 1 96.19 343 GLY B CA 1
ATOM 5444 C C . GLY B 1 343 ? 14.555 18.641 -8.93 1 96.19 343 GLY B C 1
ATOM 5445 O O . GLY B 1 343 ? 14.469 18.078 -10.031 1 96.19 343 GLY B O 1
ATOM 5446 N N . PRO B 1 344 ? 14.625 19.953 -8.812 1 96.12 344 PRO B N 1
ATOM 5447 C CA . PRO B 1 344 ? 14.57 20.781 -10.016 1 96.12 344 PRO B CA 1
ATOM 5448 C C . PRO B 1 344 ? 15.578 20.344 -11.078 1 96.12 344 PRO B C 1
ATOM 5450 O O . PRO B 1 344 ? 15.266 20.391 -12.273 1 96.12 344 PRO B O 1
ATOM 5453 N N . ARG B 1 345 ? 16.672 19.906 -10.688 1 96.94 345 ARG B N 1
ATOM 5454 C CA . ARG B 1 345 ? 17.688 19.484 -11.633 1 96.94 345 ARG B CA 1
ATOM 5455 C C . ARG B 1 345 ? 17.5 18.031 -12.039 1 96.94 345 ARG B C 1
ATOM 5457 O O . ARG B 1 345 ? 17.672 17.672 -13.203 1 96.94 345 ARG B O 1
ATOM 5464 N N . LEU B 1 346 ? 17.109 17.172 -11.141 1 98.31 346 LEU B N 1
ATOM 5465 C CA . LEU B 1 346 ? 17.234 15.734 -11.336 1 98.31 346 LEU B CA 1
ATOM 5466 C C . LEU B 1 346 ? 15.914 15.125 -11.789 1 98.31 346 LEU B C 1
ATOM 5468 O O . LEU B 1 346 ? 15.875 13.969 -12.219 1 98.31 346 LEU B O 1
ATOM 5472 N N . LEU B 1 347 ? 14.82 15.82 -11.742 1 98.56 347 LEU B N 1
ATOM 5473 C CA . LEU B 1 347 ? 13.492 15.25 -11.945 1 98.56 347 LEU B CA 1
ATOM 5474 C C . LEU B 1 347 ? 13.398 14.586 -13.32 1 98.56 347 LEU B C 1
ATOM 5476 O O . LEU B 1 347 ? 12.852 13.484 -13.445 1 98.56 347 LEU B O 1
ATOM 5480 N N . PRO B 1 348 ? 13.898 15.203 -14.43 1 98.56 348 PRO B N 1
ATOM 5481 C CA . PRO B 1 348 ? 13.828 14.516 -15.719 1 98.56 348 PRO B CA 1
ATOM 5482 C C . PRO B 1 348 ? 14.523 13.156 -15.703 1 98.56 348 PRO B C 1
ATOM 5484 O O . PRO B 1 348 ? 13.992 12.172 -16.219 1 98.56 348 PRO B O 1
ATOM 5487 N N . GLN B 1 349 ? 15.695 13.102 -15.062 1 98.75 349 GLN B N 1
ATOM 5488 C CA . GLN B 1 349 ? 16.438 11.852 -14.992 1 98.75 349 GLN B CA 1
ATOM 5489 C C . GLN B 1 349 ? 15.742 10.852 -14.07 1 98.75 349 GLN B C 1
ATOM 5491 O O . GLN B 1 349 ? 15.797 9.641 -14.312 1 98.75 349 GLN B O 1
ATOM 5496 N N . ILE B 1 350 ? 15.18 11.352 -13.016 1 98.88 350 ILE B N 1
ATOM 5497 C CA . ILE B 1 350 ? 14.406 10.492 -12.117 1 98.88 350 ILE B CA 1
ATOM 5498 C C . ILE B 1 350 ? 13.25 9.859 -12.883 1 98.88 350 ILE B C 1
ATOM 5500 O O . ILE B 1 350 ? 13.023 8.648 -12.781 1 98.88 350 ILE B O 1
ATOM 5504 N N . ARG B 1 351 ? 12.539 10.625 -13.68 1 98.81 351 ARG B N 1
ATOM 5505 C CA . ARG B 1 351 ? 11.438 10.133 -14.5 1 98.81 351 ARG B CA 1
ATOM 5506 C C . ARG B 1 351 ? 11.914 9.078 -15.484 1 98.81 351 ARG B C 1
ATOM 5508 O O . ARG B 1 351 ? 11.273 8.039 -15.664 1 98.81 351 ARG B O 1
ATOM 5515 N N . GLU B 1 352 ? 13.016 9.359 -16.078 1 98.75 352 GLU B N 1
ATOM 5516 C CA . GLU B 1 352 ? 13.586 8.414 -17.031 1 98.75 352 GLU B CA 1
ATOM 5517 C C . GLU B 1 352 ? 13.93 7.086 -16.375 1 98.75 352 GLU B C 1
ATOM 5519 O O . GLU B 1 352 ? 13.633 6.016 -16.906 1 98.75 352 GLU B O 1
ATOM 5524 N N . SER B 1 353 ? 14.562 7.199 -15.25 1 98.88 353 SER B N 1
ATOM 5525 C CA . SER B 1 353 ? 14.922 5.988 -14.516 1 98.88 353 SER B CA 1
ATOM 5526 C C . SER B 1 353 ? 13.68 5.23 -14.062 1 98.88 353 SER B C 1
ATOM 5528 O O . SER B 1 353 ? 13.633 4 -14.133 1 98.88 353 SER B O 1
ATOM 5530 N N . ALA B 1 354 ? 12.688 5.945 -13.586 1 98.94 354 ALA B N 1
ATOM 5531 C CA . ALA B 1 354 ? 11.43 5.312 -13.195 1 98.94 354 ALA B CA 1
ATOM 5532 C C . ALA B 1 354 ? 10.789 4.594 -14.383 1 98.94 354 ALA B C 1
ATOM 5534 O O . ALA B 1 354 ? 10.281 3.479 -14.234 1 98.94 354 ALA B O 1
ATOM 5535 N N . GLU B 1 355 ? 10.812 5.203 -15.492 1 98.81 355 GLU B N 1
ATOM 5536 C CA . GLU B 1 355 ? 10.266 4.609 -16.703 1 98.81 355 GLU B CA 1
ATOM 5537 C C . GLU B 1 355 ? 10.984 3.305 -17.047 1 98.81 355 GLU B C 1
ATOM 5539 O O . GLU B 1 355 ? 10.344 2.33 -17.453 1 98.81 355 GLU B O 1
ATOM 5544 N N . ARG B 1 356 ? 12.273 3.264 -16.875 1 98.62 356 ARG B N 1
ATOM 5545 C CA . ARG B 1 356 ? 13.086 2.1 -17.203 1 98.62 356 ARG B CA 1
ATOM 5546 C C . ARG B 1 356 ? 12.82 0.948 -16.25 1 98.62 356 ARG B C 1
ATOM 5548 O O . ARG B 1 356 ? 12.992 -0.219 -16.609 1 98.62 356 ARG B O 1
ATOM 5555 N N . HIS B 1 357 ? 12.391 1.269 -15.055 1 98.81 357 HIS B N 1
ATOM 5556 C CA . HIS B 1 357 ? 12.359 0.239 -14.023 1 98.81 357 HIS B CA 1
ATOM 5557 C C . HIS B 1 357 ? 10.922 -0.16 -13.688 1 98.81 357 HIS B C 1
ATOM 5559 O O . HIS B 1 357 ? 10.695 -1.205 -13.078 1 98.81 357 HIS B O 1
ATOM 5565 N N . ALA B 1 358 ? 9.914 0.645 -14.039 1 98.69 358 ALA B N 1
ATOM 5566 C CA . ALA B 1 358 ? 8.516 0.307 -13.789 1 98.69 358 ALA B CA 1
ATOM 5567 C C . ALA B 1 358 ? 7.91 -0.456 -14.961 1 98.69 358 ALA B C 1
ATOM 5569 O O . ALA B 1 358 ? 8.414 -0.378 -16.078 1 98.69 358 ALA B O 1
ATOM 5570 N N . LEU B 1 359 ? 6.875 -1.242 -14.68 1 98.25 359 LEU B N 1
ATOM 5571 C CA . LEU B 1 359 ? 6.066 -1.778 -15.773 1 98.25 359 LEU B CA 1
ATOM 5572 C C . LEU B 1 359 ? 5.445 -0.653 -16.594 1 98.25 359 LEU B C 1
ATOM 5574 O O . LEU B 1 359 ? 5.035 0.37 -16.031 1 98.25 359 LEU B O 1
ATOM 5578 N N . ARG B 1 360 ? 5.305 -0.876 -17.844 1 97.75 360 ARG B N 1
ATOM 5579 C CA . ARG B 1 360 ? 4.898 0.171 -18.781 1 97.75 360 ARG B CA 1
ATOM 5580 C C . ARG B 1 360 ? 3.518 0.711 -18.422 1 97.75 360 ARG B C 1
ATOM 5582 O O . ARG B 1 360 ? 3.332 1.924 -18.312 1 97.75 360 ARG B O 1
ATOM 5589 N N . LYS B 1 361 ? 2.547 -0.148 -18.203 1 96.75 361 LYS B N 1
ATOM 5590 C CA . LYS B 1 361 ? 1.163 0.285 -18.031 1 96.75 361 LYS B CA 1
ATOM 5591 C C . LYS B 1 361 ? 0.986 1.068 -16.734 1 96.75 361 LYS B C 1
ATOM 5593 O O . LYS B 1 361 ? 0.434 2.17 -16.75 1 96.75 361 LYS B O 1
ATOM 5598 N N . PRO B 1 362 ? 1.506 0.521 -15.617 1 96.69 362 PRO B N 1
ATOM 5599 C CA . PRO B 1 362 ? 1.424 1.32 -14.391 1 96.69 362 PRO B CA 1
ATOM 5600 C C . PRO B 1 362 ? 2.129 2.668 -14.523 1 96.69 362 PRO B C 1
ATOM 5602 O O . PRO B 1 362 ? 1.638 3.678 -14.008 1 96.69 362 PRO B O 1
ATOM 5605 N N . PHE B 1 363 ? 3.254 2.725 -15.172 1 98.44 363 PHE B N 1
ATOM 5606 C CA . PHE B 1 363 ? 3.992 3.971 -15.344 1 98.44 363 PHE B CA 1
ATOM 5607 C C . PHE B 1 363 ? 3.174 4.984 -16.141 1 98.44 363 PHE B C 1
ATOM 5609 O O . PHE B 1 363 ? 3.107 6.156 -15.766 1 98.44 363 PHE B O 1
ATOM 5616 N N . GLU B 1 364 ? 2.512 4.48 -17.156 1 97.5 364 GLU B N 1
ATOM 5617 C CA . GLU B 1 364 ? 1.705 5.344 -18.016 1 97.5 364 GLU B CA 1
ATOM 5618 C C . GLU B 1 364 ? 0.553 5.973 -17.234 1 97.5 364 GLU B C 1
ATOM 5620 O O . GLU B 1 364 ? 0.023 7.012 -17.641 1 97.5 364 GLU B O 1
ATOM 5625 N N . GLN B 1 365 ? 0.202 5.406 -16.172 1 95.44 365 GLN B N 1
ATOM 5626 C CA . GLN B 1 365 ? -0.961 5.832 -15.398 1 95.44 365 GLN B CA 1
ATOM 5627 C C . GLN B 1 365 ? -0.554 6.746 -14.242 1 95.44 365 GLN B C 1
ATOM 5629 O O . GLN B 1 365 ? -1.397 7.168 -13.453 1 95.44 365 GLN B O 1
ATOM 5634 N N . THR B 1 366 ? 0.755 7.082 -14.148 1 98.25 366 THR B N 1
ATOM 5635 C CA . THR B 1 366 ? 1.264 7.805 -12.992 1 98.25 366 THR B CA 1
ATOM 5636 C C . THR B 1 366 ? 2.045 9.039 -13.43 1 98.25 366 THR B C 1
ATOM 5638 O O . THR B 1 366 ? 2.842 8.977 -14.367 1 98.25 366 THR B O 1
ATOM 5641 N N . THR B 1 367 ? 1.81 10.164 -12.797 1 98.62 367 THR B N 1
ATOM 5642 C CA . THR B 1 367 ? 2.672 11.328 -12.969 1 98.62 367 THR B CA 1
ATOM 5643 C C . THR B 1 367 ? 3.674 11.438 -11.82 1 98.62 367 THR B C 1
ATOM 5645 O O . THR B 1 367 ? 3.402 10.977 -10.711 1 98.62 367 THR B O 1
ATOM 5648 N N . ILE B 1 368 ? 4.879 11.914 -12.086 1 98.81 368 ILE B N 1
ATOM 5649 C CA . ILE B 1 368 ? 5.93 12.164 -11.102 1 98.81 368 ILE B CA 1
ATOM 5650 C C . ILE B 1 368 ? 6.238 13.656 -11.047 1 98.81 368 ILE B C 1
ATOM 5652 O O . ILE B 1 368 ? 6.672 14.25 -12.039 1 98.81 368 ILE B O 1
ATOM 5656 N N . GLU B 1 369 ? 6.02 14.25 -9.875 1 98.19 369 GLU B N 1
ATOM 5657 C CA . GLU B 1 369 ? 6.164 15.695 -9.75 1 98.19 369 GLU B CA 1
ATOM 5658 C C . GLU B 1 369 ? 6.883 16.062 -8.453 1 98.19 369 GLU B C 1
ATOM 5660 O O . GLU B 1 369 ? 7.082 15.219 -7.582 1 98.19 369 GLU B O 1
ATOM 5665 N N . LEU B 1 370 ? 7.352 17.328 -8.391 1 98.19 370 LEU B N 1
ATOM 5666 C CA . LEU B 1 370 ? 7.949 17.859 -7.168 1 98.19 370 LEU B CA 1
ATOM 5667 C C . LEU B 1 370 ? 6.879 18.422 -6.246 1 98.19 370 LEU B C 1
ATOM 5669 O O . LEU B 1 370 ? 5.859 18.938 -6.711 1 98.19 370 LEU B O 1
ATOM 5673 N N . GLY B 1 371 ? 7.129 18.281 -4.961 1 98.06 371 GLY B N 1
ATOM 5674 C CA . GLY B 1 371 ? 6.27 18.953 -4 1 98.06 371 GLY B CA 1
ATOM 5675 C C . GLY B 1 371 ? 6.203 20.453 -4.203 1 98.06 371 GLY B C 1
ATOM 5676 O O . GLY B 1 371 ? 7.102 21.047 -4.812 1 98.06 371 GLY B O 1
ATOM 5677 N N . ARG B 1 372 ? 5.195 21.062 -3.652 1 97.5 372 ARG B N 1
ATOM 5678 C CA . ARG B 1 372 ? 4.988 22.5 -3.898 1 97.5 372 ARG B CA 1
ATOM 5679 C C . ARG B 1 372 ? 5.18 23.297 -2.621 1 97.5 372 ARG B C 1
ATOM 5681 O O . ARG B 1 372 ? 5.258 24.531 -2.664 1 97.5 372 ARG B O 1
ATOM 5688 N N . LEU B 1 373 ? 5.297 22.609 -1.481 1 96.19 373 LEU B N 1
ATOM 5689 C CA . LEU B 1 373 ? 5.227 23.312 -0.209 1 96.19 373 LEU B CA 1
ATOM 5690 C C . LEU B 1 373 ? 6.621 23.531 0.368 1 96.19 373 LEU B C 1
ATOM 5692 O O . LEU B 1 373 ? 6.781 24.266 1.348 1 96.19 373 LEU B O 1
ATOM 5696 N N . GLY B 1 374 ? 7.59 22.891 -0.182 1 89.69 374 GLY B N 1
ATOM 5697 C CA . GLY B 1 374 ? 8.969 23.141 0.206 1 89.69 374 GLY B CA 1
ATOM 5698 C C . GLY B 1 374 ? 9.328 22.562 1.557 1 89.69 374 GLY B C 1
ATOM 5699 O O . GLY B 1 374 ? 8.82 21.5 1.927 1 89.69 374 GLY B O 1
ATOM 5700 N N . VAL B 1 375 ? 10.227 23.188 2.283 1 83.94 375 VAL B N 1
ATOM 5701 C CA . VAL B 1 375 ? 10.844 22.656 3.492 1 83.94 375 VAL B CA 1
ATOM 5702 C C . VAL B 1 375 ? 9.852 22.734 4.652 1 83.94 375 VAL B C 1
ATOM 5704 O O . VAL B 1 375 ? 10.023 22.047 5.668 1 83.94 375 VAL B O 1
ATOM 5707 N N . ASP B 1 376 ? 8.766 23.484 4.496 1 89.69 376 ASP B N 1
ATOM 5708 C CA . ASP B 1 376 ? 7.812 23.719 5.574 1 89.69 376 ASP B CA 1
ATOM 5709 C C . ASP B 1 376 ? 6.699 22.672 5.562 1 89.69 376 ASP B C 1
ATOM 5711 O O . ASP B 1 376 ? 5.836 22.672 6.441 1 89.69 376 ASP B O 1
ATOM 5715 N N . ALA B 1 377 ? 6.797 21.734 4.668 1 96.12 377 ALA B N 1
ATOM 5716 C CA . ALA B 1 377 ? 5.668 20.844 4.43 1 96.12 377 ALA B CA 1
ATOM 5717 C C . ALA B 1 377 ? 5.395 19.969 5.652 1 96.12 377 ALA B C 1
ATOM 5719 O O . ALA B 1 377 ? 4.234 19.75 6.016 1 96.12 377 ALA B O 1
ATOM 5720 N N . VAL B 1 378 ? 6.418 19.531 6.352 1 98.25 378 VAL B N 1
ATOM 5721 C CA . VAL B 1 378 ? 6.234 18.609 7.469 1 98.25 378 VAL B CA 1
ATOM 5722 C C . VAL B 1 378 ? 5.566 19.328 8.633 1 98.25 378 VAL B C 1
ATOM 5724 O O . VAL B 1 378 ? 4.57 18.859 9.18 1 98.25 378 VAL B O 1
ATOM 5727 N N . ALA B 1 379 ? 6.051 20.531 9.008 1 98.56 379 ALA B N 1
ATOM 5728 C CA . ALA B 1 379 ? 5.449 21.297 10.094 1 98.56 379 ALA B CA 1
ATOM 5729 C C . ALA B 1 379 ? 4.02 21.719 9.75 1 98.56 379 ALA B C 1
ATOM 5731 O O . ALA B 1 379 ? 3.125 21.625 10.594 1 98.56 379 ALA B O 1
ATOM 5732 N N . LEU B 1 380 ? 3.861 22.109 8.508 1 98.62 380 LEU B N 1
ATOM 5733 C CA . LEU B 1 380 ? 2.521 22.469 8.055 1 98.62 380 LEU B CA 1
ATOM 5734 C C . LEU B 1 380 ? 1.578 21.281 8.164 1 98.62 380 LEU B C 1
ATOM 5736 O O . LEU B 1 380 ? 0.466 21.406 8.68 1 98.62 380 LEU B O 1
ATOM 5740 N N . GLY B 1 381 ? 2.039 20.109 7.684 1 98.81 381 GLY B N 1
ATOM 5741 C CA . GLY B 1 381 ? 1.246 18.906 7.793 1 98.81 381 GLY B CA 1
ATOM 5742 C C . GLY B 1 381 ? 0.947 18.516 9.227 1 98.81 381 GLY B C 1
ATOM 5743 O O . GLY B 1 381 ? -0.163 18.078 9.539 1 98.81 381 GLY B O 1
ATOM 5744 N N . ALA B 1 382 ? 1.945 18.641 10.07 1 98.81 382 ALA B N 1
ATOM 5745 C CA . ALA B 1 382 ? 1.748 18.344 11.484 1 98.81 382 ALA B CA 1
ATOM 5746 C C . ALA B 1 382 ? 0.68 19.25 12.094 1 98.81 382 ALA B C 1
ATOM 5748 O O . ALA B 1 382 ? -0.165 18.797 12.867 1 98.81 382 ALA B O 1
ATOM 5749 N N . ALA B 1 383 ? 0.667 20.5 11.703 1 98.75 383 ALA B N 1
ATOM 5750 C CA . ALA B 1 383 ? -0.296 21.469 12.219 1 98.75 383 ALA B CA 1
ATOM 5751 C C . ALA B 1 383 ? -1.72 21.094 11.82 1 98.75 383 ALA B C 1
ATOM 5753 O O . ALA B 1 383 ? -2.686 21.547 12.43 1 98.75 383 ALA B O 1
ATOM 5754 N N . THR B 1 384 ? -1.85 20.266 10.781 1 98.38 384 THR B N 1
ATOM 5755 C CA . THR B 1 384 ? -3.182 19.891 10.312 1 98.38 384 THR B CA 1
ATOM 5756 C C . THR B 1 384 ? -3.764 18.766 11.164 1 98.38 384 THR B C 1
ATOM 5758 O O . THR B 1 384 ? -4.957 18.469 11.07 1 98.38 384 THR B O 1
ATOM 5761 N N . LEU B 1 385 ? -2.977 18.109 12 1 98.31 385 LEU B N 1
ATOM 5762 C CA . LEU B 1 385 ? -3.469 16.969 12.773 1 98.31 385 LEU B CA 1
ATOM 5763 C C . LEU B 1 385 ? -4.602 17.391 13.703 1 98.31 385 LEU B C 1
ATOM 5765 O O . LEU B 1 385 ? -5.68 16.797 13.688 1 98.31 385 LEU B O 1
ATOM 5769 N N . PRO B 1 386 ? -4.453 18.484 14.5 1 97.88 386 PRO B N 1
ATOM 5770 C CA . PRO B 1 386 ? -5.59 18.938 15.305 1 97.88 386 PRO B CA 1
ATOM 5771 C C . PRO B 1 386 ? -6.75 19.438 14.445 1 97.88 386 PRO B C 1
ATOM 5773 O O . PRO B 1 386 ? -7.914 19.297 14.828 1 97.88 386 PRO B O 1
ATOM 5776 N N . VAL B 1 387 ? -6.441 20.016 13.305 1 98 387 VAL B N 1
ATOM 5777 C CA . VAL B 1 387 ? -7.477 20.531 12.406 1 98 387 VAL B CA 1
ATOM 5778 C C . VAL B 1 387 ? -8.32 19.359 11.883 1 98 387 VAL B C 1
ATOM 5780 O O . VAL B 1 387 ? -9.547 19.453 11.852 1 98 387 VAL B O 1
ATOM 5783 N N . ALA B 1 388 ? -7.633 18.328 11.5 1 97.19 388 ALA B N 1
ATOM 5784 C CA . ALA B 1 388 ? -8.328 17.156 10.992 1 97.19 388 ALA B CA 1
ATOM 5785 C C . ALA B 1 388 ? -9.312 16.609 12.023 1 97.19 388 ALA B C 1
ATOM 5787 O O . ALA B 1 388 ? -10.414 16.172 11.672 1 97.19 388 ALA B O 1
ATOM 5788 N N . ARG B 1 389 ? -8.922 16.609 13.242 1 96.5 389 ARG B N 1
ATOM 5789 C CA . ARG B 1 389 ? -9.805 16.156 14.312 1 96.5 389 ARG B CA 1
ATOM 5790 C C . ARG B 1 389 ? -11.016 17.078 14.453 1 96.5 389 ARG B C 1
ATOM 5792 O O . ARG B 1 389 ? -12.141 16.609 14.648 1 96.5 389 ARG B O 1
ATOM 5799 N N . LEU B 1 390 ? -10.797 18.359 14.383 1 96.69 390 LEU B N 1
ATOM 5800 C CA . LEU B 1 390 ? -11.867 19.344 14.445 1 96.69 390 LEU B CA 1
ATOM 5801 C C . LEU B 1 390 ? -12.867 19.141 13.312 1 96.69 390 LEU B C 1
ATOM 5803 O O . LEU B 1 390 ? -14.078 19.156 13.539 1 96.69 390 LEU B O 1
ATOM 5807 N N . LEU B 1 391 ? -12.344 18.922 12.117 1 96.62 391 LEU B N 1
ATOM 5808 C CA . LEU B 1 391 ? -13.188 18.719 10.945 1 96.62 391 LEU B CA 1
ATOM 5809 C C . LEU B 1 391 ? -14.008 17.453 11.078 1 96.62 391 LEU B C 1
ATOM 5811 O O . LEU B 1 391 ? -15.211 17.453 10.805 1 96.62 391 LEU B O 1
ATOM 5815 N N . ALA B 1 392 ? -13.352 16.422 11.555 1 95 392 ALA B N 1
ATOM 5816 C CA . ALA B 1 392 ? -14.023 15.141 11.711 1 95 392 ALA B CA 1
ATOM 5817 C C . ALA B 1 392 ? -15.141 15.227 12.75 1 95 392 ALA B C 1
ATOM 5819 O O . ALA B 1 392 ? -16.156 14.547 12.633 1 95 392 ALA B O 1
ATOM 5820 N N . ALA B 1 393 ? -14.945 16.125 13.656 1 94.94 393 ALA B N 1
ATOM 5821 C CA . ALA B 1 393 ? -15.922 16.297 14.734 1 94.94 393 ALA B CA 1
ATOM 5822 C C . ALA B 1 393 ? -17 17.297 14.344 1 94.94 393 ALA B C 1
ATOM 5824 O O . ALA B 1 393 ? -17.828 17.688 15.18 1 94.94 393 ALA B O 1
ATOM 5825 N N . GLY B 1 394 ? -16.984 17.719 13.148 1 94.5 394 GLY B N 1
ATOM 5826 C CA . GLY B 1 394 ? -17.984 18.672 12.68 1 94.5 394 GLY B CA 1
ATOM 5827 C C . GLY B 1 394 ? -17.859 20.031 13.336 1 94.5 394 GLY B C 1
ATOM 5828 O O . GLY B 1 394 ? -18.859 20.734 13.516 1 94.5 394 GLY B O 1
ATOM 5829 N N . GLY B 1 395 ? -16.672 20.281 13.789 1 93.75 395 GLY B N 1
ATOM 5830 C CA . GLY B 1 395 ? -16.438 21.594 14.359 1 93.75 395 GLY B CA 1
ATOM 5831 C C . GLY B 1 395 ? -16.594 21.641 15.867 1 93.75 395 GLY B C 1
ATOM 5832 O O . GLY B 1 395 ? -16.469 22.703 16.484 1 93.75 395 GLY B O 1
ATOM 5833 N N . THR B 1 396 ? -16.906 20.531 16.438 1 89 396 THR B N 1
ATOM 5834 C CA . THR B 1 396 ? -17.047 20.484 17.891 1 89 396 THR B CA 1
ATOM 5835 C C . THR B 1 396 ? -15.68 20.375 18.547 1 89 396 THR B C 1
ATOM 5837 O O . THR B 1 396 ? -14.867 19.531 18.172 1 89 396 THR B O 1
ATOM 5840 N N . VAL B 1 397 ? -15.383 21.312 19.344 1 80.19 397 VAL B N 1
ATOM 5841 C CA . VAL B 1 397 ? -14.117 21.297 20.062 1 80.19 397 VAL B CA 1
ATOM 5842 C C . VAL B 1 397 ? -14.297 20.609 21.406 1 80.19 397 VAL B C 1
ATOM 5844 O O . VAL B 1 397 ? -15.227 20.922 22.156 1 80.19 397 VAL B O 1
ATOM 5847 N N . ASN B 1 398 ? -14.008 19.312 21.5 1 59.09 398 ASN B N 1
ATOM 5848 C CA . ASN B 1 398 ? -14.055 18.734 22.828 1 59.09 398 ASN B CA 1
ATOM 5849 C C . ASN B 1 398 ? -13.086 19.438 23.781 1 59.09 398 ASN B C 1
ATOM 5851 O O . ASN B 1 398 ? -11.867 19.375 23.594 1 59.09 398 ASN B O 1
ATOM 5855 N N . LEU B 1 399 ? -13.5 20.578 24.328 1 44.59 399 LEU B N 1
ATOM 5856 C CA . LEU B 1 399 ? -12.672 21.188 25.359 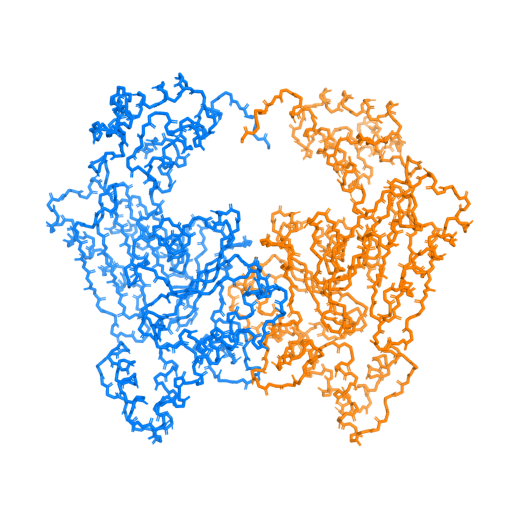1 44.59 399 LEU B CA 1
ATOM 5857 C C . LEU B 1 399 ? -12.547 20.281 26.578 1 44.59 399 LEU B C 1
ATOM 5859 O O . LEU B 1 399 ? -13.492 19.562 26.922 1 44.59 399 LEU B O 1
#

Solvent-accessible surface area (backbone atoms only — not comparable to full-atom values): 38891 Å² total; per-residue (Å²): 129,75,73,80,40,73,66,52,51,52,40,50,51,40,14,51,52,48,44,48,33,65,70,59,42,68,39,33,64,65,54,51,16,69,72,68,70,46,53,58,69,57,45,51,51,54,48,48,53,35,36,74,70,45,47,31,38,77,68,48,69,42,87,42,94,84,53,78,61,46,59,18,31,25,57,28,37,82,62,31,27,28,27,6,25,23,38,57,77,53,30,39,35,27,35,29,23,35,61,72,64,48,77,63,30,66,35,78,43,80,41,88,43,87,53,64,51,68,67,57,52,43,49,48,51,53,52,24,53,53,49,23,33,57,74,53,70,57,57,76,85,49,39,67,17,35,9,33,8,27,69,45,40,38,37,57,86,95,52,40,27,32,35,18,62,64,44,69,34,78,63,38,51,54,48,63,62,40,53,75,77,40,94,54,53,75,43,77,44,30,25,31,44,17,27,29,49,26,26,40,64,75,28,65,38,50,94,55,42,23,33,33,26,35,27,26,26,69,54,37,30,23,17,39,29,50,81,68,35,77,52,34,52,66,62,45,41,25,20,36,49,19,48,22,43,31,26,68,82,42,49,70,25,74,67,71,26,45,6,22,38,25,39,50,55,5,43,59,32,42,52,48,52,45,20,55,70,54,75,64,42,84,67,59,60,91,47,71,68,47,28,52,50,42,43,59,62,36,32,82,74,33,68,68,40,35,49,49,53,52,51,33,20,40,54,48,6,35,53,50,10,32,48,34,24,42,44,15,28,44,31,37,30,39,20,34,56,43,26,55,68,48,33,84,76,34,42,69,51,19,51,51,28,17,57,53,35,22,55,68,69,50,48,73,56,37,46,80,44,64,49,68,57,55,76,51,24,25,21,54,14,8,24,41,49,46,49,51,52,29,30,68,49,40,65,50,74,87,122,132,76,74,81,40,74,66,51,52,52,41,50,52,40,15,49,54,47,44,49,33,65,68,59,41,66,38,32,65,64,53,50,16,68,74,68,70,47,52,61,69,58,44,51,51,53,49,49,52,34,36,73,71,46,47,32,38,77,67,49,70,42,85,44,93,86,53,78,62,46,59,18,30,26,56,28,38,82,61,32,26,27,26,5,26,23,41,56,77,53,32,39,35,26,36,30,23,34,62,72,64,50,76,65,30,65,37,76,41,80,40,88,43,87,54,63,51,69,68,58,52,43,49,48,50,53,52,24,53,53,48,23,33,58,73,53,71,57,58,77,85,48,38,67,17,36,10,32,7,28,68,45,39,38,36,58,84,93,53,41,28,32,36,18,62,64,43,70,36,76,63,38,52,53,46,62,61,41,52,74,76,41,97,55,54,75,43,75,44,30,25,32,45,17,26,30,49,26,26,39,65,76,30,66,38,48,93,56,41,23,33,33,24,36,28,26,26,69,55,36,30,23,18,38,28,50,82,68,36,78,52,34,50,66,64,46,41,25,21,36,49,18,49,22,42,30,25,70,82,44,50,71,26,74,68,71,26,45,6,20,39,26,38,49,56,5,44,57,32,43,52,48,51,46,19,55,73,55,75,65,44,81,68,59,61,92,47,71,69,46,28,53,50,43,44,59,61,36,32,82,74,33,69,67,39,34,49,49,51,51,50,32,20,40,54,48,6,33,53,48,11,30,48,35,24,42,44,14,27,45,31,37,30,38,21,35,55,44,26,56,68,47,33,84,75,34,46,69,51,18,51,51,28,17,57,54,36,22,56,65,68,50,48,72,55,36,46,78,45,65,49,68,57,54,75,52,22,25,20,55,14,9,25,39,48,46,49,52,52,30,30,68,50,39,66,51,73,87,123

Organism: NCBI:txid175570

InterPro domains:
  IPR000600 ROK family [PF00480] (83-385)
  IPR000600 ROK family [PTHR18964] (5-385)
  IPR036388 Winged helix-like DNA-binding domain superfamily [G3DSA:1.10.10.10] (1-76)
  IPR036390 Winged helix DNA-binding domain superfamily [SSF46785] (9-71)
  IPR043129 ATPase, nucleotide binding domain [SSF53067] (82-388)
  IPR049874 ROK, conserved site [PS01125] (216-243)

Secondary structure (DSSP, 8-state):
-----HHHHHHHHHHHHHHHHHHH-SEEHHHHHHHH---HHHHHHHHHHHHHTTSEEEEEEE--SSSPPEEEEEE-GGG-EEEEEEE-SSEEEEEEEETT--EEEEEEEE--SSS--HHHHHHHHHHHHHHHHHHHT--GGGEEEEEEEESSEEE-SSS-EEEEGGGTEEEE-HHHHHHTT--S-EEEEEHHHHHHHHHHHHSTTTT-SSEEEEEESSSEEEEEEETTEE--TTTT----GGGSBSBTT-SB-TTS-BSBTHHHHSHHHHHHHHHHHTTTPPPSSSSHHHHHHHHHHHHTT-HHHHHHHHHHHHHHHHHHHHHHHHH--SEEEEESHHHHHHHHHHHHHHHHHHHHHS-HHHHHT-EEEE-SSGGGHHHHHHHHHHHHHHHHTTT----/-----HHHHHHHHHHHHHHHHHHH-SEEHHHHHHHH---HHHHHHHHHHHHHTTSEEEEEEE--SSSPPEEEEEE-GGG-EEEEEEE-SSEEEEEEEETT--EEEEEEEE--SSS--HHHHHHHHHHHHHHHHHHHT--GGGEEEEEEEESSEEE-SSS-EEEEGGGTEEEE-HHHHHHTT--S-EEEEEHHHHHHHHHHHHSTTTT-SSEEEEEESSSEEEEEEETTEE--TTTT----GGGSBSBTT-SB-TTS-BSBTHHHHSHHHHHHHHHHHTTTPPPSSSSHHHHHHHHHHHHTT-HHHHHHHHHHHHHHHHHHHHHHHHH--SEEEEESHHHHHHHHHHHHHHHHHHHHHS-HHHHHT-EEEE-SSGGGHHHHHHHHHHHHHHHHTTT----

pLDDT: mean 94.49, std 8.93, range [28.94, 98.94]

Radius of gyration: 28.46 Å; Cα contacts (8 Å, |Δi|>4): 1867; chains: 2; bounding box: 76×74×60 Å

Nearest PDB structures (foldseek):
  5f7q-assembly1_J  TM=8.594E-01  e=1.128E-28  Listeria monocytogenes EGD-e
  2qm1-assembly1_B  TM=8.205E-01  e=5.022E-24  Enterococcus faecalis V583
  5f7r-assembly1_E  TM=9.112E-01  e=6.483E-22  Listeria monocytogenes EGD-e
  3vov-assembly1_B  TM=8.269E-01  e=3.671E-22  Thermus thermophilus HB8
  5f7p-assembly1_E  TM=8.678E-01  e=8.813E-20  Listeria monocytogenes EGD-e